Protein AF-0000000072189694 (afdb_homodimer)

Radius of gyration: 35.44 Å; Cα contacts (8 Å, |Δi|>4): 1581; chains: 2; bounding box: 86×110×94 Å

pLDDT: mean 73.85, std 25.8, range [15.77, 98.69]

Organism: Symbiodinium microadriaticum (NCBI:txid2951)

Structure (mmCIF, N/CA/C/O backbone):
data_AF-0000000072189694-model_v1
#
loop_
_entity.id
_entity.type
_entity.pdbx_description
1 polymer 'UDP-glucuronate:xylan alpha-glucuronosyltransferase 2'
#
loop_
_atom_site.group_PDB
_atom_site.id
_atom_site.type_symbol
_atom_site.label_atom_id
_atom_site.label_alt_id
_atom_site.label_comp_id
_atom_site.label_asym_id
_atom_site.label_entity_id
_atom_site.label_seq_id
_atom_site.pdbx_PDB_ins_code
_atom_site.Cartn_x
_atom_site.Cartn_y
_atom_site.Cartn_z
_atom_site.occupancy
_atom_site.B_iso_or_equiv
_atom_site.auth_seq_id
_atom_site.auth_comp_id
_atom_site.auth_asym_id
_atom_site.auth_atom_id
_atom_site.pdbx_PDB_model_num
ATOM 1 N N . MET A 1 1 ? -47.625 -2.211 -7.051 1 17.59 1 MET A N 1
ATOM 2 C CA . MET A 1 1 ? -47.719 -3.209 -8.109 1 17.59 1 MET A CA 1
ATOM 3 C C . MET A 1 1 ? -47.281 -2.631 -9.453 1 17.59 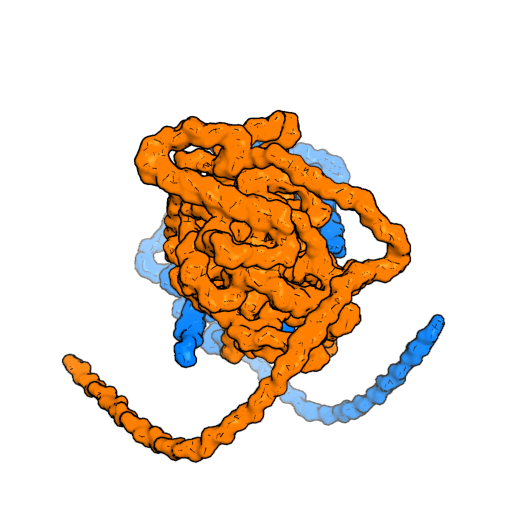1 MET A C 1
ATOM 5 O O . MET A 1 1 ? -47.562 -3.225 -10.5 1 17.59 1 MET A O 1
ATOM 9 N N . ALA A 1 2 ? -46.875 -1.361 -9.477 1 19.31 2 ALA A N 1
ATOM 10 C CA . ALA A 1 2 ? -47.031 -0.606 -10.719 1 19.31 2 ALA A CA 1
ATOM 11 C C . ALA A 1 2 ? -46.188 -1.229 -11.844 1 19.31 2 ALA A C 1
ATOM 13 O O . ALA A 1 2 ? -45 -1.428 -11.695 1 19.31 2 ALA A O 1
ATOM 14 N N . LEU A 1 3 ? -46.812 -1.951 -12.82 1 17.69 3 LEU A N 1
ATOM 15 C CA . LEU A 1 3 ? -46.562 -3.002 -13.797 1 17.69 3 LEU A CA 1
ATOM 16 C C . LEU A 1 3 ? -45.688 -2.482 -14.945 1 17.69 3 LEU A C 1
ATOM 18 O O . LEU A 1 3 ? -46.125 -1.6 -15.695 1 17.69 3 LEU A O 1
ATOM 22 N N . LEU A 1 4 ? -44.5 -2.029 -14.664 1 19.09 4 LEU A N 1
ATOM 23 C CA . LEU A 1 4 ? -43.719 -1.378 -15.711 1 19.09 4 LEU A CA 1
ATOM 24 C C . LEU A 1 4 ? -43.656 -2.25 -16.953 1 19.09 4 LEU A C 1
ATOM 26 O O . LEU A 1 4 ? -43.281 -3.422 -16.875 1 19.09 4 LEU A O 1
ATOM 30 N N . PRO A 1 5 ? -44.406 -1.917 -18 1 18.05 5 PRO A N 1
ATOM 31 C CA . PRO A 1 5 ? -44.812 -2.576 -19.234 1 18.05 5 PRO A CA 1
ATOM 32 C C . PRO A 1 5 ? -43.625 -3.107 -20.031 1 18.05 5 PRO A C 1
ATOM 34 O O . PRO A 1 5 ? -42.469 -2.703 -19.781 1 18.05 5 PRO A O 1
ATOM 37 N N . SER A 1 6 ? -43.812 -4.066 -21.031 1 17.33 6 SER A N 1
ATOM 38 C CA . SER A 1 6 ? -43.469 -5.219 -21.859 1 17.33 6 SER A CA 1
ATOM 39 C C . SER A 1 6 ? -42.719 -4.781 -23.125 1 17.33 6 SER A C 1
ATOM 41 O O . SER A 1 6 ? -42.531 -5.578 -24.047 1 17.33 6 SER A O 1
ATOM 43 N N . ALA A 1 7 ? -42.125 -3.518 -23.141 1 17.38 7 ALA A N 1
ATOM 44 C CA . ALA A 1 7 ? -41.969 -2.99 -24.484 1 17.38 7 ALA A CA 1
ATOM 45 C C . ALA A 1 7 ? -41.312 -4.023 -25.406 1 17.38 7 ALA A C 1
ATOM 47 O O . ALA A 1 7 ? -40.344 -4.676 -25.016 1 17.38 7 ALA A O 1
ATOM 48 N N . HIS A 1 8 ? -41.906 -4.523 -26.531 1 16.91 8 HIS A N 1
ATOM 49 C CA . HIS A 1 8 ? -42.062 -5.5 -27.594 1 16.91 8 HIS A CA 1
ATOM 50 C C . HIS A 1 8 ? -40.906 -5.402 -28.594 1 16.91 8 HIS A C 1
ATOM 52 O O . HIS A 1 8 ? -40.906 -6.078 -29.625 1 16.91 8 HIS A O 1
ATOM 58 N N . TRP A 1 9 ? -39.812 -4.652 -28.406 1 16.95 9 TRP A N 1
ATOM 59 C CA . TRP A 1 9 ? -39.188 -4.234 -29.672 1 16.95 9 TRP A CA 1
ATOM 60 C C . TRP A 1 9 ? -38.781 -5.441 -30.5 1 16.95 9 TRP A C 1
ATOM 62 O O . TRP A 1 9 ? -37.906 -6.227 -30.062 1 16.95 9 TRP A O 1
ATOM 72 N N . ALA A 1 10 ? -39.594 -6.031 -31.359 1 16.73 10 ALA A N 1
ATOM 73 C CA . ALA A 1 10 ? -39.656 -7.266 -32.125 1 16.73 10 ALA A CA 1
ATOM 74 C C . ALA A 1 10 ? -38.562 -7.32 -33.188 1 16.73 10 ALA A C 1
ATOM 76 O O . ALA A 1 10 ? -37.906 -8.359 -33.344 1 16.73 10 ALA A O 1
ATOM 77 N N . PRO A 1 11 ? -38.281 -6.32 -34.125 1 17.06 11 PRO A N 1
ATOM 78 C CA . PRO A 1 11 ? -38.438 -6.805 -35.5 1 17.06 11 PRO A CA 1
ATOM 79 C C . PRO A 1 11 ? -37.312 -7.734 -35.938 1 17.06 11 PRO A C 1
ATOM 81 O O . PRO A 1 11 ? -36.219 -7.684 -35.375 1 17.06 11 PRO A O 1
ATOM 84 N N . CYS A 1 12 ? -37.469 -8.812 -36.844 1 17.89 12 CYS A N 1
ATOM 85 C CA . CYS A 1 12 ? -37.125 -10.055 -37.5 1 17.89 12 CYS A CA 1
ATOM 86 C C . CYS A 1 12 ? -36.125 -9.805 -38.656 1 17.89 12 CYS A C 1
ATOM 88 O O . CYS A 1 12 ? -35.875 -10.688 -39.469 1 17.89 12 CYS A O 1
ATOM 90 N N . VAL A 1 13 ? -35.406 -8.648 -38.75 1 17.38 13 VAL A N 1
ATOM 91 C CA . VAL A 1 13 ? -35.031 -8.461 -40.156 1 17.38 13 VAL A CA 1
ATOM 92 C C . VAL A 1 13 ? -34.281 -9.695 -40.688 1 17.38 13 VAL A C 1
ATOM 94 O O . VAL A 1 13 ? -33.5 -10.289 -39.938 1 17.38 13 VAL A O 1
ATOM 97 N N . ASP A 1 14 ? -34.625 -10.258 -41.875 1 17.88 14 ASP A N 1
ATOM 98 C CA . ASP A 1 14 ? -34.531 -11.367 -42.844 1 17.88 14 ASP A CA 1
ATOM 99 C C . ASP A 1 14 ? -33.156 -11.398 -43.469 1 17.88 14 ASP A C 1
ATOM 101 O O . ASP A 1 14 ? -33 -11.062 -44.656 1 17.88 14 ASP A O 1
ATOM 105 N N . VAL A 1 15 ? -32.062 -10.953 -42.875 1 18.47 15 VAL A N 1
ATOM 106 C CA . VAL A 1 15 ? -31 -10.664 -43.812 1 18.47 15 VAL A CA 1
ATOM 107 C C . VAL A 1 15 ? -30.672 -11.922 -44.625 1 18.47 15 VAL A C 1
ATOM 109 O O . VAL A 1 15 ? -30.656 -13.031 -44.094 1 18.47 15 VAL A O 1
ATOM 112 N N . GLY A 1 16 ? -30.703 -11.844 -45.938 1 17.73 16 GLY A N 1
ATOM 113 C CA . GLY A 1 16 ? -30.719 -12.594 -47.188 1 17.73 16 GLY A CA 1
ATOM 114 C C . GLY A 1 16 ? -29.609 -13.625 -47.281 1 17.73 16 GLY A C 1
ATOM 115 O O . GLY A 1 16 ? -28.641 -13.57 -46.531 1 17.73 16 GLY A O 1
ATOM 116 N N . ASN A 1 17 ? -29.531 -14.539 -48.375 1 17.42 17 ASN A N 1
ATOM 117 C CA . ASN A 1 17 ? -29.375 -15.875 -48.938 1 17.42 17 ASN A CA 1
ATOM 118 C C . ASN A 1 17 ? -27.922 -16.141 -49.344 1 17.42 17 ASN A C 1
ATOM 120 O O . ASN A 1 17 ? -27.562 -17.281 -49.656 1 17.42 17 ASN A O 1
ATOM 124 N N . SER A 1 18 ? -27.047 -15.172 -49.844 1 18.61 18 SER A N 1
ATOM 125 C CA . SER A 1 18 ? -26.422 -15.594 -51.094 1 18.61 18 SER A CA 1
ATOM 126 C C . SER A 1 18 ? -25.453 -16.75 -50.875 1 18.61 18 SER A C 1
ATOM 128 O O . SER A 1 18 ? -24.875 -16.875 -49.781 1 18.61 18 SER A O 1
ATOM 130 N N . ALA A 1 19 ? -25.109 -17.75 -51.938 1 19.2 19 ALA A N 1
ATOM 131 C CA . ALA A 1 19 ? -24.75 -19.094 -52.375 1 19.2 19 ALA A CA 1
ATOM 132 C C . ALA A 1 19 ? -23.25 -19.344 -52.219 1 19.2 19 ALA A C 1
ATOM 134 O O . ALA A 1 19 ? -22.812 -20.484 -52.062 1 19.2 19 ALA A O 1
ATOM 135 N N . ALA A 1 20 ? -22.281 -18.391 -52.594 1 21.39 20 ALA A N 1
ATOM 136 C CA . ALA A 1 20 ? -21.297 -18.875 -53.562 1 21.39 20 ALA A CA 1
ATOM 137 C C . ALA A 1 20 ? -20.438 -19.984 -52.969 1 21.39 20 ALA A C 1
ATOM 139 O O . ALA A 1 20 ? -20.344 -20.109 -51.75 1 21.39 20 ALA A O 1
ATOM 140 N N . GLY A 1 21 ? -19.281 -20.359 -53.688 1 20.48 21 GLY A N 1
ATOM 141 C CA . GLY A 1 21 ? -18.594 -21.547 -54.188 1 20.48 21 GLY A CA 1
ATOM 142 C C . GLY A 1 21 ? -17.656 -22.172 -53.156 1 20.48 21 GLY A C 1
ATOM 143 O O . GLY A 1 21 ? -17.172 -21.484 -52.25 1 20.48 21 GLY A O 1
ATOM 144 N N . GLN A 1 22 ? -17.625 -23.469 -53.062 1 19.02 22 GLN A N 1
ATOM 145 C CA . GLN A 1 22 ? -17.141 -24.594 -52.281 1 19.02 22 GLN A CA 1
ATOM 146 C C . GLN A 1 22 ? -15.625 -24.688 -52.312 1 19.02 22 GLN A C 1
ATOM 148 O O . GLN A 1 22 ? -15.055 -25.531 -53.031 1 19.02 22 GLN A O 1
ATOM 153 N N . LYS A 1 23 ? -14.773 -23.578 -52.594 1 22.75 23 LYS A N 1
ATOM 154 C CA . LYS A 1 23 ? -13.43 -23.969 -53 1 22.75 23 LYS A CA 1
ATOM 155 C C . LYS A 1 23 ? -12.797 -24.891 -51.969 1 22.75 23 LYS A C 1
ATOM 157 O O . LYS A 1 23 ? -12.875 -24.625 -50.781 1 22.75 23 LYS A O 1
ATOM 162 N N . THR A 1 24 ? -12.555 -26.109 -52.312 1 22 24 THR A N 1
ATOM 163 C CA . THR A 1 24 ? -12.016 -27.328 -51.719 1 22 24 THR A CA 1
ATOM 164 C C . THR A 1 24 ? -10.641 -27.078 -51.125 1 22 24 THR A C 1
ATOM 166 O O . THR A 1 24 ? -9.727 -26.625 -51.812 1 22 24 THR A O 1
ATOM 169 N N . PRO A 1 25 ? -10.5 -26.656 -49.906 1 21.97 25 PRO A N 1
ATOM 170 C CA . PRO A 1 25 ? -9.18 -26.234 -49.438 1 21.97 25 PRO A CA 1
ATOM 171 C C . PRO A 1 25 ? -8.094 -27.266 -49.719 1 21.97 25 PRO A C 1
ATOM 173 O O . PRO A 1 25 ? -8.383 -28.469 -49.781 1 21.97 25 PRO A O 1
ATOM 176 N N . PRO A 1 26 ? -6.996 -26.859 -50.438 1 22.95 26 PRO A N 1
ATOM 177 C CA . PRO A 1 26 ? -5.949 -27.734 -50.969 1 22.95 26 PRO A CA 1
ATOM 178 C C . PRO A 1 26 ? -5.449 -28.734 -49.938 1 22.95 26 PRO A C 1
ATOM 180 O O . PRO A 1 26 ? -5.555 -28.5 -48.719 1 22.95 26 PRO A O 1
ATOM 183 N N . LEU A 1 27 ? -5.395 -30.031 -50.25 1 22.75 27 LEU A N 1
ATOM 184 C CA . LEU A 1 27 ? -4.957 -31.297 -49.656 1 22.75 27 LEU A CA 1
ATOM 185 C C . LEU A 1 27 ? -3.586 -31.141 -49.031 1 22.75 27 LEU A C 1
ATOM 187 O O . LEU A 1 27 ? -2.641 -30.672 -49.656 1 22.75 27 LEU A O 1
ATOM 191 N N . LEU A 1 28 ? -3.578 -30.969 -47.719 1 21.62 28 LEU A N 1
ATOM 192 C CA . LEU A 1 28 ? -2.432 -30.922 -46.812 1 21.62 28 LEU A CA 1
ATOM 193 C C . LEU A 1 28 ? -1.449 -32.062 -47.156 1 21.62 28 LEU A C 1
ATOM 195 O O . LEU A 1 28 ? -1.831 -33.219 -47.188 1 21.62 28 LEU A O 1
ATOM 199 N N . ARG A 1 29 ? -0.352 -31.688 -47.938 1 24.06 29 ARG A N 1
ATOM 200 C CA . ARG A 1 29 ? 0.718 -32.5 -48.5 1 24.06 29 ARG A CA 1
ATOM 201 C C . ARG A 1 29 ? 1.265 -33.469 -47.469 1 24.06 29 ARG A C 1
ATOM 203 O O . ARG A 1 29 ? 1.306 -33.156 -46.281 1 24.06 29 ARG A O 1
ATOM 210 N N . PRO A 1 30 ? 1.497 -34.75 -47.719 1 23.52 30 PRO A N 1
ATOM 211 C CA . PRO A 1 30 ? 1.832 -36.031 -47.062 1 23.52 30 PRO A CA 1
ATOM 212 C C . PRO A 1 30 ? 3.111 -35.938 -46.25 1 23.52 30 PRO A C 1
ATOM 214 O O . PRO A 1 30 ? 3.158 -36.469 -45.125 1 23.52 30 PRO A O 1
ATOM 217 N N . ASP A 1 31 ? 4.316 -35.531 -46.812 1 22.36 31 ASP A N 1
ATOM 218 C CA . ASP A 1 31 ? 5.586 -36.219 -46.656 1 22.36 31 ASP A CA 1
ATOM 219 C C . ASP A 1 31 ? 6.305 -35.781 -45.375 1 22.36 31 ASP A C 1
ATOM 221 O O . ASP A 1 31 ? 7.508 -36 -45.219 1 22.36 31 ASP A O 1
ATOM 225 N N . ALA A 1 32 ? 5.797 -34.938 -44.625 1 21.67 32 ALA A N 1
ATOM 226 C CA . ALA A 1 32 ? 6.59 -34.406 -43.5 1 21.67 32 ALA A CA 1
ATOM 227 C C . ALA A 1 32 ? 7.078 -35.531 -42.594 1 21.67 32 ALA A C 1
ATOM 229 O O . ALA A 1 32 ? 7.414 -35.281 -41.438 1 21.67 32 ALA A O 1
ATOM 230 N N . ALA A 1 33 ? 6.953 -36.875 -42.938 1 23.62 33 ALA A N 1
ATOM 231 C CA . ALA A 1 33 ? 7.473 -38 -42.188 1 23.62 33 ALA A CA 1
ATOM 232 C C . ALA A 1 33 ? 8.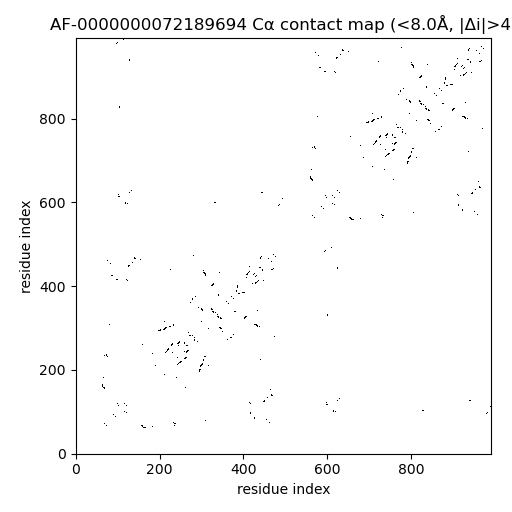969 -37.844 -41.938 1 23.62 33 ALA A C 1
ATOM 234 O O . ALA A 1 33 ? 9.453 -38.188 -40.844 1 23.62 33 ALA A O 1
ATOM 235 N N . GLU A 1 34 ? 9.789 -37.625 -43.062 1 23.55 34 GLU A N 1
ATOM 236 C CA . GLU A 1 34 ? 11.203 -38 -43.031 1 23.55 34 GLU A CA 1
ATOM 237 C C . GLU A 1 34 ? 11.984 -37.125 -42.062 1 23.55 34 GLU A C 1
ATOM 239 O O . GLU A 1 34 ? 13.086 -37.5 -41.656 1 23.55 34 GLU A O 1
ATOM 244 N N . ARG A 1 35 ? 11.602 -35.938 -41.969 1 22.59 35 ARG A N 1
ATOM 245 C CA . ARG A 1 35 ? 12.516 -35.094 -41.219 1 22.59 35 ARG A CA 1
ATOM 246 C C . ARG A 1 35 ? 12.602 -35.5 -39.781 1 22.59 35 ARG A C 1
ATOM 248 O O . ARG A 1 35 ? 11.969 -34.906 -38.906 1 22.59 35 ARG A O 1
ATOM 255 N N . ALA A 1 36 ? 12.219 -36.688 -39.438 1 23.72 36 ALA A N 1
ATOM 256 C CA . ALA A 1 36 ? 12.523 -37.25 -38.094 1 23.72 36 ALA A CA 1
ATOM 257 C C . ALA A 1 36 ? 14.016 -37.156 -37.781 1 23.72 36 ALA A C 1
ATOM 259 O O . ALA A 1 36 ? 14.805 -38 -38.219 1 23.72 36 ALA A O 1
ATOM 260 N N . CYS A 1 37 ? 14.734 -36 -38.125 1 22.31 37 CYS A N 1
ATOM 261 C CA . CYS A 1 37 ? 16.156 -35.75 -37.844 1 22.31 37 CYS A CA 1
ATOM 262 C C . CYS A 1 37 ? 16.531 -36.281 -36.469 1 22.31 37 CYS A C 1
ATOM 264 O O . CYS A 1 37 ? 15.734 -36.219 -35.531 1 22.31 37 CYS A O 1
ATOM 266 N N . ARG A 1 38 ? 17.625 -37.188 -36.375 1 24.89 38 ARG A N 1
ATOM 267 C CA . ARG A 1 38 ? 18.531 -37.75 -35.375 1 24.89 38 ARG A CA 1
ATOM 268 C C . ARG A 1 38 ? 19.031 -36.688 -34.438 1 24.89 38 ARG A C 1
ATOM 270 O O . ARG A 1 38 ? 19.953 -35.906 -34.75 1 24.89 38 ARG A O 1
ATOM 277 N N . LEU A 1 39 ? 18.328 -35.812 -33.938 1 23.62 39 LEU A N 1
ATOM 278 C CA . LEU A 1 39 ? 18.797 -34.812 -32.969 1 23.62 39 LEU A CA 1
ATOM 279 C C . LEU A 1 39 ? 19.734 -35.469 -31.953 1 23.62 39 LEU A C 1
ATOM 281 O O . LEU A 1 39 ? 19.281 -36.156 -31.031 1 23.62 39 LEU A O 1
ATOM 285 N N . ARG A 1 40 ? 20.828 -36.125 -32.406 1 24.64 40 ARG A N 1
ATOM 286 C CA . ARG A 1 40 ? 21.984 -36.344 -31.531 1 24.64 40 ARG A CA 1
ATOM 287 C C . ARG A 1 40 ? 22.438 -35.062 -30.875 1 24.64 40 ARG A C 1
ATOM 289 O O . ARG A 1 40 ? 22.812 -34.094 -31.562 1 24.64 40 ARG A O 1
ATOM 296 N N . PHE A 1 41 ? 21.875 -34.562 -29.984 1 24.86 41 PHE A N 1
ATOM 297 C CA . PHE A 1 41 ? 22.234 -33.344 -29.25 1 24.86 41 PHE A CA 1
ATOM 298 C C . PHE A 1 41 ? 23.734 -33.312 -28.969 1 24.86 41 PHE A C 1
ATOM 300 O O . PHE A 1 41 ? 24.219 -34.031 -28.078 1 24.86 41 PHE A O 1
ATOM 307 N N . LEU A 1 42 ? 24.641 -33.344 -29.969 1 24.67 42 LEU A N 1
ATOM 308 C CA . LEU A 1 42 ? 26.047 -33.031 -29.734 1 24.67 42 LEU A CA 1
ATOM 309 C C . LEU A 1 42 ? 26.188 -31.656 -29.109 1 24.67 42 LEU A C 1
ATOM 311 O O . LEU A 1 42 ? 25.688 -30.672 -29.672 1 24.67 42 LEU A O 1
ATOM 315 N N . VAL A 1 43 ? 26.266 -31.516 -27.859 1 25.36 43 VAL A N 1
ATOM 316 C CA . VAL A 1 43 ? 26.75 -30.266 -27.281 1 25.36 43 VAL A CA 1
ATOM 317 C C . VAL A 1 43 ? 28.078 -29.891 -27.938 1 25.36 43 VAL A C 1
ATOM 319 O O . VAL A 1 43 ? 29 -30.703 -28 1 25.36 43 VAL A O 1
ATOM 322 N N . PRO A 1 44 ? 28.266 -29.016 -28.891 1 25.42 44 PRO A N 1
ATOM 323 C CA . PRO A 1 44 ? 29.453 -28.812 -29.719 1 25.42 44 PRO A CA 1
ATOM 324 C C . PRO A 1 44 ? 30.75 -28.938 -28.953 1 25.42 44 PRO A C 1
ATOM 326 O O . PRO A 1 44 ? 31.734 -29.5 -29.453 1 25.42 44 PRO A O 1
ATOM 329 N N . GLY A 1 45 ? 31.391 -27.891 -28.328 1 25.97 45 GLY A N 1
ATOM 330 C CA . GLY A 1 45 ? 32.812 -27.734 -28.141 1 25.97 45 GLY A CA 1
ATOM 331 C C . GLY A 1 45 ? 33.469 -28.938 -27.5 1 25.97 45 GLY A C 1
ATOM 332 O O . GLY A 1 45 ? 34.531 -29.391 -27.953 1 25.97 45 GLY A O 1
ATOM 333 N N . SER A 1 46 ? 33.625 -29.062 -26.062 1 24.27 46 SER A N 1
ATOM 334 C CA . SER A 1 46 ? 34.625 -30.031 -25.609 1 24.27 46 SER A CA 1
ATOM 335 C C . SER A 1 46 ? 34.281 -31.438 -26.078 1 24.27 46 SER A C 1
ATOM 337 O O . SER A 1 46 ? 33.094 -31.766 -26.281 1 24.27 46 SER A O 1
ATOM 339 N N . SER A 1 47 ? 35.062 -32.125 -26.953 1 25.16 47 SER A N 1
ATOM 340 C CA . SER A 1 47 ? 35.125 -33.531 -27.391 1 25.16 47 SER A CA 1
ATOM 341 C C . SER A 1 47 ? 34.625 -34.469 -26.297 1 25.16 47 SER A C 1
ATOM 343 O O . SER A 1 47 ? 34.469 -35.688 -26.531 1 25.16 47 SER A O 1
ATOM 345 N N . LYS A 1 48 ? 35.188 -34.188 -25.078 1 24.88 48 LYS A N 1
ATOM 346 C CA . LYS A 1 48 ? 35.062 -35.281 -24.109 1 24.88 48 LYS A CA 1
ATOM 347 C C . LYS A 1 48 ? 33.594 -35.625 -23.891 1 24.88 48 LYS A C 1
ATOM 349 O O . LYS A 1 48 ? 32.781 -34.781 -23.516 1 24.88 48 LYS A O 1
ATOM 354 N N . VAL A 1 49 ? 33.031 -36.5 -24.672 1 26 49 VAL A N 1
ATOM 355 C CA . VAL A 1 49 ? 31.812 -37.25 -24.328 1 26 49 VAL A CA 1
ATOM 356 C C . VAL A 1 49 ? 31.734 -37.438 -22.828 1 26 49 VAL A C 1
ATOM 358 O O . VAL A 1 49 ? 32.625 -38.062 -22.234 1 26 49 VAL A O 1
ATOM 361 N N . ALA A 1 50 ? 31.547 -36.406 -22.016 1 23.95 50 ALA A N 1
ATOM 362 C CA . ALA A 1 50 ? 31.594 -36.812 -20.609 1 23.95 50 ALA A CA 1
ATOM 363 C C . ALA A 1 50 ? 30.891 -38.125 -20.391 1 23.95 50 ALA A C 1
ATOM 365 O O . ALA A 1 50 ? 29.672 -38.25 -20.609 1 23.95 50 ALA A O 1
ATOM 366 N N . GLU A 1 51 ? 31.453 -39.281 -20.734 1 24.98 51 GLU A N 1
ATOM 367 C CA . GLU A 1 51 ? 31.062 -40.656 -20.422 1 24.98 51 GLU A CA 1
ATOM 368 C C . GLU A 1 51 ? 30.344 -40.719 -19.078 1 24.98 51 GLU A C 1
ATOM 370 O O . GLU A 1 51 ? 29.391 -41.5 -18.922 1 24.98 51 GLU A O 1
ATOM 375 N N . GLY A 1 52 ? 31.109 -40.25 -18.016 1 23.47 52 GLY A N 1
ATOM 376 C CA . GLY A 1 52 ? 30.859 -40.719 -16.656 1 23.47 52 GLY A CA 1
ATOM 377 C C . GLY A 1 52 ? 29.547 -40.219 -16.094 1 23.47 52 GLY A C 1
ATOM 378 O O . GLY A 1 52 ? 29.328 -40.25 -14.883 1 23.47 52 GLY A O 1
ATOM 379 N N . HIS A 1 53 ? 28.984 -39.219 -16.766 1 24.52 53 HIS A N 1
ATOM 380 C CA . HIS A 1 53 ? 27.938 -38.812 -15.836 1 24.52 53 HIS A CA 1
ATOM 381 C C . HIS A 1 53 ? 27.031 -40 -15.484 1 24.52 53 HIS A C 1
ATOM 383 O O . HIS A 1 53 ? 26.344 -40.531 -16.344 1 24.52 53 HIS A O 1
ATOM 389 N N . SER A 1 54 ? 27.578 -40.906 -14.648 1 22.67 54 SER A N 1
ATOM 390 C CA . SER A 1 54 ? 26.875 -42 -14.016 1 22.67 54 SER A CA 1
ATOM 391 C C . SER A 1 54 ? 25.406 -41.719 -13.82 1 22.67 54 SER A C 1
ATOM 393 O O . SER A 1 54 ? 25 -40.531 -13.773 1 22.67 54 SER A O 1
ATOM 395 N N . ALA A 1 55 ? 24.594 -42.719 -14.094 1 23.92 55 ALA A N 1
ATOM 396 C CA . ALA A 1 55 ? 23.203 -42.906 -13.688 1 23.92 55 ALA A CA 1
ATOM 397 C C . ALA A 1 55 ? 22.922 -42.188 -12.375 1 23.92 55 ALA A C 1
ATOM 399 O O . ALA A 1 55 ? 23.703 -42.25 -11.43 1 23.92 55 ALA A O 1
ATOM 400 N N . PHE A 1 56 ? 22.547 -40.969 -12.469 1 25.19 56 PHE A N 1
ATOM 401 C CA . PHE A 1 56 ? 22.031 -40.469 -11.203 1 25.19 56 PHE A CA 1
ATOM 402 C C . PHE A 1 56 ? 21.516 -41.594 -10.32 1 25.19 56 PHE A C 1
ATOM 404 O O . PHE A 1 56 ? 20.75 -42.438 -10.773 1 25.19 56 PHE A O 1
ATOM 411 N N . PRO A 1 57 ? 22.391 -42.094 -9.453 1 25.81 57 PRO A N 1
ATOM 412 C CA . PRO A 1 57 ? 21.859 -43.125 -8.586 1 25.81 57 PRO A CA 1
ATOM 413 C C . PRO A 1 57 ? 20.438 -42.844 -8.094 1 25.81 57 PRO A C 1
ATOM 415 O O . PRO A 1 57 ? 20.203 -41.75 -7.523 1 25.81 57 PRO A O 1
ATOM 418 N N . TRP A 1 58 ? 19.438 -43.125 -8.969 1 24.34 58 TRP A N 1
ATOM 419 C CA . TRP A 1 58 ? 18.109 -43.281 -8.383 1 24.34 58 TRP A CA 1
ATOM 420 C C . TRP A 1 58 ? 18.188 -43.969 -7.027 1 24.34 58 TRP A C 1
ATOM 422 O O . TRP A 1 58 ? 18.609 -45.125 -6.945 1 24.34 58 TRP A O 1
ATOM 432 N N . HIS A 1 59 ? 18.938 -43.406 -6.156 1 26 59 HIS A N 1
ATOM 433 C CA . HIS A 1 59 ? 18.797 -44.125 -4.895 1 26 59 HIS A CA 1
ATOM 434 C C . HIS A 1 59 ? 17.344 -44.531 -4.664 1 26 59 HIS A C 1
ATOM 436 O O . HIS A 1 59 ? 16.438 -43.719 -4.773 1 26 59 HIS A O 1
ATOM 442 N N . SER A 1 60 ? 17.109 -45.75 -5.016 1 25.27 60 SER A N 1
ATOM 443 C CA . SER A 1 60 ? 15.906 -46.562 -4.914 1 25.27 60 SER A CA 1
ATOM 444 C C . SER A 1 60 ? 15.195 -46.344 -3.586 1 25.27 60 SER A C 1
ATOM 446 O O . SER A 1 60 ? 14.258 -47.062 -3.246 1 25.27 60 SER A O 1
ATOM 448 N N . ALA A 1 61 ? 15.984 -45.844 -2.648 1 26.81 61 ALA A N 1
ATOM 449 C CA . ALA A 1 61 ? 15.133 -46.031 -1.479 1 26.81 61 ALA A CA 1
ATOM 450 C C . ALA A 1 61 ? 13.867 -45.188 -1.578 1 26.81 61 ALA A C 1
ATOM 452 O O . ALA A 1 61 ? 13.945 -43.969 -1.605 1 26.81 61 ALA A O 1
ATOM 453 N N . LEU A 1 62 ? 12.961 -45.75 -2.307 1 27.92 62 LEU A N 1
ATOM 454 C CA . LEU A 1 62 ? 11.617 -45.188 -2.395 1 27.92 62 LEU A CA 1
ATOM 455 C C . LEU A 1 62 ? 11.18 -44.594 -1.055 1 27.92 62 LEU A C 1
ATOM 457 O O . LEU A 1 62 ? 11.172 -45.312 -0.042 1 27.92 62 LEU A O 1
ATOM 461 N N . PRO A 1 63 ? 11.422 -43.438 -0.857 1 29.52 63 PRO A N 1
ATOM 462 C CA . PRO A 1 63 ? 10.867 -43 0.434 1 29.52 63 PRO A CA 1
ATOM 463 C C . PRO A 1 63 ? 9.375 -43.312 0.555 1 29.52 63 PRO A C 1
ATOM 465 O O . PRO A 1 63 ? 8.68 -43.406 -0.458 1 29.52 63 PRO A O 1
ATOM 468 N N . PRO A 1 64 ? 8.914 -43.875 1.671 1 30.73 64 PRO A N 1
ATOM 469 C CA . PRO A 1 64 ? 7.5 -44.188 1.878 1 30.73 64 PRO A CA 1
ATOM 470 C C . PRO A 1 64 ? 6.578 -43.031 1.493 1 30.73 64 PRO A C 1
ATOM 472 O O . PRO A 1 64 ? 6.965 -41.875 1.592 1 30.73 64 PRO A O 1
ATOM 475 N N . PHE A 1 65 ? 5.543 -43.281 0.719 1 30.42 65 PHE A N 1
ATOM 476 C CA . PHE A 1 65 ? 4.684 -42.469 -0.149 1 30.42 65 PHE A CA 1
ATOM 477 C C . PHE A 1 65 ? 3.994 -41.375 0.639 1 30.42 65 PHE A C 1
ATOM 479 O O . PHE A 1 65 ? 4.043 -40.219 0.247 1 30.42 65 PHE A O 1
ATOM 486 N N . PHE A 1 66 ? 2.861 -41.812 1.423 1 34.62 66 PHE A N 1
ATOM 487 C CA . PHE A 1 66 ? 1.735 -40.906 1.624 1 34.62 66 PHE A CA 1
ATOM 488 C C . PHE A 1 66 ? 2.008 -39.938 2.779 1 34.62 66 PHE A C 1
ATOM 490 O O . PHE A 1 66 ? 2.248 -40.375 3.908 1 34.62 66 PHE A O 1
ATOM 497 N N . PRO A 1 67 ? 2.312 -38.688 2.539 1 41.28 67 PRO A N 1
ATOM 498 C CA . PRO A 1 67 ? 2.785 -37.719 3.512 1 41.28 67 PRO A CA 1
ATOM 499 C C . PRO A 1 67 ? 1.807 -37.5 4.664 1 41.28 67 PRO A C 1
ATOM 501 O O . PRO A 1 67 ? 2.211 -37.094 5.754 1 41.28 67 PRO A O 1
ATOM 504 N N . PHE A 1 68 ? 0.423 -37.156 4.469 1 46.22 68 PHE A N 1
ATOM 505 C CA . PHE A 1 68 ? -0.549 -36.719 5.461 1 46.22 68 PHE A CA 1
ATOM 506 C C . PHE A 1 68 ? -1.336 -37.906 6.016 1 46.22 68 PHE A C 1
ATOM 508 O O . PHE A 1 68 ? -1.782 -38.75 5.262 1 46.22 68 PHE A O 1
ATOM 515 N N . PRO A 1 69 ? -1.146 -38.188 7.398 1 48.22 69 PRO A N 1
ATOM 516 C CA . PRO A 1 69 ? -2.246 -39.031 7.863 1 48.22 69 PRO A CA 1
ATOM 517 C C . PRO A 1 69 ? -3.617 -38.5 7.469 1 48.22 69 PRO A C 1
ATOM 519 O O . PRO A 1 69 ? -3.799 -37.281 7.379 1 48.22 69 PRO A O 1
ATOM 522 N N . ILE A 1 70 ? -4.348 -39.281 7.051 1 50.94 70 ILE A N 1
ATOM 523 C CA . ILE A 1 70 ? -5.684 -38.969 6.57 1 50.94 70 ILE A CA 1
ATOM 524 C C . ILE A 1 70 ? -6.371 -38.031 7.559 1 50.94 70 ILE A C 1
ATOM 526 O O . ILE A 1 70 ? -7.043 -37.062 7.156 1 50.94 70 ILE A O 1
ATOM 530 N N . GLY A 1 71 ? -6.078 -38.219 8.859 1 56.91 71 GLY A N 1
ATOM 531 C CA . GLY A 1 71 ? -6.688 -37.375 9.859 1 56.91 71 GLY A CA 1
ATOM 532 C C . GLY A 1 71 ? -6.176 -35.938 9.828 1 56.91 71 GLY A C 1
ATOM 533 O O . GLY A 1 71 ? -6.957 -35 9.945 1 56.91 71 GLY A O 1
ATOM 534 N N . ALA A 1 72 ? -4.918 -35.75 9.633 1 67.88 72 ALA A N 1
ATOM 535 C CA . ALA A 1 72 ? -4.336 -34.406 9.562 1 67.88 72 ALA A CA 1
ATOM 536 C C . ALA A 1 72 ? -4.828 -33.688 8.32 1 67.88 72 ALA A C 1
ATOM 538 O O . ALA A 1 72 ? -5.094 -32.469 8.383 1 67.88 72 ALA A O 1
ATOM 539 N N . ALA A 1 73 ? -5.004 -34.406 7.316 1 76.19 73 ALA A N 1
ATOM 540 C CA . ALA A 1 73 ? -5.523 -33.812 6.09 1 76.19 73 ALA A CA 1
ATOM 541 C C . ALA A 1 73 ? -6.961 -33.312 6.277 1 76.19 73 ALA A C 1
ATOM 543 O O . ALA A 1 73 ? -7.336 -32.25 5.781 1 76.19 73 ALA A O 1
ATOM 544 N N . GLU A 1 74 ? -7.656 -34.125 7.031 1 78.25 74 GLU A N 1
ATOM 545 C CA . GLU A 1 74 ? -9.039 -33.75 7.305 1 78.25 74 GLU A CA 1
ATOM 546 C C . GLU A 1 74 ? -9.109 -32.5 8.172 1 78.25 74 GLU A C 1
ATOM 548 O O . GLU A 1 74 ? -9.945 -31.609 7.945 1 78.25 74 GLU A O 1
ATOM 553 N N . GLU A 1 75 ? -8.219 -32.438 9.102 1 79.12 75 GLU A N 1
ATOM 554 C CA . GLU A 1 75 ? -8.164 -31.266 9.953 1 79.12 75 GLU A CA 1
ATOM 555 C C . GLU A 1 75 ? -7.785 -30.016 9.164 1 79.12 75 GLU A C 1
ATOM 557 O O . GLU A 1 75 ? -8.352 -28.953 9.367 1 79.12 75 GLU A O 1
ATOM 562 N N . LEU A 1 76 ? -6.836 -30.156 8.312 1 85.19 76 LEU A N 1
ATOM 563 C CA . LEU A 1 76 ? -6.41 -29.031 7.473 1 85.19 76 LEU A CA 1
ATOM 564 C C . LEU A 1 76 ? -7.527 -28.609 6.527 1 85.19 76 LEU A C 1
ATOM 566 O O . LEU A 1 76 ? -7.684 -27.422 6.246 1 85.19 76 LEU A O 1
ATOM 570 N N . ARG A 1 77 ? -8.258 -29.594 6.133 1 87.94 77 ARG A N 1
ATOM 571 C CA . ARG A 1 77 ? -9.391 -29.297 5.262 1 87.94 77 ARG A CA 1
ATOM 572 C C . ARG A 1 77 ? -10.445 -28.469 5.996 1 87.94 77 ARG A C 1
ATOM 574 O O . ARG A 1 77 ? -10.969 -27.5 5.449 1 87.94 77 ARG A O 1
ATOM 581 N N . GLU A 1 78 ? -10.672 -28.906 7.172 1 87.38 78 GLU A N 1
ATOM 582 C CA . GLU A 1 78 ? -11.625 -28.156 7.988 1 87.38 78 GLU A CA 1
ATOM 583 C C . GLU A 1 78 ? -11.133 -26.734 8.258 1 87.38 78 GLU A C 1
ATOM 585 O O . GLU A 1 78 ? -11.914 -25.781 8.219 1 87.38 78 GLU A O 1
ATOM 590 N N . THR A 1 79 ? -9.836 -26.656 8.508 1 88.31 79 THR A N 1
ATOM 591 C CA . THR A 1 79 ? -9.227 -25.359 8.711 1 88.31 79 THR A CA 1
ATOM 592 C C . THR A 1 79 ? -9.375 -24.484 7.469 1 88.31 79 THR A C 1
ATOM 594 O O . THR A 1 79 ? -9.75 -23.312 7.562 1 88.31 79 THR A O 1
ATOM 597 N N . MET A 1 80 ? -9.109 -25.031 6.34 1 91.88 80 MET A N 1
ATOM 598 C CA . MET A 1 80 ? -9.234 -24.297 5.082 1 91.88 80 MET A CA 1
ATOM 599 C C . MET A 1 80 ? -10.664 -23.812 4.875 1 91.88 80 MET A C 1
ATOM 601 O O . MET A 1 80 ? -10.891 -22.656 4.496 1 91.88 80 MET A O 1
ATOM 605 N N . GLN A 1 81 ? -11.625 -24.672 5.156 1 90.5 81 GLN A N 1
ATOM 606 C CA . GLN A 1 81 ? -13.031 -24.297 4.992 1 90.5 81 GLN A CA 1
ATOM 607 C C . GLN A 1 81 ? -13.414 -23.156 5.914 1 90.5 81 GLN A C 1
ATOM 609 O O . GLN A 1 81 ? -14.109 -22.219 5.5 1 90.5 81 GLN A O 1
ATOM 614 N N . ALA A 1 82 ? -12.969 -23.266 7.113 1 91.69 82 ALA A N 1
ATOM 615 C CA . ALA A 1 82 ? -13.242 -22.203 8.078 1 91.69 82 ALA A CA 1
ATOM 616 C C . ALA A 1 82 ? -12.617 -20.875 7.629 1 91.69 82 ALA A C 1
ATOM 618 O O . ALA A 1 82 ? -13.242 -19.828 7.738 1 91.69 82 ALA A O 1
ATOM 619 N N . LEU A 1 83 ? -11.406 -20.906 7.148 1 93 83 LEU A N 1
ATOM 620 C CA . LEU A 1 83 ? -10.703 -19.719 6.688 1 93 83 LEU A CA 1
ATOM 621 C C . LEU A 1 83 ? -11.406 -19.109 5.48 1 93 83 LEU A C 1
ATOM 623 O O . LEU A 1 83 ? -11.484 -17.891 5.363 1 93 83 LEU A O 1
ATOM 627 N N . CYS A 1 84 ? -11.875 -19.922 4.578 1 91.81 84 CYS A N 1
ATOM 628 C CA . CYS A 1 84 ? -12.625 -19.453 3.424 1 91.81 84 CYS A CA 1
ATOM 629 C C . CYS A 1 84 ? -13.875 -18.703 3.861 1 91.81 84 CYS A C 1
ATOM 631 O O . CYS A 1 84 ? -14.172 -17.625 3.346 1 91.81 84 CYS A O 1
ATOM 633 N N . GLN A 1 85 ? -14.562 -19.234 4.793 1 89.31 85 GLN A N 1
ATOM 634 C CA . GLN A 1 85 ? -15.773 -18.609 5.301 1 89.31 85 GLN A CA 1
ATOM 635 C C . GLN A 1 85 ? -15.469 -17.266 5.957 1 89.31 85 GLN A C 1
ATOM 637 O O . GLN A 1 85 ? -16.203 -16.297 5.762 1 89.31 85 GLN A O 1
ATOM 642 N N . GLU A 1 86 ? -14.422 -17.266 6.707 1 89.38 86 GLU A N 1
ATOM 643 C CA . GLU A 1 86 ? -14.008 -16.031 7.367 1 89.38 86 GLU A CA 1
ATOM 644 C C . GLU A 1 86 ? -13.664 -14.953 6.348 1 89.38 86 GLU A C 1
ATOM 646 O O . GLU A 1 86 ? -14.094 -13.805 6.484 1 89.38 86 GLU A O 1
ATOM 651 N N . ALA A 1 87 ? -12.867 -15.305 5.398 1 89.62 87 ALA A N 1
ATOM 652 C CA . ALA A 1 87 ? -12.469 -14.352 4.363 1 89.62 87 ALA A CA 1
ATOM 653 C C . ALA A 1 87 ? -13.68 -13.844 3.59 1 89.62 87 ALA A C 1
ATOM 655 O O . ALA A 1 87 ? -13.805 -12.641 3.338 1 89.62 87 ALA A O 1
ATOM 656 N N . ASP A 1 88 ? -14.625 -14.734 3.254 1 87.94 88 ASP A N 1
ATOM 657 C CA . ASP A 1 88 ? -15.82 -14.344 2.525 1 87.94 88 ASP A CA 1
ATOM 658 C C . ASP A 1 88 ? -16.672 -13.367 3.34 1 87.94 88 ASP A C 1
ATOM 660 O O . ASP A 1 88 ? -17.172 -12.383 2.803 1 87.94 88 ASP A O 1
ATOM 664 N N . ALA A 1 89 ? -16.844 -13.664 4.539 1 86 89 ALA A N 1
ATOM 665 C CA . ALA A 1 89 ? -17.641 -12.812 5.418 1 86 89 ALA A CA 1
ATOM 666 C C . ALA A 1 89 ? -17.062 -11.398 5.477 1 86 89 ALA A C 1
ATOM 668 O O . ALA A 1 89 ? -17.812 -10.414 5.438 1 86 89 ALA A O 1
ATOM 669 N N . GLU A 1 90 ? -15.812 -11.281 5.566 1 83.75 90 GLU A N 1
ATOM 670 C CA . GLU A 1 90 ? -15.156 -9.977 5.629 1 83.75 90 GLU A CA 1
ATOM 671 C C . GLU A 1 90 ? -15.297 -9.227 4.309 1 83.75 90 GLU A C 1
ATOM 673 O O . GLU A 1 90 ? -15.586 -8.023 4.301 1 83.75 90 GLU A O 1
ATOM 678 N N . LEU A 1 91 ? -15.031 -9.938 3.232 1 79.88 91 LEU A N 1
ATOM 679 C CA . LEU A 1 91 ? -15.047 -9.297 1.92 1 79.88 91 LEU A CA 1
ATOM 680 C C . LEU A 1 91 ? -16.453 -8.883 1.527 1 79.88 91 LEU A C 1
ATOM 682 O O . LEU A 1 91 ? -16.641 -7.922 0.779 1 79.88 91 LEU A O 1
ATOM 686 N N . LEU A 1 92 ? -17.406 -9.617 2.016 1 72.69 92 LEU A N 1
ATOM 687 C CA . LEU A 1 92 ? -18.797 -9.242 1.809 1 72.69 92 LEU A CA 1
ATOM 688 C C . LEU A 1 92 ? -19.156 -8.008 2.625 1 72.69 92 LEU A C 1
ATOM 690 O O . LEU A 1 92 ? -19.891 -7.137 2.156 1 72.69 92 LEU A O 1
ATOM 694 N N . ARG A 1 93 ? -18.641 -7.914 3.812 1 68.62 93 ARG A N 1
ATOM 695 C CA . ARG A 1 93 ? -18.922 -6.801 4.715 1 68.62 93 ARG A CA 1
ATOM 696 C C . ARG A 1 93 ? -18.234 -5.527 4.242 1 68.62 93 ARG A C 1
ATOM 698 O O . ARG A 1 93 ? -18.797 -4.434 4.344 1 68.62 93 ARG A O 1
ATOM 705 N N . ASP A 1 94 ? -17.062 -5.75 3.881 1 63.44 94 ASP A N 1
ATOM 706 C CA . ASP A 1 94 ? -16.25 -4.629 3.418 1 63.44 94 ASP A CA 1
ATOM 707 C C . ASP A 1 94 ? -15.617 -4.926 2.061 1 63.44 94 ASP A C 1
ATOM 709 O O . ASP A 1 94 ? -14.422 -5.234 1.979 1 63.44 94 ASP A O 1
ATOM 713 N N . PRO A 1 95 ? -16.562 -4.824 1.108 1 58.94 95 PRO A N 1
ATOM 714 C CA . PRO A 1 95 ? -16 -5.152 -0.205 1 58.94 95 PRO A CA 1
ATOM 715 C C . PRO A 1 95 ? -14.891 -4.199 -0.631 1 58.94 95 PRO A C 1
ATOM 717 O O . PRO A 1 95 ? -14.961 -3 -0.343 1 58.94 95 PRO A O 1
ATOM 720 N N . PRO A 1 96 ? -13.789 -4.988 -0.907 1 56.06 96 PRO A N 1
ATOM 721 C CA . PRO A 1 96 ? -12.734 -4.082 -1.369 1 56.06 96 PRO A CA 1
ATOM 722 C C . PRO A 1 96 ? -13.227 -3.096 -2.426 1 56.06 96 PRO A C 1
ATOM 724 O O . PRO A 1 96 ? -14.094 -3.434 -3.236 1 56.06 96 PRO A O 1
ATOM 727 N N . GLY A 1 97 ? -13.336 -1.921 -2.131 1 49.84 97 GLY A N 1
ATOM 728 C CA . GLY A 1 97 ? -13.812 -0.927 -3.08 1 49.84 97 GLY A CA 1
ATOM 729 C C . GLY A 1 97 ? -13.219 -1.097 -4.469 1 49.84 97 GLY A C 1
ATOM 730 O O . GLY A 1 97 ? -12.133 -1.66 -4.621 1 49.84 97 GLY A O 1
ATOM 731 N N . CYS A 1 98 ? -14.125 -1.266 -5.438 1 47.81 98 CYS A N 1
ATOM 732 C CA . CYS A 1 98 ? -13.859 -1.47 -6.855 1 47.81 98 CYS A CA 1
ATOM 733 C C . CYS A 1 98 ? -12.586 -0.741 -7.285 1 47.81 98 CYS A C 1
ATOM 735 O O . CYS A 1 98 ? -11.484 -1.277 -7.156 1 47.81 98 CYS A O 1
ATOM 737 N N . THR A 1 99 ? -12.914 0.213 -8.32 1 50.09 99 THR A N 1
ATOM 738 C CA . THR A 1 99 ? -12.031 0.885 -9.266 1 50.09 99 THR A CA 1
ATOM 739 C C . THR A 1 99 ? -11.266 2.01 -8.586 1 50.09 99 THR A C 1
ATOM 741 O O . THR A 1 99 ? -11.82 2.742 -7.766 1 50.09 99 THR A O 1
ATOM 744 N N . TRP A 1 100 ? -10.039 1.647 -8.328 1 53.41 100 TRP A N 1
ATOM 745 C CA . TRP A 1 100 ? -9.18 2.713 -7.82 1 53.41 100 TRP A CA 1
ATOM 746 C C . TRP A 1 100 ? -8.883 3.736 -8.906 1 53.41 100 TRP A C 1
ATOM 748 O O . TRP A 1 100 ? -8.469 3.371 -10.016 1 53.41 100 TRP A O 1
ATOM 758 N N . LEU A 1 101 ? -9.766 4.742 -8.984 1 57.22 101 LEU A N 1
ATOM 759 C CA . LEU A 1 101 ? -9.219 5.895 -9.688 1 57.22 101 LEU A CA 1
ATOM 760 C C . LEU A 1 101 ? -8.062 6.508 -8.898 1 57.22 101 LEU A C 1
ATOM 762 O O . LEU A 1 101 ? -8.172 6.723 -7.691 1 57.22 101 LEU A O 1
ATOM 766 N N . PRO A 1 102 ? -6.914 6.367 -9.586 1 56.12 102 PRO A N 1
ATOM 767 C CA . PRO A 1 102 ? -5.824 7.039 -8.867 1 56.12 102 PRO A CA 1
ATOM 768 C C . PRO A 1 102 ? -6.25 8.383 -8.273 1 56.12 102 PRO A C 1
ATOM 770 O O . PRO A 1 102 ? -7.035 9.109 -8.875 1 56.12 102 PRO A O 1
ATOM 773 N N . GLU A 1 103 ? -5.941 8.547 -6.965 1 52.38 103 GLU A N 1
ATOM 774 C CA . GLU A 1 103 ? -6.266 9.812 -6.316 1 52.38 103 GLU A CA 1
ATOM 775 C C . GLU A 1 103 ? -5.855 11 -7.184 1 52.38 103 GLU A C 1
ATOM 777 O O . GLU A 1 103 ? -4.738 11.039 -7.703 1 52.38 103 GLU A O 1
ATOM 782 N N . GLY A 1 104 ? -6.738 11.953 -7.414 1 54 104 GLY A N 1
ATOM 783 C CA . GLY A 1 104 ? -6.477 13.141 -8.203 1 54 104 GLY A CA 1
ATOM 784 C C . GLY A 1 104 ? -7.066 13.07 -9.602 1 54 104 GLY A C 1
ATOM 785 O O . GLY A 1 104 ? -7.09 14.07 -10.32 1 54 104 GLY A O 1
ATOM 786 N N . CYS A 1 105 ? -7.395 11.836 -9.922 1 57.25 105 CYS A N 1
ATOM 787 C CA . CYS A 1 105 ? -7.922 11.672 -11.273 1 57.25 105 CYS A CA 1
ATOM 788 C C . CYS A 1 105 ? -9.445 11.797 -11.281 1 57.25 105 CYS A C 1
ATOM 790 O O . CYS A 1 105 ? -10.086 11.469 -12.281 1 57.25 105 CYS A O 1
ATOM 792 N N . GLU A 1 106 ? -9.953 12.188 -10.211 1 57.41 106 GLU A N 1
ATOM 793 C CA . GLU A 1 106 ? -11.406 12.266 -10.094 1 57.41 106 GLU A CA 1
ATOM 794 C C . GLU A 1 106 ? -12 13.188 -11.156 1 57.41 106 GLU A C 1
ATOM 796 O O . GLU A 1 106 ? -13.141 13 -11.586 1 57.41 106 GLU A O 1
ATOM 801 N N . ASP A 1 107 ? -11.195 14.062 -11.562 1 55.5 107 ASP A N 1
ATOM 802 C CA . ASP A 1 107 ? -11.703 15.055 -12.5 1 55.5 107 ASP A CA 1
ATOM 803 C C . ASP A 1 107 ? -11.266 14.742 -13.93 1 55.5 107 ASP A C 1
ATOM 805 O O . ASP A 1 107 ? -11.391 15.586 -14.812 1 55.5 107 ASP A O 1
ATOM 809 N N . ALA A 1 108 ? -10.703 13.695 -14.141 1 59.75 108 ALA A N 1
ATOM 810 C CA . ALA A 1 108 ? -10.266 13.305 -15.477 1 59.75 108 ALA A CA 1
ATOM 811 C C . ALA A 1 108 ? -11.453 13.18 -16.422 1 59.75 108 ALA A C 1
ATOM 813 O O . ALA A 1 108 ? -12.57 12.859 -16 1 59.75 108 ALA A O 1
ATOM 814 N N . PRO A 1 109 ? -11.242 13.625 -17.672 1 61.28 109 PRO A N 1
ATOM 815 C CA . PRO A 1 109 ? -12.297 13.406 -18.656 1 61.28 109 PRO A CA 1
ATOM 816 C C . PRO A 1 109 ? -12.805 11.969 -18.672 1 61.28 109 PRO A C 1
ATOM 818 O O . PRO A 1 109 ? -12.047 11.039 -18.359 1 61.28 109 PRO A O 1
ATOM 821 N N . PRO A 1 110 ? -14.031 11.844 -19.125 1 63.44 110 PRO A N 1
ATOM 822 C CA . PRO A 1 110 ? -14.688 10.531 -19.047 1 63.44 110 PRO A CA 1
ATOM 823 C C . PRO A 1 110 ? -13.922 9.438 -19.781 1 63.44 110 PRO A C 1
ATOM 825 O O . PRO A 1 110 ? -13.805 8.32 -19.281 1 63.44 110 PRO A O 1
ATOM 828 N N . GLU A 1 111 ? -13.461 9.781 -20.953 1 62.41 111 GLU A N 1
ATOM 829 C CA . GLU A 1 111 ? -12.766 8.766 -21.75 1 62.41 111 GLU A CA 1
ATOM 830 C C . GLU A 1 111 ? -11.5 8.289 -21.047 1 62.41 111 GLU A C 1
ATOM 832 O O . GLU A 1 111 ? -11.18 7.098 -21.078 1 62.41 111 GLU A O 1
ATOM 837 N N . ILE A 1 112 ? -10.875 9.203 -20.422 1 63.38 112 ILE A N 1
ATOM 838 C CA . ILE A 1 112 ? -9.648 8.883 -19.703 1 63.38 112 ILE A CA 1
ATOM 839 C C . ILE A 1 112 ? -9.992 8.172 -18.391 1 63.38 112 ILE A C 1
ATOM 841 O O . ILE A 1 112 ? -9.336 7.195 -18.016 1 63.38 112 ILE A O 1
ATOM 845 N N . ARG A 1 113 ? -10.977 8.586 -17.844 1 64.31 113 ARG A N 1
ATOM 846 C CA . ARG A 1 113 ? -11.414 7.992 -16.594 1 64.31 113 ARG A CA 1
ATOM 847 C C . ARG A 1 113 ? -11.766 6.52 -16.766 1 64.31 113 ARG A C 1
ATOM 849 O O . ARG A 1 113 ? -11.422 5.684 -15.93 1 64.31 113 ARG A O 1
ATOM 856 N N . GLU A 1 114 ? -12.344 6.301 -17.828 1 63.38 114 GLU A N 1
ATOM 857 C CA . GLU A 1 114 ? -12.727 4.922 -18.109 1 63.38 114 GLU A CA 1
ATOM 858 C C . GLU A 1 114 ? -11.5 4.035 -18.312 1 63.38 114 GLU A C 1
ATOM 860 O O . GLU A 1 114 ? -11.453 2.912 -17.797 1 63.38 114 GLU A O 1
ATOM 865 N N . LYS A 1 115 ? -10.648 4.57 -18.984 1 63.25 115 LYS A N 1
ATOM 866 C CA . LYS A 1 115 ? -9.422 3.82 -19.234 1 63.25 115 LYS A CA 1
ATOM 867 C C . LYS A 1 115 ? -8.656 3.592 -17.922 1 63.25 115 LYS A C 1
ATOM 869 O O . LYS A 1 115 ? -8.141 2.496 -17.688 1 63.25 115 LYS A O 1
ATOM 874 N N . LEU A 1 116 ? -8.625 4.562 -17.109 1 63.44 116 LEU A N 1
ATOM 875 C CA . LEU A 1 116 ? -7.945 4.473 -15.82 1 63.44 116 LEU A CA 1
ATOM 876 C C . LEU A 1 116 ? -8.633 3.451 -14.914 1 63.44 116 LEU A C 1
ATOM 878 O O . LEU A 1 116 ? -7.961 2.65 -14.258 1 63.44 116 LEU A O 1
ATOM 882 N N . MET A 1 117 ? -9.812 3.512 -14.984 1 62.59 117 MET A N 1
ATOM 883 C CA . MET A 1 117 ? -10.57 2.58 -14.156 1 62.59 117 MET A CA 1
ATOM 884 C C . MET A 1 117 ? -10.289 1.137 -14.562 1 62.59 117 MET A C 1
ATOM 886 O O . MET A 1 117 ? -10.141 0.264 -13.703 1 62.59 117 MET A O 1
ATOM 890 N N . GLN A 1 118 ? -10.258 0.975 -15.797 1 60.56 118 GLN A N 1
ATOM 891 C CA . GLN A 1 118 ? -10.016 -0.373 -16.297 1 60.56 118 GLN A CA 1
ATOM 892 C C . GLN A 1 118 ? -8.602 -0.846 -15.953 1 60.56 118 GLN A C 1
ATOM 894 O O . GLN A 1 118 ? -8.398 -2.018 -15.625 1 60.56 118 GLN A O 1
ATOM 899 N N . MET A 1 119 ? -7.797 0.101 -16.016 1 60.47 119 MET A N 1
ATOM 900 C CA . MET A 1 119 ? -6.391 -0.24 -15.805 1 60.47 119 MET A CA 1
ATOM 901 C C . MET A 1 119 ? -6.082 -0.413 -14.32 1 60.47 119 MET A C 1
ATOM 903 O O . MET A 1 119 ? -5.258 -1.251 -13.953 1 60.47 119 MET A O 1
ATOM 907 N N . THR A 1 120 ? -6.723 0.439 -13.57 1 60.44 120 THR A N 1
ATOM 908 C CA . THR A 1 120 ? -6.359 0.47 -12.156 1 60.44 120 THR A CA 1
ATOM 909 C C . THR A 1 120 ? -7.25 -0.468 -11.352 1 60.44 120 THR A C 1
ATOM 911 O O . THR A 1 120 ? -6.93 -0.799 -10.203 1 60.44 120 THR A O 1
ATOM 914 N N . ALA A 1 121 ? -8.234 -0.845 -12.039 1 58.12 121 ALA A N 1
ATOM 915 C CA . ALA A 1 121 ? -9.156 -1.685 -11.281 1 58.12 121 ALA A CA 1
ATOM 916 C C . ALA A 1 121 ? -8.438 -2.908 -10.711 1 58.12 121 ALA A C 1
ATOM 918 O O . ALA A 1 121 ? -7.992 -3.777 -11.469 1 58.12 121 ALA A O 1
ATOM 919 N N . GLY A 1 122 ? -8.023 -2.785 -9.469 1 60.16 122 GLY A N 1
ATOM 920 C CA . GLY A 1 122 ? -7.508 -3.951 -8.773 1 60.16 122 GLY A CA 1
ATOM 921 C C . GLY A 1 122 ? -5.996 -4.039 -8.797 1 60.16 122 GLY A C 1
ATOM 922 O O . GLY A 1 122 ? -5.426 -5.109 -8.578 1 60.16 122 GLY A O 1
ATOM 923 N N . ALA A 1 123 ? -5.312 -3.049 -9.289 1 63.16 123 ALA A N 1
ATOM 924 C CA . ALA A 1 123 ? -3.861 -3.193 -9.398 1 63.16 123 ALA A CA 1
ATOM 925 C C . ALA A 1 123 ? -3.152 -2.459 -8.258 1 63.16 123 ALA A C 1
ATOM 927 O O . ALA A 1 123 ? -1.942 -2.607 -8.078 1 63.16 123 ALA A O 1
ATOM 928 N N . GLY A 1 124 ? -3.824 -1.843 -7.52 1 67.56 124 GLY A N 1
ATOM 929 C CA . GLY A 1 124 ? -3.148 -1.073 -6.488 1 67.56 124 GLY A CA 1
ATOM 930 C C . GLY A 1 124 ? -2.934 -1.855 -5.207 1 67.56 124 GLY A C 1
ATOM 931 O O . GLY A 1 124 ? -3.316 -3.023 -5.113 1 67.56 124 GLY A O 1
ATOM 932 N N . MET A 1 125 ? -2.18 -1.244 -4.355 1 77.12 125 MET A N 1
ATOM 933 C CA . MET A 1 125 ? -1.94 -1.825 -3.037 1 77.12 125 MET A CA 1
ATOM 934 C C . MET A 1 125 ? -3.162 -1.664 -2.139 1 77.12 125 MET A C 1
ATOM 936 O O . MET A 1 125 ? -4.012 -0.808 -2.389 1 77.12 125 MET A O 1
ATOM 940 N N . PHE A 1 126 ? -3.305 -2.475 -1.197 1 80.38 126 PHE A N 1
ATOM 941 C CA . PHE A 1 126 ? -4.363 -2.457 -0.196 1 80.38 126 PHE A CA 1
ATOM 942 C C . PHE A 1 126 ? -3.848 -1.912 1.13 1 80.38 126 PHE A C 1
ATOM 944 O O . PHE A 1 126 ? -2.641 -1.916 1.381 1 80.38 126 PHE A O 1
ATOM 951 N N . PRO A 1 127 ? -4.762 -1.391 1.933 1 78.19 127 PRO A N 1
ATOM 952 C CA . PRO A 1 127 ? -4.34 -0.859 3.23 1 78.19 127 PRO A CA 1
ATOM 953 C C . PRO A 1 127 ? -3.662 -1.91 4.105 1 78.19 127 PRO A C 1
ATOM 955 O O . PRO A 1 127 ? -3.953 -3.104 3.984 1 78.19 127 PRO A O 1
ATOM 958 N N . ALA A 1 128 ? -2.797 -1.394 4.953 1 85.81 128 ALA A N 1
ATOM 959 C CA . ALA A 1 128 ? -2.143 -2.27 5.922 1 85.81 128 ALA A CA 1
ATOM 960 C C . ALA A 1 128 ? -3.154 -2.855 6.898 1 85.81 128 ALA A C 1
ATOM 962 O O . ALA A 1 128 ? -4.23 -2.291 7.105 1 85.81 128 ALA A O 1
ATOM 963 N N . ASP A 1 129 ? -2.854 -3.967 7.41 1 88.19 129 ASP A N 1
ATOM 964 C CA . ASP A 1 129 ? -3.686 -4.672 8.375 1 88.19 129 ASP A CA 1
ATOM 965 C C . ASP A 1 129 ? -2.861 -5.133 9.578 1 88.19 129 ASP A C 1
ATOM 967 O O . ASP A 1 129 ? -1.881 -5.863 9.422 1 88.19 129 ASP A O 1
ATOM 971 N N . ALA A 1 130 ? -3.297 -4.773 10.734 1 86.94 130 ALA A N 1
ATOM 972 C CA . ALA A 1 130 ? -2.533 -5.039 11.953 1 86.94 130 ALA A CA 1
ATOM 973 C C . ALA A 1 130 ? -2.416 -6.535 12.211 1 86.94 130 ALA A C 1
ATOM 975 O O . ALA A 1 130 ? -1.387 -7.008 12.703 1 86.94 130 ALA A O 1
ATOM 976 N N . GLU A 1 131 ? -3.473 -7.215 11.961 1 90.81 131 GLU A N 1
ATOM 977 C CA . GLU A 1 131 ? -3.445 -8.648 12.219 1 90.81 131 GLU A CA 1
ATOM 978 C C . GLU A 1 131 ? -2.473 -9.359 11.281 1 90.81 131 GLU A C 1
ATOM 980 O O . GLU A 1 131 ? -1.767 -10.281 11.695 1 90.81 131 GLU A O 1
ATOM 985 N N . VAL A 1 132 ? -2.42 -8.961 10.008 1 93.25 132 VAL A N 1
ATOM 986 C CA . VAL A 1 132 ? -1.46 -9.508 9.062 1 93.25 132 VAL A CA 1
ATOM 987 C C . VAL A 1 132 ? -0.038 -9.266 9.562 1 93.25 132 VAL A C 1
ATOM 989 O O . VAL A 1 132 ? 0.789 -10.188 9.57 1 93.25 132 VAL A O 1
ATOM 992 N N . ASP A 1 133 ? 0.236 -8.055 9.984 1 90.88 133 ASP A N 1
ATOM 993 C CA . ASP A 1 133 ? 1.564 -7.703 10.477 1 90.88 133 ASP A CA 1
ATOM 994 C C . ASP A 1 133 ? 1.937 -8.523 11.703 1 90.88 133 ASP A C 1
ATOM 996 O O . ASP A 1 133 ? 3.061 -9.023 11.812 1 90.88 133 ASP A O 1
ATOM 1000 N N . ARG A 1 134 ? 0.996 -8.68 12.617 1 90.56 134 ARG A N 1
ATOM 1001 C CA . ARG A 1 134 ? 1.233 -9.453 13.828 1 90.56 134 ARG A CA 1
ATOM 1002 C C . ARG A 1 134 ? 1.537 -10.914 13.492 1 90.56 134 ARG A C 1
ATOM 1004 O O . ARG A 1 134 ? 2.482 -11.492 14.023 1 90.56 134 ARG A O 1
ATOM 1011 N N . LEU A 1 135 ? 0.702 -11.492 12.625 1 91.88 135 LEU A N 1
ATOM 1012 C CA . LEU A 1 135 ? 0.902 -12.883 12.219 1 91.88 135 LEU A CA 1
ATOM 1013 C C . LEU A 1 135 ? 2.279 -13.07 11.594 1 91.88 135 LEU A C 1
ATOM 1015 O O . LEU A 1 135 ? 2.994 -14.016 11.922 1 91.88 135 LEU A O 1
ATOM 1019 N N . TRP A 1 136 ? 2.656 -12.141 10.758 1 90.56 136 TRP A N 1
ATOM 1020 C CA . TRP A 1 136 ? 3.947 -12.219 10.086 1 90.56 136 TRP A CA 1
ATOM 1021 C C . TRP A 1 136 ? 5.09 -12.18 11.094 1 90.56 136 TRP A C 1
ATOM 1023 O O . TRP A 1 136 ? 6.023 -12.984 11.016 1 90.56 136 TRP A O 1
ATOM 1033 N N . ILE A 1 137 ? 5.012 -11.305 12.031 1 87.62 137 ILE A N 1
ATOM 1034 C CA . ILE A 1 137 ? 6.086 -11.117 13 1 87.62 137 ILE A CA 1
ATOM 1035 C C . ILE A 1 137 ? 6.176 -12.344 13.906 1 87.62 137 ILE A C 1
ATOM 1037 O O . ILE A 1 137 ? 7.273 -12.82 14.203 1 87.62 137 ILE A O 1
ATOM 1041 N N . GLU A 1 138 ? 5.066 -12.844 14.281 1 88.12 138 GLU A N 1
ATOM 1042 C CA . GLU A 1 138 ? 5.035 -14.039 15.117 1 88.12 138 GLU A CA 1
ATOM 1043 C C . GLU A 1 138 ? 5.617 -15.242 14.383 1 88.12 138 GLU A C 1
ATOM 1045 O O . GLU A 1 138 ? 6.41 -16 14.945 1 88.12 138 GLU A O 1
ATOM 1050 N N . MET A 1 139 ? 5.23 -15.422 13.172 1 89.56 139 MET A N 1
ATOM 1051 C CA . MET A 1 139 ? 5.695 -16.562 12.383 1 89.56 139 MET A CA 1
ATOM 1052 C C . MET A 1 139 ? 7.184 -16.422 12.07 1 89.56 139 MET A C 1
ATOM 1054 O O . MET A 1 139 ? 7.918 -17.422 12.094 1 89.56 139 MET A O 1
ATOM 1058 N N . ASP A 1 140 ? 7.609 -15.25 11.797 1 86.88 140 ASP A N 1
ATOM 1059 C CA . ASP A 1 140 ? 9.023 -15 11.555 1 86.88 140 ASP A CA 1
ATOM 1060 C C . ASP A 1 140 ? 9.852 -15.266 12.812 1 86.88 140 ASP A C 1
ATOM 1062 O O . ASP A 1 140 ? 10.945 -15.844 12.727 1 86.88 140 ASP A O 1
ATOM 1066 N N . ALA A 1 141 ? 9.352 -14.805 13.945 1 83.69 141 ALA A N 1
ATOM 1067 C CA . ALA A 1 141 ? 10.031 -15.039 15.219 1 83.69 141 ALA A CA 1
ATOM 1068 C C . ALA A 1 141 ? 10.109 -16.531 15.531 1 83.69 141 ALA A C 1
ATOM 1070 O O . ALA A 1 141 ? 11.141 -17.016 16 1 83.69 141 ALA A O 1
ATOM 1071 N N . ALA A 1 142 ? 9.062 -17.234 15.273 1 82.31 142 ALA A N 1
ATOM 1072 C CA . ALA A 1 142 ? 9.031 -18.672 15.531 1 82.31 142 ALA A CA 1
ATOM 1073 C C . ALA A 1 142 ? 10.031 -19.406 14.648 1 82.31 142 ALA A C 1
ATOM 1075 O O . ALA A 1 142 ? 10.656 -20.375 15.086 1 82.31 142 ALA A O 1
ATOM 1076 N N . ALA A 1 143 ? 10.188 -18.953 13.422 1 81.44 143 ALA A N 1
ATOM 1077 C CA . ALA A 1 143 ? 11.133 -19.562 12.484 1 81.44 143 ALA A CA 1
ATOM 1078 C C . ALA A 1 143 ? 12.57 -19.375 12.961 1 81.44 143 ALA A C 1
ATOM 1080 O O . ALA A 1 143 ? 13.398 -20.281 12.812 1 81.44 143 ALA A O 1
ATOM 1081 N N . HIS A 1 144 ? 12.859 -18.234 13.57 1 76.5 144 HIS A N 1
ATOM 1082 C CA . HIS A 1 144 ? 14.203 -17.953 14.062 1 76.5 144 HIS A CA 1
ATOM 1083 C C . HIS A 1 144 ? 14.484 -18.688 15.367 1 76.5 144 HIS A C 1
ATOM 1085 O O . HIS A 1 144 ? 15.625 -19.047 15.648 1 76.5 144 HIS A O 1
ATOM 1091 N N . ALA A 1 145 ? 13.484 -18.844 16.125 1 70.12 145 ALA A N 1
ATOM 1092 C CA . ALA A 1 145 ? 13.641 -19.594 17.375 1 70.12 145 ALA A CA 1
ATOM 1093 C C . ALA A 1 145 ? 13.875 -21.078 17.109 1 70.12 145 ALA A C 1
ATOM 1095 O O . ALA A 1 145 ? 14.602 -21.734 17.844 1 70.12 145 ALA A O 1
ATOM 1096 N N . ARG A 1 146 ? 13.273 -21.625 16.172 1 61.34 146 ARG A N 1
ATOM 1097 C CA . ARG A 1 146 ? 13.43 -23.031 15.797 1 61.34 146 ARG A CA 1
ATOM 1098 C C . ARG A 1 146 ? 14.797 -23.281 15.172 1 61.34 146 ARG A C 1
ATOM 1100 O O . ARG A 1 146 ? 15.312 -24.406 15.219 1 61.34 146 ARG A O 1
ATOM 1107 N N . GLY A 1 147 ? 15.375 -22.453 14.359 1 55.94 147 GLY A N 1
ATOM 1108 C CA . GLY A 1 147 ? 16.703 -22.656 13.797 1 55.94 147 GLY A CA 1
ATOM 1109 C C . GLY A 1 147 ? 17.719 -23.109 14.828 1 55.94 147 GLY A C 1
ATOM 1110 O O . GLY A 1 147 ? 18.766 -23.656 14.477 1 55.94 147 GLY A O 1
ATOM 1111 N N . GLY A 1 148 ? 17.703 -22.609 16.156 1 41.5 148 GLY A N 1
ATOM 1112 C CA . GLY A 1 148 ? 18.641 -23.203 17.094 1 41.5 148 GLY A CA 1
ATOM 1113 C C . GLY A 1 148 ? 18.297 -24.641 17.438 1 41.5 148 GLY A C 1
ATOM 1114 O O . GLY A 1 148 ? 19.156 -25.391 17.906 1 41.5 148 GLY A O 1
ATOM 1115 N N . ALA A 1 149 ? 17.109 -25 17.969 1 36.81 149 ALA A N 1
ATOM 1116 C CA . ALA A 1 149 ? 16.766 -26.359 18.406 1 36.81 149 ALA A CA 1
ATOM 1117 C C . ALA A 1 149 ? 16.422 -27.25 17.219 1 36.81 149 ALA A C 1
ATOM 1119 O O . ALA A 1 149 ? 16.078 -26.75 16.141 1 36.81 149 ALA A O 1
ATOM 1120 N N . ASP A 1 150 ? 16.516 -28.688 17.375 1 35.97 150 ASP A N 1
ATOM 1121 C CA . ASP A 1 150 ? 16.375 -29.828 16.5 1 35.97 150 ASP A CA 1
ATOM 1122 C C . ASP A 1 150 ? 15.086 -29.734 15.68 1 35.97 150 ASP A C 1
ATOM 1124 O O . ASP A 1 150 ? 14.039 -29.344 16.203 1 35.97 150 ASP A O 1
ATOM 1128 N N . ARG A 1 151 ? 15.242 -29.578 14.367 1 39.69 151 ARG A N 1
ATOM 1129 C CA . ARG A 1 151 ? 14.477 -29.75 13.133 1 39.69 151 ARG A CA 1
ATOM 1130 C C . ARG A 1 151 ? 13.367 -30.781 13.328 1 39.69 151 ARG A C 1
ATOM 1132 O O . ARG A 1 151 ? 12.594 -31.047 12.398 1 39.69 151 ARG A O 1
ATOM 1139 N N . ASP A 1 152 ? 13.484 -31.484 14.344 1 38.56 152 ASP A N 1
ATOM 1140 C CA . ASP A 1 152 ? 12.695 -32.688 14.5 1 38.56 152 ASP A CA 1
ATOM 1141 C C . ASP A 1 152 ? 11.25 -32.375 14.859 1 38.56 152 ASP A C 1
ATOM 1143 O O . ASP A 1 152 ? 10.438 -33.281 15.062 1 38.56 152 ASP A O 1
ATOM 1147 N N . GLY A 1 153 ? 11.07 -31.266 15.273 1 37.75 153 GLY A N 1
ATOM 1148 C CA . GLY A 1 153 ? 9.711 -31.047 15.758 1 37.75 153 GLY A CA 1
ATOM 1149 C C . GLY A 1 153 ? 8.711 -30.828 14.641 1 37.75 153 GLY A C 1
ATOM 1150 O O . GLY A 1 153 ? 7.789 -30.031 14.773 1 37.75 153 GLY A O 1
ATOM 1151 N N . LEU A 1 154 ? 9.117 -31.094 13.531 1 39.25 154 LEU A N 1
ATOM 1152 C CA . LEU A 1 154 ? 8.102 -31.047 12.484 1 39.25 154 LEU A CA 1
ATOM 1153 C C . LEU A 1 154 ? 6.805 -31.703 12.953 1 39.25 154 LEU A C 1
ATOM 1155 O O . LEU A 1 154 ? 6.84 -32.688 13.695 1 39.25 154 LEU A O 1
ATOM 1159 N N . PRO A 1 155 ? 5.863 -30.953 13.031 1 38.59 155 PRO A N 1
ATOM 1160 C CA . PRO A 1 155 ? 4.637 -31.641 13.445 1 38.59 155 PRO A CA 1
ATOM 1161 C C . PRO A 1 155 ? 4.523 -33.031 12.852 1 38.59 155 PRO A C 1
ATOM 1163 O O . PRO A 1 155 ? 5.113 -33.312 11.805 1 38.59 155 PRO A O 1
ATOM 1166 N N . SER A 1 156 ? 4.215 -33.969 13.781 1 36.06 156 SER A N 1
ATOM 1167 C CA . SER A 1 156 ? 4.039 -35.375 13.469 1 36.06 156 SER A CA 1
ATOM 1168 C C . SER A 1 156 ? 3.408 -35.562 12.094 1 36.06 156 SER A C 1
ATOM 1170 O O . SER A 1 156 ? 3.418 -36.656 11.555 1 36.06 156 SER A O 1
ATOM 1172 N N . TRP A 1 157 ? 2.766 -34.531 11.711 1 34.53 157 TRP A N 1
ATOM 1173 C CA . TRP A 1 157 ? 2.033 -34.656 10.453 1 34.53 157 TRP A CA 1
ATOM 1174 C C . TRP A 1 157 ? 2.914 -34.312 9.266 1 34.53 157 TRP A C 1
ATOM 1176 O O . TRP A 1 157 ? 2.436 -34.219 8.133 1 34.53 157 TRP A O 1
ATOM 1186 N N . SER A 1 158 ? 4.145 -34 9.773 1 37.62 158 SER A N 1
ATOM 1187 C CA . SER A 1 158 ? 5.039 -33.625 8.688 1 37.62 158 SER A CA 1
ATOM 1188 C C . SER A 1 158 ? 5.16 -34.75 7.66 1 37.62 158 SER A C 1
ATOM 1190 O O . SER A 1 158 ? 5.051 -35.938 8 1 37.62 158 SER A O 1
ATOM 1192 N N . LEU A 1 159 ? 4.961 -34.406 6.32 1 40.47 159 LEU A N 1
ATOM 1193 C CA . LEU A 1 159 ? 5.016 -35.25 5.141 1 40.47 159 LEU A CA 1
ATOM 1194 C C . LEU A 1 159 ? 6.172 -36.25 5.242 1 40.47 159 LEU A C 1
ATOM 1196 O O . LEU A 1 159 ? 6.227 -37.219 4.488 1 40.47 159 LEU A O 1
ATOM 1200 N N . LYS A 1 160 ? 7.043 -35.938 6.137 1 39.19 160 LYS A N 1
ATOM 1201 C CA . LYS A 1 160 ? 8.227 -36.781 6.25 1 39.19 160 LYS A CA 1
ATOM 1202 C C . LYS A 1 160 ? 7.859 -38.188 6.727 1 39.19 160 LYS A C 1
ATOM 1204 O O . LYS A 1 160 ? 8.445 -39.188 6.277 1 39.19 160 LYS A O 1
ATOM 1209 N N . ARG A 1 161 ? 6.926 -38.25 7.633 1 36.03 161 ARG A N 1
ATOM 1210 C CA . ARG A 1 161 ? 6.727 -39.531 8.273 1 36.03 161 ARG A CA 1
ATOM 1211 C C . ARG A 1 161 ? 6.133 -40.562 7.293 1 36.03 161 ARG A C 1
ATOM 1213 O O . ARG A 1 161 ? 6.289 -41.75 7.469 1 36.03 161 ARG A O 1
ATOM 1220 N N . PHE A 1 162 ? 5.332 -40 6.367 1 36.47 162 PHE A N 1
ATOM 1221 C CA . PHE A 1 162 ? 4.656 -40.969 5.48 1 36.47 162 PHE A CA 1
ATOM 1222 C C . PHE A 1 162 ? 5.648 -41.625 4.531 1 36.47 162 PHE A C 1
ATOM 1224 O O . PHE A 1 162 ? 5.383 -42.688 3.996 1 36.47 162 PHE A O 1
ATOM 1231 N N . ARG A 1 163 ? 6.707 -40.875 4.27 1 37.41 163 ARG A N 1
ATOM 1232 C CA . ARG A 1 163 ? 7.652 -41.469 3.322 1 37.41 163 ARG A CA 1
ATOM 1233 C C . ARG A 1 163 ? 8.281 -42.719 3.887 1 37.41 163 ARG A C 1
ATOM 1235 O O . ARG A 1 163 ? 8.562 -43.688 3.145 1 37.41 163 ARG A O 1
ATOM 1242 N N . ASP A 1 164 ? 8.633 -42.625 5.227 1 38.25 164 ASP A N 1
ATOM 1243 C CA . ASP A 1 164 ? 9.383 -43.719 5.793 1 38.25 164 ASP A CA 1
ATOM 1244 C C . ASP A 1 164 ? 8.438 -44.812 6.316 1 38.25 164 ASP A C 1
ATOM 1246 O O . ASP A 1 164 ? 8.875 -45.938 6.617 1 38.25 164 ASP A O 1
ATOM 1250 N N . GLU A 1 165 ? 7.191 -44.469 6.844 1 36.97 165 GLU A N 1
ATOM 1251 C CA . GLU A 1 165 ? 6.566 -45.531 7.637 1 36.97 165 GLU A CA 1
ATOM 1252 C C . GLU A 1 165 ? 5.754 -46.469 6.758 1 36.97 165 GLU A C 1
ATOM 1254 O O . GLU A 1 165 ? 5.199 -46.062 5.738 1 36.97 165 GLU A O 1
ATOM 1259 N N . ASP A 1 166 ? 5.922 -47.844 6.875 1 36.66 166 ASP A N 1
ATOM 1260 C CA . ASP A 1 166 ? 5.203 -49.031 6.406 1 36.66 166 ASP A CA 1
ATOM 1261 C C . ASP A 1 166 ? 3.695 -48.781 6.422 1 36.66 166 ASP A C 1
ATOM 1263 O O . ASP A 1 166 ? 3.111 -48.562 7.48 1 36.66 166 ASP A O 1
ATOM 1267 N N . PHE A 1 167 ? 3.084 -48.25 5.348 1 36.94 167 PHE A N 1
ATOM 1268 C CA . PHE A 1 167 ? 1.651 -48.062 5.145 1 36.94 167 PHE A CA 1
ATOM 1269 C C . PHE A 1 167 ? 0.866 -49.219 5.719 1 36.94 167 PHE A C 1
ATOM 1271 O O . PHE A 1 167 ? -0.366 -49.219 5.699 1 36.94 167 PHE A O 1
ATOM 1278 N N . SER A 1 168 ? 1.43 -50.344 5.879 1 38.09 168 SER A N 1
ATOM 1279 C CA . SER A 1 168 ? 0.698 -51.5 6.375 1 38.09 168 SER A CA 1
ATOM 1280 C C . SER A 1 168 ? -0.141 -51.156 7.598 1 38.09 168 SER A C 1
ATOM 1282 O O . SER A 1 168 ? -1.091 -51.844 7.934 1 38.09 168 SER A O 1
ATOM 1284 N N . SER A 1 169 ? 0.346 -50.125 8.25 1 37.12 169 SER A N 1
ATOM 1285 C CA . SER A 1 169 ? -0.395 -49.938 9.492 1 37.12 169 SER A CA 1
ATOM 1286 C C . SER A 1 169 ? -1.576 -49 9.281 1 37.12 169 SER A C 1
ATOM 1288 O O . SER A 1 169 ? -2.34 -48.719 10.211 1 37.12 169 SER A O 1
ATOM 1290 N N . LEU A 1 170 ? -1.574 -48.188 8.219 1 40.97 170 LEU A N 1
ATOM 1291 C CA . LEU A 1 170 ? -2.719 -47.281 8.047 1 40.97 170 LEU A CA 1
ATOM 1292 C C . LEU A 1 170 ? -3.959 -48.062 7.633 1 40.97 170 LEU A C 1
ATOM 1294 O O . LEU A 1 170 ? -4.922 -47.5 7.121 1 40.97 170 LEU A O 1
ATOM 1298 N N . SER A 1 171 ? -3.941 -49.312 7.531 1 39.62 171 SER A N 1
ATOM 1299 C CA . SER A 1 171 ? -5.137 -50.094 7.234 1 39.62 171 SER A CA 1
ATOM 1300 C C . SER A 1 171 ? -6.309 -49.656 8.117 1 39.62 171 SER A C 1
ATOM 1302 O O . SER A 1 171 ? -6.488 -50.188 9.211 1 39.62 171 SER A O 1
ATOM 1304 N N . SER A 1 172 ? -6.477 -48.25 8.234 1 41.38 172 SER A N 1
ATOM 1305 C CA . SER A 1 172 ? -7.766 -48.156 8.906 1 41.38 172 SER A CA 1
ATOM 1306 C C . SER A 1 172 ? -8.891 -48.688 8.039 1 41.38 172 SER A C 1
ATOM 1308 O O . SER A 1 172 ? -8.781 -48.719 6.809 1 41.38 172 SER A O 1
ATOM 1310 N N . ALA A 1 173 ? -9.836 -49.375 8.5 1 46.59 173 ALA A N 1
ATOM 1311 C CA . ALA A 1 173 ? -11.055 -50.031 8 1 46.59 173 ALA A CA 1
ATOM 1312 C C . ALA A 1 173 ? -11.961 -49.031 7.305 1 46.59 173 ALA A C 1
ATOM 1314 O O . ALA A 1 173 ? -12.031 -47.875 7.699 1 46.59 173 ALA A O 1
ATOM 1315 N N . GLY A 1 174 ? -12.547 -49.219 6.059 1 52.88 174 GLY A N 1
ATOM 1316 C CA . GLY A 1 174 ? -13.641 -48.625 5.312 1 52.88 174 GLY A CA 1
ATOM 1317 C C . GLY A 1 174 ? -13.172 -47.688 4.195 1 52.88 174 GLY A C 1
ATOM 1318 O O . GLY A 1 174 ? -12.258 -48.031 3.451 1 52.88 174 GLY A O 1
ATOM 1319 N N . GLU A 1 175 ? -13.906 -46.5 3.898 1 55.38 175 GLU A N 1
ATOM 1320 C CA . GLU A 1 175 ? -13.711 -45.5 2.846 1 55.38 175 GLU A CA 1
ATOM 1321 C C . GLU A 1 175 ? -12.289 -44.938 2.854 1 55.38 175 GLU A C 1
ATOM 1323 O O . GLU A 1 175 ? -11.711 -44.688 1.796 1 55.38 175 GLU A O 1
ATOM 1328 N N . ASP A 1 176 ? -11.672 -45.062 3.891 1 68.12 176 ASP A N 1
ATOM 1329 C CA . ASP A 1 176 ? -10.297 -44.594 4.043 1 68.12 176 ASP A CA 1
ATOM 1330 C C . ASP A 1 176 ? -9.297 -45.594 3.451 1 68.12 176 ASP A C 1
ATOM 1332 O O . ASP A 1 176 ? -8.32 -45.188 2.816 1 68.12 176 ASP A O 1
ATOM 1336 N N . ALA A 1 177 ? -9.758 -46.75 3.318 1 69.81 177 ALA A N 1
ATOM 1337 C CA . ALA A 1 177 ? -8.859 -47.781 2.789 1 69.81 177 ALA A CA 1
ATOM 1338 C C . ALA A 1 177 ? -8.805 -47.75 1.266 1 69.81 177 ALA A C 1
ATOM 1340 O O . ALA A 1 177 ? -7.734 -47.875 0.671 1 69.81 177 ALA A O 1
ATOM 1341 N N . ALA A 1 178 ? -9.961 -47.531 0.667 1 78.5 178 ALA A N 1
ATOM 1342 C CA . ALA A 1 178 ? -10.023 -47.438 -0.791 1 78.5 178 ALA A CA 1
ATOM 1343 C C . ALA A 1 178 ? -9.227 -46.25 -1.313 1 78.5 178 ALA A C 1
ATOM 1345 O O . ALA A 1 178 ? -8.555 -46.344 -2.342 1 78.5 178 ALA A O 1
ATOM 1346 N N . PHE A 1 179 ? -9.336 -45.25 -0.594 1 82.12 179 PHE A N 1
ATOM 1347 C CA . PHE A 1 179 ? -8.609 -44.031 -0.978 1 82.12 179 PHE A CA 1
ATOM 1348 C C . PHE A 1 179 ? -7.105 -44.25 -0.873 1 82.12 179 PHE A C 1
ATOM 1350 O O . PHE A 1 179 ? -6.355 -43.906 -1.784 1 82.12 179 PHE A O 1
ATOM 1357 N N . VAL A 1 180 ? -6.707 -44.875 0.117 1 77.31 180 VAL A N 1
ATOM 1358 C CA . VAL A 1 180 ? -5.289 -45.125 0.346 1 77.31 180 VAL A CA 1
ATOM 1359 C C . VAL A 1 180 ? -4.742 -46.031 -0.753 1 77.31 180 VAL A C 1
ATOM 1361 O O . VAL A 1 180 ? -3.65 -45.812 -1.275 1 77.31 180 VAL A O 1
ATOM 1364 N N . ASP A 1 181 ? -5.508 -46.969 -1.08 1 81 181 ASP A N 1
ATOM 1365 C CA . ASP A 1 181 ? -5.113 -47.875 -2.146 1 81 181 ASP A CA 1
ATOM 1366 C C . ASP A 1 181 ? -4.965 -47.156 -3.475 1 81 181 ASP A C 1
ATOM 1368 O O . ASP A 1 181 ? -4.02 -47.406 -4.227 1 81 181 ASP A O 1
ATOM 1372 N N . GLU A 1 182 ? -5.855 -46.344 -3.662 1 84.25 182 GLU A N 1
ATOM 1373 C CA . GLU A 1 182 ? -5.801 -45.562 -4.898 1 84.25 182 GLU A CA 1
ATOM 1374 C C . GLU A 1 182 ? -4.555 -44.688 -4.945 1 84.25 182 GLU A C 1
ATOM 1376 O O . GLU A 1 182 ? -3.865 -44.625 -5.969 1 84.25 182 GLU A O 1
ATOM 1381 N N . VAL A 1 183 ? -4.262 -44.031 -3.906 1 84.12 183 VAL A N 1
ATOM 1382 C CA . VAL A 1 183 ? -3.102 -43.156 -3.814 1 84.12 183 VAL A CA 1
ATOM 1383 C C . VAL A 1 183 ? -1.824 -43.969 -4.07 1 84.12 183 VAL A C 1
ATOM 1385 O O . VAL A 1 183 ? -0.973 -43.531 -4.859 1 84.12 183 VAL A O 1
ATOM 1388 N N . GLN A 1 184 ? -1.801 -45.094 -3.549 1 82.25 184 GLN A N 1
ATOM 1389 C CA . GLN A 1 184 ? -0.613 -45.906 -3.695 1 82.25 184 GLN A CA 1
ATOM 1390 C C . GLN A 1 184 ? -0.435 -46.375 -5.141 1 82.25 184 GLN A C 1
ATOM 1392 O O . GLN A 1 184 ? 0.682 -46.375 -5.664 1 82.25 184 GLN A O 1
ATOM 1397 N N . ARG A 1 185 ? -1.463 -46.75 -5.676 1 87.69 185 ARG A N 1
ATOM 1398 C CA . ARG A 1 185 ? -1.408 -47.219 -7.062 1 87.69 185 ARG A CA 1
ATOM 1399 C C . ARG A 1 185 ? -0.948 -46.094 -7.988 1 87.69 185 ARG A C 1
ATOM 1401 O O . ARG A 1 185 ? -0.093 -46.312 -8.852 1 87.69 185 ARG A O 1
ATOM 1408 N N . ARG A 1 186 ? -1.458 -45 -7.773 1 90.31 186 ARG A N 1
ATOM 1409 C CA . ARG A 1 186 ? -1.142 -43.875 -8.648 1 90.31 186 ARG A CA 1
ATOM 1410 C C . ARG A 1 186 ? 0.298 -43.406 -8.445 1 90.31 186 ARG A C 1
ATOM 1412 O O . ARG A 1 186 ? 1.015 -43.156 -9.414 1 90.31 186 ARG A O 1
ATOM 1419 N N . TRP A 1 187 ? 0.71 -43.344 -7.277 1 87.19 187 TRP A N 1
ATOM 1420 C CA . TRP A 1 187 ? 2.088 -42.938 -6.988 1 87.19 187 TRP A CA 1
ATOM 1421 C C . TRP A 1 187 ? 3.066 -43.969 -7.543 1 87.19 187 TRP A C 1
ATOM 1423 O O . TRP A 1 187 ? 4.102 -43.625 -8.109 1 87.19 187 TRP A O 1
ATOM 1433 N N . GLY A 1 188 ? 2.703 -45.219 -7.371 1 85.25 188 GLY A N 1
ATOM 1434 C CA . GLY A 1 188 ? 3.525 -46.281 -7.941 1 85.25 188 GLY A CA 1
ATOM 1435 C C . GLY A 1 188 ? 3.682 -46.156 -9.445 1 85.25 188 GLY A C 1
ATOM 1436 O O . GLY A 1 188 ? 4.789 -46.281 -9.969 1 85.25 188 GLY A O 1
ATOM 1437 N N . ALA A 1 189 ? 2.598 -45.906 -10.086 1 90.06 189 ALA A N 1
ATOM 1438 C CA . ALA A 1 189 ? 2.607 -45.781 -11.539 1 90.06 189 ALA A CA 1
ATOM 1439 C C . ALA A 1 189 ? 3.475 -44.625 -11.984 1 90.06 189 ALA A C 1
ATOM 1441 O O . ALA A 1 189 ? 4.242 -44.719 -12.945 1 90.06 189 ALA A O 1
ATOM 1442 N N . VAL A 1 190 ? 3.389 -43.531 -11.305 1 89.81 190 VAL A N 1
ATOM 1443 C CA . VAL A 1 190 ? 4.125 -42.312 -11.656 1 89.81 190 VAL A CA 1
ATOM 1444 C C . VAL A 1 190 ? 5.617 -42.531 -11.43 1 89.81 190 VAL A C 1
ATOM 1446 O O . VAL A 1 190 ? 6.441 -42.156 -12.266 1 89.81 190 VAL A O 1
ATOM 1449 N N . ARG A 1 191 ? 5.957 -43.156 -10.414 1 86.81 191 ARG A N 1
ATOM 1450 C CA . ARG A 1 191 ? 7.363 -43.438 -10.109 1 86.81 191 ARG A CA 1
ATOM 1451 C C . ARG A 1 191 ? 7.977 -44.375 -11.125 1 86.81 191 ARG A C 1
ATOM 1453 O O . ARG A 1 191 ? 9.133 -44.219 -11.523 1 86.81 191 ARG A O 1
ATOM 1460 N N . GLU A 1 192 ? 7.184 -45.312 -11.453 1 87.75 192 GLU A N 1
ATOM 1461 C CA . GLU A 1 192 ? 7.648 -46.219 -12.492 1 87.75 192 GLU A CA 1
ATOM 1462 C C . GLU A 1 192 ? 7.871 -45.5 -13.812 1 87.75 192 GLU A C 1
ATOM 1464 O O . GLU A 1 192 ? 8.859 -45.75 -14.508 1 87.75 192 GLU A O 1
ATOM 1469 N N . ALA A 1 193 ? 6.961 -44.656 -14.148 1 90.44 193 ALA A N 1
ATOM 1470 C CA . ALA A 1 193 ? 7.09 -43.875 -15.383 1 90.44 193 ALA A CA 1
ATOM 1471 C C . ALA A 1 193 ? 8.328 -43 -15.344 1 90.44 193 ALA A C 1
ATOM 1473 O O . ALA A 1 193 ? 9.07 -42.906 -16.328 1 90.44 193 ALA A O 1
ATOM 1474 N N . LEU A 1 194 ? 8.594 -42.344 -14.211 1 88.75 194 LEU A N 1
ATOM 1475 C CA . LEU A 1 194 ? 9.75 -41.469 -14.055 1 88.75 194 LEU A CA 1
ATOM 1476 C C . LEU A 1 194 ? 11.055 -42.25 -14.133 1 88.75 194 LEU A C 1
ATOM 1478 O O . LEU A 1 194 ? 12.047 -41.781 -14.672 1 88.75 194 LEU A O 1
ATOM 1482 N N . ALA A 1 195 ? 11.023 -43.438 -13.656 1 84.81 195 ALA A N 1
ATOM 1483 C CA . ALA A 1 195 ? 12.211 -44.281 -13.664 1 84.81 195 ALA A CA 1
ATOM 1484 C C . ALA A 1 195 ? 12.617 -44.656 -15.086 1 84.81 195 ALA A C 1
ATOM 1486 O O . ALA A 1 195 ? 13.797 -44.875 -15.359 1 84.81 195 ALA A O 1
ATOM 1487 N N . ARG A 1 196 ? 11.641 -44.625 -15.938 1 83.69 196 ARG A N 1
ATOM 1488 C CA . ARG A 1 196 ? 11.938 -44.906 -17.344 1 83.69 196 ARG A CA 1
ATOM 1489 C C . ARG A 1 196 ? 12.656 -43.75 -18 1 83.69 196 ARG A C 1
ATOM 1491 O O . ARG A 1 196 ? 13.312 -43.906 -19.031 1 83.69 196 ARG A O 1
ATOM 1498 N N . GLY A 1 197 ? 12.523 -42.594 -17.422 1 78.81 197 GLY A N 1
ATOM 1499 C CA . GLY A 1 197 ? 13.219 -41.438 -17.953 1 78.81 197 GLY A CA 1
ATOM 1500 C C . GLY A 1 197 ? 12.312 -40.5 -18.734 1 78.81 197 GLY A C 1
ATOM 1501 O O . GLY A 1 197 ? 11.219 -40.906 -19.141 1 78.81 197 GLY A O 1
ATOM 1502 N N . LEU A 1 198 ? 12.938 -39.375 -18.953 1 79.06 198 LEU A N 1
ATOM 1503 C CA . LEU A 1 198 ? 12.227 -38.375 -19.766 1 79.06 198 LEU A CA 1
ATOM 1504 C C . LEU A 1 198 ? 12.281 -38.75 -21.234 1 79.06 198 LEU A C 1
ATOM 1506 O O . LEU A 1 198 ? 13.125 -39.531 -21.656 1 79.06 198 LEU A O 1
ATOM 1510 N N . TRP A 1 199 ? 11.359 -38.375 -22.031 1 71.19 199 TRP A N 1
ATOM 1511 C CA . TRP A 1 199 ? 11.336 -38.531 -23.484 1 71.19 199 TRP A CA 1
ATOM 1512 C C . TRP A 1 199 ? 10.961 -39.938 -23.891 1 71.19 199 TRP A C 1
ATOM 1514 O O . TRP A 1 199 ? 11.273 -40.375 -25 1 71.19 199 TRP A O 1
ATOM 1524 N N . THR A 1 200 ? 10.523 -40.562 -22.906 1 72.69 200 THR A N 1
ATOM 1525 C CA . THR A 1 200 ? 10.094 -41.938 -23.219 1 72.69 200 THR A CA 1
ATOM 1526 C C . THR A 1 200 ? 8.594 -41.969 -23.5 1 72.69 200 THR A C 1
ATOM 1528 O O . THR A 1 200 ? 7.816 -41.25 -22.859 1 72.69 200 THR A O 1
ATOM 1531 N N . GLU A 1 201 ? 8.258 -42.688 -24.469 1 78.5 201 GLU A N 1
ATOM 1532 C CA . GLU A 1 201 ? 6.844 -42.844 -24.797 1 78.5 201 GLU A CA 1
ATOM 1533 C C . GLU A 1 201 ? 6.141 -43.688 -23.734 1 78.5 201 GLU A C 1
ATOM 1535 O O . GLU A 1 201 ? 6.746 -44.594 -23.156 1 78.5 201 GLU A O 1
ATOM 1540 N N . ILE A 1 202 ? 4.988 -43.344 -23.516 1 85.38 202 ILE A N 1
ATOM 1541 C CA . ILE A 1 202 ? 4.148 -44.156 -22.641 1 85.38 202 ILE A CA 1
ATOM 1542 C C . ILE A 1 202 ? 3.812 -45.5 -23.328 1 85.38 202 ILE A C 1
ATOM 1544 O O . ILE A 1 202 ? 3.305 -45.5 -24.453 1 85.38 202 ILE A O 1
ATOM 1548 N N . PRO A 1 203 ? 4.086 -46.5 -22.641 1 83.56 203 PRO A N 1
ATOM 1549 C CA . PRO A 1 203 ? 3.717 -47.781 -23.25 1 83.56 203 PRO A CA 1
ATOM 1550 C C . PRO A 1 203 ? 2.229 -47.875 -23.578 1 83.56 203 PRO A C 1
ATOM 1552 O O . PRO A 1 203 ? 1.396 -47.344 -22.828 1 83.56 203 PRO A O 1
ATOM 1555 N N . ASP A 1 204 ? 1.918 -48.531 -24.609 1 83.81 204 ASP A N 1
ATOM 1556 C CA . ASP A 1 204 ? 0.541 -48.656 -25.078 1 83.81 204 ASP A CA 1
ATOM 1557 C C . ASP A 1 204 ? -0.347 -49.312 -24.016 1 83.81 204 ASP A C 1
ATOM 1559 O O . ASP A 1 204 ? -1.541 -49 -23.938 1 83.81 204 ASP A O 1
ATOM 1563 N N . ASP A 1 205 ? 0.228 -50.094 -23.234 1 85.12 205 ASP A N 1
ATOM 1564 C CA . ASP A 1 205 ? -0.558 -50.875 -22.281 1 85.12 205 ASP A CA 1
ATOM 1565 C C . ASP A 1 205 ? -0.566 -50.188 -20.906 1 85.12 205 ASP A C 1
ATOM 1567 O O . ASP A 1 205 ? -1.17 -50.719 -19.969 1 85.12 205 ASP A O 1
ATOM 1571 N N . ALA A 1 206 ? 0.071 -49.094 -20.875 1 86.44 206 ALA A N 1
ATOM 1572 C CA . ALA A 1 206 ? 0.104 -48.406 -19.578 1 86.44 206 ALA A CA 1
ATOM 1573 C C . ALA A 1 206 ? -1.27 -47.844 -19.219 1 86.44 206 ALA A C 1
ATOM 1575 O O . ALA A 1 206 ? -1.951 -47.25 -20.078 1 86.44 206 ALA A O 1
ATOM 1576 N N . PRO A 1 207 ? -1.795 -48.031 -18 1 89.06 207 PRO A N 1
ATOM 1577 C CA . PRO A 1 207 ? -3.059 -47.406 -17.578 1 89.06 207 PRO A CA 1
ATOM 1578 C C . PRO A 1 207 ? -2.986 -45.875 -17.562 1 89.06 207 PRO A C 1
ATOM 1580 O O . PRO A 1 207 ? -2.584 -45.312 -16.562 1 89.06 207 PRO A O 1
ATOM 1583 N N . ARG A 1 208 ? -3.502 -45.312 -18.547 1 88 208 ARG A N 1
ATOM 1584 C CA . ARG A 1 208 ? -3.359 -43.875 -18.75 1 88 208 ARG A CA 1
ATOM 1585 C C . ARG A 1 208 ? -3.979 -43.062 -17.609 1 88 208 ARG A C 1
ATOM 1587 O O . ARG A 1 208 ? -3.494 -42 -17.25 1 88 208 ARG A O 1
ATOM 1594 N N . ASP A 1 209 ? -4.996 -43.656 -17.047 1 88.62 209 ASP A N 1
ATOM 1595 C CA . ASP A 1 209 ? -5.707 -42.969 -15.969 1 88.62 209 ASP A CA 1
ATOM 1596 C C . ASP A 1 209 ? -4.844 -42.875 -14.711 1 88.62 209 ASP A C 1
ATOM 1598 O O . ASP A 1 209 ? -5.07 -42 -13.859 1 88.62 209 ASP A O 1
ATOM 1602 N N . LEU A 1 210 ? -3.852 -43.688 -14.609 1 91.38 210 LEU A N 1
ATOM 1603 C CA . LEU A 1 210 ? -2.98 -43.688 -13.438 1 91.38 210 LEU A CA 1
ATOM 1604 C C . LEU A 1 210 ? -1.826 -42.719 -13.625 1 91.38 210 LEU A C 1
ATOM 1606 O O . LEU A 1 210 ? -1.125 -42.406 -12.656 1 91.38 210 LEU A O 1
ATOM 1610 N N . LEU A 1 211 ? -1.66 -42.156 -14.812 1 93.94 211 LEU A N 1
ATOM 1611 C CA . LEU A 1 211 ? -0.52 -41.312 -15.109 1 93.94 211 LEU A CA 1
ATOM 1612 C C . LEU A 1 211 ? -0.945 -39.844 -15.188 1 93.94 211 LEU A C 1
ATOM 1614 O O . LEU A 1 211 ? -0.625 -39.125 -16.156 1 93.94 211 LEU A O 1
ATOM 1618 N N . GLU A 1 212 ? -1.721 -39.438 -14.188 1 95.19 212 GLU A N 1
ATOM 1619 C CA . GLU A 1 212 ? -2.123 -38.062 -13.93 1 95.19 212 GLU A CA 1
ATOM 1620 C C . GLU A 1 212 ? -1.362 -37.469 -12.742 1 95.19 212 GLU A C 1
ATOM 1622 O O . GLU A 1 212 ? -1.268 -38.125 -11.688 1 95.19 212 GLU A O 1
ATOM 1627 N N . VAL A 1 213 ? -0.733 -36.281 -12.961 1 96.56 213 VAL A N 1
ATOM 1628 C CA . VAL A 1 213 ? 0.174 -35.781 -11.938 1 96.56 213 VAL A CA 1
ATOM 1629 C C . VAL A 1 213 ? 0.018 -34.281 -11.805 1 96.56 213 VAL A C 1
ATOM 1631 O O . VAL A 1 213 ? -0.195 -33.594 -12.797 1 96.56 213 VAL A O 1
ATOM 1634 N N . TYR A 1 214 ? -0.025 -33.781 -10.516 1 97.94 214 TYR A N 1
ATOM 1635 C CA . TYR A 1 214 ? 0.201 -32.344 -10.281 1 97.94 214 TYR A CA 1
ATOM 1636 C C . TYR A 1 214 ? 1.686 -32 -10.359 1 97.94 214 TYR A C 1
ATOM 1638 O O . TYR A 1 214 ? 2.52 -32.75 -9.812 1 97.94 214 TYR A O 1
ATOM 1646 N N . VAL A 1 215 ? 2.035 -30.922 -11.055 1 98.44 215 VAL A N 1
ATOM 1647 C CA . VAL A 1 215 ? 3.438 -30.562 -11.227 1 98.44 215 VAL A CA 1
ATOM 1648 C C . VAL A 1 215 ? 3.637 -29.094 -10.844 1 98.44 215 VAL A C 1
ATOM 1650 O O . VAL A 1 215 ? 2.768 -28.25 -11.094 1 98.44 215 VAL A O 1
ATOM 1653 N N . THR A 1 216 ? 4.676 -28.75 -10.141 1 98.56 216 THR A N 1
ATOM 1654 C CA . THR A 1 216 ? 5.137 -27.391 -9.961 1 98.56 216 THR A CA 1
ATOM 1655 C C . THR A 1 216 ? 6.598 -27.25 -10.391 1 98.56 216 THR A C 1
ATOM 1657 O O . THR A 1 216 ? 7.215 -28.219 -10.836 1 98.56 216 THR A O 1
ATOM 1660 N N . HIS A 1 217 ? 7.078 -26 -10.406 1 97.94 217 HIS A N 1
ATOM 1661 C CA . HIS A 1 217 ? 8.414 -25.734 -10.922 1 97.94 217 HIS A CA 1
ATOM 1662 C C . HIS A 1 217 ? 9.133 -24.688 -10.055 1 97.94 217 HIS A C 1
ATOM 1664 O O . HIS A 1 217 ? 8.539 -23.688 -9.664 1 97.94 217 HIS A O 1
ATOM 1670 N N . LEU A 1 218 ? 10.383 -25.031 -9.648 1 96.62 218 LEU A N 1
ATOM 1671 C CA . LEU A 1 218 ? 11.188 -24.125 -8.852 1 96.62 218 LEU A CA 1
ATOM 1672 C C . LEU A 1 218 ? 12.578 -23.953 -9.469 1 96.62 218 LEU A C 1
ATOM 1674 O O . LEU A 1 218 ? 13.211 -24.922 -9.867 1 96.62 218 LEU A O 1
ATOM 1678 N N . THR A 1 219 ? 13.07 -22.719 -9.469 1 95.44 219 THR A N 1
ATOM 1679 C CA . THR A 1 219 ? 14.398 -22.453 -10.008 1 95.44 219 THR A CA 1
ATOM 1680 C C . THR A 1 219 ? 15.336 -21.953 -8.914 1 95.44 219 THR A C 1
ATOM 1682 O O . THR A 1 219 ? 16.531 -21.797 -9.148 1 95.44 219 THR A O 1
ATOM 1685 N N . ASN A 1 220 ? 14.852 -21.703 -7.75 1 94.19 220 ASN A N 1
ATOM 1686 C CA . ASN A 1 220 ? 15.648 -21.266 -6.605 1 94.19 220 ASN A CA 1
ATOM 1687 C C . ASN A 1 220 ? 14.883 -21.422 -5.297 1 94.19 220 ASN A C 1
ATOM 1689 O O . ASN A 1 220 ? 13.742 -21.891 -5.293 1 94.19 220 ASN A O 1
ATOM 1693 N N . ASP A 1 221 ? 15.484 -21 -4.219 1 94.62 221 ASP A N 1
ATOM 1694 C CA . ASP A 1 221 ? 14.945 -21.266 -2.891 1 94.62 221 ASP A CA 1
ATOM 1695 C C . ASP A 1 221 ? 13.82 -20.297 -2.549 1 94.62 221 ASP A C 1
ATOM 1697 O O . ASP A 1 221 ? 13.07 -20.5 -1.593 1 94.62 221 ASP A O 1
ATOM 1701 N N . ASP A 1 222 ? 13.625 -19.234 -3.334 1 93.81 222 ASP A N 1
ATOM 1702 C CA . ASP A 1 222 ? 12.664 -18.188 -3.016 1 93.81 222 ASP A CA 1
ATOM 1703 C C . ASP A 1 222 ? 11.242 -18.734 -2.969 1 93.81 222 ASP A C 1
ATOM 1705 O O . ASP A 1 222 ? 10.352 -18.109 -2.385 1 93.81 222 ASP A O 1
ATOM 1709 N N . TYR A 1 223 ? 11.039 -19.922 -3.508 1 94.94 223 TYR A N 1
ATOM 1710 C CA . TYR A 1 223 ? 9.68 -20.391 -3.734 1 94.94 223 TYR A CA 1
ATOM 1711 C C . TYR A 1 223 ? 9.414 -21.672 -2.969 1 94.94 223 TYR A C 1
ATOM 1713 O O . TYR A 1 223 ? 8.336 -22.266 -3.08 1 94.94 223 TYR A O 1
ATOM 1721 N N . VAL A 1 224 ? 10.383 -22.109 -2.162 1 95.38 224 VAL A N 1
ATOM 1722 C CA . VAL A 1 224 ? 10.281 -23.375 -1.458 1 95.38 224 VAL A CA 1
ATOM 1723 C C . VAL A 1 224 ? 9.125 -23.328 -0.462 1 95.38 224 VAL A C 1
ATOM 1725 O O . VAL A 1 224 ? 8.297 -24.25 -0.41 1 95.38 224 VAL A O 1
ATOM 1728 N N . VAL A 1 225 ? 9.008 -22.234 0.265 1 94.69 225 VAL A N 1
ATOM 1729 C CA . VAL A 1 225 ? 7.938 -22.109 1.252 1 94.69 225 VAL A CA 1
ATOM 1730 C C . VAL A 1 225 ? 6.578 -22.172 0.556 1 94.69 225 VAL A C 1
ATOM 1732 O O . VAL A 1 225 ? 5.652 -22.828 1.046 1 94.69 225 VAL A O 1
ATOM 1735 N N . GLY A 1 226 ? 6.449 -21.516 -0.59 1 96.81 226 GLY A N 1
ATOM 1736 C CA . GLY A 1 226 ? 5.227 -21.594 -1.37 1 96.81 226 GLY A CA 1
ATOM 1737 C C . GLY A 1 226 ? 4.898 -23 -1.833 1 96.81 226 GLY A C 1
ATOM 1738 O O . GLY A 1 226 ? 3.74 -23.422 -1.789 1 96.81 226 GLY A O 1
ATOM 1739 N N . ALA A 1 227 ? 5.918 -23.703 -2.232 1 96.94 227 ALA A N 1
ATOM 1740 C CA . ALA A 1 227 ? 5.734 -25.078 -2.693 1 96.94 227 ALA A CA 1
ATOM 1741 C C . ALA A 1 227 ? 5.285 -25.984 -1.553 1 96.94 227 ALA A C 1
ATOM 1743 O O . ALA A 1 227 ? 4.508 -26.906 -1.763 1 96.94 227 ALA A O 1
ATOM 1744 N N . GLU A 1 228 ? 5.832 -25.734 -0.362 1 93.88 228 GLU A N 1
ATOM 1745 C CA . GLU A 1 228 ? 5.402 -26.5 0.803 1 93.88 228 GLU A CA 1
ATOM 1746 C C . GLU A 1 228 ? 3.928 -26.266 1.111 1 93.88 228 GLU A C 1
ATOM 1748 O O . GLU A 1 228 ? 3.18 -27.219 1.365 1 93.88 228 GLU A O 1
ATOM 1753 N N . ILE A 1 229 ? 3.531 -25.094 1.06 1 94.94 229 ILE A N 1
ATOM 1754 C CA . ILE A 1 229 ? 2.15 -24.734 1.365 1 94.94 229 ILE A CA 1
ATOM 1755 C C . ILE A 1 229 ? 1.225 -25.25 0.269 1 94.94 229 ILE A C 1
ATOM 1757 O O . ILE A 1 229 ? 0.115 -25.719 0.551 1 94.94 229 ILE A O 1
ATOM 1761 N N . LEU A 1 230 ? 1.676 -25.156 -0.969 1 97.12 230 LEU A N 1
ATOM 1762 C CA . LEU A 1 230 ? 0.918 -25.719 -2.086 1 97.12 230 LEU A CA 1
ATOM 1763 C C . LEU A 1 230 ? 0.667 -27.203 -1.885 1 97.12 230 LEU A C 1
ATOM 1765 O O . LEU A 1 230 ? -0.464 -27.672 -2.039 1 97.12 230 LEU A O 1
ATOM 1769 N N . ALA A 1 231 ? 1.673 -27.906 -1.513 1 93.88 231 ALA A N 1
ATOM 1770 C CA . ALA A 1 231 ? 1.523 -29.344 -1.259 1 93.88 231 ALA A CA 1
ATOM 1771 C C . ALA A 1 231 ? 0.531 -29.594 -0.129 1 93.88 231 ALA A C 1
ATOM 1773 O O . ALA A 1 231 ? -0.338 -30.469 -0.242 1 93.88 231 ALA A O 1
ATOM 1774 N N . ALA A 1 232 ? 0.651 -28.812 0.917 1 90.38 232 ALA A N 1
ATOM 1775 C CA . ALA A 1 232 ? -0.26 -28.953 2.051 1 90.38 232 ALA A CA 1
ATOM 1776 C C . ALA A 1 232 ? -1.701 -28.672 1.632 1 90.38 232 ALA A C 1
ATOM 1778 O O . ALA A 1 232 ? -2.623 -29.375 2.061 1 90.38 232 ALA A O 1
ATOM 1779 N N . SER A 1 233 ? -1.884 -27.703 0.813 1 94.06 233 SER A N 1
ATOM 1780 C CA . SER A 1 233 ? -3.236 -27.328 0.409 1 94.06 233 SER A CA 1
ATOM 1781 C C . SER A 1 233 ? -3.828 -28.375 -0.544 1 94.06 233 SER A C 1
ATOM 1783 O O . SER A 1 233 ? -5.027 -28.656 -0.492 1 94.06 233 SER A O 1
ATOM 1785 N N . LEU A 1 234 ? -3.035 -28.938 -1.469 1 93.94 234 LEU A N 1
ATOM 1786 C CA . LEU A 1 234 ? -3.486 -30.016 -2.338 1 93.94 234 LEU A CA 1
ATOM 1787 C C . LEU A 1 234 ? -3.881 -31.25 -1.522 1 93.94 234 LEU A C 1
ATOM 1789 O O . LEU A 1 234 ? -4.922 -31.859 -1.774 1 93.94 234 LEU A O 1
ATOM 1793 N N . THR A 1 235 ? -3.105 -31.516 -0.535 1 87 235 THR A N 1
ATOM 1794 C CA . THR A 1 235 ? -3.377 -32.656 0.337 1 87 235 THR A CA 1
ATOM 1795 C C . THR A 1 235 ? -4.648 -32.438 1.146 1 87 235 THR A C 1
ATOM 1797 O O . THR A 1 235 ? -5.5 -33.312 1.241 1 87 235 THR A O 1
ATOM 1800 N N . ALA A 1 236 ? -4.742 -31.281 1.699 1 86.56 236 ALA A N 1
ATOM 1801 C CA . ALA A 1 236 ? -5.93 -30.922 2.477 1 86.56 236 ALA A CA 1
ATOM 1802 C C . ALA A 1 236 ? -7.188 -31 1.616 1 86.56 236 ALA A C 1
ATOM 1804 O O . ALA A 1 236 ? -8.266 -31.359 2.105 1 86.56 236 ALA A O 1
ATOM 1805 N N . ALA A 1 237 ? -7.035 -30.703 0.338 1 91.19 237 ALA A N 1
ATOM 1806 C CA . ALA A 1 237 ? -8.172 -30.703 -0.582 1 91.19 237 ALA A CA 1
ATOM 1807 C C . ALA A 1 237 ? -8.57 -32.125 -0.952 1 91.19 237 ALA A C 1
ATOM 1809 O O . ALA A 1 237 ? -9.648 -32.344 -1.516 1 91.19 237 ALA A O 1
ATOM 1810 N N . GLY A 1 238 ? -7.691 -33.125 -0.7 1 86.31 238 GLY A N 1
ATOM 1811 C CA . GLY A 1 238 ? -8.062 -34.531 -0.848 1 86.31 238 GLY A CA 1
ATOM 1812 C C . GLY A 1 238 ? -7.66 -35.125 -2.189 1 86.31 238 GLY A C 1
ATOM 1813 O O . GLY A 1 238 ? -8.367 -35.969 -2.74 1 86.31 238 GLY A O 1
ATOM 1814 N N . THR A 1 239 ? -6.559 -34.656 -2.701 1 91.5 239 THR A N 1
ATOM 1815 C CA . THR A 1 239 ? -6.129 -35.188 -3.982 1 91.5 239 THR A CA 1
ATOM 1816 C C . THR A 1 239 ? -5.574 -36.594 -3.807 1 91.5 239 THR A C 1
ATOM 1818 O O . THR A 1 239 ? -4.91 -36.906 -2.809 1 91.5 239 THR A O 1
ATOM 1821 N N . ALA A 1 240 ? -5.848 -37.438 -4.773 1 88.94 240 ALA A N 1
ATOM 1822 C CA . ALA A 1 240 ? -5.234 -38.781 -4.836 1 88.94 240 ALA A CA 1
ATOM 1823 C C . ALA A 1 240 ? -4.078 -38.781 -5.832 1 88.94 240 ALA A C 1
ATOM 1825 O O . ALA A 1 240 ? -3.375 -39.812 -5.953 1 88.94 240 ALA A O 1
ATOM 1826 N N . ARG A 1 241 ? -3.871 -37.719 -6.512 1 94.06 241 ARG A N 1
ATOM 1827 C CA . ARG A 1 241 ? -2.85 -37.688 -7.551 1 94.06 241 ARG A CA 1
ATOM 1828 C C . ARG A 1 241 ? -1.485 -37.344 -6.961 1 94.06 241 ARG A C 1
ATOM 1830 O O . ARG A 1 241 ? -1.39 -36.562 -6.004 1 94.06 241 ARG A O 1
ATOM 1837 N N . PRO A 1 242 ? -0.43 -37.906 -7.59 1 92.56 242 PRO A N 1
ATOM 1838 C CA . PRO A 1 242 ? 0.927 -37.625 -7.125 1 92.56 242 PRO A CA 1
ATOM 1839 C C . PRO A 1 242 ? 1.344 -36.188 -7.391 1 92.56 242 PRO A C 1
ATOM 1841 O O . PRO A 1 242 ? 0.782 -35.531 -8.273 1 92.56 242 PRO A O 1
ATOM 1844 N N . LEU A 1 243 ? 2.305 -35.688 -6.539 1 94.75 243 LEU A N 1
ATOM 1845 C CA . LEU A 1 243 ? 2.871 -34.375 -6.652 1 94.75 243 LEU A CA 1
ATOM 1846 C C . LEU A 1 243 ? 4.316 -34.406 -7.137 1 94.75 243 LEU A C 1
ATOM 1848 O O . LEU A 1 243 ? 5.141 -35.125 -6.566 1 94.75 243 LEU A O 1
ATOM 1852 N N . LEU A 1 244 ? 4.582 -33.719 -8.211 1 95.94 244 LEU A N 1
ATOM 1853 C CA . LEU A 1 244 ? 5.914 -33.688 -8.797 1 95.94 244 LEU A CA 1
ATOM 1854 C C . LEU A 1 244 ? 6.434 -32.25 -8.875 1 95.94 244 LEU A C 1
ATOM 1856 O O . LEU A 1 244 ? 5.703 -31.344 -9.281 1 95.94 244 LEU A O 1
ATOM 1860 N N . ALA A 1 245 ? 7.66 -32 -8.383 1 97.5 245 ALA A N 1
ATOM 1861 C CA . ALA A 1 245 ? 8.305 -30.703 -8.516 1 97.5 245 ALA A CA 1
ATOM 1862 C C . ALA A 1 245 ? 9.492 -30.766 -9.477 1 97.5 245 ALA A C 1
ATOM 1864 O O . ALA A 1 245 ? 10.422 -31.547 -9.266 1 97.5 245 ALA A O 1
ATOM 1865 N N . LEU A 1 246 ? 9.398 -30.016 -10.578 1 97.5 246 LEU A N 1
ATOM 1866 C CA . LEU A 1 246 ? 10.586 -29.781 -11.398 1 97.5 246 LEU A CA 1
ATOM 1867 C C . LEU A 1 246 ? 11.523 -28.781 -10.727 1 97.5 246 LEU A C 1
ATOM 1869 O O . LEU A 1 246 ? 11.109 -27.672 -10.383 1 97.5 246 LEU A O 1
ATOM 1873 N N . VAL A 1 247 ? 12.773 -29.188 -10.5 1 96.81 247 VAL A N 1
ATOM 1874 C CA . VAL A 1 247 ? 13.711 -28.328 -9.797 1 96.81 247 VAL A CA 1
ATOM 1875 C C . VAL A 1 247 ? 14.977 -28.141 -10.633 1 96.81 247 VAL A C 1
ATOM 1877 O O . VAL A 1 247 ? 15.383 -29.062 -11.359 1 96.81 247 VAL A O 1
ATOM 1880 N N . THR A 1 248 ? 15.5 -26.969 -10.617 1 94.94 248 THR A N 1
ATOM 1881 C CA . THR A 1 248 ? 16.781 -26.703 -11.273 1 94.94 248 THR A CA 1
ATOM 1882 C C . THR A 1 248 ? 17.906 -26.656 -10.25 1 94.94 248 THR A C 1
ATOM 1884 O O . THR A 1 248 ? 17.688 -26.859 -9.055 1 94.94 248 THR A O 1
ATOM 1887 N N . ASP A 1 249 ? 19.094 -26.344 -10.742 1 92.06 249 ASP A N 1
ATOM 1888 C CA . ASP A 1 249 ? 20.281 -26.328 -9.898 1 92.06 249 ASP A CA 1
ATOM 1889 C C . ASP A 1 249 ? 20.266 -25.125 -8.961 1 92.06 249 ASP A C 1
ATOM 1891 O O . ASP A 1 249 ? 21.047 -25.062 -8.008 1 92.06 249 ASP A O 1
ATOM 1895 N N . GLY A 1 250 ? 19.312 -24.281 -9.133 1 93.81 250 GLY A N 1
ATOM 1896 C CA . GLY A 1 250 ? 19.234 -23.094 -8.281 1 93.81 250 GLY A CA 1
ATOM 1897 C C . GLY A 1 250 ? 18.594 -23.375 -6.938 1 93.81 250 GLY A C 1
ATOM 1898 O O . GLY A 1 250 ? 18.656 -22.547 -6.023 1 93.81 250 GLY A O 1
ATOM 1899 N N . VAL A 1 251 ? 18.031 -24.531 -6.762 1 95.62 251 VAL A N 1
ATOM 1900 C CA . VAL A 1 251 ? 17.438 -24.906 -5.488 1 95.62 251 VAL A CA 1
ATOM 1901 C C . VAL A 1 251 ? 18.484 -25.594 -4.609 1 95.62 251 VAL A C 1
ATOM 1903 O O . VAL A 1 251 ? 19.172 -26.516 -5.051 1 95.62 251 VAL A O 1
ATOM 1906 N N . SER A 1 252 ? 18.641 -25.156 -3.412 1 94.38 252 SER A N 1
ATOM 1907 C CA . SER A 1 252 ? 19.656 -25.656 -2.496 1 94.38 252 SER A CA 1
ATOM 1908 C C . SER A 1 252 ? 19.328 -27.062 -2.008 1 94.38 252 SER A C 1
ATOM 1910 O O . SER A 1 252 ? 18.203 -27.531 -2.178 1 94.38 252 SER A O 1
ATOM 1912 N N . ALA A 1 253 ? 20.344 -27.703 -1.451 1 92.94 253 ALA A N 1
ATOM 1913 C CA . ALA A 1 253 ? 20.141 -29.016 -0.844 1 92.94 253 ALA A CA 1
ATOM 1914 C C . ALA A 1 253 ? 19.078 -28.953 0.246 1 92.94 253 ALA A C 1
ATOM 1916 O O . ALA A 1 253 ? 18.234 -29.844 0.358 1 92.94 253 ALA A O 1
ATOM 1917 N N . GLU A 1 254 ? 19.125 -27.875 1.022 1 88.81 254 GLU A N 1
ATOM 1918 C CA . GLU A 1 254 ? 18.125 -27.688 2.068 1 88.81 254 GLU A CA 1
ATOM 1919 C C . GLU A 1 254 ? 16.734 -27.516 1.472 1 88.81 254 GLU A C 1
ATOM 1921 O O . GLU A 1 254 ? 15.758 -28.031 2.018 1 88.81 254 GLU A O 1
ATOM 1926 N N . GLY A 1 255 ? 16.672 -26.781 0.386 1 92.94 255 GLY A N 1
ATOM 1927 C CA . GLY A 1 255 ? 15.406 -26.609 -0.311 1 92.94 255 GLY A CA 1
ATOM 1928 C C . GLY A 1 255 ? 14.844 -27.906 -0.849 1 92.94 255 GLY A C 1
ATOM 1929 O O . GLY A 1 255 ? 13.641 -28.172 -0.723 1 92.94 255 GLY A O 1
ATOM 1930 N N . LEU A 1 256 ? 15.75 -28.734 -1.393 1 93.25 256 LEU A N 1
ATOM 1931 C CA . LEU A 1 256 ? 15.328 -30.031 -1.908 1 93.25 256 LEU A CA 1
ATOM 1932 C C . LEU A 1 256 ? 14.789 -30.906 -0.787 1 93.25 256 LEU A C 1
ATOM 1934 O O . LEU A 1 256 ? 13.773 -31.594 -0.961 1 93.25 256 LEU A O 1
ATOM 1938 N N . ASP A 1 257 ? 15.422 -30.828 0.312 1 87.56 257 ASP A N 1
ATOM 1939 C CA . ASP A 1 257 ? 14.984 -31.609 1.461 1 87.56 257 ASP A CA 1
ATOM 1940 C C . ASP A 1 257 ? 13.609 -31.141 1.946 1 87.56 257 ASP A C 1
ATOM 1942 O O . ASP A 1 257 ? 12.758 -31.969 2.287 1 87.56 257 ASP A O 1
ATOM 1946 N N . ALA A 1 258 ? 13.438 -29.875 1.986 1 87.81 258 ALA A N 1
ATOM 1947 C CA . ALA A 1 258 ? 12.148 -29.312 2.402 1 87.81 258 ALA A CA 1
ATOM 1948 C C . ALA A 1 258 ? 11.031 -29.75 1.457 1 87.81 258 ALA A C 1
ATOM 1950 O O . ALA A 1 258 ? 9.93 -30.078 1.899 1 87.81 258 ALA A O 1
ATOM 1951 N N . LEU A 1 259 ? 11.305 -29.75 0.161 1 92.19 259 LEU A N 1
ATOM 1952 C CA . LEU A 1 259 ? 10.32 -30.156 -0.837 1 92.19 259 LEU A CA 1
ATOM 1953 C C . LEU A 1 259 ? 9.969 -31.641 -0.679 1 92.19 259 LEU A C 1
ATOM 1955 O O . LEU A 1 259 ? 8.789 -32 -0.742 1 92.19 259 LEU A O 1
ATOM 1959 N N . ARG A 1 260 ? 10.977 -32.406 -0.438 1 88 260 ARG A N 1
ATOM 1960 C CA . ARG A 1 260 ? 10.727 -33.844 -0.215 1 88 260 ARG A CA 1
ATOM 1961 C C . ARG A 1 260 ? 9.859 -34.062 1.021 1 88 260 ARG A C 1
ATOM 1963 O O . ARG A 1 260 ? 8.906 -34.844 0.988 1 88 260 ARG A O 1
ATOM 1970 N N . ARG A 1 261 ? 10.148 -33.281 1.98 1 83.44 261 ARG A N 1
ATOM 1971 C CA . ARG A 1 261 ? 9.398 -33.406 3.223 1 83.44 261 ARG A CA 1
ATOM 1972 C C . ARG A 1 261 ? 7.949 -32.938 3.029 1 83.44 261 ARG A C 1
ATOM 1974 O O . ARG A 1 261 ? 7.039 -33.5 3.66 1 83.44 261 ARG A O 1
ATOM 1981 N N . ALA A 1 262 ? 7.758 -32.094 2.143 1 87.5 262 ALA A N 1
ATOM 1982 C CA . ALA A 1 262 ? 6.422 -31.562 1.885 1 87.5 262 ALA A CA 1
ATOM 1983 C C . ALA A 1 262 ? 5.602 -32.531 1.034 1 87.5 262 ALA A C 1
ATOM 1985 O O . ALA A 1 262 ? 4.383 -32.375 0.912 1 87.5 262 ALA A O 1
ATOM 1986 N N . GLY A 1 263 ? 6.25 -33.5 0.379 1 84.94 263 GLY A N 1
ATOM 1987 C CA . GLY A 1 263 ? 5.512 -34.531 -0.354 1 84.94 263 GLY A CA 1
ATOM 1988 C C . GLY A 1 263 ? 5.719 -34.438 -1.855 1 84.94 263 GLY A C 1
ATOM 1989 O O . GLY A 1 263 ? 5.051 -35.156 -2.617 1 84.94 263 GLY A O 1
ATOM 1990 N N . TRP A 1 264 ? 6.684 -33.688 -2.223 1 91.56 264 TRP A N 1
ATOM 1991 C CA . TRP A 1 264 ? 6.957 -33.594 -3.65 1 91.56 264 TRP A CA 1
ATOM 1992 C C . TRP A 1 264 ? 7.945 -34.656 -4.094 1 91.56 264 TRP A C 1
ATOM 1994 O O . TRP A 1 264 ? 8.953 -34.906 -3.43 1 91.56 264 TRP A O 1
ATOM 2004 N N . GLU A 1 265 ? 7.547 -35.406 -5.168 1 90.5 265 GLU A N 1
ATOM 2005 C CA . GLU A 1 265 ? 8.578 -36.094 -5.957 1 90.5 265 GLU A CA 1
ATOM 2006 C C . GLU A 1 265 ? 9.391 -35.094 -6.77 1 90.5 265 GLU A C 1
ATOM 2008 O O . GLU A 1 265 ? 8.844 -34.125 -7.316 1 90.5 265 GLU A O 1
ATOM 2013 N N . LEU A 1 266 ? 10.75 -35.312 -6.762 1 92.94 266 LEU A N 1
ATOM 2014 C CA . LEU A 1 266 ? 11.586 -34.312 -7.398 1 92.94 266 LEU A CA 1
ATOM 2015 C C . LEU A 1 266 ? 12.133 -34.812 -8.734 1 92.94 266 LEU A C 1
ATOM 2017 O O . LEU A 1 266 ? 12.5 -35.969 -8.852 1 92.94 266 LEU A O 1
ATOM 2021 N N . LEU A 1 267 ? 12.07 -33.969 -9.727 1 94.25 267 LEU A N 1
ATOM 2022 C CA . LEU A 1 267 ? 12.703 -34.188 -11.016 1 94.25 267 LEU A CA 1
ATOM 2023 C C . LEU A 1 267 ? 13.617 -33.031 -11.391 1 94.25 267 LEU A C 1
ATOM 2025 O O . LEU A 1 267 ? 13.148 -31.906 -11.523 1 94.25 267 LEU A O 1
ATOM 2029 N N . GLN A 1 268 ? 14.883 -33.281 -11.547 1 93.62 268 GLN A N 1
ATOM 2030 C CA . GLN A 1 268 ? 15.844 -32.25 -11.914 1 93.62 268 GLN A CA 1
ATOM 2031 C C . GLN A 1 268 ? 15.797 -31.938 -13.414 1 93.62 268 GLN A C 1
ATOM 2033 O O . GLN A 1 268 ? 15.828 -32.875 -14.234 1 93.62 268 GLN A O 1
ATOM 2038 N N . VAL A 1 269 ? 15.672 -30.672 -13.75 1 93.5 269 VAL A N 1
ATOM 2039 C CA . VAL A 1 269 ? 15.672 -30.25 -15.148 1 93.5 269 VAL A CA 1
ATOM 2040 C C . VAL A 1 269 ? 16.609 -29.062 -15.328 1 93.5 269 VAL A C 1
ATOM 2042 O O . VAL A 1 269 ? 17 -28.406 -14.359 1 93.5 269 VAL A O 1
ATOM 2045 N N . GLY A 1 270 ? 17.031 -28.812 -16.562 1 90.81 270 GLY A N 1
ATOM 2046 C CA . GLY A 1 270 ? 17.844 -27.641 -16.875 1 90.81 270 GLY A CA 1
ATOM 2047 C C . GLY A 1 270 ? 17.016 -26.406 -17.156 1 90.81 270 GLY A C 1
ATOM 2048 O O . GLY A 1 270 ? 15.812 -26.484 -17.375 1 90.81 270 GLY A O 1
ATOM 2049 N N . LEU A 1 271 ? 17.734 -25.234 -17.188 1 93.75 271 LEU A N 1
ATOM 2050 C CA . LEU A 1 271 ? 17.078 -23.984 -17.547 1 93.75 271 LEU A CA 1
ATOM 2051 C C . LEU A 1 271 ? 16.938 -23.875 -19.062 1 93.75 271 LEU A C 1
ATOM 2053 O O . LEU A 1 271 ? 17.828 -24.281 -19.812 1 93.75 271 LEU A O 1
ATOM 2057 N N . ALA A 1 272 ? 15.852 -23.359 -19.531 1 95.38 272 ALA A N 1
ATOM 2058 C CA . ALA A 1 272 ? 15.688 -23.031 -20.953 1 95.38 272 ALA A CA 1
ATOM 2059 C C . ALA A 1 272 ? 16.5 -21.781 -21.312 1 95.38 272 ALA A C 1
ATOM 2061 O O . ALA A 1 272 ? 16.938 -21.031 -20.438 1 95.38 272 ALA A O 1
ATOM 2062 N N . GLY A 1 273 ? 16.672 -21.672 -22.594 1 95.94 273 GLY A N 1
ATOM 2063 C CA . GLY A 1 273 ? 17.344 -20.469 -23.109 1 95.94 273 GLY A CA 1
ATOM 2064 C C . GLY A 1 273 ? 18.844 -20.516 -22.938 1 95.94 273 GLY A C 1
ATOM 2065 O O . GLY A 1 273 ? 19.438 -21.578 -22.781 1 95.94 273 GLY A O 1
ATOM 2066 N N . HIS A 1 274 ? 19.438 -19.281 -23.047 1 94.38 274 HIS A N 1
ATOM 2067 C CA . HIS A 1 274 ? 20.891 -19.172 -23.062 1 94.38 274 HIS A CA 1
ATOM 2068 C C . HIS A 1 274 ? 21.391 -18.188 -21.984 1 94.38 274 HIS A C 1
ATOM 2070 O O . HIS A 1 274 ? 20.953 -17.031 -21.969 1 94.38 274 HIS A O 1
ATOM 2076 N N . GLU A 1 275 ? 22.312 -18.719 -21.219 1 91.12 275 GLU A N 1
ATOM 2077 C CA . GLU A 1 275 ? 22.938 -17.844 -20.25 1 91.12 275 GLU A CA 1
ATOM 2078 C C . GLU A 1 275 ? 23.641 -16.672 -20.938 1 91.12 275 GLU A C 1
ATOM 2080 O O . GLU A 1 275 ? 24.281 -16.844 -21.969 1 91.12 275 GLU A O 1
ATOM 2085 N N . GLY A 1 276 ? 23.594 -15.484 -20.391 1 90.38 276 GLY A N 1
ATOM 2086 C CA . GLY A 1 276 ? 24.219 -14.305 -20.969 1 90.38 276 GLY A CA 1
ATOM 2087 C C . GLY A 1 276 ? 23.328 -13.586 -21.953 1 90.38 276 GLY A C 1
ATOM 2088 O O . GLY A 1 276 ? 23.438 -12.367 -22.141 1 90.38 276 GLY A O 1
ATOM 2089 N N . LEU A 1 277 ? 22.484 -14.359 -22.672 1 93.38 277 LEU A N 1
ATOM 2090 C CA . LEU A 1 277 ? 21.594 -13.75 -23.656 1 93.38 277 LEU A CA 1
ATOM 2091 C C . LEU A 1 277 ? 20.203 -13.523 -23.078 1 93.38 277 LEU A C 1
ATOM 2093 O O . LEU A 1 277 ? 19.5 -12.594 -23.469 1 93.38 277 LEU A O 1
ATOM 2097 N N . ASP A 1 278 ? 19.812 -14.453 -22.266 1 94.88 278 ASP A N 1
ATOM 2098 C CA . ASP A 1 278 ? 18.516 -14.391 -21.594 1 94.88 278 ASP A CA 1
ATOM 2099 C C . ASP A 1 278 ? 18.688 -14.164 -20.094 1 94.88 278 ASP A C 1
ATOM 2101 O O . ASP A 1 278 ? 19.594 -14.742 -19.469 1 94.88 278 ASP A O 1
ATOM 2105 N N . THR A 1 279 ? 17.828 -13.344 -19.469 1 90.38 279 THR A N 1
ATOM 2106 C CA . THR A 1 279 ? 17.906 -13.117 -18.031 1 90.38 279 THR A CA 1
ATOM 2107 C C . THR A 1 279 ? 17.547 -14.383 -17.266 1 90.38 279 THR A C 1
ATOM 2109 O O . THR A 1 279 ? 16.812 -15.234 -17.766 1 90.38 279 THR A O 1
ATOM 2112 N N . PRO A 1 280 ? 18.078 -14.5 -16.062 1 88.19 280 PRO A N 1
ATOM 2113 C CA . PRO A 1 280 ? 17.703 -15.648 -15.227 1 88.19 280 PRO A CA 1
ATOM 2114 C C . PRO A 1 280 ? 16.203 -15.781 -15.023 1 88.19 280 PRO A C 1
ATOM 2116 O O . PRO A 1 280 ? 15.664 -16.891 -15.008 1 88.19 280 PRO A O 1
ATOM 2119 N N . GLN A 1 281 ? 15.578 -14.703 -14.969 1 89 281 GLN A N 1
ATOM 2120 C CA . GLN A 1 281 ? 14.133 -14.711 -14.773 1 89 281 GLN A CA 1
ATOM 2121 C C . GLN A 1 281 ? 13.414 -15.289 -15.984 1 89 281 GLN A C 1
ATOM 2123 O O . GLN A 1 281 ? 12.555 -16.156 -15.852 1 89 281 GLN A O 1
ATOM 2128 N N . ALA A 1 282 ? 13.758 -14.781 -17.094 1 92.94 282 ALA A N 1
ATOM 2129 C CA . ALA A 1 282 ? 13.148 -15.289 -18.328 1 92.94 282 ALA A CA 1
ATOM 2130 C C . ALA A 1 282 ? 13.422 -16.781 -18.5 1 92.94 282 ALA A C 1
ATOM 2132 O O . ALA A 1 282 ? 12.523 -17.547 -18.844 1 92.94 282 ALA A O 1
ATOM 2133 N N . ARG A 1 283 ? 14.672 -17.172 -18.266 1 95.12 283 ARG A N 1
ATOM 2134 C CA . ARG A 1 283 ? 15.031 -18.578 -18.391 1 95.12 283 ARG A CA 1
ATOM 2135 C C . ARG A 1 283 ? 14.203 -19.453 -17.453 1 95.12 283 ARG A C 1
ATOM 2137 O O . ARG A 1 283 ? 13.766 -20.531 -17.828 1 95.12 283 ARG A O 1
ATOM 2144 N N . GLY A 1 284 ? 14.023 -18.906 -16.297 1 94.38 284 GLY A N 1
ATOM 2145 C CA . GLY A 1 284 ? 13.172 -19.609 -15.344 1 94.38 284 GLY A CA 1
ATOM 2146 C C . GLY A 1 284 ? 11.742 -19.75 -15.812 1 94.38 284 GLY A C 1
ATOM 2147 O O . GLY A 1 284 ? 11.164 -20.844 -15.75 1 94.38 284 GLY A O 1
ATOM 2148 N N . PHE A 1 285 ? 11.164 -18.703 -16.312 1 94.81 285 PHE A N 1
ATOM 2149 C CA . PHE A 1 285 ? 9.789 -18.719 -16.797 1 94.81 285 PHE A CA 1
ATOM 2150 C C . PHE A 1 285 ? 9.625 -19.719 -17.938 1 94.81 285 PHE A C 1
ATOM 2152 O O . PHE A 1 285 ? 8.695 -20.531 -17.922 1 94.81 285 PHE A O 1
ATOM 2159 N N . PHE A 1 286 ? 10.539 -19.75 -18.844 1 97.5 286 PHE A N 1
ATOM 2160 C CA . PHE A 1 286 ? 10.414 -20.531 -20.062 1 97.5 286 PHE A CA 1
ATOM 2161 C C . PHE A 1 286 ? 10.766 -22 -19.797 1 97.5 286 PHE A C 1
ATOM 2163 O O . PHE A 1 286 ? 10.461 -22.859 -20.609 1 97.5 286 PHE A O 1
ATOM 2170 N N . SER A 1 287 ? 11.352 -22.312 -18.703 1 96.62 287 SER A N 1
ATOM 2171 C CA . SER A 1 287 ? 11.695 -23.688 -18.375 1 96.62 287 SER A CA 1
ATOM 2172 C C . SER A 1 287 ? 10.438 -24.516 -18.109 1 96.62 287 SER A C 1
ATOM 2174 O O . SER A 1 287 ? 10.5 -25.75 -18.062 1 96.62 287 SER A O 1
ATOM 2176 N N . LYS A 1 288 ? 9.328 -23.906 -18.078 1 97.19 288 LYS A N 1
ATOM 2177 C CA . LYS A 1 288 ? 8.047 -24.609 -18.016 1 97.19 288 LYS A CA 1
ATOM 2178 C C . LYS A 1 288 ? 7.848 -25.5 -19.234 1 97.19 288 LYS A C 1
ATOM 2180 O O . LYS A 1 288 ? 6.977 -26.375 -19.25 1 97.19 288 LYS A O 1
ATOM 2185 N N . ILE A 1 289 ? 8.625 -25.344 -20.297 1 96.69 289 ILE A N 1
ATOM 2186 C CA . ILE A 1 289 ? 8.484 -26.141 -21.5 1 96.69 289 ILE A CA 1
ATOM 2187 C C . ILE A 1 289 ? 8.75 -27.609 -21.172 1 96.69 289 ILE A C 1
ATOM 2189 O O . ILE A 1 289 ? 8.305 -28.5 -21.891 1 96.69 289 ILE A O 1
ATOM 2193 N N . TRP A 1 290 ? 9.453 -27.891 -20.078 1 95.94 290 TRP A N 1
ATOM 2194 C CA . TRP A 1 290 ? 9.766 -29.266 -19.688 1 95.94 290 TRP A CA 1
ATOM 2195 C C . TRP A 1 290 ? 8.5 -30.047 -19.375 1 95.94 290 TRP A C 1
ATOM 2197 O O . TRP A 1 290 ? 8.508 -31.281 -19.359 1 95.94 290 TRP A O 1
ATOM 2207 N N . LEU A 1 291 ? 7.441 -29.391 -19.109 1 96.75 291 LEU A N 1
ATOM 2208 C CA . LEU A 1 291 ? 6.164 -30.047 -18.844 1 96.75 291 LEU A CA 1
ATOM 2209 C C . LEU A 1 291 ? 5.754 -30.953 -19.984 1 96.75 291 LEU A C 1
ATOM 2211 O O . LEU A 1 291 ? 5.156 -32 -19.766 1 96.75 291 LEU A O 1
ATOM 2215 N N . TRP A 1 292 ? 6.055 -30.594 -21.203 1 95.19 292 TRP A N 1
ATOM 2216 C CA . TRP A 1 292 ? 5.641 -31.359 -22.375 1 95.19 292 TRP A CA 1
ATOM 2217 C C . TRP A 1 292 ? 6.543 -32.562 -22.594 1 95.19 292 TRP A C 1
ATOM 2219 O O . TRP A 1 292 ? 6.219 -33.469 -23.391 1 95.19 292 TRP A O 1
ATOM 2229 N N . ALA A 1 293 ? 7.652 -32.688 -21.875 1 93.81 293 ALA A N 1
ATOM 2230 C CA . ALA A 1 293 ? 8.586 -33.781 -22.016 1 93.81 293 ALA A CA 1
ATOM 2231 C C . ALA A 1 293 ? 8.266 -34.906 -21.016 1 93.81 293 ALA A C 1
ATOM 2233 O O . ALA A 1 293 ? 8.875 -35.969 -21.047 1 93.81 293 ALA A O 1
ATOM 2234 N N . LEU A 1 294 ? 7.332 -34.656 -20.109 1 94.44 294 LEU A N 1
ATOM 2235 C CA . LEU A 1 294 ? 7.066 -35.594 -19.031 1 94.44 294 LEU A CA 1
ATOM 2236 C C . LEU A 1 294 ? 6.395 -36.875 -19.547 1 94.44 294 LEU A C 1
ATOM 2238 O O . LEU A 1 294 ? 5.562 -36.812 -20.453 1 94.44 294 LEU A O 1
ATOM 2242 N N . PRO A 1 295 ? 6.707 -38.062 -18.984 1 92.69 295 PRO A N 1
ATOM 2243 C CA . PRO A 1 295 ? 6.152 -39.344 -19.438 1 92.69 295 PRO A CA 1
ATOM 2244 C 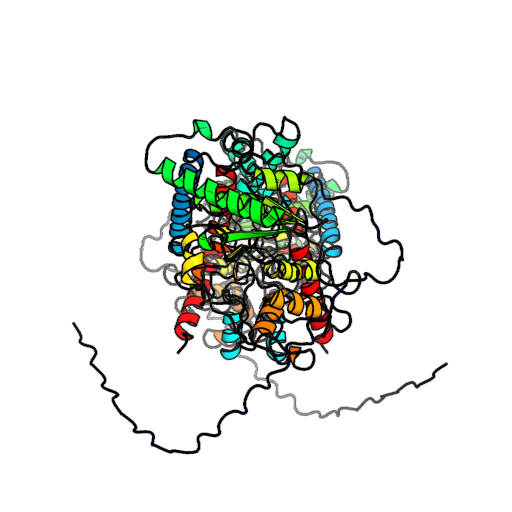C . PRO A 1 295 ? 4.801 -39.656 -18.812 1 92.69 295 PRO A C 1
ATOM 2246 O O . PRO A 1 295 ? 4.594 -40.781 -18.312 1 92.69 295 PRO A O 1
ATOM 2249 N N . PHE A 1 296 ? 3.877 -38.719 -18.828 1 94.19 296 PHE A N 1
ATOM 2250 C CA . PHE A 1 296 ? 2.57 -38.875 -18.203 1 94.19 296 PHE A CA 1
ATOM 2251 C C . PHE A 1 296 ? 1.453 -38.625 -19.219 1 94.19 296 PHE A C 1
ATOM 2253 O O . PHE A 1 296 ? 1.698 -38.125 -20.312 1 94.19 296 PHE A O 1
ATOM 2260 N N . HIS A 1 297 ? 0.323 -39.094 -18.875 1 92.88 297 HIS A N 1
ATOM 2261 C CA . HIS A 1 297 ? -0.847 -38.906 -19.734 1 92.88 297 HIS A CA 1
ATOM 2262 C C . HIS A 1 297 ? -1.394 -37.5 -19.656 1 92.88 297 HIS A C 1
ATOM 2264 O O . HIS A 1 297 ? -1.712 -36.875 -20.688 1 92.88 297 HIS A O 1
ATOM 2270 N N . LYS A 1 298 ? -1.555 -37 -18.422 1 94.88 298 LYS A N 1
ATOM 2271 C CA . LYS A 1 298 ? -2.078 -35.656 -18.188 1 94.88 298 LYS A CA 1
ATOM 2272 C C . LYS A 1 298 ? -1.361 -34.969 -17.031 1 94.88 298 LYS A C 1
ATOM 2274 O O . LYS A 1 298 ? -1.012 -35.625 -16.047 1 94.88 298 LYS A O 1
ATOM 2279 N N . VAL A 1 299 ? -1.188 -33.656 -17.219 1 96.44 299 VAL A N 1
ATOM 2280 C CA . VAL A 1 299 ? -0.476 -32.875 -16.219 1 96.44 299 VAL A CA 1
ATOM 2281 C C . VAL A 1 299 ? -1.283 -31.625 -15.867 1 96.44 299 VAL A C 1
ATOM 2283 O O . VAL A 1 299 ? -1.822 -30.969 -16.75 1 96.44 299 VAL A O 1
ATOM 2286 N N . ILE A 1 300 ? -1.503 -31.406 -14.586 1 97.56 300 ILE A N 1
ATOM 2287 C CA . ILE A 1 300 ? -1.923 -30.094 -14.102 1 97.56 300 ILE A CA 1
ATOM 2288 C C . ILE A 1 300 ? -0.739 -29.375 -13.453 1 97.56 300 ILE A C 1
ATOM 2290 O O . ILE A 1 300 ? -0.204 -29.844 -12.445 1 97.56 300 ILE A O 1
ATOM 2294 N N . TYR A 1 301 ? -0.306 -28.297 -14.117 1 98.19 301 TYR A N 1
ATOM 2295 C CA . TYR A 1 301 ? 0.747 -27.469 -13.547 1 98.19 301 TYR A CA 1
ATOM 2296 C C . TYR A 1 301 ? 0.16 -26.375 -12.656 1 98.19 301 TYR A C 1
ATOM 2298 O O . TYR A 1 301 ? -0.845 -25.75 -13.008 1 98.19 301 TYR A O 1
ATOM 2306 N N . ILE A 1 302 ? 0.8 -26.141 -11.453 1 98.69 302 ILE A N 1
ATOM 2307 C CA . ILE A 1 302 ? 0.341 -25.109 -10.516 1 98.69 302 ILE A CA 1
ATOM 2308 C C . ILE A 1 302 ? 1.536 -24.328 -9.984 1 98.69 302 ILE A C 1
ATOM 2310 O O . ILE A 1 302 ? 2.494 -24.922 -9.477 1 98.69 302 ILE A O 1
ATOM 2314 N N . ASP A 1 303 ? 1.494 -22.969 -10.07 1 97.75 303 ASP A N 1
ATOM 2315 C CA . ASP A 1 303 ? 2.533 -22.125 -9.477 1 97.75 303 ASP A CA 1
ATOM 2316 C C . ASP A 1 303 ? 2.582 -22.297 -7.961 1 97.75 303 ASP A C 1
ATOM 2318 O O . ASP A 1 303 ? 1.573 -22.625 -7.336 1 97.75 303 ASP A O 1
ATOM 2322 N N . THR A 1 304 ? 3.744 -21.984 -7.441 1 97.44 304 THR A N 1
ATOM 2323 C CA . THR A 1 304 ? 3.971 -22.219 -6.016 1 97.44 304 THR A CA 1
ATOM 2324 C C . THR A 1 304 ? 3.227 -21.188 -5.176 1 97.44 304 THR A C 1
ATOM 2326 O O . THR A 1 304 ? 3.023 -21.375 -3.977 1 97.44 304 THR A O 1
ATOM 2329 N N . ASP A 1 305 ? 2.812 -20.078 -5.793 1 97.12 305 ASP A N 1
ATOM 2330 C CA . ASP A 1 305 ? 2.117 -19.031 -5.051 1 97.12 305 ASP A CA 1
ATOM 2331 C C . ASP A 1 305 ? 0.604 -19.188 -5.184 1 97.12 305 ASP A C 1
ATOM 2333 O O . ASP A 1 305 ? -0.121 -18.188 -5.191 1 97.12 305 ASP A O 1
ATOM 2337 N N . ILE A 1 306 ? 0.157 -20.359 -5.371 1 98.25 306 ILE A N 1
ATOM 2338 C CA . ILE A 1 306 ? -1.269 -20.656 -5.43 1 98.25 306 ILE A CA 1
ATOM 2339 C C . ILE A 1 306 ? -1.675 -21.453 -4.195 1 98.25 306 ILE A C 1
ATOM 2341 O O . ILE A 1 306 ? -0.963 -22.375 -3.781 1 98.25 306 ILE A O 1
ATOM 2345 N N . LEU A 1 307 ? -2.738 -21.062 -3.518 1 98 307 LEU A N 1
ATOM 2346 C CA . LEU A 1 307 ? -3.402 -21.812 -2.457 1 98 307 LEU A CA 1
ATOM 2347 C C . LEU A 1 307 ? -4.621 -22.562 -2.996 1 98 307 LEU A C 1
ATOM 2349 O O . LEU A 1 307 ? -5.555 -21.938 -3.506 1 98 307 LEU A O 1
ATOM 2353 N N . VAL A 1 308 ? -4.633 -23.875 -2.896 1 97.75 308 VAL A N 1
ATOM 2354 C CA . VAL A 1 308 ? -5.723 -24.688 -3.404 1 97.75 308 VAL A CA 1
ATOM 2355 C C . VAL A 1 308 ? -6.828 -24.797 -2.357 1 97.75 308 VAL A C 1
ATOM 2357 O O . VAL A 1 308 ? -6.57 -25.156 -1.204 1 97.75 308 VAL A O 1
ATOM 2360 N N . LEU A 1 309 ? -8.062 -24.5 -2.795 1 96.5 309 LEU A N 1
ATOM 2361 C CA . LEU A 1 309 ? -9.156 -24.406 -1.834 1 96.5 309 LEU A CA 1
ATOM 2362 C C . LEU A 1 309 ? -10.055 -25.641 -1.918 1 96.5 309 LEU A C 1
ATOM 2364 O O . LEU A 1 309 ? -10.781 -25.938 -0.969 1 96.5 309 LEU A O 1
ATOM 2368 N N . ARG A 1 310 ? -10.016 -26.297 -3.107 1 94.25 310 ARG A N 1
ATOM 2369 C CA . ARG A 1 310 ? -10.891 -27.438 -3.361 1 94.25 310 ARG A CA 1
ATOM 2370 C C . ARG A 1 310 ? -10.156 -28.531 -4.117 1 94.25 310 ARG A C 1
ATOM 2372 O O . ARG A 1 310 ? -9.102 -28.281 -4.715 1 94.25 310 ARG A O 1
ATOM 2379 N N . ASN A 1 311 ? -10.836 -29.75 -3.967 1 94.5 311 ASN A N 1
ATOM 2380 C CA . ASN A 1 311 ? -10.258 -30.844 -4.73 1 94.5 311 ASN A CA 1
ATOM 2381 C C . ASN A 1 311 ? -10.305 -30.578 -6.23 1 94.5 311 ASN A C 1
ATOM 2383 O O . ASN A 1 311 ? -11.352 -30.188 -6.762 1 94.5 311 ASN A O 1
ATOM 2387 N N . LEU A 1 312 ? -9.148 -30.734 -6.902 1 96.56 312 LEU A N 1
ATOM 2388 C CA . LEU A 1 312 ? -9.031 -30.375 -8.312 1 96.56 312 LEU A CA 1
ATOM 2389 C C . LEU A 1 312 ? -8.922 -31.625 -9.18 1 96.56 312 LEU A C 1
ATOM 2391 O O . LEU A 1 312 ? -8.742 -31.531 -10.398 1 96.56 312 LEU A O 1
ATOM 2395 N N . ASP A 1 313 ? -9.07 -32.812 -8.625 1 94.38 313 ASP A N 1
ATOM 2396 C CA . ASP A 1 313 ? -8.844 -34.031 -9.367 1 94.38 313 ASP A CA 1
ATOM 2397 C C . ASP A 1 313 ? -9.789 -34.156 -10.562 1 94.38 313 ASP A C 1
ATOM 2399 O O . ASP A 1 313 ? -9.414 -34.688 -11.602 1 94.38 313 ASP A O 1
ATOM 2403 N N . HIS A 1 314 ? -10.953 -33.594 -10.445 1 93.94 314 HIS A N 1
ATOM 2404 C CA . HIS A 1 314 ? -11.938 -33.688 -11.516 1 93.94 314 HIS A CA 1
ATOM 2405 C C . HIS A 1 314 ? -11.477 -32.938 -12.758 1 93.94 314 HIS A C 1
ATOM 2407 O O . HIS A 1 314 ? -11.961 -33.188 -13.859 1 93.94 314 HIS A O 1
ATOM 2413 N N . VAL A 1 315 ? -10.531 -32.031 -12.594 1 94.88 315 VAL A N 1
ATOM 2414 C CA . VAL A 1 315 ? -10.07 -31.188 -13.695 1 94.88 315 VAL A CA 1
ATOM 2415 C C . VAL A 1 315 ? -9.305 -32.031 -14.711 1 94.88 315 VAL A C 1
ATOM 2417 O O . VAL A 1 315 ? -9.297 -31.719 -15.906 1 94.88 315 VAL A O 1
ATOM 2420 N N . PHE A 1 316 ? -8.68 -33.156 -14.312 1 94.12 316 PHE A N 1
ATOM 2421 C CA . PHE A 1 316 ? -7.984 -34.062 -15.219 1 94.12 316 PHE A CA 1
ATOM 2422 C C . PHE A 1 316 ? -8.953 -34.625 -16.25 1 94.12 316 PHE A C 1
ATOM 2424 O O . PHE A 1 316 ? -8.57 -34.875 -17.391 1 94.12 316 PHE A O 1
ATOM 2431 N N . ASP A 1 317 ? -10.18 -34.719 -15.859 1 88.06 317 ASP A N 1
ATOM 2432 C CA . ASP A 1 317 ? -11.195 -35.344 -16.719 1 88.06 317 ASP A CA 1
ATOM 2433 C C . ASP A 1 317 ? -11.938 -34.281 -17.531 1 88.06 317 ASP A C 1
ATOM 2435 O O . ASP A 1 317 ? -12.25 -34.5 -18.703 1 88.06 317 ASP A O 1
ATOM 2439 N N . SER A 1 318 ? -12.219 -33.188 -17 1 82.25 318 SER A N 1
ATOM 2440 C CA . SER A 1 318 ? -13.086 -32.156 -17.578 1 82.25 318 SER A CA 1
ATOM 2441 C C . SER A 1 318 ? -12.406 -31.438 -18.734 1 82.25 318 SER A C 1
ATOM 2443 O O . SER A 1 318 ? -13.07 -31.016 -19.688 1 82.25 318 SER A O 1
ATOM 2445 N N . TYR A 1 319 ? -11.172 -31.281 -18.688 1 73.75 319 TYR A N 1
ATOM 2446 C CA . TYR A 1 319 ? -10.461 -30.531 -19.719 1 73.75 319 TYR A CA 1
ATOM 2447 C C . TYR A 1 319 ? -9.43 -31.406 -20.422 1 73.75 319 TYR A C 1
ATOM 2449 O O . TYR A 1 319 ? -8.438 -30.891 -20.953 1 73.75 319 TYR A O 1
ATOM 2457 N N . GLY A 1 320 ? -9.734 -32.594 -20.453 1 63.19 320 GLY A N 1
ATOM 2458 C CA . GLY A 1 320 ? -8.797 -33.625 -20.891 1 63.19 320 GLY A CA 1
ATOM 2459 C C . GLY A 1 320 ? -8.664 -33.719 -22.406 1 63.19 320 GLY A C 1
ATOM 2460 O O . GLY A 1 320 ? -7.711 -34.281 -22.922 1 63.19 320 GLY A O 1
ATOM 2461 N N . THR A 1 321 ? -9.477 -33 -23.047 1 74 321 THR A N 1
ATOM 2462 C CA . THR A 1 321 ? -9.414 -33.188 -24.484 1 74 321 THR A CA 1
ATOM 2463 C C . THR A 1 321 ? -8.516 -32.156 -25.141 1 74 321 THR A C 1
ATOM 2465 O O . THR A 1 321 ? -8 -32.375 -26.234 1 74 321 THR A O 1
ATOM 2468 N N . ALA A 1 322 ? -8.32 -31.125 -24.422 1 85.12 322 ALA A N 1
ATOM 2469 C CA . ALA A 1 322 ? -7.477 -30.094 -25 1 85.12 322 ALA A CA 1
ATOM 2470 C C . ALA A 1 322 ? -5.996 -30.375 -24.75 1 85.12 322 ALA A C 1
ATOM 2472 O O . ALA A 1 322 ? -5.645 -30.953 -23.719 1 85.12 322 ALA A O 1
ATOM 2473 N N . ALA A 1 323 ? -5.168 -30.016 -25.75 1 90.31 323 ALA A N 1
ATOM 2474 C CA . ALA A 1 323 ? -3.721 -30.172 -25.609 1 90.31 323 ALA A CA 1
ATOM 2475 C C . ALA A 1 323 ? -3.158 -29.203 -24.578 1 90.31 323 ALA A C 1
ATOM 2477 O O . ALA A 1 323 ? -2.092 -29.438 -24.016 1 90.31 323 ALA A O 1
ATOM 2478 N N . PHE A 1 324 ? -3.863 -28.141 -24.406 1 93.44 324 PHE A N 1
ATOM 2479 C CA . PHE A 1 324 ? -3.424 -27.062 -23.547 1 93.44 324 PHE A CA 1
ATOM 2480 C C . PHE A 1 324 ? -4.613 -26.25 -23.047 1 93.44 324 PHE A C 1
ATOM 2482 O O . PHE A 1 324 ? -5.414 -25.766 -23.859 1 93.44 324 PHE A O 1
ATOM 2489 N N . SER A 1 325 ? -4.824 -26.141 -21.766 1 95.56 325 SER A N 1
ATOM 2490 C CA . SER A 1 325 ? -5.859 -25.328 -21.156 1 95.56 325 SER A CA 1
ATOM 2491 C C . SER A 1 325 ? -5.27 -24.375 -20.109 1 95.56 325 SER A C 1
ATOM 2493 O O . SER A 1 325 ? -4.367 -24.766 -19.375 1 95.56 325 SER A O 1
ATOM 2495 N N . ALA A 1 326 ? -5.75 -23.172 -20.094 1 95.31 326 ALA A N 1
ATOM 2496 C CA . ALA A 1 326 ? -5.293 -22.156 -19.156 1 95.31 326 ALA A CA 1
ATOM 2497 C C . ALA A 1 326 ? -6.375 -21.109 -18.922 1 95.31 326 ALA A C 1
ATOM 2499 O O . ALA A 1 326 ? -7.297 -20.969 -19.734 1 95.31 326 ALA A O 1
ATOM 2500 N N . ALA A 1 327 ? -6.289 -20.453 -17.766 1 92.06 327 ALA A N 1
ATOM 2501 C CA . ALA A 1 327 ? -7.145 -19.281 -17.578 1 92.06 327 ALA A CA 1
ATOM 2502 C C . ALA A 1 327 ? -6.586 -18.062 -18.312 1 92.06 327 ALA A C 1
ATOM 2504 O O . ALA A 1 327 ? -5.414 -18.047 -18.688 1 92.06 327 ALA A O 1
ATOM 2505 N N . VAL A 1 328 ? -7.434 -17.141 -18.5 1 88.56 328 VAL A N 1
ATOM 2506 C CA . VAL A 1 328 ? -7.008 -15.898 -19.141 1 88.56 328 VAL A CA 1
ATOM 2507 C C . VAL A 1 328 ? -6.227 -15.055 -18.141 1 88.56 328 VAL A C 1
ATOM 2509 O O . VAL A 1 328 ? -6.543 -15.039 -16.938 1 88.56 328 VAL A O 1
ATOM 2512 N N . ASP A 1 329 ? -5.289 -14.352 -18.656 1 86 329 ASP A N 1
ATOM 2513 C CA . ASP A 1 329 ? -4.52 -13.43 -17.828 1 86 329 ASP A CA 1
ATOM 2514 C C . ASP A 1 329 ? -5.41 -12.312 -17.281 1 86 329 ASP A C 1
ATOM 2516 O O . ASP A 1 329 ? -6.273 -11.797 -18 1 86 329 ASP A O 1
ATOM 2520 N N . SER A 1 330 ? -5.168 -12 -16.047 1 75.69 330 SER A N 1
ATOM 2521 C CA . SER A 1 330 ? -5.996 -11.039 -15.32 1 75.69 330 SER A CA 1
ATOM 2522 C C . SER A 1 330 ? -5.645 -9.602 -15.703 1 75.69 330 SER A C 1
ATOM 2524 O O . SER A 1 330 ? -6.391 -8.672 -15.398 1 75.69 330 SER A O 1
ATOM 2526 N N . GLN A 1 331 ? -4.488 -9.438 -16.266 1 69.19 331 GLN A N 1
ATOM 2527 C CA . GLN A 1 331 ? -4.082 -8.086 -16.641 1 69.19 331 GLN A CA 1
ATOM 2528 C C . GLN A 1 331 ? -4.68 -7.688 -17.984 1 69.19 331 GLN A C 1
ATOM 2530 O O . GLN A 1 331 ? -4.629 -8.453 -18.938 1 69.19 331 GLN A O 1
ATOM 2535 N N . PRO A 1 332 ? -5.48 -6.602 -17.859 1 61.38 332 PRO A N 1
ATOM 2536 C CA . PRO A 1 332 ? -6.004 -6.125 -19.141 1 61.38 332 PRO A CA 1
ATOM 2537 C C . PRO A 1 332 ? -4.898 -5.711 -20.109 1 61.38 332 PRO A C 1
ATOM 2539 O O . PRO A 1 332 ? -3.898 -5.121 -19.688 1 61.38 332 PRO A O 1
ATOM 2542 N N . HIS A 1 333 ? -4.984 -6.344 -21.234 1 60.5 333 HIS A N 1
ATOM 2543 C CA . HIS A 1 333 ? -4.035 -5.973 -22.281 1 60.5 333 HIS A CA 1
ATOM 2544 C C . HIS A 1 333 ? -4.66 -5.004 -23.266 1 60.5 333 HIS A C 1
ATOM 2546 O O . HIS A 1 333 ? -5.809 -5.191 -23.688 1 60.5 333 HIS A O 1
ATOM 2552 N N . MET A 1 334 ? -4.152 -3.764 -23.297 1 56.66 334 MET A N 1
ATOM 2553 C CA . MET A 1 334 ? -4.703 -2.65 -24.062 1 56.66 334 MET A CA 1
ATOM 2554 C C . MET A 1 334 ? -5.066 -3.094 -25.484 1 56.66 334 MET A C 1
ATOM 2556 O O . MET A 1 334 ? -5.949 -2.506 -26.109 1 56.66 334 MET A O 1
ATOM 2560 N N . ASP A 1 335 ? -4.395 -4.062 -25.922 1 55.41 335 ASP A N 1
ATOM 2561 C CA . ASP A 1 335 ? -4.656 -4.465 -27.297 1 55.41 335 ASP A CA 1
ATOM 2562 C C . ASP A 1 335 ? -5.777 -5.5 -27.359 1 55.41 335 ASP A C 1
ATOM 2564 O O . ASP A 1 335 ? -6.051 -6.055 -28.422 1 55.41 335 ASP A O 1
ATOM 2568 N N . GLY A 1 336 ? -6.383 -5.605 -26.141 1 61.78 336 GLY A N 1
ATOM 2569 C CA . GLY A 1 336 ? -7.484 -6.551 -26.141 1 61.78 336 GLY A CA 1
ATOM 2570 C C . GLY A 1 336 ? -7.039 -7.992 -26.297 1 61.78 336 GLY A C 1
ATOM 2571 O O . GLY A 1 336 ? -7.863 -8.883 -26.516 1 61.78 336 GLY A O 1
ATOM 2572 N N . GLU A 1 337 ? -5.816 -8.164 -26.266 1 70.06 337 GLU A N 1
ATOM 2573 C CA . GLU A 1 337 ? -5.281 -9.508 -26.453 1 70.06 337 GLU A CA 1
ATOM 2574 C C . GLU A 1 337 ? -5.566 -10.391 -25.234 1 70.06 337 GLU A C 1
ATOM 2576 O O . GLU A 1 337 ? -5.445 -9.945 -24.094 1 70.06 337 GLU A O 1
ATOM 2581 N N . MET A 1 338 ? -6.117 -11.531 -25.641 1 80.06 338 MET A N 1
ATOM 2582 C CA . MET A 1 338 ? -6.293 -12.539 -24.609 1 80.06 338 MET A CA 1
ATOM 2583 C C . MET A 1 338 ? -5.051 -13.422 -24.5 1 80.06 338 MET A C 1
ATOM 2585 O O . MET A 1 338 ? -4.617 -14.016 -25.484 1 80.06 338 MET A O 1
ATOM 2589 N N . ILE A 1 339 ? -4.441 -13.406 -23.359 1 88.56 339 ILE A N 1
ATOM 2590 C CA . ILE A 1 339 ? -3.219 -14.156 -23.109 1 88.56 339 ILE A CA 1
ATOM 2591 C C . ILE A 1 339 ? -3.473 -15.203 -22.031 1 88.56 339 ILE A C 1
ATOM 2593 O O . ILE A 1 339 ? -4.172 -14.938 -21.047 1 88.56 339 ILE A O 1
ATOM 2597 N N . SER A 1 340 ? -2.939 -16.391 -22.266 1 91.94 340 SER A N 1
ATOM 2598 C CA . SER A 1 340 ? -3.051 -17.438 -21.25 1 91.94 340 SER A CA 1
ATOM 2599 C C . SER A 1 340 ? -2.211 -17.094 -20.031 1 91.94 340 SER A C 1
ATOM 2601 O O . SER A 1 340 ? -1.114 -16.547 -20.141 1 91.94 340 SER A O 1
ATOM 2603 N N . GLN A 1 341 ? -2.783 -17.344 -18.922 1 93.44 341 GLN A N 1
ATOM 2604 C CA . GLN A 1 341 ? -2.008 -17.266 -17.688 1 93.44 341 GLN A CA 1
ATOM 2605 C C . GLN A 1 341 ? -1.367 -18.594 -17.344 1 93.44 341 GLN A C 1
ATOM 2607 O O . GLN A 1 341 ? -2.029 -19.641 -17.391 1 93.44 341 GLN A O 1
ATOM 2612 N N . THR A 1 342 ? -0.13 -18.609 -16.984 1 95.38 342 THR A N 1
ATOM 2613 C CA . THR A 1 342 ? 0.592 -19.875 -16.906 1 95.38 342 THR A CA 1
ATOM 2614 C C . THR A 1 342 ? 0.754 -20.328 -15.469 1 95.38 342 THR A C 1
ATOM 2616 O O . THR A 1 342 ? 1.605 -21.172 -15.164 1 95.38 342 THR A O 1
ATOM 2619 N N . GLY A 1 343 ? 0.033 -19.766 -14.547 1 96.5 343 GLY A N 1
ATOM 2620 C CA . GLY A 1 343 ? 0.113 -20.188 -13.156 1 96.5 343 GLY A CA 1
ATOM 2621 C C . GLY A 1 343 ? -0.666 -21.453 -12.875 1 96.5 343 GLY A C 1
ATOM 2622 O O . GLY A 1 343 ? -0.403 -22.141 -11.883 1 96.5 343 GLY A O 1
ATOM 2623 N N . PHE A 1 344 ? -1.659 -21.703 -13.656 1 97.06 344 PHE A N 1
ATOM 2624 C CA . PHE A 1 344 ? -2.473 -22.922 -13.609 1 97.06 344 PHE A CA 1
ATOM 2625 C C . PHE A 1 344 ? -2.736 -23.453 -15.016 1 97.06 344 PHE A C 1
ATOM 2627 O O . PHE A 1 344 ? -3.453 -22.828 -15.797 1 97.06 344 PHE A O 1
ATOM 2634 N N . LEU A 1 345 ? -2.162 -24.641 -15.32 1 96.88 345 LEU A N 1
ATOM 2635 C CA . LEU A 1 345 ? -2.258 -25.203 -16.656 1 96.88 345 LEU A CA 1
ATOM 2636 C C . LEU A 1 345 ? -2.752 -26.641 -16.609 1 96.88 345 LEU A C 1
ATOM 2638 O O . LEU A 1 345 ? -2.438 -27.375 -15.664 1 96.88 345 LEU A O 1
ATOM 2642 N N . VAL A 1 346 ? -3.549 -27.031 -17.578 1 96.81 346 VAL A N 1
ATOM 2643 C CA . VAL A 1 346 ? -3.871 -28.422 -17.859 1 96.81 346 VAL A CA 1
ATOM 2644 C C . VAL A 1 346 ? -3.348 -28.812 -19.25 1 96.81 346 VAL A C 1
ATOM 2646 O O . VAL A 1 346 ? -3.691 -28.172 -20.234 1 96.81 346 VAL A O 1
ATOM 2649 N N . LEU A 1 347 ? -2.48 -29.781 -19.25 1 95.5 347 LEU A N 1
ATOM 2650 C CA . LEU A 1 347 ? -1.907 -30.062 -20.562 1 95.5 347 LEU A CA 1
ATOM 2651 C C . LEU A 1 347 ? -1.636 -31.562 -20.734 1 95.5 347 LEU A C 1
ATOM 2653 O O . LEU A 1 347 ? -1.64 -32.312 -19.75 1 95.5 347 LEU A O 1
ATOM 2657 N N . GLN A 1 348 ? -1.512 -31.953 -21.938 1 93.94 348 GLN A N 1
ATOM 2658 C CA . GLN A 1 348 ? -1.062 -33.281 -22.328 1 93.94 348 GLN A CA 1
ATOM 2659 C C . GLN A 1 348 ? 0.377 -33.25 -22.828 1 93.94 348 GLN A C 1
ATOM 2661 O O . GLN A 1 348 ? 0.662 -32.656 -23.875 1 93.94 348 GLN A O 1
ATOM 2666 N N . PRO A 1 349 ? 1.232 -33.938 -22.062 1 93.81 349 PRO A N 1
ATOM 2667 C CA . PRO A 1 349 ? 2.615 -34 -22.547 1 93.81 349 PRO A CA 1
ATOM 2668 C C . PRO A 1 349 ? 2.727 -34.562 -23.953 1 93.81 349 PRO A C 1
ATOM 2670 O O . PRO A 1 349 ? 1.905 -35.406 -24.344 1 93.81 349 PRO A O 1
ATOM 2673 N N . SER A 1 350 ? 3.645 -34.062 -24.688 1 92.25 350 SER A N 1
ATOM 2674 C CA . SER A 1 350 ? 3.91 -34.406 -26.078 1 92.25 350 SER A CA 1
ATOM 2675 C C . SER A 1 350 ? 5.367 -34.156 -26.453 1 92.25 350 SER A C 1
ATOM 2677 O O . SER A 1 350 ? 5.809 -33 -26.484 1 92.25 350 SER A O 1
ATOM 2679 N N . LEU A 1 351 ? 6.059 -35.219 -26.781 1 90.88 351 LEU A N 1
ATOM 2680 C CA . LEU A 1 351 ? 7.465 -35.094 -27.141 1 90.88 351 LEU A CA 1
ATOM 2681 C C . LEU A 1 351 ? 7.621 -34.25 -28.406 1 90.88 351 LEU A C 1
ATOM 2683 O O . LEU A 1 351 ? 8.602 -33.5 -28.547 1 90.88 351 LEU A O 1
ATOM 2687 N N . GLU A 1 352 ? 6.695 -34.375 -29.281 1 90.69 352 GLU A N 1
ATOM 2688 C CA . GLU A 1 352 ? 6.699 -33.562 -30.484 1 90.69 352 GLU A CA 1
ATOM 2689 C C . GLU A 1 352 ? 6.613 -32.062 -30.141 1 90.69 352 GLU A C 1
ATOM 2691 O O . GLU A 1 352 ? 7.387 -31.266 -30.656 1 90.69 352 GLU A O 1
ATOM 2696 N N . ARG A 1 353 ? 5.699 -31.766 -29.312 1 93.75 353 ARG A N 1
ATOM 2697 C CA . ARG A 1 353 ? 5.539 -30.359 -28.906 1 93.75 353 ARG A CA 1
ATOM 2698 C C . ARG A 1 353 ? 6.75 -29.875 -28.125 1 93.75 353 ARG A C 1
ATOM 2700 O O . ARG A 1 353 ? 7.18 -28.734 -28.281 1 93.75 353 ARG A O 1
ATOM 2707 N N . PHE A 1 354 ? 7.246 -30.719 -27.25 1 94.25 354 PHE A N 1
ATOM 2708 C CA . PHE A 1 354 ? 8.445 -30.328 -26.516 1 94.25 354 PHE A CA 1
ATOM 2709 C C . PHE A 1 354 ? 9.578 -29.969 -27.469 1 94.25 354 PHE A C 1
ATOM 2711 O O . PHE A 1 354 ? 10.273 -28.969 -27.281 1 94.25 354 PHE A O 1
ATOM 2718 N N . SER A 1 355 ? 9.766 -30.844 -28.406 1 92 355 SER A N 1
ATOM 2719 C CA . SER A 1 355 ? 10.828 -30.609 -29.375 1 92 355 SER A CA 1
ATOM 2720 C C . SER A 1 355 ? 10.648 -29.25 -30.062 1 92 355 SER A C 1
ATOM 2722 O O . SER A 1 355 ? 11.609 -28.484 -30.188 1 92 355 SER A O 1
ATOM 2724 N N . ASP A 1 356 ? 9.43 -28.984 -30.5 1 93.94 356 ASP A N 1
ATOM 2725 C CA . ASP A 1 356 ? 9.133 -27.703 -31.125 1 93.94 356 ASP A CA 1
ATOM 2726 C C . ASP A 1 356 ? 9.484 -26.547 -30.188 1 93.94 356 ASP A C 1
ATOM 2728 O O . ASP A 1 356 ? 10.188 -25.609 -30.578 1 93.94 356 ASP A O 1
ATOM 2732 N N . LEU A 1 357 ? 9.008 -26.641 -29 1 95.88 357 LEU A N 1
ATOM 2733 C CA . LEU A 1 357 ? 9.188 -25.578 -28.016 1 95.88 357 LEU A CA 1
ATOM 2734 C C . LEU A 1 357 ? 10.664 -25.375 -27.703 1 95.88 357 LEU A C 1
ATOM 2736 O O . LEU A 1 357 ? 11.117 -24.234 -27.562 1 95.88 357 LEU A O 1
ATOM 2740 N N . TRP A 1 358 ? 11.367 -26.453 -27.594 1 94 358 TRP A N 1
ATOM 2741 C CA . TRP A 1 358 ? 12.789 -26.375 -27.281 1 94 358 TRP A CA 1
ATOM 2742 C C . TRP A 1 358 ? 13.547 -25.656 -28.391 1 94 358 TRP A C 1
ATOM 2744 O O . TRP A 1 358 ? 14.398 -24.797 -28.109 1 94 358 TRP A O 1
ATOM 2754 N N . VAL A 1 359 ? 13.25 -25.969 -29.594 1 94 359 VAL A N 1
ATOM 2755 C CA . VAL A 1 359 ? 13.93 -25.344 -30.719 1 94 359 VAL A CA 1
ATOM 2756 C C . VAL A 1 359 ? 13.656 -23.844 -30.719 1 94 359 VAL A C 1
ATOM 2758 O O . VAL A 1 359 ? 14.562 -23.031 -30.953 1 94 359 VAL A O 1
ATOM 2761 N N . ILE A 1 360 ? 12.484 -23.469 -30.484 1 96.19 360 ILE A N 1
ATOM 2762 C CA . ILE A 1 360 ? 12.086 -22.062 -30.516 1 96.19 360 ILE A CA 1
ATOM 2763 C C . ILE A 1 360 ? 12.742 -21.312 -29.359 1 96.19 360 ILE A C 1
ATOM 2765 O O . ILE A 1 360 ? 13.164 -20.156 -29.516 1 96.19 360 ILE A O 1
ATOM 2769 N N . CYS A 1 361 ? 12.859 -21.906 -28.156 1 96.38 361 CYS A N 1
ATOM 2770 C CA . CYS A 1 361 ? 13.328 -21.219 -26.953 1 96.38 361 CYS A CA 1
ATOM 2771 C C . CYS A 1 361 ? 14.852 -21.297 -26.859 1 96.38 361 CYS A C 1
ATOM 2773 O O . CYS A 1 361 ? 15.484 -20.391 -26.328 1 96.38 361 CYS A O 1
ATOM 2775 N N . CYS A 1 362 ? 15.422 -22.391 -27.359 1 93.56 362 CYS A N 1
ATOM 2776 C CA . CYS A 1 362 ? 16.797 -22.688 -27 1 93.56 362 CYS A CA 1
ATOM 2777 C C . CYS A 1 362 ? 17.641 -22.938 -28.25 1 93.56 362 CYS A C 1
ATOM 2779 O O . CYS A 1 362 ? 18.875 -22.984 -28.172 1 93.56 362 CYS A O 1
ATOM 2781 N N . GLY A 1 363 ? 17.031 -23.031 -29.359 1 92.62 363 GLY A N 1
ATOM 2782 C CA . GLY A 1 363 ? 17.766 -23.344 -30.578 1 92.62 363 GLY A CA 1
ATOM 2783 C C . GLY A 1 363 ? 18.672 -22.234 -31.031 1 92.62 363 GLY A C 1
ATOM 2784 O O . GLY A 1 363 ? 18.547 -21.094 -30.578 1 92.62 363 GLY A O 1
ATOM 2785 N N . SER A 1 364 ? 19.547 -22.531 -31.891 1 88.81 364 SER A N 1
ATOM 2786 C CA . SER A 1 364 ? 20.484 -21.562 -32.438 1 88.81 364 SER A CA 1
ATOM 2787 C C . SER A 1 364 ? 19.797 -20.531 -33.312 1 88.81 364 SER A C 1
ATOM 2789 O O . SER A 1 364 ? 20.234 -19.391 -33.406 1 88.81 364 SER A O 1
ATOM 2791 N N . ASP A 1 365 ? 18.797 -20.922 -33.969 1 89.56 365 ASP A N 1
ATOM 2792 C CA . ASP A 1 365 ? 18.078 -20.047 -34.875 1 89.56 365 ASP A CA 1
ATOM 2793 C C . ASP A 1 365 ? 16.766 -19.547 -34.281 1 89.56 365 ASP A C 1
ATOM 2795 O O . ASP A 1 365 ? 15.781 -19.359 -34.969 1 89.56 365 ASP A O 1
ATOM 2799 N N . ARG A 1 366 ? 16.688 -19.531 -33.031 1 93.69 366 ARG A N 1
ATOM 2800 C CA . ARG A 1 366 ? 15.469 -19.094 -32.344 1 93.69 366 ARG A CA 1
ATOM 2801 C C . ARG A 1 366 ? 15.047 -17.719 -32.844 1 93.69 366 ARG A C 1
ATOM 2803 O O . ARG A 1 366 ? 15.883 -16.906 -33.219 1 93.69 366 ARG A O 1
ATOM 2810 N N . PRO A 1 367 ? 13.812 -17.406 -32.812 1 94.56 367 PRO A N 1
ATOM 2811 C CA . PRO A 1 367 ? 13.305 -16.172 -33.406 1 94.56 367 PRO A CA 1
ATOM 2812 C C . PRO A 1 367 ? 13.742 -14.93 -32.656 1 94.56 367 PRO A C 1
ATOM 2814 O O . PRO A 1 367 ? 13.984 -13.883 -33.25 1 94.56 367 PRO A O 1
ATOM 2817 N N . MET A 1 368 ? 13.82 -15.016 -31.312 1 94.69 368 MET A N 1
ATOM 2818 C CA . MET A 1 368 ? 14.227 -13.883 -30.484 1 94.69 368 MET A CA 1
ATOM 2819 C C . MET A 1 368 ? 14.648 -14.352 -29.094 1 94.69 368 MET A C 1
ATOM 2821 O O . MET A 1 368 ? 14.453 -15.516 -28.75 1 94.69 368 MET A O 1
ATOM 2825 N N . CYS A 1 369 ? 15.242 -13.391 -28.375 1 95.81 369 CYS A N 1
ATOM 2826 C CA . CYS A 1 369 ? 15.594 -13.688 -27 1 95.81 369 CYS A CA 1
ATOM 2827 C C . CYS A 1 369 ? 14.352 -13.898 -26.141 1 95.81 369 CYS A C 1
ATOM 2829 O O . CYS A 1 369 ? 13.297 -13.336 -26.438 1 95.81 369 CYS A O 1
ATOM 2831 N N . LEU A 1 370 ? 14.484 -14.68 -25.125 1 96.69 370 LEU A N 1
ATOM 2832 C CA . LEU A 1 370 ? 13.344 -14.992 -24.266 1 96.69 370 LEU A CA 1
ATOM 2833 C C . LEU A 1 370 ? 12.734 -13.727 -23.688 1 96.69 370 LEU A C 1
ATOM 2835 O O . LEU A 1 370 ? 11.508 -13.602 -23.594 1 96.69 370 LEU A O 1
ATOM 2839 N N . ASP A 1 371 ? 13.578 -12.75 -23.297 1 91.06 371 ASP A N 1
ATOM 2840 C CA . ASP A 1 371 ? 13.148 -11.508 -22.656 1 91.06 371 ASP A CA 1
ATOM 2841 C C . ASP A 1 371 ? 12.312 -10.664 -23.625 1 91.06 371 ASP A C 1
ATOM 2843 O O . ASP A 1 371 ? 11.586 -9.766 -23.188 1 91.06 371 ASP A O 1
ATOM 2847 N N . ASP A 1 372 ? 12.367 -10.961 -24.844 1 90.62 372 ASP A N 1
ATOM 2848 C CA . ASP A 1 372 ? 11.758 -10.094 -25.844 1 90.62 372 ASP A CA 1
ATOM 2849 C C . ASP A 1 372 ? 10.344 -10.562 -26.188 1 90.62 372 ASP A C 1
ATOM 2851 O O . ASP A 1 372 ? 9.602 -9.859 -26.891 1 90.62 372 ASP A O 1
ATOM 2855 N N . TRP A 1 373 ? 9.961 -11.703 -25.766 1 91.75 373 TRP A N 1
ATOM 2856 C CA . TRP A 1 373 ? 8.586 -12.164 -25.969 1 91.75 373 TRP A CA 1
ATOM 2857 C C . TRP A 1 373 ? 7.609 -11.336 -25.141 1 91.75 373 TRP A C 1
ATOM 2859 O O . TRP A 1 373 ? 7.797 -11.164 -23.922 1 91.75 373 TRP A O 1
ATOM 2869 N N . LYS A 1 374 ? 6.574 -10.914 -25.828 1 84.19 374 LYS A N 1
ATOM 2870 C CA . LYS A 1 374 ? 5.547 -10.172 -25.094 1 84.19 374 LYS A CA 1
ATOM 2871 C C . LYS A 1 374 ? 4.941 -11.023 -23.984 1 84.19 374 LYS A C 1
ATOM 2873 O O . LYS A 1 374 ? 4.543 -12.172 -24.219 1 84.19 374 LYS A O 1
ATOM 2878 N N . HIS A 1 375 ? 4.984 -10.555 -22.781 1 84.69 375 HIS A N 1
ATOM 2879 C CA . HIS A 1 375 ? 4.438 -11.219 -21.609 1 84.69 375 HIS A CA 1
ATOM 2880 C C . HIS A 1 375 ? 5.18 -12.516 -21.297 1 84.69 375 HIS A C 1
ATOM 2882 O O . HIS A 1 375 ? 4.598 -13.461 -20.766 1 84.69 375 HIS A O 1
ATOM 2888 N N . PHE A 1 376 ? 6.41 -12.633 -21.828 1 91.06 376 PHE A N 1
ATOM 2889 C CA . PHE A 1 376 ? 7.316 -13.734 -21.531 1 91.06 376 PHE A CA 1
ATOM 2890 C C . PHE A 1 376 ? 6.715 -15.062 -21.984 1 91.06 376 PHE A C 1
ATOM 2892 O O . PHE A 1 376 ? 6.207 -15.18 -23.094 1 91.06 376 PHE A O 1
ATOM 2899 N N . GLU A 1 377 ? 6.82 -16.062 -21.141 1 94.94 377 GLU A N 1
ATOM 2900 C CA . GLU A 1 377 ? 6.414 -17.406 -21.547 1 94.94 377 GLU A CA 1
ATOM 2901 C C . GLU A 1 377 ? 4.898 -17.5 -21.703 1 94.94 377 GLU A C 1
ATOM 2903 O O . GLU A 1 377 ? 4.402 -18.312 -22.484 1 94.94 377 GLU A O 1
ATOM 2908 N N . GLN A 1 378 ? 4.129 -16.641 -21 1 93.06 378 GLN A N 1
ATOM 2909 C CA . GLN A 1 378 ? 2.678 -16.672 -21.141 1 93.06 378 GLN A CA 1
ATOM 2910 C C . GLN A 1 378 ? 2.246 -16.25 -22.531 1 93.06 378 GLN A C 1
ATOM 2912 O O . GLN A 1 378 ? 1.39 -16.891 -23.156 1 93.06 378 GLN A O 1
ATOM 2917 N N . GLY A 1 379 ? 2.816 -15.172 -22.969 1 91.19 379 GLY A N 1
ATOM 2918 C CA . GLY A 1 379 ? 2.564 -14.758 -24.344 1 91.19 379 GLY A CA 1
ATOM 2919 C C . GLY A 1 379 ? 3.08 -15.75 -25.359 1 91.19 379 GLY A C 1
ATOM 2920 O O . GLY A 1 379 ? 2.398 -16.047 -26.344 1 91.19 379 GLY A O 1
ATOM 2921 N N . PHE A 1 380 ? 4.227 -16.297 -25.062 1 95.25 380 PHE A N 1
ATOM 2922 C CA . PHE A 1 380 ? 4.859 -17.25 -25.969 1 95.25 380 PHE A CA 1
ATOM 2923 C C . PHE A 1 380 ? 3.973 -18.484 -26.156 1 95.25 380 PHE A C 1
ATOM 2925 O O . PHE A 1 380 ? 3.736 -18.906 -27.281 1 95.25 380 PHE A O 1
ATOM 2932 N N . PHE A 1 381 ? 3.467 -19.078 -25.062 1 96.5 381 PHE A N 1
ATOM 2933 C CA . PHE A 1 381 ? 2.605 -20.25 -25.156 1 96.5 381 PHE A CA 1
ATOM 2934 C C . PHE A 1 381 ? 1.342 -19.922 -25.938 1 96.5 381 PHE A C 1
ATOM 2936 O O . PHE A 1 381 ? 0.902 -20.719 -26.766 1 96.5 381 PHE A O 1
ATOM 2943 N N . THR A 1 382 ? 0.795 -18.75 -25.703 1 94.12 382 THR A N 1
ATOM 2944 C CA . THR A 1 382 ? -0.39 -18.344 -26.453 1 94.12 382 THR A CA 1
ATOM 2945 C C . THR A 1 382 ? -0.095 -18.281 -27.953 1 94.12 382 THR A C 1
ATOM 2947 O O . THR A 1 382 ? -0.842 -18.828 -28.766 1 94.12 382 THR A O 1
ATOM 2950 N N . ILE A 1 383 ? 0.963 -17.656 -28.281 1 94.19 383 ILE A N 1
ATOM 2951 C CA . ILE A 1 383 ? 1.372 -17.484 -29.672 1 94.19 383 ILE A CA 1
ATOM 2952 C C . ILE A 1 383 ? 1.63 -18.844 -30.312 1 94.19 383 ILE A C 1
ATOM 2954 O O . ILE A 1 383 ? 1.203 -19.094 -31.438 1 94.19 383 ILE A O 1
ATOM 2958 N N . TYR A 1 384 ? 2.318 -19.703 -29.641 1 96.56 384 TYR A N 1
ATOM 2959 C CA . TYR A 1 384 ? 2.658 -21.016 -30.172 1 96.56 384 TYR A CA 1
ATOM 2960 C C . TYR A 1 384 ? 1.4 -21.828 -30.453 1 96.56 384 TYR A C 1
ATOM 2962 O O . TYR A 1 384 ? 1.265 -22.422 -31.531 1 96.56 384 TYR A O 1
ATOM 2970 N N . PHE A 1 385 ? 0.499 -21.859 -29.547 1 96.06 385 PHE A N 1
ATOM 2971 C CA . PHE A 1 385 ? -0.676 -22.719 -29.688 1 96.06 385 PHE A CA 1
ATOM 2972 C C . PHE A 1 385 ? -1.674 -22.109 -30.672 1 96.06 385 PHE A C 1
ATOM 2974 O O . PHE A 1 385 ? -2.4 -22.844 -31.344 1 96.06 385 PHE A O 1
ATOM 2981 N N . ASP A 1 386 ? -1.672 -20.828 -30.781 1 93.44 386 ASP A N 1
ATOM 2982 C CA . ASP A 1 386 ? -2.566 -20.156 -31.719 1 93.44 386 ASP A CA 1
ATOM 2983 C C . ASP A 1 386 ? -1.928 -20.031 -33.094 1 93.44 386 ASP A C 1
ATOM 2985 O O . ASP A 1 386 ? -2.562 -19.562 -34.062 1 93.44 386 ASP A O 1
ATOM 2989 N N . ASP A 1 387 ? -0.727 -20.422 -33.156 1 94 387 ASP A N 1
ATOM 2990 C CA . ASP A 1 387 ? 0.027 -20.25 -34.406 1 94 387 ASP A CA 1
ATOM 2991 C C . ASP A 1 387 ? 0.106 -18.781 -34.812 1 94 387 ASP A C 1
ATOM 2993 O O . ASP A 1 387 ? -0.271 -18.422 -35.938 1 94 387 ASP A O 1
ATOM 2997 N N . GLY A 1 388 ? 0.644 -18.016 -33.969 1 91.69 388 GLY A N 1
ATOM 2998 C CA . GLY A 1 388 ? 0.731 -16.578 -34.125 1 91.69 388 GLY A CA 1
ATOM 2999 C C . GLY A 1 388 ? 1.739 -16.156 -35.188 1 91.69 388 GLY A C 1
ATOM 3000 O O . GLY A 1 388 ? 2.645 -16.922 -35.531 1 91.69 388 GLY A O 1
ATOM 3001 N N . GLU A 1 389 ? 1.709 -14.922 -35.562 1 91.75 389 GLU A N 1
ATOM 3002 C CA . GLU A 1 389 ? 2.504 -14.383 -36.688 1 91.75 389 GLU A CA 1
ATOM 3003 C C . GLU A 1 389 ? 3.982 -14.32 -36.312 1 91.75 389 GLU A C 1
ATOM 3005 O O . GLU A 1 389 ? 4.852 -14.414 -37.188 1 91.75 389 GLU A O 1
ATOM 3010 N N . GLU A 1 390 ? 4.238 -14.195 -35.031 1 91.62 390 GLU A N 1
ATOM 3011 C CA . GLU A 1 390 ? 5.613 -14.078 -34.562 1 91.62 390 GLU A CA 1
ATOM 3012 C C . GLU A 1 390 ? 6.438 -15.312 -34.906 1 91.62 390 GLU A C 1
ATOM 3014 O O . GLU A 1 390 ? 7.664 -15.25 -34.969 1 91.62 390 GLU A O 1
ATOM 3019 N N . LEU A 1 391 ? 5.699 -16.438 -35.188 1 94.88 391 LEU A N 1
ATOM 3020 C CA . LEU A 1 391 ? 6.395 -17.688 -35.469 1 94.88 391 LEU A CA 1
ATOM 3021 C C . LEU A 1 391 ? 6.285 -18.078 -36.938 1 94.88 391 LEU A C 1
ATOM 3023 O O . LEU A 1 391 ? 6.781 -19.125 -37.344 1 94.88 391 LEU A O 1
ATOM 3027 N N . ALA A 1 392 ? 5.727 -17.234 -37.75 1 92.12 392 ALA A N 1
ATOM 3028 C CA . ALA A 1 392 ? 5.434 -17.531 -39.156 1 92.12 392 ALA A CA 1
ATOM 3029 C C . ALA A 1 392 ? 6.707 -17.891 -39.938 1 92.12 392 ALA A C 1
ATOM 3031 O O . ALA A 1 392 ? 6.707 -18.812 -40.75 1 92.12 392 ALA A O 1
ATOM 3032 N N . ASN A 1 393 ? 7.809 -17.219 -39.625 1 91.12 393 ASN A N 1
ATOM 3033 C CA . ASN A 1 393 ? 9.062 -17.438 -40.375 1 91.12 393 ASN A CA 1
ATOM 3034 C C . ASN A 1 393 ? 9.969 -18.406 -39.625 1 91.12 393 ASN A C 1
ATOM 3036 O O . ASN A 1 393 ? 11.141 -18.562 -39.969 1 91.12 393 ASN A O 1
ATOM 3040 N N . HIS A 1 394 ? 9.484 -19.016 -38.594 1 92.12 394 HIS A N 1
ATOM 3041 C CA . HIS A 1 394 ? 10.297 -19.906 -37.781 1 92.12 394 HIS A CA 1
ATOM 3042 C C . HIS A 1 394 ? 9.602 -21.25 -37.562 1 92.12 394 HIS A C 1
ATOM 3044 O O . HIS A 1 394 ? 9.609 -21.797 -36.469 1 92.12 394 HIS A O 1
ATOM 3050 N N . GLY A 1 395 ? 8.93 -21.734 -38.594 1 88.62 395 GLY A N 1
ATOM 3051 C CA . GLY A 1 395 ? 8.312 -23.062 -38.562 1 88.62 395 GLY A CA 1
ATOM 3052 C C . GLY A 1 395 ? 6.883 -23.031 -38.062 1 88.62 395 GLY A C 1
ATOM 3053 O O . GLY A 1 395 ? 6.184 -24.047 -38.125 1 88.62 395 GLY A O 1
ATOM 3054 N N . GLY A 1 396 ? 6.441 -21.922 -37.531 1 91.25 396 GLY A N 1
ATOM 3055 C CA . GLY A 1 396 ? 5.062 -21.766 -37.094 1 91.25 396 GLY A CA 1
ATOM 3056 C C . GLY A 1 396 ? 4.797 -22.391 -35.75 1 91.25 396 GLY A C 1
ATOM 3057 O O . GLY A 1 396 ? 5.645 -23.125 -35.219 1 91.25 396 GLY A O 1
ATOM 3058 N N . GLY A 1 397 ? 3.654 -22.125 -35.156 1 94.12 397 GLY A N 1
ATOM 3059 C CA . GLY A 1 397 ? 3.18 -22.781 -33.938 1 94.12 397 GLY A CA 1
ATOM 3060 C C . GLY A 1 397 ? 2.391 -24.047 -34.25 1 94.12 397 GLY A C 1
ATOM 3061 O O . GLY A 1 397 ? 2.363 -24.516 -35.375 1 94.12 397 GLY A O 1
ATOM 3062 N N . CYS A 1 398 ? 1.877 -24.672 -33.219 1 93.62 398 CYS A N 1
ATOM 3063 C CA . CYS A 1 398 ? 1.187 -25.938 -33.438 1 93.62 398 CYS A CA 1
ATOM 3064 C C . CYS A 1 398 ? -0.239 -25.703 -33.938 1 93.62 398 CYS A C 1
ATOM 3066 O O . CYS A 1 398 ? -0.845 -26.578 -34.531 1 93.62 398 CYS A O 1
ATOM 3068 N N . GLY A 1 399 ? -0.833 -24.547 -33.625 1 93.25 399 GLY A N 1
ATOM 3069 C CA . GLY A 1 399 ? -2.121 -24.156 -34.188 1 93.25 399 GLY A CA 1
ATOM 3070 C C . GLY A 1 399 ? -3.283 -24.922 -33.562 1 93.25 399 GLY A C 1
ATOM 3071 O O . GLY A 1 399 ? -4.383 -24.938 -34.125 1 93.25 399 GLY A O 1
ATOM 3072 N N . LEU A 1 400 ? -3.133 -25.625 -32.5 1 93.44 400 LEU A N 1
ATOM 3073 C CA . LEU A 1 400 ? -4.188 -26.406 -31.859 1 93.44 400 LEU A CA 1
ATOM 3074 C C . LEU A 1 400 ? -5.09 -25.516 -31.016 1 93.44 400 LEU A C 1
ATOM 3076 O O . LEU A 1 400 ? -6.164 -25.938 -30.594 1 93.44 400 LEU A O 1
ATOM 3080 N N . GLY A 1 401 ? -4.629 -24.312 -30.844 1 91.88 401 GLY A N 1
ATOM 3081 C CA . GLY A 1 401 ? -5.355 -23.438 -29.922 1 91.88 401 GLY A CA 1
ATOM 3082 C C . GLY A 1 401 ? -5.234 -23.875 -28.469 1 91.88 401 GLY A C 1
ATOM 3083 O O . GLY A 1 401 ? -4.457 -24.781 -28.156 1 91.88 401 GLY A O 1
ATOM 3084 N N . TRP A 1 402 ? -5.816 -23.109 -27.562 1 91.69 402 TRP A N 1
ATOM 3085 C CA . TRP A 1 402 ? -5.879 -23.469 -26.156 1 91.69 402 TRP A CA 1
ATOM 3086 C C . TRP A 1 402 ? -7.285 -23.281 -25.609 1 91.69 402 TRP A C 1
ATOM 3088 O O . TRP A 1 402 ? -8.078 -22.5 -26.156 1 91.69 402 TRP A O 1
ATOM 3098 N N . GLN A 1 403 ? -7.617 -24.047 -24.688 1 92.94 403 GLN A N 1
ATOM 3099 C CA . GLN A 1 403 ? -8.922 -23.984 -24.047 1 92.94 403 GLN A CA 1
ATOM 3100 C C . GLN A 1 403 ? -8.891 -23.078 -22.812 1 92.94 403 GLN A C 1
ATOM 3102 O O . GLN A 1 403 ? -8.023 -23.234 -21.953 1 92.94 403 GLN A O 1
ATOM 3107 N N . GLU A 1 404 ? -9.859 -22.203 -22.797 1 91.81 404 GLU A N 1
ATOM 3108 C CA . GLU A 1 404 ? -9.945 -21.297 -21.672 1 91.81 404 GLU A CA 1
ATOM 3109 C C . GLU A 1 404 ? -10.57 -21.984 -20.453 1 91.81 404 GLU A C 1
ATOM 3111 O O . GLU A 1 404 ? -11.625 -22.609 -20.562 1 91.81 404 GLU A O 1
ATOM 3116 N N . LEU A 1 405 ? -9.883 -21.875 -19.359 1 94.56 405 LEU A N 1
ATOM 3117 C CA . LEU A 1 405 ? -10.43 -22.328 -18.094 1 94.56 405 LEU A CA 1
ATOM 3118 C C . LEU A 1 405 ? -11.219 -21.203 -17.422 1 94.56 405 LEU A C 1
ATOM 3120 O O . LEU A 1 405 ? -10.898 -20.031 -17.594 1 94.56 405 LEU A O 1
ATOM 3124 N N . PRO A 1 406 ? -12.25 -21.578 -16.656 1 93.19 406 PRO A N 1
ATOM 3125 C CA . PRO A 1 406 ? -12.945 -20.562 -15.859 1 93.19 406 PRO A CA 1
ATOM 3126 C C . PRO A 1 406 ? -12.016 -19.812 -14.906 1 93.19 406 PRO A C 1
ATOM 3128 O O . PRO A 1 406 ? -11.008 -20.375 -14.461 1 93.19 406 PRO A O 1
ATOM 3131 N N . ALA A 1 407 ? -12.383 -18.594 -14.523 1 93 407 ALA A N 1
ATOM 3132 C CA . ALA A 1 407 ? -11.562 -17.703 -13.703 1 93 407 ALA A CA 1
ATOM 3133 C C . ALA A 1 407 ? -11.352 -18.297 -12.312 1 93 407 ALA A C 1
ATOM 3135 O O . ALA A 1 407 ? -10.391 -17.938 -11.617 1 93 407 ALA A O 1
ATOM 3136 N N . GLU A 1 408 ? -12.203 -19.188 -11.906 1 94.88 408 GLU A N 1
ATOM 3137 C CA . GLU A 1 408 ? -12.109 -19.781 -10.578 1 94.88 408 GLU A CA 1
ATOM 3138 C C . GLU A 1 408 ? -10.82 -20.594 -10.43 1 94.88 408 GLU A C 1
ATOM 3140 O O . GLU A 1 408 ? -10.375 -20.859 -9.312 1 94.88 408 GLU A O 1
ATOM 3145 N N . TYR A 1 409 ? -10.164 -21 -11.578 1 95.69 409 TYR A N 1
ATOM 3146 C CA . TYR A 1 409 ? -8.961 -21.828 -11.539 1 95.69 409 TYR A CA 1
ATOM 3147 C C . TYR A 1 409 ? -7.711 -20.953 -11.531 1 95.69 409 TYR A C 1
ATOM 3149 O O . TYR A 1 409 ? -6.59 -21.469 -11.5 1 95.69 409 TYR A O 1
ATOM 3157 N N . ASN A 1 410 ? -7.891 -19.688 -11.57 1 95.12 410 ASN A N 1
ATOM 3158 C CA . ASN A 1 410 ? -6.785 -18.734 -11.461 1 95.12 410 ASN A CA 1
ATOM 3159 C C . ASN A 1 410 ? -7.234 -17.406 -10.844 1 95.12 410 ASN A C 1
ATOM 3161 O O . ASN A 1 410 ? -6.988 -16.344 -11.398 1 95.12 410 ASN A O 1
ATOM 3165 N N . PHE A 1 411 ? -7.938 -17.531 -9.75 1 94.44 411 PHE A N 1
ATOM 3166 C CA . PHE A 1 411 ? -8.406 -16.344 -9.039 1 94.44 411 PHE A CA 1
ATOM 3167 C C . PHE A 1 411 ? -7.234 -15.57 -8.438 1 94.44 411 PHE A C 1
ATOM 3169 O O . PHE A 1 411 ? -6.836 -15.836 -7.297 1 94.44 411 PHE A O 1
ATOM 3176 N N . THR A 1 412 ? -6.746 -14.547 -9.203 1 92.38 412 THR A N 1
ATOM 3177 C CA . THR A 1 412 ? -5.594 -13.742 -8.805 1 92.38 412 THR A CA 1
ATOM 3178 C C . THR A 1 412 ? -6.027 -12.609 -7.875 1 92.38 412 THR A C 1
ATOM 3180 O O . THR A 1 412 ? -6.617 -11.625 -8.32 1 92.38 412 THR A O 1
ATOM 3183 N N . VAL A 1 413 ? -5.555 -12.656 -6.664 1 90.56 413 VAL A N 1
ATOM 3184 C CA . VAL A 1 413 ? -6.145 -11.82 -5.621 1 90.56 413 VAL A CA 1
ATOM 3185 C C . VAL A 1 413 ? -5.645 -10.383 -5.766 1 90.56 413 VAL A C 1
ATOM 3187 O O . VAL A 1 413 ? -6.32 -9.438 -5.348 1 90.56 413 VAL A O 1
ATOM 3190 N N . ARG A 1 414 ? -4.426 -10.195 -6.324 1 85.81 414 ARG A N 1
ATOM 3191 C CA . ARG A 1 414 ? -3.957 -8.844 -6.598 1 85.81 414 ARG A CA 1
ATOM 3192 C C . ARG A 1 414 ? -4.953 -8.086 -7.469 1 85.81 414 ARG A C 1
ATOM 3194 O O . ARG A 1 414 ? -5.098 -6.867 -7.336 1 85.81 414 ARG A O 1
ATOM 3201 N N . TYR A 1 415 ? -5.719 -8.812 -8.312 1 82.12 415 TYR A N 1
ATOM 3202 C CA . TYR A 1 415 ? -6.625 -8.227 -9.297 1 82.12 415 TYR A CA 1
ATOM 3203 C C . TYR A 1 415 ? -8.07 -8.633 -9.016 1 82.12 415 TYR A C 1
ATOM 3205 O O . TYR A 1 415 ? -8.906 -8.641 -9.922 1 82.12 415 TYR A O 1
ATOM 3213 N N . CYS A 1 416 ? -8.352 -8.961 -7.82 1 83.5 416 CYS A N 1
ATOM 3214 C CA . CYS A 1 416 ? -9.625 -9.562 -7.445 1 83.5 416 CYS A CA 1
ATOM 3215 C C . CYS A 1 416 ? -10.781 -8.609 -7.711 1 83.5 416 CYS A C 1
ATOM 3217 O O . CYS A 1 416 ? -11.938 -9.023 -7.773 1 83.5 416 CYS A O 1
ATOM 3219 N N . LYS A 1 417 ? -10.461 -7.363 -7.984 1 76.56 417 LYS A N 1
ATOM 3220 C CA . LYS A 1 417 ? -11.516 -6.379 -8.188 1 76.56 417 LYS A CA 1
ATOM 3221 C C . LYS A 1 417 ? -11.828 -6.199 -9.672 1 76.56 417 LYS A C 1
ATOM 3223 O O . LYS A 1 417 ? -12.742 -5.457 -10.031 1 76.56 417 LYS A O 1
ATOM 3228 N N . ARG A 1 418 ? -11.117 -6.805 -10.453 1 77.19 418 ARG A N 1
ATOM 3229 C CA . ARG A 1 418 ? -11.375 -6.715 -11.891 1 77.19 418 ARG A CA 1
ATOM 3230 C C . ARG A 1 418 ? -12.625 -7.5 -12.273 1 77.19 418 ARG A C 1
ATOM 3232 O O . ARG A 1 418 ? -12.93 -8.531 -11.672 1 77.19 418 ARG A O 1
ATOM 3239 N N . PRO A 1 419 ? -13.273 -7.121 -13.398 1 74.5 419 PRO A N 1
ATOM 3240 C CA . PRO A 1 419 ? -14.523 -7.758 -13.812 1 74.5 419 PRO A CA 1
ATOM 3241 C C . PRO A 1 419 ? -14.367 -9.258 -14.078 1 74.5 419 PRO A C 1
ATOM 3243 O O . PRO A 1 419 ? -15.305 -10.023 -13.875 1 74.5 419 PRO A O 1
ATOM 3246 N N . LEU A 1 420 ? -13.227 -9.656 -14.477 1 79.62 420 LEU A N 1
ATOM 3247 C CA . LEU A 1 420 ? -12.953 -11.07 -14.742 1 79.62 420 LEU A CA 1
ATOM 3248 C C . LEU A 1 420 ? -13.289 -11.922 -13.523 1 79.62 420 LEU A C 1
ATOM 3250 O O . LEU A 1 420 ? -13.688 -13.078 -13.664 1 79.62 420 LEU A O 1
ATOM 3254 N N . PHE A 1 421 ? -13.227 -11.266 -12.359 1 84.88 421 PHE A N 1
ATOM 3255 C CA . PHE A 1 421 ? -13.367 -12.039 -11.133 1 84.88 421 PHE A CA 1
ATOM 3256 C C . PHE A 1 421 ? -14.656 -11.672 -10.406 1 84.88 421 PHE A C 1
ATOM 3258 O O . PHE A 1 421 ? -14.836 -12.016 -9.242 1 84.88 421 PHE A O 1
ATOM 3265 N N . ASP A 1 422 ? -15.531 -11.023 -11.062 1 78.56 422 ASP A N 1
ATOM 3266 C CA . ASP A 1 422 ? -16.812 -10.648 -10.461 1 78.56 422 ASP A CA 1
ATOM 3267 C C . ASP A 1 422 ? -17.531 -11.867 -9.883 1 78.56 422 ASP A C 1
ATOM 3269 O O . ASP A 1 422 ? -17.656 -12.891 -10.562 1 78.56 422 ASP A O 1
ATOM 3273 N N . GLY A 1 423 ? -17.906 -11.703 -8.68 1 79.81 423 GLY A N 1
ATOM 3274 C CA . GLY A 1 423 ? -18.703 -12.734 -8.023 1 79.81 423 GLY A CA 1
ATOM 3275 C C . GLY A 1 423 ? -17.875 -13.859 -7.449 1 79.81 423 GLY A C 1
ATOM 3276 O O . GLY A 1 423 ? -18.406 -14.781 -6.832 1 79.81 423 GLY A O 1
ATOM 3277 N N . LEU A 1 424 ? -16.578 -13.766 -7.617 1 86.94 424 LEU A N 1
ATOM 3278 C CA . LEU A 1 424 ? -15.719 -14.82 -7.094 1 86.94 424 LEU A CA 1
ATOM 3279 C C . LEU A 1 424 ? -15.211 -14.469 -5.695 1 86.94 424 LEU A C 1
ATOM 3281 O O . LEU A 1 424 ? -15.133 -13.289 -5.34 1 86.94 424 LEU A O 1
ATOM 3285 N N . GLY A 1 425 ? -15.031 -15.344 -4.848 1 87.19 425 GLY A N 1
ATOM 3286 C CA . GLY A 1 425 ? -14.453 -15.367 -3.514 1 87.19 425 GLY A CA 1
ATOM 3287 C C . GLY A 1 425 ? -13.984 -16.75 -3.098 1 87.19 425 GLY A C 1
ATOM 3288 O O . GLY A 1 425 ? -14.055 -17.703 -3.879 1 87.19 425 GLY A O 1
ATOM 3289 N N . PRO A 1 426 ? -13.469 -16.766 -1.902 1 87.12 426 PRO A N 1
ATOM 3290 C CA . PRO A 1 426 ? -12.914 -18.047 -1.47 1 87.12 426 PRO A CA 1
ATOM 3291 C C . PRO A 1 426 ? -13.945 -19.172 -1.485 1 87.12 426 PRO A C 1
ATOM 3293 O O . PRO A 1 426 ? -13.602 -20.328 -1.686 1 87.12 426 PRO A O 1
ATOM 3296 N N . ALA A 1 427 ? -15.203 -18.844 -1.387 1 83.75 427 ALA A N 1
ATOM 3297 C CA . ALA A 1 427 ? -16.25 -19.859 -1.347 1 83.75 427 ALA A CA 1
ATOM 3298 C C . ALA A 1 427 ? -16.5 -20.438 -2.738 1 83.75 427 ALA A C 1
ATOM 3300 O O . ALA A 1 427 ? -16.969 -21.562 -2.871 1 83.75 427 ALA A O 1
ATOM 3301 N N . LYS A 1 428 ? -16.172 -19.672 -3.719 1 89.38 428 LYS A N 1
ATOM 3302 C CA . LYS A 1 428 ? -16.516 -20.094 -5.078 1 89.38 428 LYS A CA 1
ATOM 3303 C C . LYS A 1 428 ? -15.25 -20.391 -5.883 1 89.38 428 LYS A C 1
ATOM 3305 O O . LYS A 1 428 ? -15.305 -21.109 -6.883 1 89.38 428 LYS A O 1
ATOM 3310 N N . ALA A 1 429 ? -14.172 -19.906 -5.496 1 94.69 429 ALA A N 1
ATOM 3311 C CA . ALA A 1 429 ? -12.922 -20.094 -6.227 1 94.69 429 ALA A CA 1
ATOM 3312 C C . ALA A 1 429 ? -12.344 -21.484 -5.965 1 94.69 429 ALA A C 1
ATOM 3314 O O . ALA A 1 429 ? -12.516 -22.031 -4.875 1 94.69 429 ALA A O 1
ATOM 3315 N N . ALA A 1 430 ? -11.742 -22.078 -6.973 1 96.38 430 ALA A N 1
ATOM 3316 C CA . ALA A 1 430 ? -11.039 -23.344 -6.805 1 96.38 430 ALA A CA 1
ATOM 3317 C C . ALA A 1 430 ? -9.664 -23.125 -6.184 1 96.38 430 ALA A C 1
ATOM 3319 O O . ALA A 1 430 ? -9.172 -23.969 -5.426 1 96.38 430 ALA A O 1
ATOM 3320 N N . VAL A 1 431 ? -9.047 -22.031 -6.57 1 97.56 431 VAL A N 1
ATOM 3321 C CA . VAL A 1 431 ? -7.727 -21.672 -6.059 1 97.56 431 VAL A CA 1
ATOM 3322 C C . VAL A 1 431 ? -7.648 -20.156 -5.84 1 97.56 431 VAL A C 1
ATOM 3324 O O . VAL A 1 431 ? -8.445 -19.406 -6.395 1 97.56 431 VAL A O 1
ATOM 3327 N N . VAL A 1 432 ? -6.75 -19.734 -4.957 1 96.94 432 VAL A N 1
ATOM 3328 C CA . VAL A 1 432 ? -6.344 -18.344 -4.816 1 96.94 432 VAL A CA 1
ATOM 3329 C C . VAL A 1 432 ? -4.895 -18.172 -5.277 1 96.94 432 VAL A C 1
ATOM 3331 O O . VAL A 1 432 ? -3.998 -18.859 -4.777 1 96.94 432 VAL A O 1
ATOM 3334 N N . HIS A 1 433 ? -4.715 -17.312 -6.277 1 97 433 HIS A N 1
ATOM 3335 C CA . HIS A 1 433 ? -3.402 -17.094 -6.871 1 97 433 HIS A CA 1
ATOM 3336 C C . HIS A 1 433 ? -2.783 -15.789 -6.398 1 97 433 HIS A C 1
ATOM 3338 O O . HIS A 1 433 ? -3.346 -14.711 -6.625 1 97 433 HIS A O 1
ATOM 3344 N N . PHE A 1 434 ? -1.631 -15.859 -5.762 1 95.56 434 PHE A N 1
ATOM 3345 C CA . PHE A 1 434 ? -0.959 -14.695 -5.188 1 95.56 434 PHE A CA 1
ATOM 3346 C C . PHE A 1 434 ? 0.157 -14.211 -6.102 1 95.56 434 PHE A C 1
ATOM 3348 O O . PHE A 1 434 ? 1.249 -13.875 -5.633 1 95.56 434 PHE A O 1
ATOM 3355 N N . ALA A 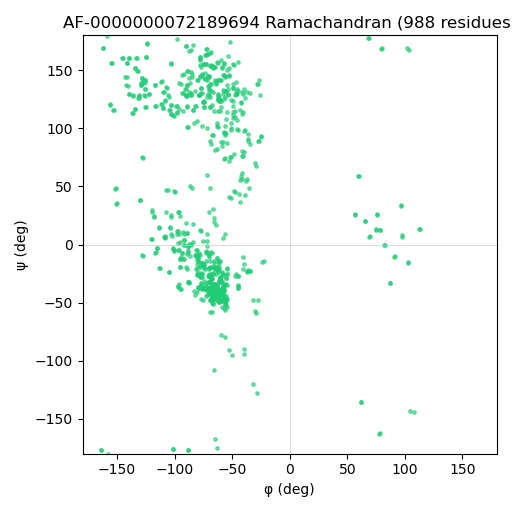1 435 ? -0.125 -14.109 -7.391 1 91.25 435 ALA A N 1
ATOM 3356 C CA . ALA A 1 435 ? 0.832 -13.578 -8.359 1 91.25 435 ALA A CA 1
ATOM 3357 C C . ALA A 1 435 ? 1.183 -12.125 -8.039 1 91.25 435 ALA A C 1
ATOM 3359 O O . ALA A 1 435 ? 0.293 -11.281 -7.891 1 91.25 435 ALA A O 1
ATOM 3360 N N . CYS A 1 436 ? 2.457 -11.812 -7.922 1 84.38 436 CYS A N 1
ATOM 3361 C CA . CYS A 1 436 ? 2.963 -10.484 -7.582 1 84.38 436 CYS A CA 1
ATOM 3362 C C . CYS A 1 436 ? 2.375 -10 -6.266 1 84.38 436 CYS A C 1
ATOM 3364 O O . CYS A 1 436 ? 2.104 -8.805 -6.105 1 84.38 436 CYS A O 1
ATOM 3366 N N . ALA A 1 437 ? 1.998 -10.82 -5.43 1 90.25 437 ALA A N 1
ATOM 3367 C CA . ALA A 1 437 ? 1.441 -10.547 -4.109 1 90.25 437 ALA A CA 1
ATOM 3368 C C . ALA A 1 437 ? 1.76 -11.68 -3.137 1 90.25 437 ALA A C 1
ATOM 3370 O O . ALA A 1 437 ? 0.917 -12.062 -2.32 1 90.25 437 ALA A O 1
ATOM 3371 N N . LYS A 1 438 ? 2.877 -12.242 -3.281 1 94.44 438 LYS A N 1
ATOM 3372 C CA . LYS A 1 438 ? 3.27 -13.422 -2.516 1 94.44 438 LYS A CA 1
ATOM 3373 C C . LYS A 1 438 ? 3.316 -13.117 -1.021 1 94.44 438 LYS A C 1
ATOM 3375 O O . LYS A 1 438 ? 4.086 -12.258 -0.582 1 94.44 438 LYS A O 1
ATOM 3380 N N . PRO A 1 439 ? 2.598 -13.891 -0.187 1 94.44 439 PRO A N 1
ATOM 3381 C CA . PRO A 1 439 ? 2.463 -13.555 1.233 1 94.44 439 PRO A CA 1
ATOM 3382 C C . PRO A 1 439 ? 3.764 -13.75 2.01 1 94.44 439 PRO A C 1
ATOM 3384 O O . PRO A 1 439 ? 3.928 -13.18 3.094 1 94.44 439 PRO A O 1
ATOM 3387 N N . TRP A 1 440 ? 4.742 -14.562 1.508 1 94.31 440 TRP A N 1
ATOM 3388 C CA . TRP A 1 440 ? 5.984 -14.781 2.242 1 94.31 440 TRP A CA 1
ATOM 3389 C C . TRP A 1 440 ? 7.02 -13.719 1.886 1 94.31 440 TRP A C 1
ATOM 3391 O O . TRP A 1 440 ? 8.141 -13.734 2.406 1 94.31 440 TRP A O 1
ATOM 3401 N N . ASP A 1 441 ? 6.676 -12.852 1.009 1 92 441 ASP A N 1
ATOM 3402 C CA . ASP A 1 441 ? 7.457 -11.648 0.716 1 92 441 ASP A CA 1
ATOM 3403 C C . ASP A 1 441 ? 6.859 -10.422 1.402 1 92 441 ASP A C 1
ATOM 3405 O O . ASP A 1 441 ? 5.848 -9.883 0.951 1 92 441 ASP A O 1
ATOM 3409 N N . TRP A 1 442 ? 7.59 -9.961 2.371 1 88.5 442 TRP A N 1
ATOM 3410 C CA . TRP A 1 442 ? 7.082 -8.867 3.195 1 88.5 442 TRP A CA 1
ATOM 3411 C C . TRP A 1 442 ? 6.742 -7.656 2.338 1 88.5 442 TRP A C 1
ATOM 3413 O O . TRP A 1 442 ? 5.758 -6.961 2.602 1 88.5 442 TRP A O 1
ATOM 3423 N N . GLY A 1 443 ? 7.488 -7.383 1.374 1 83.69 443 GLY A N 1
ATOM 3424 C CA . GLY A 1 443 ? 7.289 -6.227 0.52 1 83.69 443 GLY A CA 1
ATOM 3425 C C . GLY A 1 443 ? 6.062 -6.344 -0.367 1 83.69 443 GLY A C 1
ATOM 3426 O O . GLY A 1 443 ? 5.594 -5.348 -0.922 1 83.69 443 GLY A O 1
ATOM 3427 N N . GLN A 1 444 ? 5.406 -7.488 -0.421 1 87.81 444 GLN A N 1
ATOM 3428 C CA . GLN A 1 444 ? 4.285 -7.711 -1.327 1 87.81 444 GLN A CA 1
ATOM 3429 C C . GLN A 1 444 ? 2.99 -7.945 -0.554 1 87.81 444 GLN A C 1
ATOM 3431 O O . GLN A 1 444 ? 1.923 -8.102 -1.151 1 87.81 444 GLN A O 1
ATOM 3436 N N . LYS A 1 445 ? 3.039 -7.98 0.706 1 87.06 445 LYS A N 1
ATOM 3437 C CA . LYS A 1 445 ? 1.917 -8.445 1.517 1 87.06 445 LYS A CA 1
ATOM 3438 C C . LYS A 1 445 ? 0.695 -7.551 1.328 1 87.06 445 LYS A C 1
ATOM 3440 O O . LYS A 1 445 ? -0.439 -7.988 1.527 1 87.06 445 LYS A O 1
ATOM 3445 N N . ASN A 1 446 ? 0.908 -6.266 0.893 1 85.69 446 ASN A N 1
ATOM 3446 C CA . ASN A 1 446 ? -0.226 -5.359 0.753 1 85.69 446 ASN A CA 1
ATOM 3447 C C . ASN A 1 446 ? -0.728 -5.309 -0.687 1 85.69 446 ASN A C 1
ATOM 3449 O O . ASN A 1 446 ? -1.545 -4.453 -1.032 1 85.69 446 ASN A O 1
ATOM 3453 N N . TYR A 1 447 ? -0.337 -6.137 -1.512 1 85.38 447 TYR A N 1
ATOM 3454 C CA . TYR A 1 447 ? -0.812 -6.188 -2.891 1 85.38 447 TYR A CA 1
ATOM 3455 C C . TYR A 1 447 ? -2.012 -7.121 -3.02 1 85.38 447 TYR A C 1
ATOM 3457 O O . TYR A 1 447 ? -2.477 -7.391 -4.129 1 85.38 447 TYR A O 1
ATOM 3465 N N . SER A 1 448 ? -2.447 -7.633 -1.975 1 89 448 SER A N 1
ATOM 3466 C CA . SER A 1 448 ? -3.697 -8.375 -1.876 1 89 448 SER A CA 1
ATOM 3467 C C . SER A 1 448 ? -4.504 -7.945 -0.655 1 89 448 SER A C 1
ATOM 3469 O O . SER A 1 448 ? -3.943 -7.426 0.312 1 89 448 SER A O 1
ATOM 3471 N N . PRO A 1 449 ? -5.875 -8.086 -0.746 1 88.31 449 PRO A N 1
ATOM 3472 C CA . PRO A 1 449 ? -6.66 -7.785 0.454 1 88.31 449 PRO A CA 1
ATOM 3473 C C . PRO A 1 449 ? -6.176 -8.547 1.684 1 88.31 449 PRO A C 1
ATOM 3475 O O . PRO A 1 449 ? -5.789 -9.719 1.576 1 88.31 449 PRO A O 1
ATOM 3478 N N . ALA A 1 450 ? -6.281 -7.91 2.809 1 90.62 450 ALA A N 1
ATOM 3479 C CA . ALA A 1 450 ? -5.77 -8.469 4.059 1 90.62 450 ALA A CA 1
ATOM 3480 C C . ALA A 1 450 ? -6.41 -9.82 4.355 1 90.62 450 ALA A C 1
ATOM 3482 O O . ALA A 1 450 ? -5.762 -10.719 4.902 1 90.62 450 ALA A O 1
ATOM 3483 N N . ALA A 1 451 ? -7.672 -9.977 4.039 1 92.94 451 ALA A N 1
ATOM 3484 C CA . ALA A 1 451 ? -8.398 -11.203 4.324 1 92.94 451 ALA A CA 1
ATOM 3485 C C . ALA A 1 451 ? -7.723 -12.406 3.67 1 92.94 451 ALA A C 1
ATOM 3487 O O . ALA A 1 451 ? -7.641 -13.484 4.27 1 92.94 451 ALA A O 1
ATOM 3488 N N . TYR A 1 452 ? -7.215 -12.266 2.479 1 94.56 452 TYR A N 1
ATOM 3489 C CA . TYR A 1 452 ? -6.574 -13.367 1.764 1 94.56 452 TYR A CA 1
ATOM 3490 C C . TYR A 1 452 ? -5.188 -13.656 2.328 1 94.56 452 TYR A C 1
ATOM 3492 O O . TYR A 1 452 ? -4.77 -14.812 2.406 1 94.56 452 TYR A O 1
ATOM 3500 N N . VAL A 1 453 ? -4.48 -12.633 2.688 1 95 453 VAL A N 1
ATOM 3501 C CA . VAL A 1 453 ? -3.156 -12.812 3.277 1 95 453 VAL A CA 1
ATOM 3502 C C . VAL A 1 453 ? -3.281 -13.547 4.609 1 95 453 VAL A C 1
ATOM 3504 O O . VAL A 1 453 ? -2.521 -14.484 4.883 1 95 453 VAL A O 1
ATOM 3507 N N . ARG A 1 454 ? -4.262 -13.148 5.438 1 95.06 454 ARG A N 1
ATOM 3508 C CA . ARG A 1 454 ? -4.512 -13.836 6.699 1 95.06 454 ARG A CA 1
ATOM 3509 C C . ARG A 1 454 ? -4.836 -15.305 6.469 1 95.06 454 ARG A C 1
ATOM 3511 O O . ARG A 1 454 ? -4.34 -16.172 7.184 1 95.06 454 ARG A O 1
ATOM 3518 N N . MET A 1 455 ? -5.695 -15.523 5.488 1 95.62 455 MET A N 1
ATOM 3519 C CA . MET A 1 455 ? -6.059 -16.891 5.145 1 95.62 455 MET A CA 1
ATOM 3520 C C . MET A 1 455 ? -4.816 -17.719 4.824 1 95.62 455 MET A C 1
ATOM 3522 O O . MET A 1 455 ? -4.66 -18.844 5.328 1 95.62 455 MET A O 1
ATOM 3526 N N . TYR A 1 456 ? -3.9 -17.219 4.039 1 96.88 456 TYR A N 1
ATOM 3527 C CA . TYR A 1 456 ? -2.676 -17.891 3.631 1 96.88 456 TYR A CA 1
ATOM 3528 C C . TYR A 1 456 ? -1.778 -18.172 4.832 1 96.88 456 TYR A C 1
ATOM 3530 O O . TYR A 1 456 ? -1.294 -19.281 5.012 1 96.88 456 TYR A O 1
ATOM 3538 N N . LEU A 1 457 ? -1.578 -17.172 5.66 1 94.88 457 LEU A N 1
ATOM 3539 C CA . LEU A 1 457 ? -0.69 -17.281 6.812 1 94.88 457 LEU A CA 1
ATOM 3540 C C . LEU A 1 457 ? -1.255 -18.25 7.848 1 94.88 457 LEU A C 1
ATOM 3542 O O . LEU A 1 457 ? -0.525 -19.078 8.391 1 94.88 457 LEU A O 1
ATOM 3546 N N . LYS A 1 458 ? -2.52 -18.141 8.117 1 93.94 458 LYS A N 1
ATOM 3547 C CA . LYS A 1 458 ? -3.154 -19.016 9.102 1 93.94 458 LYS A CA 1
ATOM 3548 C C . LYS A 1 458 ? -3.137 -20.469 8.625 1 93.94 458 LYS A C 1
ATOM 3550 O O . LYS A 1 458 ? -2.928 -21.391 9.43 1 93.94 458 LYS A O 1
ATOM 3555 N N . PHE A 1 459 ? -3.361 -20.703 7.348 1 94.25 459 PHE A N 1
ATOM 3556 C CA . PHE A 1 459 ? -3.271 -22.062 6.812 1 94.25 459 PHE A CA 1
ATOM 3557 C C . PHE A 1 459 ? -1.853 -22.594 6.945 1 94.25 459 PHE A C 1
ATOM 3559 O O . PHE A 1 459 ? -1.653 -23.75 7.352 1 94.25 459 PHE A O 1
ATOM 3566 N N . ALA A 1 460 ? -0.87 -21.766 6.57 1 92.94 460 ALA A N 1
ATOM 3567 C CA . ALA A 1 460 ? 0.528 -22.156 6.688 1 92.94 460 ALA A CA 1
ATOM 3568 C C . ALA A 1 460 ? 0.867 -22.562 8.117 1 92.94 460 ALA A C 1
ATOM 3570 O O . ALA A 1 460 ? 1.521 -23.578 8.352 1 92.94 460 ALA A O 1
ATOM 3571 N N . ARG A 1 461 ? 0.403 -21.781 9.023 1 88.44 461 ARG A N 1
ATOM 3572 C CA . ARG A 1 461 ? 0.626 -22.062 10.438 1 88.44 461 ARG A CA 1
ATOM 3573 C C . ARG A 1 461 ? -0.038 -23.375 10.836 1 88.44 461 ARG A C 1
ATOM 3575 O O . ARG A 1 461 ? 0.571 -24.203 11.516 1 88.44 461 ARG A O 1
ATOM 3582 N N . ALA A 1 462 ? -1.289 -23.547 10.438 1 86 462 ALA A N 1
ATOM 3583 C CA . ALA A 1 462 ? -2.029 -24.766 10.758 1 86 462 ALA A CA 1
ATOM 3584 C C . ALA A 1 462 ? -1.356 -26 10.156 1 86 462 ALA A C 1
ATOM 3586 O O . ALA A 1 462 ? -1.391 -27.078 10.742 1 86 462 ALA A O 1
ATOM 3587 N N . ALA A 1 463 ? -0.728 -25.797 8.992 1 87.12 463 ALA A N 1
ATOM 3588 C CA . ALA A 1 463 ? -0.068 -26.891 8.297 1 87.12 463 ALA A CA 1
ATOM 3589 C C . ALA A 1 463 ? 1.312 -27.172 8.883 1 87.12 463 ALA A C 1
ATOM 3591 O O . ALA A 1 463 ? 2.01 -28.078 8.445 1 87.12 463 ALA A O 1
ATOM 3592 N N . GLY A 1 464 ? 1.726 -26.375 9.805 1 81.81 464 GLY A N 1
ATOM 3593 C CA . GLY A 1 464 ? 2.998 -26.578 10.477 1 81.81 464 GLY A CA 1
ATOM 3594 C C . GLY A 1 464 ? 4.191 -26.172 9.633 1 81.81 464 GLY A C 1
ATOM 3595 O O . GLY A 1 464 ? 5.289 -26.719 9.797 1 81.81 464 GLY A O 1
ATOM 3596 N N . ILE A 1 465 ? 4.004 -25.266 8.719 1 87.88 465 ILE A N 1
ATOM 3597 C CA . ILE A 1 465 ? 5.074 -24.812 7.84 1 87.88 465 ILE A CA 1
ATOM 3598 C C . ILE A 1 465 ? 5.996 -23.859 8.602 1 87.88 465 ILE A C 1
ATOM 3600 O O . ILE A 1 465 ? 5.531 -22.938 9.281 1 87.88 465 ILE A O 1
ATOM 3604 N N . VAL A 1 466 ? 7.293 -24.125 8.523 1 83.44 466 VAL A N 1
ATOM 3605 C CA . VAL A 1 466 ? 8.258 -23.172 9.062 1 83.44 466 VAL A CA 1
ATOM 3606 C C . VAL A 1 466 ? 8.359 -21.969 8.141 1 83.44 466 VAL A C 1
ATOM 3608 O O . VAL A 1 466 ? 8.82 -22.078 7.004 1 83.44 466 VAL A O 1
ATOM 3611 N N . TRP A 1 467 ? 8.008 -20.891 8.758 1 88.31 467 TRP A N 1
ATOM 3612 C CA . TRP A 1 467 ? 7.891 -19.688 7.949 1 88.31 467 TRP A CA 1
ATOM 3613 C C . TRP A 1 467 ? 9.266 -19.172 7.551 1 88.31 467 TRP A C 1
ATOM 3615 O O . TRP A 1 467 ? 10.234 -19.297 8.305 1 88.31 467 TRP A O 1
ATOM 3625 N N . LYS A 1 468 ? 9.367 -18.688 6.371 1 84.94 468 LYS A N 1
ATOM 3626 C CA . LYS A 1 468 ? 10.555 -18 5.867 1 84.94 468 LYS A CA 1
ATOM 3627 C C . LYS A 1 468 ? 10.18 -16.719 5.133 1 84.94 468 LYS A C 1
ATOM 3629 O O . LYS A 1 468 ? 9.43 -16.75 4.156 1 84.94 468 LYS A O 1
ATOM 3634 N N . THR A 1 469 ? 10.648 -15.672 5.715 1 84.19 469 THR A N 1
ATOM 3635 C CA . THR A 1 469 ? 10.508 -14.406 5.004 1 84.19 469 THR A CA 1
ATOM 3636 C C . THR A 1 469 ? 11.516 -14.312 3.857 1 84.19 469 THR A C 1
ATOM 3638 O O . THR A 1 469 ? 12.719 -14.477 4.066 1 84.19 469 THR A O 1
ATOM 3641 N N . VAL A 1 470 ? 10.93 -14.117 2.656 1 87.5 470 VAL A N 1
ATOM 3642 C CA . VAL A 1 470 ? 11.781 -14.133 1.474 1 87.5 470 VAL A CA 1
ATOM 3643 C C . VAL A 1 470 ? 11.586 -12.852 0.671 1 87.5 470 VAL A C 1
ATOM 3645 O O . VAL A 1 470 ? 10.461 -12.352 0.552 1 87.5 470 VAL A O 1
ATOM 3648 N N . GLU A 1 471 ? 12.648 -12.234 0.259 1 81.19 471 GLU A N 1
ATOM 3649 C CA . GLU A 1 471 ? 12.594 -11.227 -0.795 1 81.19 471 GLU A CA 1
ATOM 3650 C C . GLU A 1 471 ? 12.75 -11.859 -2.174 1 81.19 471 GLU A C 1
ATOM 3652 O O . GLU A 1 471 ? 13.867 -12.195 -2.586 1 81.19 471 GLU A O 1
ATOM 3657 N N . CYS A 1 472 ? 11.641 -12 -2.805 1 81.31 472 CYS A N 1
ATOM 3658 C CA . CYS A 1 472 ? 11.641 -12.742 -4.062 1 81.31 472 CYS A CA 1
ATOM 3659 C C . CYS A 1 472 ? 12.367 -11.961 -5.152 1 81.31 472 CYS A C 1
ATOM 3661 O O . CYS A 1 472 ? 11.906 -10.891 -5.562 1 81.31 472 CYS A O 1
ATOM 3663 N N . SER A 1 473 ? 13.352 -12.422 -5.66 1 70.44 473 SER A N 1
ATOM 3664 C CA . SER A 1 473 ? 14.258 -11.758 -6.594 1 70.44 473 SER A CA 1
ATOM 3665 C C . SER A 1 473 ? 13.555 -11.43 -7.906 1 70.44 473 SER A C 1
ATOM 3667 O O . SER A 1 473 ? 13.742 -10.344 -8.461 1 70.44 473 SER A O 1
ATOM 3669 N N . ALA A 1 474 ? 12.797 -12.406 -8.414 1 71.31 474 ALA A N 1
ATOM 3670 C CA . ALA A 1 474 ? 12.141 -12.203 -9.703 1 71.31 474 ALA A CA 1
ATOM 3671 C C . ALA A 1 474 ? 11.203 -11 -9.648 1 71.31 474 ALA A C 1
ATOM 3673 O O . ALA A 1 474 ? 11.133 -10.219 -10.602 1 71.31 474 ALA A O 1
ATOM 3674 N N . ASP A 1 475 ? 10.547 -10.883 -8.547 1 70.94 475 ASP A N 1
ATOM 3675 C CA . ASP A 1 475 ? 9.594 -9.781 -8.414 1 70.94 475 ASP A CA 1
ATOM 3676 C C . ASP A 1 475 ? 10.32 -8.445 -8.242 1 70.94 475 ASP A C 1
ATOM 3678 O O . ASP A 1 475 ? 9.883 -7.43 -8.781 1 70.94 475 ASP A O 1
ATOM 3682 N N . ARG A 1 476 ? 11.422 -8.445 -7.555 1 72.75 476 ARG A N 1
ATOM 3683 C CA . ARG A 1 476 ? 12.227 -7.234 -7.41 1 72.75 476 ARG A CA 1
ATOM 3684 C C . ARG A 1 476 ? 12.805 -6.797 -8.75 1 72.75 476 ARG A C 1
ATOM 3686 O O . ARG A 1 476 ? 12.883 -5.602 -9.039 1 72.75 476 ARG A O 1
ATOM 3693 N N . ALA A 1 477 ? 13.18 -7.828 -9.453 1 67.88 477 ALA A N 1
ATOM 3694 C CA . ALA A 1 477 ? 13.719 -7.535 -10.781 1 67.88 477 ALA A CA 1
ATOM 3695 C C . ALA A 1 477 ? 12.664 -6.875 -11.664 1 67.88 477 ALA A C 1
ATOM 3697 O O . ALA A 1 477 ? 12.953 -5.891 -12.359 1 67.88 477 ALA A O 1
ATOM 3698 N N . ARG A 1 478 ? 11.547 -7.395 -11.609 1 65.75 478 ARG A N 1
ATOM 3699 C CA . ARG A 1 478 ? 10.445 -6.828 -12.383 1 65.75 478 ARG A CA 1
ATOM 3700 C C . ARG A 1 478 ? 10.188 -5.379 -11.977 1 65.75 478 ARG A C 1
ATOM 3702 O O . ARG A 1 478 ? 9.969 -4.52 -12.828 1 65.75 478 ARG A O 1
ATOM 3709 N N . ASP A 1 479 ? 10.25 -5.152 -10.688 1 63.47 479 ASP A N 1
ATOM 3710 C CA . ASP A 1 479 ? 10.039 -3.803 -10.172 1 63.47 479 ASP A CA 1
ATOM 3711 C C . ASP A 1 479 ? 11.109 -2.846 -10.688 1 63.47 479 ASP A C 1
ATOM 3713 O O . ASP A 1 479 ? 10.805 -1.712 -11.062 1 63.47 479 ASP A O 1
ATOM 3717 N N . ARG A 1 480 ? 12.281 -3.32 -10.719 1 64.75 480 ARG A N 1
ATOM 3718 C CA . ARG A 1 480 ? 13.391 -2.504 -11.195 1 64.75 480 ARG A CA 1
ATOM 3719 C C . ARG A 1 480 ? 13.227 -2.164 -12.672 1 64.75 480 ARG A C 1
ATOM 3721 O O . ARG A 1 480 ? 13.445 -1.023 -13.078 1 64.75 480 ARG A O 1
ATOM 3728 N N . VAL A 1 481 ? 12.844 -3.158 -13.391 1 63.56 481 VAL A N 1
ATOM 3729 C CA . VAL A 1 481 ? 12.641 -2.953 -14.82 1 63.56 481 VAL A CA 1
ATOM 3730 C C . VAL A 1 481 ? 11.531 -1.934 -15.047 1 63.56 481 VAL A C 1
ATOM 3732 O O . VAL A 1 481 ? 11.656 -1.039 -15.883 1 63.56 481 VAL A O 1
ATOM 3735 N N . ASN A 1 482 ? 10.516 -2.064 -14.305 1 61.56 482 ASN A N 1
ATOM 3736 C CA . ASN A 1 482 ? 9.398 -1.13 -14.414 1 61.56 482 ASN A CA 1
ATOM 3737 C C . ASN A 1 482 ? 9.82 0.289 -14.039 1 61.56 482 ASN A C 1
ATOM 3739 O O . ASN A 1 482 ? 9.422 1.251 -14.703 1 61.56 482 ASN A O 1
ATOM 3743 N N . GLN A 1 483 ? 10.633 0.348 -13 1 61 483 GLN A N 1
ATOM 3744 C CA . GLN A 1 483 ? 11.133 1.649 -12.57 1 61 483 GLN A CA 1
ATOM 3745 C C . GLN A 1 483 ? 12.016 2.275 -13.641 1 61 483 GLN A C 1
ATOM 3747 O O . GLN A 1 483 ? 11.938 3.48 -13.898 1 61 483 GLN A O 1
ATOM 3752 N N . GLU A 1 484 ? 12.805 1.439 -14.227 1 63.97 484 GLU A N 1
ATOM 3753 C CA . GLU A 1 484 ? 13.68 1.925 -15.289 1 63.97 484 GLU A CA 1
ATOM 3754 C C . GLU A 1 484 ? 12.875 2.41 -16.484 1 63.97 484 GLU A C 1
ATOM 3756 O O . GLU A 1 484 ? 13.188 3.453 -17.062 1 63.97 484 GLU A O 1
ATOM 3761 N N . LYS A 1 485 ? 11.969 1.688 -16.797 1 60.97 485 LYS A N 1
ATOM 3762 C CA . LYS A 1 485 ? 11.094 2.084 -17.891 1 60.97 485 LYS A CA 1
ATOM 3763 C C . LYS A 1 485 ? 10.406 3.412 -17.594 1 60.97 485 LYS A C 1
ATOM 3765 O O . LYS A 1 485 ? 10.289 4.27 -18.469 1 60.97 485 LYS A O 1
ATOM 3770 N N . MET A 1 486 ? 9.992 3.58 -16.438 1 60.09 486 MET A N 1
ATOM 3771 C CA . MET A 1 486 ? 9.328 4.812 -16.016 1 60.09 486 MET A CA 1
ATOM 3772 C C . MET A 1 486 ? 10.297 5.996 -16.078 1 60.09 486 MET A C 1
ATOM 3774 O O . MET A 1 486 ? 9.914 7.09 -16.5 1 60.09 486 MET A O 1
ATOM 3778 N N . ARG A 1 487 ? 11.453 5.711 -15.641 1 62.44 487 ARG A N 1
ATOM 3779 C CA . ARG A 1 487 ? 12.477 6.746 -15.719 1 62.44 487 ARG A CA 1
ATOM 3780 C C . ARG A 1 487 ? 12.711 7.172 -17.172 1 62.44 487 ARG A C 1
ATOM 3782 O O . ARG A 1 487 ? 12.891 8.359 -17.453 1 62.44 487 ARG A O 1
ATOM 3789 N N . GLU A 1 488 ? 12.695 6.242 -17.984 1 63.66 488 GLU A N 1
ATOM 3790 C CA . GLU A 1 488 ? 12.891 6.531 -19.406 1 63.66 488 GLU A CA 1
ATOM 3791 C C . GLU A 1 488 ? 11.734 7.352 -19.969 1 63.66 488 GLU A C 1
ATOM 3793 O O . GLU A 1 488 ? 11.945 8.289 -20.734 1 63.66 488 GLU A O 1
ATOM 3798 N N . ILE A 1 489 ? 10.641 6.973 -19.625 1 60.66 489 ILE A N 1
ATOM 3799 C CA . ILE A 1 489 ? 9.445 7.688 -20.062 1 60.66 489 ILE A CA 1
ATOM 3800 C C . ILE A 1 489 ? 9.484 9.117 -19.547 1 60.66 489 ILE A C 1
ATOM 3802 O O . ILE A 1 489 ? 9.18 10.062 -20.266 1 60.66 489 ILE A O 1
ATOM 3806 N N . GLN A 1 490 ? 9.781 9.203 -18.312 1 58.09 490 GLN A N 1
ATOM 3807 C CA . GLN A 1 490 ? 9.906 10.531 -17.719 1 58.09 490 GLN A CA 1
ATOM 3808 C C . GLN A 1 490 ? 10.977 11.359 -18.422 1 58.09 490 GLN A C 1
ATOM 3810 O O . GLN A 1 490 ? 10.789 12.555 -18.656 1 58.09 490 GLN A O 1
ATOM 3815 N N . ALA A 1 491 ? 11.992 10.672 -18.609 1 58.78 491 ALA A N 1
ATOM 3816 C CA . ALA A 1 491 ? 13.086 11.336 -19.297 1 58.78 491 ALA A CA 1
ATOM 3817 C C . ALA A 1 491 ? 12.672 11.758 -20.719 1 58.78 491 ALA A C 1
ATOM 3819 O O . ALA A 1 491 ? 13.078 12.812 -21.203 1 58.78 491 ALA A O 1
ATOM 3820 N N . ARG A 1 492 ? 12.016 10.82 -21.328 1 55.56 492 ARG A N 1
ATOM 3821 C CA . ARG A 1 492 ? 11.547 11.133 -22.672 1 55.56 492 ARG A CA 1
ATOM 3822 C C . ARG A 1 492 ? 10.438 12.172 -22.641 1 55.56 492 ARG A C 1
ATOM 3824 O O . ARG A 1 492 ? 10.25 12.922 -23.594 1 55.56 492 ARG A O 1
ATOM 3831 N N . GLY A 1 493 ? 9.508 11.938 -21.797 1 49.81 493 GLY A N 1
ATOM 3832 C CA . GLY A 1 493 ? 8.438 12.906 -21.609 1 49.81 493 GLY A CA 1
ATOM 3833 C C . GLY A 1 493 ? 8.875 14.156 -20.875 1 49.81 493 GLY A C 1
ATOM 3834 O O . GLY A 1 493 ? 8.047 15 -20.531 1 49.81 493 GLY A O 1
ATOM 3835 N N . GLY A 1 494 ? 9.93 14.32 -20.234 1 39.78 494 GLY A N 1
ATOM 3836 C CA . GLY A 1 494 ? 10.398 15.578 -19.672 1 39.78 494 GLY A CA 1
ATOM 3837 C C . GLY A 1 494 ? 9.891 16.797 -20.422 1 39.78 494 GLY A C 1
ATOM 3838 O O . GLY A 1 494 ? 9.5 16.688 -21.594 1 39.78 494 GLY A O 1
ATOM 3839 N N . LEU A 1 495 ? 9.539 17.922 -19.484 1 35.34 495 LEU A N 1
ATOM 3840 C CA . LEU A 1 495 ? 9.117 19.297 -19.656 1 35.34 495 LEU A CA 1
ATOM 3841 C C . LEU A 1 495 ? 9.859 19.953 -20.812 1 35.34 495 LEU A C 1
ATOM 3843 O O . LEU A 1 495 ? 11.047 20.266 -20.703 1 35.34 495 LEU A O 1
ATOM 3847 N N . GLY A 1 496 ? 10.094 19.438 -21.922 1 27.7 496 GLY A N 1
ATOM 3848 C CA . GLY A 1 496 ? 10.234 20.5 -22.906 1 27.7 496 GLY A CA 1
ATOM 3849 C C . GLY A 1 496 ? 8.992 21.375 -23.016 1 27.7 496 GLY A C 1
ATOM 3850 O O . GLY A 1 496 ? 7.871 20.891 -22.828 1 27.7 496 GLY A O 1
ATOM 3851 N N . MET B 1 1 ? 38.531 15.719 -35.188 1 18.34 1 MET B N 1
ATOM 3852 C CA . MET B 1 1 ? 38.656 17.062 -34.656 1 18.34 1 MET B CA 1
ATOM 3853 C C . MET B 1 1 ? 37.344 17.828 -34.812 1 18.34 1 MET B C 1
ATOM 3855 O O . MET B 1 1 ? 37.312 19.047 -34.781 1 18.34 1 MET B O 1
ATOM 3859 N N . ALA B 1 2 ? 36.25 17.141 -35.062 1 18.31 2 ALA B N 1
ATOM 3860 C CA . ALA B 1 2 ? 35.188 17.594 -35.938 1 18.31 2 ALA B CA 1
ATOM 3861 C C . ALA B 1 2 ? 34.469 18.812 -35.344 1 18.31 2 ALA B C 1
ATOM 3863 O O . ALA B 1 2 ? 34.031 18.797 -34.219 1 18.31 2 ALA B O 1
ATOM 3864 N N . LEU B 1 3 ? 34.406 20.016 -35.969 1 15.77 3 LEU B N 1
ATOM 3865 C CA . LEU B 1 3 ? 34.312 21.469 -35.812 1 15.77 3 LEU B CA 1
ATOM 3866 C C . LEU B 1 3 ? 32.906 21.906 -35.531 1 15.77 3 LEU B C 1
ATOM 3868 O O . LEU B 1 3 ? 32.656 23.062 -35.156 1 15.77 3 LEU B O 1
ATOM 3872 N N . LEU B 1 4 ? 31.859 21.172 -35.875 1 18 4 LEU B N 1
ATOM 3873 C CA . LEU B 1 4 ? 30.891 22.109 -36.438 1 18 4 LEU B CA 1
ATOM 3874 C C . LEU B 1 4 ? 30.484 23.172 -35.438 1 18 4 LEU B C 1
ATOM 3876 O O . LEU B 1 4 ? 30.484 22.906 -34.219 1 18 4 LEU B O 1
ATOM 3880 N N . PRO B 1 5 ? 29.953 24.359 -35.844 1 17.95 5 PRO B N 1
ATOM 3881 C CA . PRO B 1 5 ? 29.875 25.797 -35.562 1 17.95 5 PRO B CA 1
ATOM 3882 C C . PRO B 1 5 ? 28.828 26.141 -34.531 1 17.95 5 PRO B C 1
ATOM 3884 O O . PRO B 1 5 ? 27.969 25.312 -34.188 1 17.95 5 PRO B O 1
ATOM 3887 N N . SER B 1 6 ? 28.734 27.516 -34 1 17.52 6 SER B N 1
ATOM 3888 C CA . SER B 1 6 ? 28.5 28.594 -33.031 1 17.52 6 SER B CA 1
ATOM 3889 C C . SER B 1 6 ? 27.094 29.156 -33.156 1 17.52 6 SER B C 1
ATOM 3891 O O . SER B 1 6 ? 26.812 30.266 -32.719 1 17.52 6 SER B O 1
ATOM 3893 N N . ALA B 1 7 ? 26.062 28.391 -33.688 1 17.45 7 ALA B N 1
ATOM 3894 C CA . ALA B 1 7 ? 24.906 29.109 -34.219 1 17.45 7 ALA B CA 1
ATOM 3895 C C . ALA B 1 7 ? 24.422 30.172 -33.25 1 17.45 7 ALA B C 1
ATOM 3897 O O . ALA B 1 7 ? 24.172 29.875 -32.062 1 17.45 7 ALA B O 1
ATOM 3898 N N . HIS B 1 8 ? 24.453 31.578 -33.5 1 16.83 8 HIS B N 1
ATOM 3899 C CA . HIS B 1 8 ? 24.406 32.969 -33.094 1 16.83 8 HIS B CA 1
ATOM 3900 C C . HIS B 1 8 ? 22.984 33.406 -32.75 1 16.83 8 HIS B C 1
ATOM 3902 O O . HIS B 1 8 ? 22.719 34.594 -32.531 1 16.83 8 HIS B O 1
ATOM 3908 N N . TRP B 1 9 ? 21.891 32.625 -32.75 1 17.25 9 TRP B N 1
ATOM 3909 C CA . TRP B 1 9 ? 20.641 33.281 -33.094 1 17.25 9 TRP B CA 1
ATOM 3910 C C . TRP B 1 9 ? 20.344 34.469 -32.188 1 17.25 9 TRP B C 1
ATOM 3912 O O . TRP B 1 9 ? 20.203 34.312 -30.969 1 17.25 9 TRP B O 1
ATOM 3922 N N . ALA B 1 10 ? 20.547 35.75 -32.562 1 16.56 10 ALA B N 1
ATOM 3923 C CA . ALA B 1 10 ? 20.641 37.125 -32.062 1 16.56 10 ALA B CA 1
ATOM 3924 C C . ALA B 1 10 ? 19.297 37.594 -31.5 1 16.56 10 ALA B C 1
ATOM 3926 O O . ALA B 1 10 ? 19.219 38 -30.344 1 16.56 10 ALA B O 1
ATOM 3927 N N . PRO B 1 11 ? 18.406 38.625 -32.219 1 16.97 11 PRO B N 1
ATOM 3928 C CA . PRO B 1 11 ? 18.312 40.062 -31.891 1 16.97 11 PRO B CA 1
ATOM 3929 C C . PRO B 1 11 ? 17.109 40.375 -31 1 16.97 11 PRO B C 1
ATOM 3931 O O . PRO B 1 11 ? 16.188 39.562 -30.875 1 16.97 11 PRO B O 1
ATOM 3934 N N . CYS B 1 12 ? 16.812 41.812 -30.438 1 18.09 12 CYS B N 1
ATOM 3935 C CA . CYS B 1 12 ? 16.422 42.812 -29.453 1 18.09 12 CYS B CA 1
ATOM 3936 C C . CYS B 1 12 ? 15.039 43.375 -29.797 1 18.09 12 CYS B C 1
ATOM 3938 O O . CYS B 1 12 ? 14.875 44.594 -29.922 1 18.09 12 CYS B O 1
ATOM 3940 N N . VAL B 1 13 ? 14.086 42.719 -30.453 1 17.38 13 VAL B N 1
ATOM 3941 C CA . VAL B 1 13 ? 13.109 43.594 -31.109 1 17.38 13 VAL B CA 1
ATOM 3942 C C . VAL B 1 13 ? 12.453 44.5 -30.078 1 17.38 13 VAL B C 1
ATOM 3944 O O . VAL B 1 13 ? 12.188 44.094 -28.953 1 17.38 13 VAL B O 1
ATOM 3947 N N . ASP B 1 14 ? 12.328 45.844 -30.328 1 17.91 14 ASP B N 1
ATOM 3948 C CA . ASP B 1 14 ? 11.984 47.188 -29.875 1 17.91 14 ASP B CA 1
ATOM 3949 C C . ASP B 1 14 ? 10.484 47.312 -29.641 1 17.91 14 ASP B C 1
ATOM 3951 O O . ASP B 1 14 ? 9.711 47.375 -30.594 1 17.91 14 ASP B O 1
ATOM 3955 N N . VAL B 1 15 ? 9.82 46.406 -28.922 1 18.66 15 VAL B N 1
ATOM 3956 C CA . VAL B 1 15 ? 8.367 46.5 -28.875 1 18.66 15 VAL B CA 1
ATOM 3957 C C . VAL B 1 15 ? 7.945 47.875 -28.406 1 18.66 15 VAL B C 1
ATOM 3959 O O . VAL B 1 15 ? 8.445 48.375 -27.391 1 18.66 15 VAL B O 1
ATOM 3962 N N . GLY B 1 16 ? 7.406 48.75 -29.266 1 17.92 16 GLY B N 1
ATOM 3963 C CA . GLY B 1 16 ? 6.93 50.094 -29.375 1 17.92 16 GLY B CA 1
ATOM 3964 C C . GLY B 1 16 ? 6.047 50.531 -28.219 1 17.92 16 GLY B C 1
ATOM 3965 O O . GLY B 1 16 ? 5.484 49.688 -27.516 1 17.92 16 GLY B O 1
ATOM 3966 N N . ASN B 1 17 ? 5.84 51.938 -27.828 1 17.84 17 ASN B N 1
ATOM 3967 C CA . ASN B 1 17 ? 5.703 53.031 -26.859 1 17.84 17 ASN B CA 1
ATOM 3968 C C . ASN B 1 17 ? 4.238 53.312 -26.531 1 17.84 17 ASN B C 1
ATOM 3970 O O . ASN B 1 17 ? 3.924 54.25 -25.828 1 17.84 17 ASN B O 1
ATOM 3974 N N . SER B 1 18 ? 3.182 52.812 -27.25 1 18.77 18 SER B N 1
ATOM 3975 C CA . SER B 1 18 ? 2.135 53.844 -27.375 1 18.77 18 SER B CA 1
ATOM 3976 C C . SER B 1 18 ? 1.534 54.188 -26.016 1 18.77 18 SER B C 1
ATOM 3978 O O . SER B 1 18 ? 1.389 53.312 -25.156 1 18.77 18 SER B O 1
ATOM 3980 N N . ALA B 1 19 ? 1.148 55.562 -25.594 1 19.2 19 ALA B N 1
ATOM 3981 C CA . ALA B 1 19 ? 0.879 56.562 -24.547 1 19.2 19 ALA B CA 1
ATOM 3982 C C . ALA B 1 19 ? -0.486 56.312 -23.906 1 19.2 19 ALA B C 1
ATOM 3984 O O . ALA B 1 19 ? -0.76 56.844 -22.812 1 19.2 19 ALA B O 1
ATOM 3985 N N . ALA B 1 20 ? -1.575 55.844 -24.578 1 21.67 20 ALA B N 1
ATOM 3986 C CA . ALA B 1 20 ? -2.777 56.656 -24.391 1 21.67 20 ALA B CA 1
ATOM 3987 C C . ALA B 1 20 ? -3.213 56.656 -22.922 1 21.67 20 ALA B C 1
ATOM 3989 O O . ALA B 1 20 ? -2.824 55.781 -22.156 1 21.67 20 ALA B O 1
ATOM 3990 N N . GLY B 1 21 ? -4.418 57.312 -22.562 1 20.59 21 GLY B N 1
ATOM 3991 C CA . GLY B 1 21 ? -5.02 58.219 -21.594 1 20.59 21 GLY B CA 1
ATOM 3992 C C . GLY B 1 21 ? -5.453 57.531 -20.312 1 20.59 21 GLY B C 1
ATOM 3993 O O . GLY B 1 21 ? -5.773 56.344 -20.328 1 20.59 21 GLY B O 1
ATOM 3994 N N . GLN B 1 22 ? -5.129 58.062 -19.156 1 18.73 22 GLN B N 1
ATOM 3995 C CA . GLN B 1 22 ? -5.062 57.844 -17.703 1 18.73 22 GLN B CA 1
ATOM 3996 C C . GLN B 1 22 ? -6.457 57.719 -17.109 1 18.73 22 GLN B C 1
ATOM 3998 O O . GLN B 1 22 ? -7.047 58.688 -16.656 1 18.73 22 GLN B O 1
ATOM 4003 N N . LYS B 1 23 ? -7.539 57.188 -17.828 1 22.91 23 LYS B N 1
ATOM 4004 C CA . LYS B 1 23 ? -8.844 57.438 -17.234 1 22.91 23 LYS B CA 1
ATOM 4005 C C . LYS B 1 23 ? -8.852 57.062 -15.75 1 22.91 23 LYS B C 1
ATOM 4007 O O . LYS B 1 23 ? -8.367 55.969 -15.383 1 22.91 23 LYS B O 1
ATOM 4012 N N . THR B 1 24 ? -8.898 58 -14.852 1 22 24 THR B N 1
ATOM 4013 C CA . THR B 1 24 ? -8.898 58.125 -13.398 1 22 24 THR B CA 1
ATOM 4014 C C . THR B 1 24 ? -9.969 57.25 -12.766 1 22 24 THR B C 1
ATOM 4016 O O . THR B 1 24 ? -11.156 57.375 -13.078 1 22 24 THR B O 1
ATOM 4019 N N . PRO B 1 25 ? -9.836 55.969 -12.672 1 22 25 PRO B N 1
ATOM 4020 C CA . PRO B 1 25 ? -11.039 55.219 -12.289 1 22 25 PRO B CA 1
ATOM 4021 C C . PRO B 1 25 ? -11.781 55.875 -11.117 1 22 25 PRO B C 1
ATOM 4023 O O . PRO B 1 25 ? -11.172 56.562 -10.305 1 22 25 PRO B O 1
ATOM 4026 N N . PRO B 1 26 ? -13.117 56.062 -11.203 1 22.94 26 PRO B N 1
ATOM 4027 C CA . PRO B 1 26 ? -13.969 56.844 -10.289 1 22.94 26 PRO B CA 1
ATOM 4028 C C . PRO B 1 26 ? -13.727 56.5 -8.828 1 22.94 26 PRO B C 1
ATOM 4030 O O . PRO B 1 26 ? -13.25 55.406 -8.516 1 22.94 26 PRO B O 1
ATOM 4033 N N . LEU B 1 27 ? -13.609 57.5 -7.918 1 22.62 27 LEU B N 1
ATOM 4034 C CA . LEU B 1 27 ? -13.438 57.688 -6.484 1 22.62 27 LEU B CA 1
ATOM 4035 C C . LEU B 1 27 ? -14.422 56.844 -5.691 1 22.62 27 LEU B C 1
ATOM 4037 O O . LEU B 1 27 ? -15.641 56.969 -5.852 1 22.62 27 LEU B O 1
ATOM 4041 N N . LEU B 1 28 ? -14.156 55.594 -5.562 1 21.42 28 LEU B N 1
ATOM 4042 C CA . LEU B 1 28 ? -15.008 54.688 -4.773 1 21.42 28 LEU B CA 1
ATOM 4043 C C . LEU B 1 28 ? -15.453 55.375 -3.486 1 21.42 28 LEU B C 1
ATOM 4045 O O . LEU B 1 28 ? -14.648 56 -2.793 1 21.42 28 LEU B O 1
ATOM 4049 N N . ARG B 1 29 ? -16.812 55.688 -3.354 1 23.67 29 ARG B N 1
ATOM 4050 C CA . ARG B 1 29 ? -17.641 56.438 -2.432 1 23.67 29 ARG B CA 1
ATOM 4051 C C . ARG B 1 29 ? -17.328 56.094 -0.982 1 23.67 29 ARG B C 1
ATOM 4053 O O . ARG B 1 29 ? -16.906 54.969 -0.688 1 23.67 29 ARG B O 1
ATOM 4060 N N . PRO B 1 30 ? -17.281 57 0.002 1 23.31 30 PRO B N 1
ATOM 4061 C CA . PRO B 1 30 ? -16.906 57.219 1.399 1 23.31 30 PRO B CA 1
ATOM 4062 C C . PRO B 1 30 ? -17.594 56.25 2.359 1 23.31 30 PRO B C 1
ATOM 4064 O O . PRO B 1 30 ? -16.953 55.781 3.301 1 23.31 30 PRO B O 1
ATOM 4067 N N . ASP B 1 31 ? -18.953 56.062 2.289 1 22 31 ASP B N 1
ATOM 4068 C CA . ASP B 1 31 ? -19.781 56.031 3.49 1 22 31 ASP B CA 1
ATOM 4069 C C . ASP B 1 31 ? -19.797 54.656 4.129 1 22 31 ASP B C 1
ATOM 4071 O O . ASP B 1 31 ? -20.656 54.344 4.957 1 22 31 ASP B O 1
ATOM 4075 N N . ALA B 1 32 ? -19.156 53.719 3.697 1 22.14 32 ALA B N 1
ATOM 4076 C CA . ALA B 1 32 ? -19.297 52.375 4.227 1 22.14 32 ALA B CA 1
ATOM 4077 C C . ALA B 1 32 ? -19 52.344 5.723 1 22.14 32 ALA B C 1
ATOM 4079 O O . ALA B 1 32 ? -18.812 51.25 6.297 1 22.14 32 ALA B O 1
ATOM 4080 N N . ALA B 1 33 ? -18.766 53.531 6.438 1 23.39 33 ALA B N 1
ATOM 4081 C CA . ALA B 1 33 ? -18.594 53.594 7.887 1 23.39 33 ALA B CA 1
ATOM 4082 C C . ALA B 1 33 ? -19.766 52.969 8.617 1 23.39 33 ALA B C 1
ATOM 4084 O O . ALA B 1 33 ? -19.578 52.281 9.633 1 23.39 33 ALA B O 1
ATOM 4085 N N . GLU B 1 34 ? -21.031 53.438 8.242 1 23.02 34 GLU B N 1
ATOM 4086 C CA . GLU B 1 34 ? -22.156 53.312 9.172 1 23.02 34 GLU B CA 1
ATOM 4087 C C . GLU B 1 34 ? -22.531 51.844 9.398 1 23.02 34 GLU B C 1
ATOM 4089 O O . GLU B 1 34 ? -23.141 51.5 10.406 1 23.02 34 GLU B O 1
ATOM 4094 N N . ARG B 1 35 ? -22.422 51.125 8.375 1 22.2 35 ARG B N 1
ATOM 4095 C CA . ARG B 1 35 ? -23.016 49.812 8.562 1 22.2 35 ARG B CA 1
ATOM 4096 C C . ARG B 1 35 ? -22.281 49.031 9.633 1 22.2 35 ARG B C 1
ATOM 4098 O O . ARG B 1 35 ? -21.484 48.125 9.32 1 22.2 35 ARG B O 1
ATOM 4105 N N . ALA B 1 36 ? -21.484 49.656 10.469 1 23.77 36 ALA B N 1
ATOM 4106 C CA . ALA B 1 36 ? -20.953 49.031 11.68 1 23.77 36 ALA B CA 1
ATOM 4107 C C . ALA B 1 36 ? -22.062 48.406 12.508 1 23.77 36 ALA B C 1
ATOM 4109 O O . ALA B 1 36 ? -22.734 49.094 13.289 1 23.77 36 ALA B O 1
ATOM 4110 N N . CYS B 1 37 ? -23.125 47.719 11.891 1 21.92 37 CYS B N 1
ATOM 4111 C CA . CYS B 1 37 ? -24.281 47.094 12.539 1 21.92 37 CYS B CA 1
ATOM 4112 C C . CYS B 1 37 ? -23.859 46.406 13.828 1 21.92 37 CYS B C 1
ATOM 4114 O O . CYS B 1 37 ? -22.719 45.938 13.945 1 21.92 37 CYS B O 1
ATOM 4116 N N . ARG B 1 38 ? -24.672 46.625 14.992 1 24.5 38 ARG B N 1
ATOM 4117 C CA . ARG B 1 38 ? -24.969 46.094 16.328 1 24.5 38 ARG B CA 1
ATOM 4118 C C . ARG B 1 38 ? -25.078 44.562 16.312 1 24.5 38 ARG B C 1
ATOM 4120 O O . ARG B 1 38 ? -26.141 44.031 15.977 1 24.5 38 ARG B O 1
ATOM 4127 N N . LEU B 1 39 ? -24.391 43.875 15.641 1 23.08 39 LEU B N 1
ATOM 4128 C CA . LEU B 1 39 ? -24.484 42.406 15.688 1 23.08 39 LEU B CA 1
ATOM 4129 C C . LEU B 1 39 ? -24.594 41.938 17.125 1 23.08 39 LEU B C 1
ATOM 4131 O O . LEU B 1 39 ? -23.594 41.875 17.844 1 23.08 39 LEU B O 1
ATOM 4135 N N . ARG B 1 40 ? -25.594 42.438 17.906 1 24.2 40 ARG B N 1
ATOM 4136 C CA . ARG B 1 40 ? -26.062 41.719 19.078 1 24.2 40 ARG B CA 1
ATOM 4137 C C . ARG B 1 40 ? -26.438 40.281 18.734 1 24.2 40 ARG B C 1
ATOM 4139 O O . ARG B 1 40 ? -27.344 40.031 17.938 1 24.2 40 ARG B O 1
ATOM 4146 N N . PHE B 1 41 ? -25.672 39.469 18.484 1 24.47 41 PHE B N 1
ATOM 4147 C CA . PHE B 1 41 ? -25.906 38.062 18.188 1 24.47 41 PHE B CA 1
ATOM 4148 C C . PHE B 1 41 ? -26.969 37.469 19.109 1 24.47 41 PHE B C 1
ATOM 4150 O O . PHE B 1 41 ? -26.719 37.219 20.281 1 24.47 41 PHE B O 1
ATOM 4157 N N . LEU B 1 42 ? -28.25 37.969 19.109 1 24.05 42 LEU B N 1
ATOM 4158 C CA . LEU B 1 42 ? -29.328 37.219 19.75 1 24.05 42 LEU B CA 1
ATOM 4159 C C . LEU B 1 42 ? -29.422 35.812 19.188 1 24.05 42 LEU B C 1
ATOM 4161 O O . LEU B 1 42 ? -29.531 35.625 17.984 1 24.05 42 LEU B O 1
ATOM 4165 N N . VAL B 1 43 ? -28.844 34.875 19.797 1 24.94 43 VAL B N 1
ATOM 4166 C CA . VAL B 1 43 ? -29.188 33.469 19.484 1 24.94 43 VAL B CA 1
ATOM 4167 C C . VAL B 1 43 ? -30.703 33.281 19.547 1 24.94 43 VAL B C 1
ATOM 4169 O O . VAL B 1 43 ? -31.344 33.656 20.531 1 24.94 43 VAL B O 1
ATOM 4172 N N . PRO B 1 44 ? -31.516 33.281 18.531 1 25.16 44 PRO B N 1
ATOM 4173 C CA . PRO B 1 44 ? -32.969 33.406 18.562 1 25.16 44 PRO B CA 1
ATOM 4174 C C . PRO B 1 44 ? -33.594 32.625 19.719 1 25.16 44 PRO B C 1
ATOM 4176 O O . PRO B 1 44 ? -34.531 33.125 20.375 1 25.16 44 PRO B O 1
ATOM 4179 N N . GLY B 1 45 ? -34.062 31.359 19.578 1 25.66 45 GLY B N 1
ATOM 4180 C CA . GLY B 1 45 ? -35.188 30.781 20.297 1 25.66 45 GLY B CA 1
ATOM 4181 C C . GLY B 1 45 ? -35.125 30.969 21.797 1 25.66 45 GLY B C 1
ATOM 4182 O O . GLY B 1 45 ? -36.094 31.375 22.438 1 25.66 45 GLY B O 1
ATOM 4183 N N . SER B 1 46 ? -34.562 29.906 22.656 1 23.8 46 SER B N 1
ATOM 4184 C CA . SER B 1 46 ? -34.938 29.969 24.062 1 23.8 46 SER B CA 1
ATOM 4185 C C . SER B 1 46 ? -34.5 31.281 24.688 1 23.8 46 SER B C 1
ATOM 4187 O O . SER B 1 46 ? -33.531 31.906 24.234 1 23.8 46 SER B O 1
ATOM 4189 N N . SER B 1 47 ? -35.406 32.188 25.219 1 24.27 47 SER B N 1
ATOM 4190 C CA . SER B 1 47 ? -35.312 33.375 26.031 1 24.27 47 SER B CA 1
ATOM 4191 C C . SER B 1 47 ? -34.125 33.312 27 1 24.27 47 SER B C 1
ATOM 4193 O O . SER B 1 47 ? -33.844 34.281 27.703 1 24.27 47 SER B O 1
ATOM 4195 N N . LYS B 1 48 ? -34.062 32.125 27.672 1 24.34 48 LYS B N 1
ATOM 4196 C CA . LYS B 1 48 ? -33.219 32.188 28.859 1 24.34 48 LYS B CA 1
ATOM 4197 C C . LYS B 1 48 ? -31.812 32.594 28.5 1 24.34 48 LYS B C 1
ATOM 4199 O O . LYS B 1 48 ? -31.156 31.938 27.688 1 24.34 48 LYS B O 1
ATOM 4204 N N . VAL B 1 49 ? -31.547 33.844 28.391 1 25.16 49 VAL B N 1
ATOM 4205 C CA . VAL B 1 49 ? -30.203 34.406 28.469 1 25.16 49 VAL B CA 1
ATOM 4206 C C . VAL B 1 49 ? -29.344 33.531 29.391 1 25.16 49 VAL B C 1
ATOM 4208 O O . VAL B 1 49 ? -29.641 33.375 30.578 1 25.16 49 VAL B O 1
ATOM 4211 N N . ALA B 1 50 ? -28.969 32.312 29.016 1 23.61 50 ALA B N 1
ATOM 4212 C CA . ALA B 1 50 ? -28.234 31.609 30.078 1 23.61 50 ALA B CA 1
ATOM 4213 C C . ALA B 1 50 ? -27.266 32.531 30.781 1 23.61 50 ALA B C 1
ATOM 4215 O O . ALA B 1 50 ? -26.312 33.031 30.156 1 23.61 50 ALA B O 1
ATOM 4216 N N . GLU B 1 51 ? -27.656 33.438 31.672 1 24.59 51 GLU B N 1
ATOM 4217 C CA . GLU B 1 51 ? -26.875 34.25 32.594 1 24.59 51 GLU B CA 1
ATOM 4218 C C . GLU B 1 51 ? -25.594 33.562 33.031 1 24.59 51 GLU B C 1
ATOM 4220 O O . GLU B 1 51 ? -24.562 34.219 33.219 1 24.59 51 GLU B O 1
ATOM 4225 N N . GLY B 1 52 ? -25.812 32.344 33.625 1 23.16 52 GLY B N 1
ATOM 4226 C CA . GLY B 1 52 ? -24.844 31.812 34.562 1 23.16 52 GLY B CA 1
ATOM 4227 C C . GLY B 1 52 ? -23.547 31.375 33.906 1 23.16 52 GLY B C 1
ATOM 4228 O O . GLY B 1 52 ? -22.75 30.641 34.469 1 23.16 52 GLY B O 1
ATOM 4229 N N . HIS B 1 53 ? -23.578 31.328 32.594 1 23.98 53 HIS B N 1
ATOM 4230 C CA . HIS B 1 53 ? -22.328 30.656 32.312 1 23.98 53 HIS B CA 1
ATOM 4231 C C . HIS B 1 53 ? -21.141 31.406 32.906 1 23.98 53 HIS B C 1
ATOM 4233 O O . HIS B 1 53 ? -20.859 32.531 32.5 1 23.98 53 HIS B O 1
ATOM 4239 N N . SER B 1 54 ? -21.016 31.312 34.219 1 22.05 54 SER B N 1
ATOM 4240 C CA . SER B 1 54 ? -19.875 31.781 35 1 22.05 54 SER B CA 1
ATOM 4241 C C . SER B 1 54 ? -18.594 31.75 34.188 1 22.05 54 SER B C 1
ATOM 4243 O O . SER B 1 54 ? -18.484 31.016 33.219 1 22.05 54 SER B O 1
ATOM 4245 N N . ALA B 1 55 ? -17.812 32.812 34.344 1 23.52 55 ALA B N 1
ATOM 4246 C CA . ALA B 1 55 ? -16.391 32.969 34.031 1 23.52 55 ALA B CA 1
ATOM 4247 C C . ALA B 1 55 ? -15.664 31.625 34.094 1 23.52 55 ALA B C 1
ATOM 4249 O O . ALA B 1 55 ? -15.859 30.844 35.031 1 23.52 55 ALA B O 1
ATOM 4250 N N . PHE B 1 56 ? -15.641 30.953 33.031 1 24.94 56 PHE B N 1
ATOM 4251 C CA . PHE B 1 56 ? -14.695 29.844 33.094 1 24.94 56 PHE B CA 1
ATOM 4252 C C . PHE B 1 56 ? -13.602 30.125 34.094 1 24.94 56 PHE B C 1
ATOM 4254 O O . PHE B 1 56 ? -12.984 31.188 34.094 1 24.94 56 PHE B O 1
ATOM 4261 N N . PRO B 1 57 ? -13.812 29.672 35.312 1 25.55 57 PRO B N 1
ATOM 4262 C CA . PRO B 1 57 ? -12.703 29.906 36.25 1 25.55 57 PRO B CA 1
ATOM 4263 C C . PRO B 1 57 ? -11.344 29.656 35.594 1 25.55 57 PRO B C 1
ATOM 4265 O O . PRO B 1 57 ? -11.086 28.562 35.062 1 25.55 57 PRO B O 1
ATOM 4268 N N . TRP B 1 58 ? -10.867 30.672 34.812 1 24.02 58 TRP B N 1
ATOM 4269 C CA . TRP B 1 58 ? -9.43 30.656 34.594 1 24.02 58 TRP B CA 1
ATOM 4270 C C . TRP B 1 58 ? -8.68 30.219 35.844 1 24.02 58 TRP B C 1
ATOM 4272 O O . TRP B 1 58 ? -8.648 30.953 36.844 1 24.02 58 TRP B O 1
ATOM 4282 N N . HIS B 1 59 ? -9.039 29.094 36.344 1 25.8 59 HIS B N 1
ATOM 4283 C CA . HIS B 1 59 ? -8.141 28.781 37.438 1 25.8 59 HIS B CA 1
ATOM 4284 C C . HIS B 1 59 ? -6.703 29.172 37.125 1 25.8 59 HIS B C 1
ATOM 4286 O O . HIS B 1 59 ? -6.195 28.859 36.031 1 25.8 59 HIS B O 1
ATOM 4292 N N . SER B 1 60 ? -6.363 30.281 37.625 1 24.95 60 SER B N 1
ATOM 4293 C CA . SER B 1 60 ? -5.105 31.016 37.656 1 24.95 60 SER B CA 1
ATOM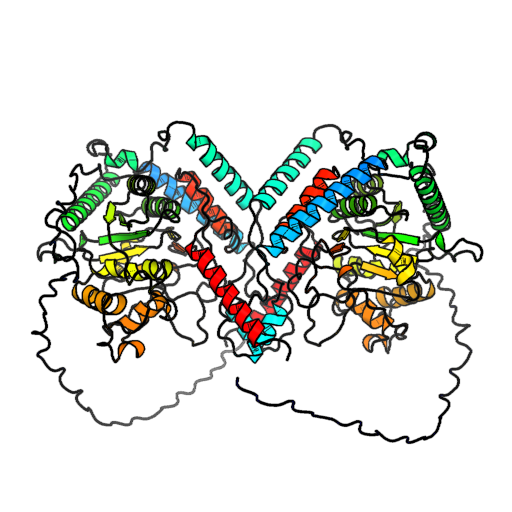 4294 C C . SER B 1 60 ? -3.918 30.078 37.812 1 24.95 60 SER B C 1
ATOM 4296 O O . SER B 1 60 ? -2.791 30.531 38.031 1 24.95 60 SER B O 1
ATOM 4298 N N . ALA B 1 61 ? -4.242 28.922 38.375 1 26.53 61 ALA B N 1
ATOM 4299 C CA . ALA B 1 61 ? -2.904 28.391 38.625 1 26.53 61 ALA B CA 1
ATOM 4300 C C . ALA B 1 61 ? -2.143 28.156 37.312 1 26.53 61 ALA B C 1
ATOM 4302 O O . ALA B 1 61 ? -2.555 27.328 36.5 1 26.53 61 ALA B O 1
ATOM 4303 N N . LEU B 1 62 ? -1.608 29.234 36.875 1 27.83 62 LEU B N 1
ATOM 4304 C CA . LEU B 1 62 ? -0.705 29.203 35.719 1 27.83 62 LEU B CA 1
ATOM 4305 C C . LEU B 1 62 ? 0.139 27.938 35.75 1 27.83 62 LEU B C 1
ATOM 4307 O O . LEU B 1 62 ? 0.83 27.641 36.719 1 27.83 62 LEU B O 1
ATOM 4311 N N . PRO B 1 63 ? -0.279 27 35.094 1 29.33 63 PRO B N 1
ATOM 4312 C CA . PRO B 1 63 ? 0.65 25.875 35.125 1 29.33 63 PRO B CA 1
ATOM 4313 C C . PRO B 1 63 ? 2.061 26.25 34.688 1 29.33 63 PRO B C 1
ATOM 4315 O O . PRO B 1 63 ? 2.238 27.234 33.938 1 29.33 63 PRO B O 1
ATOM 4318 N N . PRO B 1 64 ? 3.117 25.781 35.375 1 31.12 64 PRO B N 1
ATOM 4319 C CA . PRO B 1 64 ? 4.512 26.078 35.031 1 31.12 64 PRO B CA 1
ATOM 4320 C C . PRO B 1 64 ? 4.82 25.859 33.562 1 31.12 64 PRO B C 1
ATOM 4322 O O . PRO B 1 64 ? 4.262 24.969 32.906 1 31.12 64 PRO B O 1
ATOM 4325 N N . PHE B 1 65 ? 5.328 26.891 32.812 1 30.69 65 PHE B N 1
ATOM 4326 C CA . PHE B 1 65 ? 5.438 27.172 31.391 1 30.69 65 PHE B CA 1
ATOM 4327 C C . PHE B 1 65 ? 6.18 26.047 30.688 1 30.69 65 PHE B C 1
ATOM 4329 O O . PHE B 1 65 ? 5.695 25.516 29.672 1 30.69 65 PHE B O 1
ATOM 4336 N N . PHE B 1 66 ? 7.617 26.094 30.828 1 35.34 66 PHE B N 1
ATOM 4337 C CA . PHE B 1 66 ? 8.469 25.609 29.75 1 35.34 66 PHE B CA 1
ATOM 4338 C C . PHE B 1 66 ? 8.586 24.094 29.797 1 35.34 66 PHE B C 1
ATOM 4340 O O . PHE B 1 66 ? 9.031 23.531 30.812 1 35.34 66 PHE B O 1
ATOM 4347 N N . PRO B 1 67 ? 7.953 23.344 28.906 1 41.22 67 PRO B N 1
ATOM 4348 C CA . PRO B 1 67 ? 7.82 21.891 28.922 1 41.22 67 PRO B CA 1
ATOM 4349 C C . PRO B 1 67 ? 9.172 21.172 28.953 1 41.22 67 PRO B C 1
ATOM 4351 O O . PRO B 1 67 ? 9.273 20.062 29.484 1 41.22 67 PRO B O 1
ATOM 4354 N N . PHE B 1 68 ? 10.234 21.391 27.984 1 46.94 68 PHE B N 1
ATOM 4355 C CA . PHE B 1 68 ? 11.469 20.641 27.797 1 46.94 68 PHE B CA 1
ATOM 4356 C C . PHE B 1 68 ? 12.625 21.312 28.531 1 46.94 68 PHE B C 1
ATOM 4358 O O . PHE B 1 68 ? 12.781 22.547 28.469 1 46.94 68 PHE B O 1
ATOM 4365 N N . PRO B 1 69 ? 13.227 20.547 29.609 1 49.16 69 PRO B N 1
ATOM 4366 C CA . PRO B 1 69 ? 14.547 21.109 29.938 1 49.16 69 PRO B CA 1
ATOM 4367 C C . PRO B 1 69 ? 15.414 21.312 28.703 1 49.16 69 PRO B C 1
ATOM 4369 O O . PRO B 1 69 ? 15.297 20.578 27.719 1 49.16 69 PRO B O 1
ATOM 4372 N N . ILE B 1 70 ? 15.992 22.312 28.719 1 51.66 70 ILE B N 1
ATOM 4373 C CA . ILE B 1 70 ? 16.844 22.719 27.594 1 51.66 70 ILE B CA 1
ATOM 4374 C C . ILE B 1 70 ? 17.688 21.547 27.141 1 51.66 70 ILE B C 1
ATOM 4376 O O . ILE B 1 70 ? 17.875 21.312 25.938 1 51.66 70 ILE B O 1
ATOM 4380 N N . GLY B 1 71 ? 18.109 20.719 28.109 1 58.44 71 GLY B N 1
ATOM 4381 C CA . GLY B 1 71 ? 18.938 19.578 27.766 1 58.44 71 GLY B CA 1
ATOM 4382 C C . GLY B 1 71 ? 18.172 18.5 27 1 58.44 71 GLY B C 1
ATOM 4383 O O . GLY B 1 71 ? 18.672 17.953 26.016 1 58.44 71 GLY B O 1
ATOM 4384 N N . ALA B 1 72 ? 16.984 18.234 27.375 1 68.31 72 ALA B N 1
ATOM 4385 C CA . ALA B 1 72 ? 16.156 17.25 26.688 1 68.31 72 ALA B CA 1
ATOM 4386 C C . ALA B 1 72 ? 15.805 17.703 25.281 1 68.31 72 ALA B C 1
ATOM 4388 O O . ALA B 1 72 ? 15.789 16.891 24.344 1 68.31 72 ALA B O 1
ATOM 4389 N N . ALA B 1 73 ? 15.633 18.938 25.188 1 77.12 73 ALA B N 1
ATOM 4390 C CA . ALA B 1 73 ? 15.344 19.5 23.875 1 77.12 73 ALA B CA 1
ATOM 4391 C C . ALA B 1 73 ? 16.547 19.359 22.938 1 77.12 73 ALA B C 1
ATOM 4393 O O . ALA B 1 73 ? 16.391 19.078 21.75 1 77.12 73 ALA B O 1
ATOM 4394 N N . GLU B 1 74 ? 17.688 19.531 23.547 1 78.69 74 GLU B N 1
ATOM 4395 C CA . GLU B 1 74 ? 18.906 19.375 22.75 1 78.69 74 GLU B CA 1
ATOM 4396 C C . GLU B 1 74 ? 19.094 17.938 22.312 1 78.69 74 GLU B C 1
ATOM 4398 O O . GLU B 1 74 ? 19.5 17.688 21.172 1 78.69 74 GLU B O 1
ATOM 4403 N N . GLU B 1 75 ? 18.781 17.078 23.188 1 80 75 GLU B N 1
ATOM 4404 C CA . GLU B 1 75 ? 18.891 15.656 22.844 1 80 75 GLU B CA 1
ATOM 4405 C C . GLU B 1 75 ? 17.906 15.281 21.75 1 80 75 GLU B C 1
ATOM 4407 O O . GLU B 1 75 ? 18.25 14.531 20.828 1 80 75 GLU B O 1
ATOM 4412 N N . LEU B 1 76 ? 16.719 15.758 21.844 1 85.81 76 LEU B N 1
ATOM 4413 C CA . LEU B 1 76 ? 15.695 15.484 20.844 1 85.81 76 LEU B CA 1
ATOM 4414 C C . LEU B 1 76 ? 16.094 16.094 19.5 1 85.81 76 LEU B C 1
ATOM 4416 O O . LEU B 1 76 ? 15.805 15.531 18.438 1 85.81 76 LEU B O 1
ATOM 4420 N N . ARG B 1 77 ? 16.75 17.203 19.625 1 88.56 77 ARG B N 1
ATOM 4421 C CA . ARG B 1 77 ? 17.219 17.859 18.406 1 88.56 77 ARG B CA 1
ATOM 4422 C C . ARG B 1 77 ? 18.281 17.016 17.703 1 88.56 77 ARG B C 1
ATOM 4424 O O . ARG B 1 77 ? 18.25 16.859 16.484 1 88.56 77 ARG B O 1
ATOM 4431 N N . GLU B 1 78 ? 19.141 16.531 18.5 1 88.25 78 GLU B N 1
ATOM 4432 C CA . GLU B 1 78 ? 20.172 15.664 17.953 1 88.25 78 GLU B CA 1
ATOM 4433 C C . GLU B 1 78 ? 19.578 14.398 17.344 1 88.25 78 GLU B C 1
ATOM 4435 O O . GLU B 1 78 ? 20 13.945 16.281 1 88.25 78 GLU B O 1
ATOM 4440 N N . THR B 1 79 ? 18.578 13.891 18.062 1 89 79 THR B N 1
ATOM 4441 C CA . THR B 1 79 ? 17.859 12.719 17.562 1 89 79 THR B CA 1
ATOM 4442 C C . THR B 1 79 ? 17.203 13.031 16.219 1 89 79 THR B C 1
ATOM 4444 O O . THR B 1 79 ? 17.297 12.25 15.281 1 89 79 THR B O 1
ATOM 4447 N N . MET B 1 80 ? 16.547 14.141 16.125 1 92.56 80 MET B N 1
ATOM 4448 C CA . MET B 1 80 ? 15.883 14.547 14.891 1 92.56 80 MET B CA 1
ATOM 4449 C C . MET B 1 80 ? 16.891 14.672 13.75 1 92.56 80 MET B C 1
ATOM 4451 O O . MET B 1 80 ? 16.641 14.211 12.633 1 92.56 80 MET B O 1
ATOM 4455 N N . GLN B 1 81 ? 18.031 15.258 14.023 1 91.25 81 GLN B N 1
ATOM 4456 C CA . GLN B 1 81 ? 19.062 15.43 13.008 1 91.25 81 GLN B CA 1
ATOM 4457 C C . GLN B 1 81 ? 19.562 14.086 12.508 1 91.25 81 GLN B C 1
ATOM 4459 O O . GLN B 1 81 ? 19.75 13.891 11.305 1 91.25 81 GLN B O 1
ATOM 4464 N N . ALA B 1 82 ? 19.797 13.227 13.438 1 92.38 82 ALA B N 1
ATOM 4465 C CA . ALA B 1 82 ? 20.25 11.891 13.07 1 92.38 82 ALA B CA 1
ATOM 4466 C C . ALA B 1 82 ? 19.219 11.172 12.211 1 92.38 82 ALA B C 1
ATOM 4468 O O . ALA B 1 82 ? 19.562 10.508 11.234 1 92.38 82 ALA B O 1
ATOM 4469 N N . LEU B 1 83 ? 17.969 11.258 12.578 1 93.56 83 LEU B N 1
ATOM 4470 C CA . LEU B 1 83 ? 16.875 10.617 11.844 1 93.56 83 LEU B CA 1
ATOM 4471 C C . LEU B 1 83 ? 16.75 11.195 10.438 1 93.56 83 LEU B C 1
ATOM 4473 O O . LEU B 1 83 ? 16.484 10.461 9.484 1 93.56 83 LEU B O 1
ATOM 4477 N N . CYS B 1 84 ? 16.906 12.5 10.312 1 92.5 84 CYS B N 1
ATOM 4478 C CA . CYS B 1 84 ? 16.875 13.141 9 1 92.5 84 CYS B CA 1
ATOM 4479 C C . CYS B 1 84 ? 17.984 12.602 8.102 1 92.5 84 CYS B C 1
ATOM 4481 O O . CYS B 1 84 ? 17.734 12.297 6.93 1 92.5 84 CYS B O 1
ATOM 4483 N N . GLN B 1 85 ? 19.141 12.469 8.633 1 90.06 85 GLN B N 1
ATOM 4484 C CA . GLN B 1 85 ? 20.266 11.945 7.875 1 90.06 85 GLN B CA 1
ATOM 4485 C C . GLN B 1 85 ? 20.016 10.508 7.43 1 90.06 85 GLN B C 1
ATOM 4487 O O . GLN B 1 85 ? 20.328 10.141 6.297 1 90.06 85 GLN B O 1
ATOM 4492 N N . GLU B 1 86 ? 19.484 9.758 8.336 1 90 86 GLU B N 1
ATOM 4493 C CA . GLU B 1 86 ? 19.172 8.359 8.023 1 90 86 GLU B CA 1
ATOM 4494 C C . GLU B 1 86 ? 18.156 8.266 6.895 1 90 86 GLU B C 1
ATOM 4496 O O . GLU B 1 86 ? 18.328 7.484 5.957 1 90 86 GLU B O 1
ATOM 4501 N N . ALA B 1 87 ? 17.094 9.008 7.02 1 89.94 87 ALA B N 1
ATOM 4502 C CA . ALA B 1 87 ? 16.047 9 6.004 1 89.94 87 ALA B CA 1
ATOM 4503 C C . ALA B 1 87 ? 16.594 9.461 4.652 1 89.94 87 ALA B C 1
ATOM 4505 O O . ALA B 1 87 ? 16.297 8.852 3.619 1 89.94 87 ALA B O 1
ATOM 4506 N N . ASP B 1 88 ? 17.422 10.5 4.652 1 88.44 88 ASP B N 1
ATOM 4507 C CA . ASP B 1 88 ? 18.016 11.008 3.412 1 88.44 88 ASP B CA 1
ATOM 4508 C C . ASP B 1 88 ? 18.891 9.953 2.752 1 88.44 88 ASP B C 1
ATOM 4510 O O . ASP B 1 88 ? 18.859 9.773 1.532 1 88.44 88 ASP B O 1
ATOM 4514 N N . ALA B 1 89 ? 19.688 9.344 3.49 1 85.88 89 ALA B N 1
ATOM 4515 C CA . ALA B 1 89 ? 20.594 8.32 2.971 1 85.88 89 ALA B CA 1
ATOM 4516 C C . ALA B 1 89 ? 19.812 7.195 2.299 1 85.88 89 ALA B C 1
ATOM 4518 O O . ALA B 1 89 ? 20.203 6.703 1.24 1 85.88 89 ALA B O 1
ATOM 4519 N N . GLU B 1 90 ? 18.766 6.785 2.879 1 84.06 90 GLU B N 1
ATOM 4520 C CA . GLU B 1 90 ? 17.953 5.715 2.322 1 84.06 90 GLU B CA 1
ATOM 4521 C C . GLU B 1 90 ? 17.266 6.152 1.028 1 84.06 90 GLU B C 1
ATOM 4523 O O . GLU B 1 90 ? 17.234 5.398 0.054 1 84.06 90 GLU B O 1
ATOM 4528 N N . LEU B 1 91 ? 16.688 7.332 1.079 1 79.62 91 LEU B N 1
ATOM 4529 C CA . LEU B 1 91 ? 15.938 7.82 -0.068 1 79.62 91 LEU B CA 1
ATOM 4530 C C . LEU B 1 91 ? 16.859 8.109 -1.247 1 79.62 91 LEU B C 1
ATOM 4532 O O . LEU B 1 91 ? 16.438 8.016 -2.404 1 79.62 91 LEU B O 1
ATOM 4536 N N . LEU B 1 92 ? 18.078 8.453 -0.932 1 72.31 92 LEU B N 1
ATOM 4537 C CA . LEU B 1 92 ? 19.078 8.625 -1.978 1 72.31 92 LEU B CA 1
ATOM 4538 C C . LEU B 1 92 ? 19.469 7.285 -2.578 1 72.31 92 LEU B C 1
ATOM 4540 O O . LEU B 1 92 ? 19.672 7.176 -3.789 1 72.31 92 LEU B O 1
ATOM 4544 N N . ARG B 1 93 ? 19.562 6.277 -1.779 1 68.19 93 ARG B N 1
ATOM 4545 C CA . ARG B 1 93 ? 19.969 4.945 -2.215 1 68.19 93 ARG B CA 1
ATOM 4546 C C . ARG B 1 93 ? 18.859 4.273 -3.023 1 68.19 93 ARG B C 1
ATOM 4548 O O . ARG B 1 93 ? 19.141 3.574 -4 1 68.19 93 ARG B O 1
ATOM 4555 N N . ASP B 1 94 ? 17.75 4.434 -2.49 1 63.16 94 ASP B N 1
ATOM 4556 C CA . ASP B 1 94 ? 16.578 3.838 -3.129 1 63.16 94 ASP B CA 1
ATOM 4557 C C . ASP B 1 94 ? 15.477 4.875 -3.334 1 63.16 94 ASP B C 1
ATOM 4559 O O . ASP B 1 94 ? 14.492 4.898 -2.588 1 63.16 94 ASP B O 1
ATOM 4563 N N . PRO B 1 95 ? 15.836 5.672 -4.355 1 57.81 95 PRO B N 1
ATOM 4564 C CA . PRO B 1 95 ? 14.82 6.715 -4.551 1 57.81 95 PRO B CA 1
ATOM 4565 C C . PRO B 1 95 ? 13.453 6.145 -4.91 1 57.81 95 PRO B C 1
ATOM 4567 O O . PRO B 1 95 ? 13.359 5.145 -5.629 1 57.81 95 PRO B O 1
ATOM 4570 N N . PRO B 1 96 ? 12.578 6.613 -3.967 1 55.19 96 PRO B N 1
ATOM 4571 C CA . PRO B 1 96 ? 11.258 6.109 -4.344 1 55.19 96 PRO B CA 1
ATOM 4572 C C . PRO B 1 96 ? 10.961 6.285 -5.828 1 55.19 96 PRO B C 1
ATOM 4574 O O . PRO B 1 96 ? 11.398 7.262 -6.441 1 55.19 96 PRO B O 1
ATOM 4577 N N . GLY B 1 97 ? 10.961 5.309 -6.559 1 49.03 97 GLY B N 1
ATOM 4578 C CA . GLY B 1 97 ? 10.711 5.41 -7.984 1 49.03 97 GLY B CA 1
ATOM 4579 C C . GLY B 1 97 ? 9.57 6.352 -8.32 1 49.03 97 GLY B C 1
ATOM 4580 O O . GLY B 1 97 ? 8.672 6.574 -7.504 1 49.03 97 GLY B O 1
ATOM 4581 N N . CYS B 1 98 ? 9.891 7.348 -9.133 1 47.09 98 CYS B N 1
ATOM 4582 C CA . CYS B 1 98 ? 9.016 8.398 -9.641 1 47.09 98 CYS B CA 1
ATOM 4583 C C . CYS B 1 98 ? 7.574 7.906 -9.742 1 47.09 98 CYS B C 1
ATOM 4585 O O . CYS B 1 98 ? 7.246 6.82 -9.258 1 47.09 98 CYS B O 1
ATOM 4587 N N . THR B 1 99 ? 7.105 8.18 -11.109 1 49.47 99 THR B N 1
ATOM 4588 C CA . THR B 1 99 ? 5.75 8.211 -11.648 1 49.47 99 THR B CA 1
ATOM 4589 C C . THR B 1 99 ? 5.176 6.797 -11.75 1 49.47 99 THR B C 1
ATOM 4591 O O . THR B 1 99 ? 5.863 5.871 -12.18 1 49.47 99 THR B O 1
ATOM 4594 N N . TRP B 1 100 ? 4.383 6.535 -10.75 1 53.12 100 TRP B N 1
ATOM 4595 C CA . TRP B 1 100 ? 3.68 5.258 -10.836 1 53.12 100 TRP B CA 1
ATOM 4596 C C . TRP B 1 100 ? 2.656 5.277 -11.969 1 53.12 100 TRP B C 1
ATOM 4598 O O . TRP B 1 100 ? 1.82 6.184 -12.047 1 53.12 100 TRP B O 1
ATOM 4608 N N . LEU B 1 101 ? 3.158 4.934 -13.164 1 57.25 101 LEU B N 1
ATOM 4609 C CA . LEU B 1 101 ? 2.094 4.516 -14.07 1 57.25 101 LEU B CA 1
ATOM 4610 C C . LEU B 1 101 ? 1.383 3.275 -13.531 1 57.25 101 LEU B C 1
ATOM 4612 O O . LEU B 1 101 ? 2.031 2.316 -13.109 1 57.25 101 LEU B O 1
ATOM 4616 N N . PRO B 1 102 ? 0.103 3.58 -13.234 1 56.41 102 PRO B N 1
ATOM 4617 C CA . PRO B 1 102 ? -0.605 2.369 -12.812 1 56.41 102 PRO B CA 1
ATOM 4618 C C . PRO B 1 102 ? -0.245 1.15 -13.664 1 56.41 102 PRO B C 1
ATOM 4620 O O . PRO B 1 102 ? -0.033 1.274 -14.867 1 56.41 102 PRO B O 1
ATOM 4623 N N . GLU B 1 103 ? 0.074 0.056 -12.945 1 52.69 103 GLU B N 1
ATOM 4624 C CA . GLU B 1 103 ? 0.388 -1.176 -13.664 1 52.69 103 GLU B CA 1
ATOM 4625 C C . GLU B 1 103 ? -0.638 -1.454 -14.758 1 52.69 103 GLU B C 1
ATOM 4627 O O . GLU B 1 103 ? -1.845 -1.368 -14.523 1 52.69 103 GLU B O 1
ATOM 4632 N N . GLY B 1 104 ? -0.206 -1.727 -15.992 1 54.03 104 GLY B N 1
ATOM 4633 C CA . GLY B 1 104 ? -1.071 -2.027 -17.125 1 54.03 104 GLY B CA 1
ATOM 4634 C C . GLY B 1 104 ? -1.233 -0.861 -18.078 1 54.03 104 GLY B C 1
ATOM 4635 O O . GLY B 1 104 ? -1.778 -1.019 -19.172 1 54.03 104 GLY B O 1
ATOM 4636 N N . CYS B 1 105 ? -0.831 0.273 -17.531 1 57.28 105 CYS B N 1
ATOM 4637 C CA . CYS B 1 105 ? -1.009 1.452 -18.375 1 57.28 105 CYS B CA 1
ATOM 4638 C C . CYS B 1 105 ? 0.247 1.736 -19.188 1 57.28 105 CYS B C 1
ATOM 4640 O O . CYS B 1 105 ? 0.38 2.811 -19.781 1 57.28 105 CYS B O 1
ATOM 4642 N N . GLU B 1 106 ? 1.115 0.841 -19.172 1 57.66 106 GLU B N 1
ATOM 4643 C CA . GLU B 1 106 ? 2.383 1.049 -19.859 1 57.66 106 GLU B CA 1
ATOM 4644 C C . GLU B 1 106 ? 2.164 1.332 -21.344 1 57.66 106 GLU B C 1
ATOM 4646 O O . GLU B 1 106 ? 2.963 2.027 -21.969 1 57.66 106 GLU B O 1
ATOM 4651 N N . ASP B 1 107 ? 1.116 0.858 -21.797 1 55.5 107 ASP B N 1
ATOM 4652 C CA . ASP B 1 107 ? 0.878 0.981 -23.234 1 55.5 107 ASP B CA 1
ATOM 4653 C C . ASP B 1 107 ? -0.135 2.084 -23.531 1 55.5 107 ASP B C 1
ATOM 4655 O O . ASP B 1 107 ? -0.655 2.174 -24.641 1 55.5 107 ASP B O 1
ATOM 4659 N N . ALA B 1 108 ? -0.48 2.807 -22.625 1 60.09 108 ALA B N 1
ATOM 4660 C CA . ALA B 1 108 ? -1.425 3.904 -22.828 1 60.09 108 ALA B CA 1
ATOM 4661 C C . ALA B 1 108 ? -0.867 4.938 -23.812 1 60.09 108 ALA B C 1
ATOM 4663 O O . ALA B 1 108 ? 0.35 5.113 -23.906 1 60.09 108 ALA B O 1
ATOM 4664 N N . PRO B 1 109 ? -1.763 5.453 -24.656 1 61.81 109 PRO B N 1
ATOM 4665 C CA . PRO B 1 109 ? -1.313 6.547 -25.516 1 61.81 109 PRO B CA 1
ATOM 4666 C C . PRO B 1 109 ? -0.579 7.641 -24.75 1 61.81 109 PRO B C 1
ATOM 4668 O O . PRO B 1 109 ? -0.858 7.867 -23.562 1 61.81 109 PRO B O 1
ATOM 4671 N N . PRO B 1 110 ? 0.274 8.344 -25.453 1 63.5 110 PRO B N 1
ATOM 4672 C CA . PRO B 1 110 ? 1.159 9.312 -24.812 1 63.5 110 PRO B CA 1
ATOM 4673 C C . PRO B 1 110 ? 0.394 10.383 -24.031 1 63.5 110 PRO B C 1
ATOM 4675 O O . PRO B 1 110 ? 0.788 10.758 -22.922 1 63.5 110 PRO B O 1
ATOM 4678 N N . GLU B 1 111 ? -0.649 10.875 -24.656 1 62.81 111 GLU B N 1
ATOM 4679 C CA . GLU B 1 111 ? -1.399 11.953 -24.016 1 62.81 111 GLU B CA 1
ATOM 4680 C C . GLU B 1 111 ? -2.021 11.477 -22.703 1 62.81 111 GLU B C 1
ATOM 4682 O O . GLU B 1 111 ? -2.043 12.219 -21.719 1 62.81 111 GLU B O 1
ATOM 4687 N N . ILE B 1 112 ? -2.441 10.289 -22.734 1 63.59 112 ILE B N 1
ATOM 4688 C CA . ILE B 1 112 ? -3.061 9.703 -21.547 1 63.59 112 ILE B CA 1
ATOM 4689 C C . ILE B 1 112 ? -1.98 9.328 -20.531 1 63.59 112 ILE B C 1
ATOM 4691 O O . ILE B 1 112 ? -2.139 9.562 -19.344 1 63.59 112 ILE B O 1
ATOM 4695 N N . ARG B 1 113 ? -0.987 8.906 -21.016 1 64.38 113 ARG B N 1
ATOM 4696 C CA . ARG B 1 113 ? 0.13 8.516 -20.172 1 64.38 113 ARG B CA 1
ATOM 4697 C C . ARG B 1 113 ? 0.665 9.703 -19.391 1 64.38 113 ARG B C 1
ATOM 4699 O O . ARG B 1 113 ? 0.967 9.586 -18.188 1 64.38 113 ARG B O 1
ATOM 4706 N N . GLU B 1 114 ? 0.702 10.734 -20.047 1 63.62 114 GLU B N 1
ATOM 4707 C CA . GLU B 1 114 ? 1.198 11.945 -19.406 1 63.62 114 GLU B CA 1
ATOM 4708 C C . GLU B 1 114 ? 0.262 12.391 -18.281 1 63.62 114 GLU B C 1
ATOM 4710 O O . GLU B 1 114 ? 0.715 12.773 -17.203 1 63.62 114 GLU B O 1
ATOM 4715 N N . LYS B 1 115 ? -0.911 12.32 -18.594 1 63.66 115 LYS B N 1
ATOM 4716 C CA . LYS B 1 115 ? -1.9 12.711 -17.609 1 63.66 115 LYS B CA 1
ATOM 4717 C C . LYS B 1 115 ? -1.876 11.773 -16.406 1 63.66 115 LYS B C 1
ATOM 4719 O O . LYS B 1 115 ? -1.949 12.219 -15.258 1 63.66 115 LYS B O 1
ATOM 4724 N N . LEU B 1 116 ? -1.704 10.531 -16.656 1 63.78 116 LEU B N 1
ATOM 4725 C CA . LEU B 1 116 ? -1.642 9.531 -15.594 1 63.78 116 LEU B CA 1
ATOM 4726 C C . LEU B 1 116 ? -0.399 9.727 -14.734 1 63.78 116 LEU B C 1
ATOM 4728 O O . LEU B 1 116 ? -0.471 9.641 -13.508 1 63.78 116 LEU B O 1
ATOM 4732 N N . MET B 1 117 ? 0.549 10 -15.375 1 62.97 117 MET B N 1
ATOM 4733 C CA . MET B 1 117 ? 1.798 10.203 -14.648 1 62.97 117 MET B CA 1
ATOM 4734 C C . MET B 1 117 ? 1.691 11.391 -13.703 1 62.97 117 MET B C 1
ATOM 4736 O O . MET B 1 117 ? 2.164 11.336 -12.562 1 62.97 117 MET B O 1
ATOM 4740 N N . GLN B 1 118 ? 1.107 12.383 -14.211 1 60.97 118 GLN B N 1
ATOM 4741 C CA . GLN B 1 118 ? 0.964 13.586 -13.398 1 60.97 118 GLN B CA 1
ATOM 4742 C C . GLN B 1 118 ? 0.042 13.336 -12.211 1 60.97 118 GLN B C 1
ATOM 4744 O O . GLN B 1 118 ? 0.289 13.844 -11.109 1 60.97 118 GLN B O 1
ATOM 4749 N N . MET B 1 119 ? -0.896 12.562 -12.516 1 60.88 119 MET B N 1
ATOM 4750 C CA . MET B 1 119 ? -1.915 12.336 -11.492 1 60.88 119 MET B CA 1
ATOM 4751 C C . MET B 1 119 ? -1.434 11.328 -10.453 1 60.88 119 MET B C 1
ATOM 4753 O O . MET B 1 119 ? -1.761 11.445 -9.273 1 60.88 119 MET B O 1
ATOM 4757 N N . THR B 1 120 ? -0.725 10.375 -11 1 60.41 120 THR B N 1
ATOM 4758 C CA . THR B 1 120 ? -0.38 9.266 -10.117 1 60.41 120 THR B CA 1
ATOM 4759 C C . THR B 1 120 ? 0.979 9.492 -9.469 1 60.41 120 THR B C 1
ATOM 4761 O O . THR B 1 120 ? 1.322 8.828 -8.484 1 60.41 120 THR B O 1
ATOM 4764 N N . ALA B 1 121 ? 1.594 10.445 -10.031 1 58.09 121 ALA B N 1
ATOM 4765 C CA . ALA B 1 121 ? 2.938 10.648 -9.492 1 58.09 121 ALA B CA 1
ATOM 4766 C C . ALA B 1 121 ? 2.891 10.906 -7.988 1 58.09 121 ALA B C 1
ATOM 4768 O O . ALA B 1 121 ? 2.355 11.922 -7.543 1 58.09 121 ALA B O 1
ATOM 4769 N N . GLY B 1 122 ? 3.102 9.844 -7.238 1 60.22 122 GLY B N 1
ATOM 4770 C CA . GLY B 1 122 ? 3.271 10.008 -5.805 1 60.22 122 GLY B CA 1
ATOM 4771 C C . GLY B 1 122 ? 1.999 9.758 -5.02 1 60.22 122 GLY B C 1
ATOM 4772 O O . GLY B 1 122 ? 1.871 10.195 -3.875 1 60.22 122 GLY B O 1
ATOM 4773 N N . ALA B 1 123 ? 0.958 9.273 -5.645 1 63.19 123 ALA B N 1
ATOM 4774 C CA . ALA B 1 123 ? -0.29 9.141 -4.895 1 63.19 123 ALA B CA 1
ATOM 4775 C C . ALA B 1 123 ? -0.514 7.691 -4.465 1 63.19 123 ALA B C 1
ATOM 4777 O O . ALA B 1 123 ? -1.423 7.402 -3.682 1 63.19 123 ALA B O 1
ATOM 4778 N N . GLY B 1 124 ? 0.272 6.902 -4.828 1 67.56 124 GLY B N 1
ATOM 4779 C CA . GLY B 1 124 ? 0.019 5.512 -4.492 1 67.56 124 GLY B CA 1
ATOM 4780 C C . GLY B 1 124 ? 0.62 5.102 -3.16 1 67.56 124 GLY B C 1
ATOM 4781 O O . GLY B 1 124 ? 1.253 5.914 -2.482 1 67.56 124 GLY B O 1
ATOM 4782 N N . MET B 1 125 ? 0.242 3.92 -2.764 1 77.06 125 MET B N 1
ATOM 4783 C CA . MET B 1 125 ? 0.796 3.346 -1.541 1 77.06 125 MET B CA 1
ATOM 4784 C C . MET B 1 125 ? 2.23 2.877 -1.762 1 77.06 125 MET B C 1
ATOM 4786 O O . MET B 1 125 ? 2.645 2.648 -2.9 1 77.06 125 MET B O 1
ATOM 4790 N N . PHE B 1 126 ? 2.977 2.805 -0.771 1 80.38 126 PHE B N 1
ATOM 4791 C CA . PHE B 1 126 ? 4.352 2.32 -0.762 1 80.38 126 PHE B CA 1
ATOM 4792 C C . PHE B 1 126 ? 4.426 0.909 -0.193 1 80.38 126 PHE B C 1
ATOM 4794 O O . PHE B 1 126 ? 3.525 0.476 0.527 1 80.38 126 PHE B O 1
ATOM 4801 N N . PRO B 1 127 ? 5.461 0.178 -0.568 1 78.44 127 PRO B N 1
ATOM 4802 C CA . PRO B 1 127 ? 5.609 -1.183 -0.047 1 78.44 127 PRO B CA 1
ATOM 4803 C C . PRO B 1 127 ? 5.691 -1.225 1.478 1 78.44 127 PRO B C 1
ATOM 4805 O O . PRO B 1 127 ? 6.148 -0.262 2.102 1 78.44 127 PRO B O 1
ATOM 4808 N N . ALA B 1 128 ? 5.266 -2.361 1.983 1 85.88 128 ALA B N 1
ATOM 4809 C CA . ALA B 1 128 ? 5.371 -2.58 3.424 1 85.88 128 ALA B CA 1
ATOM 4810 C C . ALA B 1 128 ? 6.832 -2.643 3.861 1 85.88 128 ALA B C 1
ATOM 4812 O O . ALA B 1 128 ? 7.719 -2.945 3.057 1 85.88 128 ALA B O 1
ATOM 4813 N N . ASP B 1 129 ? 7.074 -2.301 5.047 1 88.31 129 ASP B N 1
ATOM 4814 C CA . ASP B 1 129 ? 8.406 -2.314 5.648 1 88.31 129 ASP B CA 1
ATOM 4815 C C . ASP B 1 129 ? 8.383 -3.018 7.004 1 88.31 129 ASP B C 1
ATOM 4817 O O . ASP B 1 129 ? 7.637 -2.625 7.902 1 88.31 129 ASP B O 1
ATOM 4821 N N . ALA B 1 130 ? 9.227 -3.973 7.16 1 87.06 130 ALA B N 1
ATOM 4822 C CA . ALA B 1 130 ? 9.219 -4.812 8.359 1 87.06 130 ALA B CA 1
ATOM 4823 C C . ALA B 1 130 ? 9.578 -3.998 9.594 1 87.06 130 ALA B C 1
ATOM 4825 O O . ALA B 1 130 ? 9.047 -4.238 10.68 1 87.06 130 ALA B O 1
ATOM 4826 N N . GLU B 1 131 ? 10.508 -3.129 9.43 1 90.81 131 GLU B N 1
ATOM 4827 C CA . GLU B 1 131 ? 10.922 -2.336 10.586 1 90.81 131 GLU B CA 1
ATOM 4828 C C . GLU B 1 131 ? 9.805 -1.409 11.047 1 90.81 131 GLU B C 1
ATOM 4830 O O . GLU B 1 131 ? 9.609 -1.223 12.25 1 90.81 131 GLU B O 1
ATOM 4835 N N . VAL B 1 132 ? 9.062 -0.812 10.117 1 93.25 132 VAL B N 1
ATOM 4836 C CA . VAL B 1 132 ? 7.91 0.02 10.461 1 93.25 132 VAL B CA 1
ATOM 4837 C C . VAL B 1 132 ? 6.891 -0.806 11.242 1 93.25 132 VAL B C 1
ATOM 4839 O O . VAL B 1 132 ? 6.391 -0.366 12.281 1 93.25 132 VAL B O 1
ATOM 4842 N N . ASP B 1 133 ? 6.598 -1.978 10.75 1 90.88 133 ASP B N 1
ATOM 4843 C CA . ASP B 1 133 ? 5.625 -2.85 11.398 1 90.88 133 ASP B CA 1
ATOM 4844 C C . ASP B 1 133 ? 6.082 -3.229 12.812 1 90.88 133 ASP B C 1
ATOM 4846 O O . ASP B 1 133 ? 5.289 -3.207 13.75 1 90.88 133 ASP B O 1
ATOM 4850 N N . ARG B 1 134 ? 7.348 -3.564 12.938 1 90.56 134 ARG B N 1
ATOM 4851 C CA . ARG B 1 134 ? 7.895 -3.932 14.234 1 90.56 134 ARG B CA 1
ATOM 4852 C C . ARG B 1 134 ? 7.801 -2.77 15.219 1 90.56 134 ARG B C 1
ATOM 4854 O O . ARG B 1 134 ? 7.383 -2.951 16.359 1 90.56 134 ARG B O 1
ATOM 4861 N N . LEU B 1 135 ? 8.219 -1.582 14.773 1 91.75 135 LEU B N 1
ATOM 4862 C CA . LEU B 1 135 ? 8.164 -0.398 15.625 1 91.75 135 LEU B CA 1
ATOM 4863 C C . LEU B 1 135 ? 6.734 -0.128 16.078 1 91.75 135 LEU B C 1
ATOM 4865 O O . LEU B 1 135 ? 6.5 0.135 17.266 1 91.75 135 LEU B O 1
ATOM 4869 N N . TRP B 1 136 ? 5.824 -0.27 15.18 1 90.38 136 TRP B N 1
ATOM 4870 C CA . TRP B 1 136 ? 4.422 -0.025 15.492 1 90.38 136 TRP B CA 1
ATOM 4871 C C . TRP B 1 136 ? 3.918 -1.003 16.547 1 90.38 136 TRP B C 1
ATOM 4873 O O . TRP B 1 136 ? 3.266 -0.601 17.516 1 90.38 136 TRP B O 1
ATOM 4883 N N . ILE B 1 137 ? 4.242 -2.227 16.391 1 87.44 137 ILE B N 1
ATOM 4884 C CA . ILE B 1 137 ? 3.748 -3.266 17.297 1 87.44 137 ILE B CA 1
ATOM 4885 C C . ILE B 1 137 ? 4.375 -3.094 18.672 1 87.44 137 ILE B C 1
ATOM 4887 O O . ILE B 1 137 ? 3.693 -3.221 19.688 1 87.44 137 ILE B O 1
ATOM 4891 N N . GLU B 1 138 ? 5.602 -2.779 18.688 1 87.75 138 GLU B N 1
ATOM 4892 C CA . GLU B 1 138 ? 6.293 -2.549 19.953 1 87.75 138 GLU B CA 1
ATOM 4893 C C . GLU B 1 138 ? 5.715 -1.341 20.688 1 87.75 138 GLU B C 1
ATOM 4895 O O . GLU B 1 138 ? 5.48 -1.395 21.906 1 87.75 138 GLU B O 1
ATOM 4900 N N . MET B 1 139 ? 5.5 -0.284 19.984 1 89.31 139 MET B N 1
ATOM 4901 C CA . MET B 1 139 ? 4.977 0.939 20.578 1 89.31 139 MET B CA 1
ATOM 4902 C C . MET B 1 139 ? 3.535 0.75 21.047 1 89.31 139 MET B C 1
ATOM 4904 O O . MET B 1 139 ? 3.145 1.247 22.094 1 89.31 139 MET B O 1
ATOM 4908 N N . ASP B 1 140 ? 2.787 0.037 20.281 1 86.88 140 ASP B N 1
ATOM 4909 C CA . ASP B 1 140 ? 1.41 -0.267 20.656 1 86.88 140 ASP B CA 1
ATOM 4910 C C . ASP B 1 140 ? 1.361 -1.141 21.906 1 86.88 140 ASP B C 1
ATOM 4912 O O . ASP B 1 140 ? 0.528 -0.924 22.781 1 86.88 140 ASP B O 1
ATOM 4916 N N . ALA B 1 141 ? 2.24 -2.145 21.938 1 83.38 141 ALA B N 1
ATOM 4917 C CA . ALA B 1 141 ? 2.32 -3.021 23.094 1 83.38 141 ALA B CA 1
ATOM 4918 C C . ALA B 1 141 ? 2.732 -2.242 24.344 1 83.38 141 ALA B C 1
ATOM 4920 O O . ALA B 1 141 ? 2.193 -2.465 25.438 1 83.38 141 ALA B O 1
ATOM 4921 N N . ALA B 1 142 ? 3.654 -1.369 24.203 1 81.88 142 ALA B N 1
ATOM 4922 C CA . ALA B 1 142 ? 4.125 -0.56 25.328 1 81.88 142 ALA B CA 1
ATOM 4923 C C . ALA B 1 142 ? 3.014 0.341 25.859 1 81.88 142 ALA B C 1
ATOM 4925 O O . ALA B 1 142 ? 2.91 0.562 27.062 1 81.88 142 ALA B O 1
ATOM 4926 N N . ALA B 1 143 ? 2.195 0.862 24.969 1 81.19 143 ALA B N 1
ATOM 4927 C CA . ALA B 1 143 ? 1.08 1.723 25.359 1 81.19 143 ALA B CA 1
ATOM 4928 C C . ALA B 1 143 ? 0.045 0.949 26.172 1 81.19 143 ALA B C 1
ATOM 4930 O O . ALA B 1 143 ? -0.533 1.482 27.109 1 81.19 143 ALA B O 1
ATOM 4931 N N . HIS B 1 144 ? -0.16 -0.311 25.828 1 76.38 144 HIS B N 1
ATOM 4932 C CA . HIS B 1 144 ? -1.128 -1.146 26.531 1 76.38 144 HIS B CA 1
ATOM 4933 C C . HIS B 1 144 ? -0.579 -1.622 27.875 1 76.38 144 HIS B C 1
ATOM 4935 O O . HIS B 1 144 ? -1.337 -1.821 28.828 1 76.38 144 HIS B O 1
ATOM 4941 N N . ALA B 1 145 ? 0.662 -1.838 27.891 1 69.88 145 ALA B N 1
ATOM 4942 C CA . ALA B 1 145 ? 1.29 -2.24 29.156 1 69.88 145 ALA B CA 1
ATOM 4943 C C . ALA B 1 145 ? 1.284 -1.094 30.156 1 69.88 145 ALA B C 1
ATOM 4945 O O . ALA B 1 145 ? 1.175 -1.321 31.359 1 69.88 145 ALA B O 1
ATOM 4946 N N . ARG B 1 146 ? 1.459 0.077 29.75 1 61.38 146 ARG B N 1
ATOM 4947 C CA . ARG B 1 146 ? 1.458 1.257 30.609 1 61.38 146 ARG B CA 1
ATOM 4948 C C . ARG B 1 146 ? 0.052 1.57 31.109 1 61.38 146 ARG B C 1
ATOM 4950 O O . ARG B 1 146 ? -0.116 2.18 32.156 1 61.38 146 ARG B O 1
ATOM 4957 N N . GLY B 1 147 ? -1.004 1.466 30.359 1 56 147 GLY B N 1
ATOM 4958 C CA . GLY B 1 147 ? -2.357 1.703 30.844 1 56 147 GLY B CA 1
ATOM 4959 C C . GLY B 1 147 ? -2.641 1.056 32.188 1 56 147 GLY B C 1
ATOM 4960 O O . GLY B 1 147 ? -3.57 1.454 32.875 1 56 147 GLY B O 1
ATOM 4961 N N . GLY B 1 148 ? -2.111 -0.222 32.5 1 41.5 148 GLY B N 1
ATOM 4962 C CA . GLY B 1 148 ? -2.33 -0.689 33.844 1 41.5 148 GLY B CA 1
ATOM 4963 C C . GLY B 1 148 ? -1.577 0.121 34.906 1 41.5 148 GLY B C 1
ATOM 4964 O O . GLY B 1 148 ? -1.921 0.097 36.062 1 41.5 148 GLY B O 1
ATOM 4965 N N . ALA B 1 149 ? -0.23 0.246 34.875 1 36.53 149 ALA B N 1
ATOM 4966 C CA . ALA B 1 149 ? 0.563 0.94 35.906 1 36.53 149 ALA B CA 1
ATOM 4967 C C . ALA B 1 149 ? 0.482 2.453 35.719 1 36.53 149 ALA B C 1
ATOM 4969 O O . ALA B 1 149 ? 0.151 2.936 34.625 1 36.53 149 ALA B O 1
ATOM 4970 N N . ASP B 1 150 ? 0.797 3.307 36.844 1 35.5 150 ASP B N 1
ATOM 4971 C CA . ASP B 1 150 ? 0.751 4.742 37.094 1 35.5 150 ASP B CA 1
ATOM 4972 C C . ASP B 1 150 ? 1.425 5.52 35.969 1 35.5 150 ASP B C 1
ATOM 4974 O O . ASP B 1 150 ? 2.488 5.129 35.469 1 35.5 150 ASP B O 1
ATOM 4978 N N . ARG B 1 151 ? 0.614 6.262 35.188 1 39.44 151 ARG B N 1
ATOM 4979 C CA . ARG B 1 151 ? 0.716 7.395 34.281 1 39.44 151 ARG B CA 1
ATOM 4980 C C . ARG B 1 151 ? 1.956 8.227 34.562 1 39.44 151 ARG B C 1
ATOM 4982 O O . ARG B 1 151 ? 2.217 9.227 33.906 1 39.44 151 ARG B O 1
ATOM 4989 N N . ASP B 1 152 ? 2.488 7.977 35.656 1 38.38 152 ASP B N 1
ATOM 4990 C CA . ASP B 1 152 ? 3.484 8.883 36.219 1 38.38 152 ASP B CA 1
ATOM 4991 C C . ASP B 1 152 ? 4.82 8.742 35.5 1 38.38 152 ASP B C 1
ATOM 4993 O O . ASP B 1 152 ? 5.793 9.422 35.844 1 38.38 152 ASP B O 1
ATOM 4997 N N . GLY B 1 153 ? 4.949 7.727 34.875 1 37.38 153 GLY B N 1
ATOM 4998 C CA . GLY B 1 153 ? 6.297 7.555 34.375 1 37.38 153 GLY B CA 1
ATOM 4999 C C . GLY B 1 153 ? 6.578 8.414 33.156 1 37.38 153 GLY B C 1
ATOM 5000 O O . GLY B 1 153 ? 7.262 7.973 32.219 1 37.38 153 GLY B O 1
ATOM 5001 N N . LEU B 1 154 ? 5.754 9.25 32.906 1 38.62 154 LEU B N 1
ATOM 5002 C CA . LEU B 1 154 ? 6.121 10.172 31.844 1 38.62 154 LEU B CA 1
ATOM 5003 C C . LEU B 1 154 ? 7.594 10.562 31.953 1 38.62 154 LEU B C 1
ATOM 5005 O O . LEU B 1 154 ? 8.125 10.703 33.062 1 38.62 154 LEU B O 1
ATOM 5009 N N . PRO B 1 155 ? 8.281 10.164 31.016 1 37.56 155 PRO B N 1
ATOM 5010 C CA . PRO B 1 155 ? 9.672 10.602 31.141 1 37.56 155 PRO B CA 1
ATOM 5011 C C . PRO B 1 155 ? 9.805 11.992 31.766 1 37.56 155 PRO B C 1
ATOM 5013 O O . PRO B 1 155 ? 8.867 12.797 31.688 1 37.56 155 PRO B O 1
ATOM 5016 N N . SER B 1 156 ? 10.688 12.008 32.75 1 35.44 156 SER B N 1
ATOM 5017 C CA . SER B 1 156 ? 11.016 13.211 33.5 1 35.44 156 SER B CA 1
ATOM 5018 C C . SER B 1 156 ? 10.969 14.445 32.594 1 35.44 156 SER B C 1
ATOM 5020 O O . SER B 1 156 ? 10.992 15.578 33.094 1 35.44 156 SER B O 1
ATOM 5022 N N . TRP B 1 157 ? 11.125 14.164 31.391 1 34 157 TRP B N 1
ATOM 5023 C CA . TRP B 1 157 ? 11.234 15.305 30.484 1 34 157 TRP B CA 1
ATOM 5024 C C . TRP B 1 157 ? 9.852 15.781 30.047 1 34 157 TRP B C 1
ATOM 5026 O O . TRP B 1 157 ? 9.734 16.672 29.188 1 34 157 TRP B O 1
ATOM 5036 N N . SER B 1 158 ? 8.945 15 30.641 1 36.53 158 SER B N 1
ATOM 5037 C CA . SER B 1 158 ? 7.594 15.383 30.25 1 36.53 158 SER B CA 1
ATOM 5038 C C . SER B 1 158 ? 7.324 16.859 30.547 1 36.53 158 SER B C 1
ATOM 5040 O O . SER B 1 158 ? 7.883 17.406 31.5 1 36.53 158 SER B O 1
ATOM 5042 N N . LEU B 1 159 ? 6.855 17.641 29.484 1 40.22 159 LEU B N 1
ATOM 5043 C CA . LEU B 1 159 ? 6.52 19.062 29.5 1 40.22 159 LEU B CA 1
ATOM 5044 C C . LEU B 1 159 ? 5.781 19.438 30.781 1 40.22 159 LEU B C 1
ATOM 5046 O O . LEU B 1 159 ? 5.508 20.609 31.016 1 40.22 159 LEU B O 1
ATOM 5050 N N . LYS B 1 160 ? 5.406 18.406 31.5 1 39 160 LYS B N 1
ATOM 5051 C CA . LYS B 1 160 ? 4.656 18.688 32.719 1 39 160 LYS B CA 1
ATOM 5052 C C . LYS B 1 160 ? 5.5 19.5 33.719 1 39 160 LYS B C 1
ATOM 5054 O O . LYS B 1 160 ? 4.984 20.359 34.406 1 39 160 LYS B O 1
ATOM 5059 N N . ARG B 1 161 ? 6.754 19.172 33.719 1 36.19 161 ARG B N 1
ATOM 5060 C CA . ARG B 1 161 ? 7.527 19.734 34.844 1 36.19 161 ARG B CA 1
ATOM 5061 C C . ARG B 1 161 ? 7.695 21.25 34.688 1 36.19 161 ARG B C 1
ATOM 5063 O O . ARG B 1 161 ? 7.918 21.953 35.656 1 36.19 161 ARG B O 1
ATOM 5070 N N . PHE B 1 162 ? 7.766 21.641 33.406 1 36.91 162 PHE B N 1
ATOM 5071 C CA . PHE B 1 162 ? 8.062 23.062 33.25 1 36.91 162 PHE B CA 1
ATOM 5072 C C . PHE B 1 162 ? 6.895 23.922 33.719 1 36.91 162 PHE B C 1
ATOM 5074 O O . PHE B 1 162 ? 7.078 25.094 34.094 1 36.91 162 PHE B O 1
ATOM 5081 N N . ARG B 1 163 ? 5.715 23.344 33.594 1 37.31 163 ARG B N 1
ATOM 5082 C CA . ARG B 1 163 ? 4.578 24.172 33.938 1 37.31 163 ARG B CA 1
ATOM 5083 C C . ARG B 1 163 ? 4.59 24.516 35.438 1 37.31 163 ARG B C 1
ATOM 5085 O O . ARG B 1 163 ? 4.199 25.609 35.844 1 37.31 163 ARG B O 1
ATOM 5092 N N . ASP B 1 164 ? 4.914 23.438 36.25 1 38.09 164 ASP B N 1
ATOM 5093 C CA . ASP B 1 164 ? 4.789 23.656 37.688 1 38.09 164 ASP B CA 1
ATOM 5094 C C . ASP B 1 164 ? 6.082 24.219 38.281 1 38.09 164 ASP B C 1
ATOM 5096 O O . ASP B 1 164 ? 6.109 24.641 39.438 1 38.09 164 ASP B O 1
ATOM 5100 N N . GLU B 1 165 ? 7.297 23.844 37.719 1 37.38 165 GLU B N 1
ATOM 5101 C CA . GLU B 1 165 ? 8.43 24.125 38.594 1 37.38 165 GLU B CA 1
ATOM 5102 C C . GLU B 1 165 ? 8.93 25.547 38.438 1 37.38 165 GLU B C 1
ATOM 5104 O O . GLU B 1 165 ? 8.82 26.125 37.344 1 37.38 165 GLU B O 1
ATOM 5109 N N . ASP B 1 166 ? 9.117 26.312 39.562 1 36.81 166 ASP B N 1
ATOM 5110 C CA . ASP B 1 166 ? 9.82 27.578 39.812 1 36.81 166 ASP B CA 1
ATOM 5111 C C . ASP B 1 166 ? 11.07 27.688 38.938 1 36.81 166 ASP B C 1
ATOM 5113 O O . ASP B 1 166 ? 11.984 26.859 39.062 1 36.81 166 ASP B O 1
ATOM 5117 N N . PHE B 1 167 ? 10.969 28.188 37.688 1 36.44 167 PHE B N 1
ATOM 5118 C CA . PHE B 1 167 ? 12.062 28.469 36.781 1 36.44 167 PHE B CA 1
ATOM 5119 C C . PHE B 1 167 ? 13.281 28.984 37.531 1 36.44 167 PHE B C 1
ATOM 5121 O O . PHE B 1 167 ? 14.328 29.234 36.938 1 36.44 167 PHE B O 1
ATOM 5128 N N . SER B 1 168 ? 13.133 29.484 38.656 1 38.31 168 SER B N 1
ATOM 5129 C CA . SER B 1 168 ? 14.273 30.047 39.375 1 38.31 168 SER B CA 1
ATOM 5130 C C . SER B 1 168 ? 15.461 29.078 39.344 1 38.31 168 SER B C 1
ATOM 5132 O O . SER B 1 168 ? 16.594 29.484 39.594 1 38.31 168 SER B O 1
ATOM 5134 N N . SER B 1 169 ? 15.094 27.844 39.219 1 37.16 169 SER B N 1
ATOM 5135 C CA . SER B 1 169 ? 16.25 26.969 39.375 1 37.16 169 SER B CA 1
ATOM 5136 C C . SER B 1 169 ? 16.922 26.734 38 1 37.16 169 SER B C 1
ATOM 5138 O O . SER B 1 169 ? 17.953 26.062 37.938 1 37.16 169 SER B O 1
ATOM 5140 N N . LEU B 1 170 ? 16.219 26.938 36.906 1 40.91 170 LEU B N 1
ATOM 5141 C CA . LEU B 1 170 ? 16.875 26.688 35.656 1 40.91 170 LEU B CA 1
ATOM 5142 C C . LEU B 1 170 ? 17.922 27.766 35.344 1 40.91 170 LEU B C 1
ATOM 5144 O O . LEU B 1 170 ? 18.391 27.891 34.219 1 40.91 170 LEU B O 1
ATOM 5148 N N . SER B 1 171 ? 18.078 28.703 36.125 1 39.56 171 SER B N 1
ATOM 5149 C CA . SER B 1 171 ? 19.109 29.719 35.906 1 39.56 171 SER B CA 1
ATOM 5150 C C . SER B 1 171 ? 20.453 29.094 35.594 1 39.56 171 SER B C 1
ATOM 5152 O O . SER B 1 171 ? 21.219 28.766 36.531 1 39.56 171 SER B O 1
ATOM 5154 N N . SER B 1 172 ? 20.391 28.062 34.656 1 41.28 172 SER B N 1
ATOM 5155 C CA . SER B 1 172 ? 21.797 27.828 34.375 1 41.28 172 SER B CA 1
ATOM 5156 C C . SER B 1 172 ? 22.438 29.047 33.719 1 41.28 172 SER B C 1
ATOM 5158 O O . SER B 1 172 ? 21.75 29.844 33.094 1 41.28 172 SER B O 1
ATOM 5160 N N . ALA B 1 173 ? 23.594 29.438 34 1 46.59 173 ALA B N 1
ATOM 5161 C CA . ALA B 1 173 ? 24.5 30.516 33.562 1 46.59 173 ALA B CA 1
ATOM 5162 C C . ALA B 1 173 ? 24.719 30.484 32.062 1 46.59 173 ALA B C 1
ATOM 5164 O O . ALA B 1 173 ? 24.75 29.422 31.453 1 46.59 173 ALA B O 1
ATOM 5165 N N . GLY B 1 174 ? 24.625 31.594 31.219 1 53.28 174 GLY B N 1
ATOM 5166 C CA . GLY B 1 174 ? 25.078 31.922 29.875 1 53.28 174 GLY B CA 1
ATOM 5167 C C . GLY B 1 174 ? 23.938 31.969 28.875 1 53.28 174 GLY B C 1
ATOM 5168 O O . GLY B 1 174 ? 22.875 32.531 29.156 1 53.28 174 GLY B O 1
ATOM 5169 N N . GLU B 1 175 ? 24.156 31.516 27.531 1 56.31 175 GLU B N 1
ATOM 5170 C CA . GLU B 1 175 ? 23.266 31.531 26.375 1 56.31 175 GLU B CA 1
ATOM 5171 C C . GLU B 1 175 ? 21.938 30.844 26.688 1 56.31 175 GLU B C 1
ATOM 5173 O O . GLU B 1 175 ? 20.875 31.281 26.234 1 56.31 175 GLU B O 1
ATOM 5178 N N . ASP B 1 176 ? 21.969 30.078 27.641 1 68.75 176 ASP B N 1
ATOM 5179 C CA . ASP B 1 176 ? 20.766 29.344 28.047 1 68.75 176 ASP B CA 1
ATOM 5180 C C . ASP B 1 176 ? 19.859 30.219 28.906 1 68.75 176 ASP B C 1
ATOM 5182 O O . ASP B 1 176 ? 18.641 30.172 28.766 1 68.75 176 ASP B O 1
ATOM 5186 N N . ALA B 1 177 ? 20.453 31.188 29.453 1 70.06 177 ALA B N 1
ATOM 5187 C CA . ALA B 1 177 ? 19.672 32.062 30.312 1 70.06 177 ALA B CA 1
ATOM 5188 C C . ALA B 1 177 ? 18.875 33.094 29.5 1 70.06 177 ALA B C 1
ATOM 5190 O O . ALA B 1 177 ? 17.719 33.375 29.797 1 70.06 177 ALA B O 1
ATOM 5191 N N . ALA B 1 178 ? 19.531 33.625 28.484 1 78.75 178 ALA B N 1
ATOM 5192 C CA . ALA B 1 178 ? 18.875 34.594 27.625 1 78.75 178 ALA B CA 1
ATOM 5193 C C . ALA B 1 178 ? 17.672 33.969 26.891 1 78.75 178 ALA B C 1
ATOM 5195 O O . ALA B 1 178 ? 16.641 34.625 26.75 1 78.75 178 ALA B O 1
ATOM 5196 N N . PHE B 1 179 ? 17.906 32.812 26.516 1 82.12 179 PHE B N 1
ATOM 5197 C CA . PHE B 1 179 ? 16.844 32.094 25.828 1 82.12 179 PHE B CA 1
ATOM 5198 C C . PHE B 1 179 ? 15.656 31.859 26.766 1 82.12 179 PHE B C 1
ATOM 5200 O O . PHE B 1 179 ? 14.508 32.094 26.391 1 82.12 179 PHE B O 1
ATOM 5207 N N . VAL B 1 180 ? 15.922 31.484 27.906 1 77.38 180 VAL B N 1
ATOM 5208 C CA . VAL B 1 180 ? 14.883 31.188 28.891 1 77.38 180 VAL B CA 1
ATOM 5209 C C . VAL B 1 180 ? 14.094 32.469 29.203 1 77.38 180 VAL B C 1
ATOM 5211 O O . VAL B 1 180 ? 12.867 32.406 29.297 1 77.38 180 VAL B O 1
ATOM 5214 N N . ASP B 1 181 ? 14.805 33.5 29.312 1 80.88 181 ASP B N 1
ATOM 5215 C CA . ASP B 1 181 ? 14.164 34.781 29.578 1 80.88 181 ASP B CA 1
ATOM 5216 C C . ASP B 1 181 ? 13.234 35.188 28.438 1 80.88 181 ASP B C 1
ATOM 5218 O O . ASP B 1 181 ? 12.133 35.688 28.672 1 80.88 181 ASP B O 1
ATOM 5222 N N . GLU B 1 182 ? 13.711 34.938 27.344 1 84 182 GLU B N 1
ATOM 5223 C CA . GLU B 1 182 ? 12.898 35.281 26.172 1 84 182 GLU B CA 1
ATOM 5224 C C . GLU B 1 182 ? 11.625 34.438 26.141 1 84 182 GLU B C 1
ATOM 5226 O O . GLU B 1 182 ? 10.539 34.969 25.875 1 84 182 GLU B O 1
ATOM 5231 N N . VAL B 1 183 ? 11.742 33.219 26.359 1 84.06 183 VAL B N 1
ATOM 5232 C CA . VAL B 1 183 ? 10.609 32.312 26.359 1 84.06 183 VAL B CA 1
ATOM 5233 C C . VAL B 1 183 ? 9.578 32.75 27.391 1 84.06 183 VAL B C 1
ATOM 5235 O O . VAL B 1 183 ? 8.383 32.812 27.094 1 84.06 183 VAL B O 1
ATOM 5238 N N . GLN B 1 184 ? 10.047 33.125 28.469 1 82.06 184 GLN B N 1
ATOM 5239 C CA . GLN B 1 184 ? 9.156 33.531 29.547 1 82.06 184 GLN B CA 1
ATOM 5240 C C . GLN B 1 184 ? 8.406 34.812 29.188 1 82.06 184 GLN B C 1
ATOM 5242 O O . GLN B 1 184 ? 7.211 34.938 29.453 1 82.06 184 GLN B O 1
ATOM 5247 N N . ARG B 1 185 ? 9.109 35.656 28.656 1 87.56 185 ARG B N 1
ATOM 5248 C CA . ARG B 1 185 ? 8.5 36.938 28.281 1 87.56 185 ARG B CA 1
ATOM 5249 C C . ARG B 1 185 ? 7.418 36.719 27.219 1 87.56 185 ARG B C 1
ATOM 5251 O O . ARG B 1 185 ? 6.328 37.281 27.328 1 87.56 185 ARG B O 1
ATOM 5258 N N . ARG B 1 186 ? 7.711 35.938 26.328 1 90.25 186 ARG B N 1
ATOM 5259 C CA . ARG B 1 186 ? 6.773 35.719 25.234 1 90.25 186 ARG B CA 1
ATOM 5260 C C . ARG B 1 186 ? 5.543 34.938 25.719 1 90.25 186 ARG B C 1
ATOM 5262 O O . ARG B 1 186 ? 4.414 35.281 25.359 1 90.25 186 ARG B O 1
ATOM 5269 N N . TRP B 1 187 ? 5.746 34 26.484 1 87.12 187 TRP B N 1
ATOM 5270 C CA . TRP B 1 187 ? 4.629 33.25 27.031 1 87.12 187 TRP B CA 1
ATOM 5271 C C . TRP B 1 187 ? 3.76 34.125 27.922 1 87.12 187 TRP B C 1
ATOM 5273 O O . TRP B 1 187 ? 2.531 34.031 27.875 1 87.12 187 TRP B O 1
ATOM 5283 N N . GLY B 1 188 ? 4.422 34.906 28.703 1 85 188 GLY B N 1
ATOM 5284 C CA . GLY B 1 188 ? 3.682 35.844 29.531 1 85 188 GLY B CA 1
ATOM 5285 C C . GLY B 1 188 ? 2.803 36.781 28.734 1 85 188 GLY B C 1
ATOM 5286 O O . GLY B 1 188 ? 1.643 37.031 29.078 1 85 188 GLY B O 1
ATOM 5287 N N . ALA B 1 189 ? 3.355 37.312 27.703 1 90.06 189 ALA B N 1
ATOM 5288 C CA . ALA B 1 189 ? 2.623 38.25 26.844 1 90.06 189 ALA B CA 1
ATOM 5289 C C . ALA B 1 189 ? 1.414 37.562 26.203 1 90.06 189 ALA B C 1
ATOM 5291 O O . ALA B 1 189 ? 0.332 38.156 26.125 1 90.06 189 ALA B O 1
ATOM 5292 N N . VAL B 1 190 ? 1.573 36.375 25.75 1 89.81 190 VAL B N 1
ATOM 5293 C CA . VAL B 1 190 ? 0.515 35.625 25.078 1 89.81 190 VAL B CA 1
ATOM 5294 C C . VAL B 1 190 ? -0.597 35.281 26.078 1 89.81 190 VAL B C 1
ATOM 5296 O O . VAL B 1 190 ? -1.781 35.438 25.766 1 89.81 190 VAL B O 1
ATOM 5299 N N . ARG B 1 191 ? -0.257 34.969 27.219 1 86.75 191 ARG B N 1
ATOM 5300 C CA . ARG B 1 191 ? -1.247 34.625 28.234 1 86.75 191 ARG B CA 1
ATOM 5301 C C . ARG B 1 191 ? -2.045 35.844 28.656 1 86.75 191 ARG B C 1
ATOM 5303 O O . ARG B 1 191 ? -3.254 35.75 28.875 1 86.75 191 ARG B O 1
ATOM 5310 N N . GLU B 1 192 ? -1.327 36.875 28.734 1 87.62 192 GLU B N 1
ATOM 5311 C CA . GLU B 1 192 ? -2.018 38.125 29.062 1 87.62 192 GLU B CA 1
ATOM 5312 C C . GLU B 1 192 ? -3.004 38.5 27.953 1 87.62 192 GLU B C 1
ATOM 5314 O O . GLU B 1 192 ? -4.117 38.938 28.234 1 87.62 192 GLU B O 1
ATOM 5319 N N . ALA B 1 193 ? -2.586 38.344 26.75 1 90.56 193 ALA B N 1
ATOM 5320 C CA . ALA B 1 193 ? -3.457 38.656 25.625 1 90.56 193 ALA B CA 1
ATOM 5321 C C . ALA B 1 193 ? -4.688 37.75 25.609 1 90.56 193 ALA B C 1
ATOM 5323 O O . ALA B 1 193 ? -5.801 38.219 25.375 1 90.56 193 ALA B O 1
ATOM 5324 N N . LEU B 1 194 ? -4.504 36.469 25.906 1 88.81 194 LEU B N 1
ATOM 5325 C CA . LEU B 1 194 ? -5.602 35.5 25.938 1 88.81 194 LEU B CA 1
ATOM 5326 C C . LEU B 1 194 ? -6.574 35.844 27.062 1 88.81 194 LEU B C 1
ATOM 5328 O O . LEU B 1 194 ? -7.785 35.656 26.922 1 88.81 194 LEU B O 1
ATOM 5332 N N . ALA B 1 195 ? -6.059 36.281 28.125 1 84.62 195 ALA B N 1
ATOM 5333 C CA . ALA B 1 195 ? -6.883 36.625 29.281 1 84.62 195 ALA B CA 1
ATOM 5334 C C . ALA B 1 195 ? -7.832 37.781 28.984 1 84.62 195 ALA B C 1
ATOM 5336 O O . ALA B 1 195 ? -8.914 37.875 29.562 1 84.62 195 ALA B O 1
ATOM 5337 N N . ARG B 1 196 ? -7.422 38.562 28.047 1 83.88 196 ARG B N 1
ATOM 5338 C CA . ARG B 1 196 ? -8.281 39.688 27.641 1 83.88 196 ARG B CA 1
ATOM 5339 C C . ARG B 1 196 ? -9.461 39.188 26.812 1 83.88 196 ARG B C 1
ATOM 5341 O O . ARG B 1 196 ? -10.484 39.875 26.719 1 83.88 196 ARG B O 1
ATOM 5348 N N . GLY B 1 197 ? -9.32 38.031 26.266 1 79 197 GLY B N 1
ATOM 5349 C CA . GLY B 1 197 ? -10.422 37.438 25.516 1 79 197 GLY B CA 1
ATOM 5350 C C . GLY B 1 197 ? -10.234 37.562 24.016 1 79 197 GLY B C 1
ATOM 5351 O O . GLY B 1 197 ? -9.43 38.375 23.547 1 79 197 GLY B O 1
ATOM 5352 N N . LEU B 1 198 ? -11.133 36.812 23.406 1 80.06 198 LEU B N 1
ATOM 5353 C CA . LEU B 1 198 ? -11.141 36.875 21.953 1 80.06 198 LEU B CA 1
ATOM 5354 C C . LEU B 1 198 ? -11.836 38.156 21.469 1 80.06 198 LEU B C 1
ATOM 5356 O O . LEU B 1 198 ? -12.555 38.812 22.219 1 80.06 198 LEU B O 1
ATOM 5360 N N . TRP B 1 199 ? -11.547 38.656 20.344 1 71.62 199 TRP B N 1
ATOM 5361 C CA . TRP B 1 199 ? -12.203 39.781 19.688 1 71.62 199 TRP B CA 1
ATOM 5362 C C . TRP B 1 199 ? -11.742 41.125 20.281 1 71.62 199 TRP B C 1
ATOM 5364 O O . TRP B 1 199 ? -12.445 42.125 20.172 1 71.62 199 TRP B O 1
ATOM 5374 N N . THR B 1 200 ? -10.734 40.938 21 1 72.5 200 THR B N 1
ATOM 5375 C CA . THR B 1 200 ? -10.203 42.188 21.578 1 72.5 200 THR B CA 1
ATOM 5376 C C . THR B 1 200 ? -9.062 42.719 20.719 1 72.5 200 THR B C 1
ATOM 5378 O O . THR B 1 200 ? -8.273 41.938 20.172 1 72.5 200 THR B O 1
ATOM 5381 N N . GLU B 1 201 ? -9.078 43.938 20.562 1 78.5 201 GLU B N 1
ATOM 5382 C CA . GLU B 1 201 ? -7.992 44.594 19.828 1 78.5 201 GLU B CA 1
ATOM 5383 C C . GLU B 1 201 ? -6.695 44.594 20.641 1 78.5 201 GLU B C 1
ATOM 5385 O O . GLU B 1 201 ? -6.727 44.688 21.859 1 78.5 201 GLU B O 1
ATOM 5390 N N . ILE B 1 202 ? -5.688 44.469 19.953 1 85.31 202 ILE B N 1
ATOM 5391 C CA . ILE B 1 202 ? -4.375 44.562 20.578 1 85.31 202 ILE B CA 1
ATOM 5392 C C . ILE B 1 202 ? -4.117 46.031 20.953 1 85.31 202 ILE B C 1
ATOM 5394 O O . ILE B 1 202 ? -4.219 46.938 20.109 1 85.31 202 ILE B O 1
ATOM 5398 N N . PRO B 1 203 ? -3.795 46.188 22.141 1 83.31 203 PRO B N 1
ATOM 5399 C CA . PRO B 1 203 ? -3.488 47.562 22.531 1 83.31 203 PRO B CA 1
ATOM 5400 C C . PRO B 1 203 ? -2.361 48.188 21.688 1 83.31 203 PRO B C 1
ATOM 5402 O O . PRO B 1 203 ? -1.41 47.469 21.328 1 83.31 203 PRO B O 1
ATOM 5405 N N . ASP B 1 204 ? -2.457 49.406 21.453 1 83.69 204 ASP B N 1
ATOM 5406 C CA . ASP B 1 204 ? -1.49 50.125 20.609 1 83.69 204 ASP B CA 1
ATOM 5407 C C . ASP B 1 204 ? -0.083 50 21.188 1 83.69 204 ASP B C 1
ATOM 5409 O O . ASP B 1 204 ? 0.904 50 20.453 1 83.69 204 ASP B O 1
ATOM 5413 N N . ASP B 1 205 ? -0.012 49.906 22.438 1 84.94 205 ASP B N 1
ATOM 5414 C CA . ASP B 1 205 ? 1.286 49.938 23.109 1 84.94 205 ASP B CA 1
ATOM 5415 C C . ASP B 1 205 ? 1.806 48.531 23.375 1 84.94 205 ASP B C 1
ATOM 5417 O O . ASP B 1 205 ? 2.875 48.344 23.969 1 84.94 205 ASP B O 1
ATOM 5421 N N . ALA B 1 206 ? 1.051 47.594 22.938 1 86.5 206 ALA B N 1
ATOM 5422 C CA . ALA B 1 206 ? 1.492 46.219 23.172 1 86.5 206 ALA B CA 1
ATOM 5423 C C . ALA B 1 206 ? 2.705 45.875 22.312 1 86.5 206 ALA B C 1
ATOM 5425 O O . ALA B 1 206 ? 2.758 46.25 21.125 1 86.5 206 ALA B O 1
ATOM 5426 N N . PRO B 1 207 ? 3.779 45.25 22.859 1 89.19 207 PRO B N 1
ATOM 5427 C CA . PRO B 1 207 ? 4.906 44.812 22.031 1 89.19 207 PRO B CA 1
ATOM 5428 C C . PRO B 1 207 ? 4.512 43.75 21.016 1 89.19 207 PRO B C 1
ATOM 5430 O O . PRO B 1 207 ? 4.531 42.562 21.328 1 89.19 207 PRO B O 1
ATOM 5433 N N . ARG B 1 208 ? 4.348 44.125 19.828 1 88.12 208 ARG B N 1
ATOM 5434 C CA . ARG B 1 208 ? 3.799 43.281 18.781 1 88.12 208 ARG B CA 1
ATOM 5435 C C . ARG B 1 208 ? 4.691 42.062 18.547 1 88.12 208 ARG B C 1
ATOM 5437 O O . ARG B 1 208 ? 4.203 40.969 18.219 1 88.12 208 ARG B O 1
ATOM 5444 N N . ASP B 1 209 ? 5.961 42.281 18.766 1 88.69 209 ASP B N 1
ATOM 5445 C CA . ASP B 1 209 ? 6.918 41.219 18.5 1 88.69 209 ASP B CA 1
ATOM 5446 C C . ASP B 1 209 ? 6.758 40.094 19.516 1 88.69 209 ASP B C 1
ATOM 5448 O O . ASP B 1 209 ? 7.16 38.938 19.25 1 88.69 209 ASP B O 1
ATOM 5452 N N . LEU B 1 210 ? 6.164 40.375 20.641 1 91.44 210 LEU B N 1
ATOM 5453 C CA . LEU B 1 210 ? 5.984 39.375 21.672 1 91.44 210 LEU B CA 1
ATOM 5454 C C . LEU B 1 210 ? 4.695 38.562 21.453 1 91.44 210 LEU B C 1
ATOM 5456 O O . LEU B 1 210 ? 4.492 37.531 22.062 1 91.44 210 LEU B O 1
ATOM 5460 N N . LEU B 1 211 ? 3.865 39 20.516 1 94 211 LEU B N 1
ATOM 5461 C CA . LEU B 1 211 ? 2.562 38.375 20.297 1 94 211 LEU B CA 1
ATOM 5462 C C . LEU B 1 211 ? 2.57 37.531 19.031 1 94 211 LEU B C 1
ATOM 5464 O O . LEU B 1 211 ? 1.687 37.656 18.188 1 94 211 LEU B O 1
ATOM 5468 N N . GLU B 1 212 ? 3.619 36.719 18.906 1 95.25 212 GLU B N 1
ATOM 5469 C CA . GLU B 1 212 ? 3.785 35.688 17.891 1 95.25 212 GLU B CA 1
ATOM 5470 C C . GLU B 1 212 ? 3.58 34.312 18.484 1 95.25 212 GLU B C 1
ATOM 5472 O O . GLU B 1 212 ? 4.141 33.969 19.531 1 95.25 212 GLU B O 1
ATOM 5477 N N . VAL B 1 213 ? 2.684 33.5 17.828 1 96.5 213 VAL B N 1
ATOM 5478 C CA . VAL B 1 213 ? 2.297 32.25 18.469 1 96.5 213 VAL B CA 1
ATOM 5479 C C . VAL B 1 213 ? 2.156 31.172 17.406 1 96.5 213 VAL B C 1
ATOM 5481 O O . VAL B 1 213 ? 1.704 31.438 16.281 1 96.5 213 VAL B O 1
ATOM 5484 N N . TYR B 1 214 ? 2.691 29.922 17.703 1 97.94 214 TYR B N 1
ATOM 5485 C CA . TYR B 1 214 ? 2.295 28.75 16.953 1 97.94 214 TYR B CA 1
ATOM 5486 C C . TYR B 1 214 ? 0.926 28.25 17.391 1 97.94 214 TYR B C 1
ATOM 5488 O O . TYR B 1 214 ? 0.637 28.188 18.594 1 97.94 214 TYR B O 1
ATOM 5496 N N . VAL B 1 215 ? 0.055 27.922 16.422 1 98.38 215 VAL B N 1
ATOM 5497 C CA . VAL B 1 215 ? -1.297 27.484 16.75 1 98.38 215 VAL B CA 1
ATOM 5498 C C . VAL B 1 215 ? -1.608 26.172 16.031 1 98.38 215 VAL B C 1
ATOM 5500 O O . VAL B 1 215 ? -1.174 25.969 14.898 1 98.38 215 VAL B O 1
ATOM 5503 N N . THR B 1 216 ? -2.225 25.234 16.672 1 98.5 216 THR B N 1
ATOM 5504 C CA . THR B 1 216 ? -2.836 24.062 16.031 1 98.5 216 THR B CA 1
ATOM 5505 C C . THR B 1 216 ? -4.312 23.953 16.406 1 98.5 216 THR B C 1
ATOM 5507 O O . THR B 1 216 ? -4.836 24.812 17.125 1 98.5 216 THR B O 1
ATOM 5510 N N . HIS B 1 217 ? -5 23.016 15.773 1 97.94 217 HIS B N 1
ATOM 5511 C CA . HIS B 1 217 ? -6.441 22.891 15.953 1 97.94 217 HIS B CA 1
ATOM 5512 C C . HIS B 1 217 ? -6.867 21.438 16.047 1 97.94 217 HIS B C 1
ATOM 5514 O O . HIS B 1 217 ? -6.406 20.594 15.25 1 97.94 217 HIS B O 1
ATOM 5520 N N . LEU B 1 218 ? -7.652 21.109 17.094 1 96.56 218 LEU B N 1
ATOM 5521 C CA . LEU B 1 218 ? -8.164 19.75 17.266 1 96.56 218 LEU B CA 1
ATOM 5522 C C . LEU B 1 218 ? -9.672 19.766 17.484 1 96.56 218 LEU B C 1
ATOM 5524 O O . LEU B 1 218 ? -10.18 20.578 18.266 1 96.56 218 LEU B O 1
ATOM 5528 N N . THR B 1 219 ? -10.359 18.812 16.875 1 95.44 219 THR B N 1
ATOM 5529 C CA . THR B 1 219 ? -11.805 18.719 17.047 1 95.44 219 THR B CA 1
ATOM 5530 C C . THR B 1 219 ? -12.188 17.406 17.734 1 95.44 219 THR B C 1
ATOM 5532 O O . THR B 1 219 ? -13.352 17.203 18.078 1 95.44 219 THR B O 1
ATOM 5535 N N . ASN B 1 220 ? -11.281 16.531 17.938 1 94.06 220 ASN B N 1
ATOM 5536 C CA . ASN B 1 220 ? -11.5 15.266 18.625 1 94.06 220 ASN B CA 1
ATOM 5537 C C . ASN B 1 220 ? -10.18 14.625 19.047 1 94.06 220 ASN B C 1
ATOM 5539 O O . ASN B 1 220 ? -9.109 15.195 18.828 1 94.06 220 ASN B O 1
ATOM 5543 N N . ASP B 1 221 ? -10.273 13.461 19.609 1 94.44 221 ASP B N 1
ATOM 5544 C CA . ASP B 1 221 ? -9.117 12.836 20.234 1 94.44 221 ASP B CA 1
ATOM 5545 C C . ASP B 1 221 ? -8.219 12.172 19.203 1 94.44 221 ASP B C 1
ATOM 5547 O O . ASP B 1 221 ? -7.074 11.812 19.484 1 94.44 221 ASP B O 1
ATOM 5551 N N . ASP B 1 222 ? -8.664 12.031 17.953 1 93.75 222 ASP B N 1
ATOM 5552 C CA . ASP B 1 222 ? -7.934 11.305 16.922 1 93.75 222 ASP B CA 1
ATOM 5553 C C . ASP B 1 222 ? -6.578 11.953 16.641 1 93.75 222 ASP B C 1
ATOM 5555 O O . ASP B 1 222 ? -5.68 11.32 16.094 1 93.75 222 ASP B O 1
ATOM 5559 N N . TYR B 1 223 ? -6.402 13.188 17.094 1 94.88 223 TYR B N 1
ATOM 5560 C CA . TYR B 1 223 ? -5.25 13.969 16.641 1 94.88 223 TYR B CA 1
ATOM 5561 C C . TYR B 1 223 ? -4.375 14.367 17.828 1 94.88 223 TYR B C 1
ATOM 5563 O O . TYR B 1 223 ? -3.379 15.078 17.656 1 94.88 223 TYR B O 1
ATOM 5571 N N . VAL B 1 224 ? -4.711 13.883 19.016 1 95.25 224 VAL B N 1
ATOM 5572 C CA . VAL B 1 224 ? -4.004 14.281 20.234 1 95.25 224 VAL B CA 1
ATOM 5573 C C . VAL B 1 224 ? -2.559 13.797 20.172 1 95.25 224 VAL B C 1
ATOM 5575 O O . VAL B 1 224 ? -1.629 14.562 20.438 1 95.25 224 VAL B O 1
ATOM 5578 N N . VAL B 1 225 ? -2.348 12.562 19.719 1 94.56 225 VAL B N 1
ATOM 5579 C CA . VAL B 1 225 ? -0.993 12.023 19.641 1 94.56 225 VAL B CA 1
ATOM 5580 C C . VAL B 1 225 ? -0.161 12.852 18.672 1 94.56 225 VAL B C 1
ATOM 5582 O O . VAL B 1 225 ? 1.006 13.148 18.938 1 94.56 225 VAL B O 1
ATOM 5585 N N . GLY B 1 226 ? -0.759 13.227 17.531 1 96.75 226 GLY B N 1
ATOM 5586 C CA . GLY B 1 226 ? -0.078 14.094 16.578 1 96.75 226 GLY B CA 1
ATOM 5587 C C . GLY B 1 226 ? 0.293 15.445 17.156 1 96.75 226 GLY B C 1
ATOM 5588 O O . GLY B 1 226 ? 1.393 15.945 16.922 1 96.75 226 GLY B O 1
ATOM 5589 N N . ALA B 1 227 ? -0.602 15.992 17.938 1 96.81 227 ALA B N 1
ATOM 5590 C CA . ALA B 1 227 ? -0.362 17.281 18.562 1 96.81 227 ALA B CA 1
ATOM 5591 C C . ALA B 1 227 ? 0.769 17.203 19.578 1 96.81 227 ALA B C 1
ATOM 5593 O O . ALA B 1 227 ? 1.534 18.156 19.75 1 96.81 227 ALA B O 1
ATOM 5594 N N . GLU B 1 228 ? 0.826 16.078 20.312 1 93.75 228 GLU B N 1
ATOM 5595 C CA . GLU B 1 228 ? 1.919 15.883 21.25 1 93.75 228 GLU B CA 1
ATOM 5596 C C . GLU B 1 228 ? 3.266 15.82 20.547 1 93.75 228 GLU B C 1
ATOM 5598 O O . GLU B 1 228 ? 4.234 16.453 20.969 1 93.75 228 GLU B O 1
ATOM 5603 N N . ILE B 1 229 ? 3.312 15.148 19.5 1 94.88 229 ILE B N 1
ATOM 5604 C CA . ILE B 1 229 ? 4.547 14.992 18.75 1 94.88 229 ILE B CA 1
ATOM 5605 C C . ILE B 1 229 ? 4.922 16.312 18.078 1 94.88 229 ILE B C 1
ATOM 5607 O O . ILE B 1 229 ? 6.102 16.672 18.016 1 94.88 229 ILE B O 1
ATOM 5611 N N . LEU B 1 230 ? 3.924 17.016 17.578 1 97.06 230 LEU B N 1
ATOM 5612 C CA . LEU B 1 230 ? 4.152 18.344 17 1 97.06 230 LEU B CA 1
ATOM 5613 C C . LEU B 1 230 ? 4.797 19.266 18.031 1 97.06 230 LEU B C 1
ATOM 5615 O O . LEU B 1 230 ? 5.781 19.953 17.734 1 97.06 230 LEU B O 1
ATOM 5619 N N . ALA B 1 231 ? 4.281 19.266 19.203 1 93.81 231 ALA B N 1
ATOM 5620 C CA . ALA B 1 231 ? 4.844 20.094 20.266 1 93.81 231 ALA B CA 1
ATOM 5621 C C . ALA B 1 231 ? 6.289 19.703 20.562 1 93.81 231 ALA B C 1
ATOM 5623 O O . ALA B 1 231 ? 7.16 20.562 20.703 1 93.81 231 ALA B O 1
ATOM 5624 N N . ALA B 1 232 ? 6.512 18.391 20.625 1 90.31 232 ALA B N 1
ATOM 5625 C CA . ALA B 1 232 ? 7.859 17.891 20.891 1 90.31 232 ALA B CA 1
ATOM 5626 C C . ALA B 1 232 ? 8.82 18.312 19.781 1 90.31 232 ALA B C 1
ATOM 5628 O O . ALA B 1 232 ? 9.969 18.688 20.047 1 90.31 232 ALA B O 1
ATOM 5629 N N . SER B 1 233 ? 8.359 18.281 18.594 1 94.12 233 SER B N 1
ATOM 5630 C CA . SER B 1 233 ? 9.234 18.594 17.469 1 94.12 233 SER B CA 1
ATOM 5631 C C . SER B 1 233 ? 9.508 20.094 17.391 1 94.12 233 SER B C 1
ATOM 5633 O O . SER B 1 233 ? 10.609 20.516 17.047 1 94.12 233 SER B O 1
ATOM 5635 N N . LEU B 1 234 ? 8.516 20.953 17.688 1 93.94 234 LEU B N 1
ATOM 5636 C CA . LEU B 1 234 ? 8.719 22.406 17.75 1 93.94 234 LEU B CA 1
ATOM 5637 C C . LEU B 1 234 ? 9.719 22.75 18.859 1 93.94 234 LEU B C 1
ATOM 5639 O O . LEU B 1 234 ? 10.617 23.578 18.641 1 93.94 234 LEU B O 1
ATOM 5643 N N . THR B 1 235 ? 9.602 22.078 19.938 1 87.06 235 THR B N 1
ATOM 5644 C CA . THR B 1 235 ? 10.508 22.312 21.062 1 87.06 235 THR B CA 1
ATOM 5645 C C . THR B 1 235 ? 11.922 21.859 20.719 1 87.06 235 THR B C 1
ATOM 5647 O O . THR B 1 235 ? 12.891 22.578 20.984 1 87.06 235 THR B O 1
ATOM 5650 N N . ALA B 1 236 ? 12.008 20.719 20.172 1 86.75 236 ALA B N 1
ATOM 5651 C CA . ALA B 1 236 ? 13.312 20.188 19.766 1 86.75 236 ALA B CA 1
ATOM 5652 C C . ALA B 1 236 ? 13.984 21.125 18.766 1 86.75 236 ALA B C 1
ATOM 5654 O O . ALA B 1 236 ? 15.211 21.25 18.75 1 86.75 236 ALA B O 1
ATOM 5655 N N . ALA B 1 237 ? 13.18 21.766 17.953 1 91.31 237 ALA B N 1
ATOM 5656 C CA . ALA B 1 237 ? 13.703 22.656 16.906 1 91.31 237 ALA B CA 1
ATOM 5657 C C . ALA B 1 237 ? 14.18 23.984 17.516 1 91.31 237 ALA B C 1
ATOM 5659 O O . ALA B 1 237 ? 14.875 24.75 16.859 1 91.31 237 ALA B O 1
ATOM 5660 N N . GLY B 1 238 ? 13.773 24.297 18.766 1 86.38 238 GLY B N 1
ATOM 5661 C CA . GLY B 1 238 ? 14.328 25.422 19.484 1 86.38 238 GLY B CA 1
ATOM 5662 C C . GLY B 1 238 ? 13.469 26.672 19.375 1 86.38 238 GLY B C 1
ATOM 5663 O O . GLY B 1 238 ? 13.992 27.797 19.344 1 86.38 238 GLY B O 1
ATOM 5664 N N . THR B 1 239 ? 12.188 26.469 19.312 1 91.56 239 THR B N 1
ATOM 5665 C CA . THR B 1 239 ? 11.328 27.656 19.219 1 91.56 239 THR B CA 1
ATOM 5666 C C . THR B 1 239 ? 11.258 28.359 20.562 1 91.56 239 THR B C 1
ATOM 5668 O O . THR B 1 239 ? 11.25 27.719 21.625 1 91.56 239 THR B O 1
ATOM 5671 N N . ALA B 1 240 ? 11.211 29.672 20.516 1 88.88 240 ALA B N 1
ATOM 5672 C CA . ALA B 1 240 ? 10.953 30.484 21.703 1 88.88 240 ALA B CA 1
ATOM 5673 C C . ALA B 1 240 ? 9.5 30.938 21.75 1 88.88 240 ALA B C 1
ATOM 5675 O O . ALA B 1 240 ? 9.062 31.547 22.734 1 88.88 240 ALA B O 1
ATOM 5676 N N . ARG B 1 241 ? 8.758 30.656 20.734 1 94 241 ARG B N 1
ATOM 5677 C CA . ARG B 1 241 ? 7.379 31.125 20.641 1 94 241 ARG B CA 1
ATOM 5678 C C . ARG B 1 241 ? 6.43 30.188 21.375 1 94 241 ARG B C 1
ATOM 5680 O O . ARG B 1 241 ? 6.637 28.969 21.391 1 94 241 ARG B O 1
ATOM 5687 N N . PRO B 1 242 ? 5.367 30.797 21.953 1 92.5 242 PRO B N 1
ATOM 5688 C CA . PRO B 1 242 ? 4.375 29.969 22.656 1 92.5 242 PRO B CA 1
ATOM 5689 C C . PRO B 1 242 ? 3.574 29.078 21.703 1 92.5 242 PRO B C 1
ATOM 5691 O O . PRO B 1 242 ? 3.477 29.375 20.516 1 92.5 242 PRO B O 1
ATOM 5694 N N . LEU B 1 243 ? 3.061 27.953 22.281 1 94.69 243 LEU B N 1
ATOM 5695 C CA . LEU B 1 243 ? 2.227 26.984 21.562 1 94.69 243 LEU B CA 1
ATOM 5696 C C . LEU B 1 243 ? 0.781 27.062 22.031 1 94.69 243 LEU B C 1
ATOM 5698 O O . LEU B 1 243 ? 0.516 26.984 23.234 1 94.69 243 LEU B O 1
ATOM 5702 N N . LEU B 1 244 ? -0.121 27.281 21.109 1 95.94 244 LEU B N 1
ATOM 5703 C CA . LEU B 1 244 ? -1.545 27.375 21.422 1 95.94 244 LEU B CA 1
ATOM 5704 C C . LEU B 1 244 ? -2.336 26.344 20.625 1 95.94 244 LEU B C 1
ATOM 5706 O O . LEU B 1 244 ? -2.121 26.172 19.422 1 95.94 244 LEU B O 1
ATOM 5710 N N . ALA B 1 245 ? -3.191 25.562 21.312 1 97.44 245 ALA B N 1
ATOM 5711 C CA . ALA B 1 245 ? -4.09 24.625 20.641 1 97.44 245 ALA B CA 1
ATOM 5712 C C . ALA B 1 245 ? -5.543 25.078 20.75 1 97.44 245 ALA B C 1
ATOM 5714 O O . ALA B 1 245 ? -6.059 25.266 21.859 1 97.44 245 ALA B O 1
ATOM 5715 N N . LEU B 1 246 ? -6.164 25.359 19.609 1 97.5 246 LEU B N 1
ATOM 5716 C CA . LEU B 1 246 ? -7.617 25.516 19.578 1 97.5 246 LEU B CA 1
ATOM 5717 C C . LEU B 1 246 ? -8.312 24.172 19.688 1 97.5 246 LEU B C 1
ATOM 5719 O O . LEU B 1 246 ? -8.039 23.25 18.906 1 97.5 246 LEU B O 1
ATOM 5723 N N . VAL B 1 247 ? -9.172 24.016 20.688 1 96.75 247 VAL B N 1
ATOM 5724 C CA . VAL B 1 247 ? -9.828 22.734 20.906 1 96.75 247 VAL B CA 1
ATOM 5725 C C . VAL B 1 247 ? -11.344 22.922 20.953 1 96.75 247 VAL B C 1
ATOM 5727 O O . VAL B 1 247 ? -11.836 23.953 21.406 1 96.75 247 VAL B O 1
ATOM 5730 N N . THR B 1 248 ? -12.047 22 20.391 1 94.94 248 THR B N 1
ATOM 5731 C CA . THR B 1 248 ? -13.508 22 20.484 1 94.94 248 THR B CA 1
ATOM 5732 C C . THR B 1 248 ? -13.984 21 21.531 1 94.94 248 THR B C 1
ATOM 5734 O O . THR B 1 248 ? -13.172 20.359 22.203 1 94.94 248 THR B O 1
ATOM 5737 N N . ASP B 1 249 ? -15.289 20.875 21.625 1 91.88 249 ASP B N 1
ATOM 5738 C CA . ASP B 1 249 ? -15.898 20.016 22.625 1 91.88 249 ASP B CA 1
ATOM 5739 C C . ASP B 1 249 ? -15.695 18.547 22.281 1 91.88 249 ASP B C 1
ATOM 5741 O O . ASP B 1 249 ? -15.922 17.672 23.109 1 91.88 249 ASP B O 1
ATOM 5745 N N . GLY B 1 250 ? -15.172 18.297 21.156 1 93.75 250 GLY B N 1
ATOM 5746 C CA . GLY B 1 250 ? -14.953 16.906 20.75 1 93.75 250 GLY B CA 1
ATOM 5747 C C . GLY B 1 250 ? -13.695 16.297 21.328 1 93.75 250 GLY B C 1
ATOM 5748 O O . GLY B 1 250 ? -13.508 15.086 21.281 1 93.75 250 GLY B O 1
ATOM 5749 N N . VAL B 1 251 ? -12.875 17.078 21.953 1 95.5 251 VAL B N 1
ATOM 5750 C CA . VAL B 1 251 ? -11.672 16.594 22.609 1 95.5 251 VAL B CA 1
ATOM 5751 C C . VAL B 1 251 ? -11.992 16.203 24.047 1 95.5 251 VAL B C 1
ATOM 5753 O O . VAL B 1 251 ? -12.578 17 24.797 1 95.5 251 VAL B O 1
ATOM 5756 N N . SER B 1 252 ? -11.648 15.055 24.453 1 94.19 252 SER B N 1
ATOM 5757 C CA . SER B 1 252 ? -11.969 14.523 25.781 1 94.19 252 SER B CA 1
ATOM 5758 C C . SER B 1 252 ? -11.141 15.211 26.859 1 94.19 252 SER B C 1
ATOM 5760 O O . SER B 1 252 ? -10.164 15.898 26.562 1 94.19 252 SER B O 1
ATOM 5762 N N . ALA B 1 253 ? -11.602 15.031 28.109 1 92.62 253 ALA B N 1
ATOM 5763 C CA . ALA B 1 253 ? -10.844 15.547 29.234 1 92.62 253 ALA B CA 1
ATOM 5764 C C . ALA B 1 253 ? -9.43 14.969 29.266 1 92.62 253 ALA B C 1
ATOM 5766 O O . ALA B 1 253 ? -8.461 15.688 29.547 1 92.62 253 ALA B O 1
ATOM 5767 N N . GLU B 1 254 ? -9.344 13.688 28.938 1 88.5 254 GLU B N 1
ATOM 5768 C CA . GLU B 1 254 ? -8.039 13.039 28.875 1 88.5 254 GLU B CA 1
ATOM 5769 C C . GLU B 1 254 ? -7.176 13.648 27.766 1 88.5 254 GLU B C 1
ATOM 5771 O O . GLU B 1 254 ? -5.969 13.82 27.938 1 88.5 254 GLU B O 1
ATOM 5776 N N . GLY B 1 255 ? -7.805 13.914 26.656 1 92.75 255 GLY B N 1
ATOM 5777 C CA . GLY B 1 255 ? -7.102 14.562 25.547 1 92.75 255 GLY B CA 1
ATOM 5778 C C . GLY B 1 255 ? -6.586 15.945 25.906 1 92.75 255 GLY B C 1
ATOM 5779 O O . GLY B 1 255 ? -5.449 16.297 25.578 1 92.75 255 GLY B O 1
ATOM 5780 N N . LEU B 1 256 ? -7.438 16.688 26.625 1 93 256 LEU B N 1
ATOM 5781 C CA . LEU B 1 256 ? -7.043 18.016 27.062 1 93 256 LEU B CA 1
ATOM 5782 C C . LEU B 1 256 ? -5.848 17.953 28.016 1 93 256 LEU B C 1
ATOM 5784 O O . LEU B 1 256 ? -4.922 18.766 27.906 1 93 256 LEU B O 1
ATOM 5788 N N . ASP B 1 257 ? -5.879 16.984 28.844 1 87.38 257 ASP B N 1
ATOM 5789 C CA . ASP B 1 257 ? -4.781 16.812 29.781 1 87.38 257 ASP B CA 1
ATOM 5790 C C . ASP B 1 257 ? -3.486 16.453 29.062 1 87.38 257 ASP B C 1
ATOM 5792 O O . ASP B 1 257 ? -2.416 16.969 29.406 1 87.38 257 ASP B O 1
ATOM 5796 N N . ALA B 1 258 ? -3.596 15.602 28.094 1 87.62 258 ALA B N 1
ATOM 5797 C CA . ALA B 1 258 ? -2.432 15.211 27.312 1 87.62 258 ALA B CA 1
ATOM 5798 C C . ALA B 1 258 ? -1.841 16.406 26.562 1 87.62 258 ALA B C 1
ATOM 5800 O O . ALA B 1 258 ? -0.619 16.562 26.5 1 87.62 258 ALA B O 1
ATOM 5801 N N . LEU B 1 259 ? -2.705 17.266 26.031 1 92.06 259 LEU B N 1
ATOM 5802 C CA . LEU B 1 259 ? -2.26 18.453 25.312 1 92.06 259 LEU B CA 1
ATOM 5803 C C . LEU B 1 259 ? -1.553 19.422 26.25 1 92.06 259 LEU B C 1
ATOM 5805 O O . LEU B 1 259 ? -0.508 19.984 25.906 1 92.06 259 LEU B O 1
ATOM 5809 N N . ARG B 1 260 ? -2.117 19.562 27.406 1 87.88 260 ARG B N 1
ATOM 5810 C CA . ARG B 1 260 ? -1.481 20.438 28.391 1 87.88 260 ARG B CA 1
ATOM 5811 C C . ARG B 1 260 ? -0.105 19.906 28.781 1 87.88 260 ARG B C 1
ATOM 5813 O O . ARG B 1 260 ? 0.861 20.656 28.859 1 87.88 260 ARG B O 1
ATOM 5820 N N . ARG B 1 261 ? -0.069 18.641 28.891 1 83.19 261 ARG B N 1
ATOM 5821 C CA . ARG B 1 261 ? 1.194 18.016 29.266 1 83.19 261 ARG B CA 1
ATOM 5822 C C . ARG B 1 261 ? 2.23 18.172 28.156 1 83.19 261 ARG B C 1
ATOM 5824 O O . ARG B 1 261 ? 3.426 18.297 28.438 1 83.19 261 ARG B O 1
ATOM 5831 N N . ALA B 1 262 ? 1.782 18.234 26.984 1 87.38 262 ALA B N 1
ATOM 5832 C CA . ALA B 1 262 ? 2.676 18.344 25.844 1 87.38 262 ALA B CA 1
ATOM 5833 C C . ALA B 1 262 ? 3.178 19.781 25.672 1 87.38 262 ALA B C 1
ATOM 5835 O O . ALA B 1 262 ? 4.129 20.016 24.922 1 87.38 262 ALA B O 1
ATOM 5836 N N . GLY B 1 263 ? 2.537 20.766 26.328 1 84.62 263 GLY B N 1
ATOM 5837 C CA . GLY B 1 263 ? 3.037 22.141 26.297 1 84.62 263 GLY B CA 1
ATOM 5838 C C . GLY B 1 263 ? 2.125 23.078 25.547 1 84.62 263 GLY B C 1
ATOM 5839 O O . GLY B 1 263 ? 2.48 24.234 25.312 1 84.62 263 GLY B O 1
ATOM 5840 N N . TRP B 1 264 ? 0.962 22.625 25.297 1 91.5 264 TRP B N 1
ATOM 5841 C CA . TRP B 1 264 ? 0.019 23.484 24.594 1 91.5 264 TRP B CA 1
ATOM 5842 C C . TRP B 1 264 ? -0.794 24.312 25.578 1 91.5 264 TRP B C 1
ATOM 5844 O O . TRP B 1 264 ? -1.285 23.781 26.578 1 91.5 264 TRP B O 1
ATOM 5854 N N . GLU B 1 265 ? -0.796 25.656 25.344 1 90.5 265 GLU B N 1
ATOM 5855 C CA . GLU B 1 265 ? -1.897 26.453 25.891 1 90.5 265 GLU B CA 1
ATOM 5856 C C . GLU B 1 265 ? -3.201 26.156 25.156 1 90.5 265 GLU B C 1
ATOM 5858 O O . GLU B 1 265 ? -3.209 26 23.922 1 90.5 265 GLU B O 1
ATOM 5863 N N . LEU B 1 266 ? -4.301 26.016 25.969 1 92.81 266 LEU B N 1
ATOM 5864 C CA . LEU B 1 266 ? -5.539 25.594 25.328 1 92.81 266 LEU B CA 1
ATOM 5865 C C . LEU B 1 266 ? -6.531 26.75 25.234 1 92.81 266 LEU B C 1
ATOM 5867 O O . LEU B 1 266 ? -6.641 27.547 26.156 1 92.81 266 LEU B O 1
ATOM 5871 N N . LEU B 1 267 ? -7.145 26.891 24.109 1 94.25 267 LEU B N 1
ATOM 5872 C CA . LEU B 1 267 ? -8.258 27.812 23.875 1 94.25 267 LEU B CA 1
ATOM 5873 C C . LEU B 1 267 ? -9.461 27.078 23.312 1 94.25 267 LEU B C 1
ATOM 5875 O O . LEU B 1 267 ? -9.383 26.5 22.219 1 94.25 267 LEU B O 1
ATOM 5879 N N . GLN B 1 268 ? -10.57 27.078 24 1 93.56 268 GLN B N 1
ATOM 5880 C CA . GLN B 1 268 ? -11.797 26.422 23.547 1 93.56 268 GLN B CA 1
ATOM 5881 C C . GLN B 1 268 ? -12.531 27.266 22.516 1 93.56 268 GLN B C 1
ATOM 5883 O O . GLN B 1 268 ? -12.75 28.469 22.75 1 93.56 268 GLN B O 1
ATOM 5888 N N . VAL B 1 269 ? -12.875 26.672 21.406 1 93.56 269 VAL B N 1
ATOM 5889 C CA . VAL B 1 269 ? -13.641 27.359 20.375 1 93.56 269 VAL B CA 1
ATOM 5890 C C . VAL B 1 269 ? -14.789 26.469 19.891 1 93.56 269 VAL B C 1
ATOM 5892 O O . VAL B 1 269 ? -14.789 25.266 20.141 1 93.56 269 VAL B O 1
ATOM 5895 N N . GLY B 1 270 ? -15.789 27.062 19.266 1 90.81 270 GLY B N 1
ATOM 5896 C CA . GLY B 1 270 ? -16.891 26.312 18.688 1 90.81 270 GLY B CA 1
ATOM 5897 C C . GLY B 1 270 ? -16.609 25.859 17.266 1 90.81 270 GLY B C 1
ATOM 5898 O O . GLY B 1 270 ? -15.664 26.344 16.625 1 90.81 270 GLY B O 1
ATOM 5899 N N . LEU B 1 271 ? -17.469 24.922 16.781 1 93.81 271 LEU B N 1
ATOM 5900 C CA . LEU B 1 271 ? -17.359 24.469 15.391 1 93.81 271 LEU B CA 1
ATOM 5901 C C . LEU B 1 271 ? -18 25.484 14.445 1 93.81 271 LEU B C 1
ATOM 5903 O O . LEU B 1 271 ? -19.016 26.094 14.773 1 93.81 271 LEU B O 1
ATOM 5907 N N . ALA B 1 272 ? -17.422 25.703 13.328 1 95.38 272 ALA B N 1
ATOM 5908 C CA . ALA B 1 272 ? -18.031 26.5 12.266 1 95.38 272 ALA B CA 1
ATOM 5909 C C . ALA B 1 272 ? -19.172 25.734 11.602 1 95.38 272 ALA B C 1
ATOM 5911 O O . ALA B 1 272 ? -19.281 24.516 11.742 1 95.38 272 ALA B O 1
ATOM 5912 N N . GLY B 1 273 ? -19.969 26.516 10.906 1 96 273 GLY B N 1
ATOM 5913 C CA . GLY B 1 273 ? -21.031 25.906 10.125 1 96 273 GLY B CA 1
ATOM 5914 C C . GLY B 1 273 ? -22.219 25.484 10.969 1 96 273 GLY B C 1
ATOM 5915 O O . GLY B 1 273 ? -22.406 25.984 12.078 1 96 273 GLY B O 1
ATOM 5916 N N . HIS B 1 274 ? -23.047 24.594 10.336 1 94.5 274 HIS B N 1
ATOM 5917 C CA . HIS B 1 274 ? -24.312 24.203 10.969 1 94.5 274 HIS B CA 1
ATOM 5918 C C . HIS B 1 274 ? -24.438 22.688 11.086 1 94.5 274 HIS B C 1
ATOM 5920 O O . HIS B 1 274 ? -24.312 21.969 10.086 1 94.5 274 HIS B O 1
ATOM 5926 N N . GLU B 1 275 ? -24.734 22.312 12.305 1 91.06 275 GLU B N 1
ATOM 5927 C CA . GLU B 1 275 ? -25 20.891 12.516 1 91.06 275 GLU B CA 1
ATOM 5928 C C . GLU B 1 275 ? -26.172 20.422 11.672 1 91.06 275 GLU B C 1
ATOM 5930 O O . GLU B 1 275 ? -27.188 21.125 11.547 1 91.06 275 GLU B O 1
ATOM 5935 N N . GLY B 1 276 ? -26.125 19.219 11.109 1 90.19 276 GLY B N 1
ATOM 5936 C CA . GLY B 1 276 ? -27.188 18.688 10.281 1 90.19 276 GLY B CA 1
ATOM 5937 C C . GLY B 1 276 ? -27.078 19.078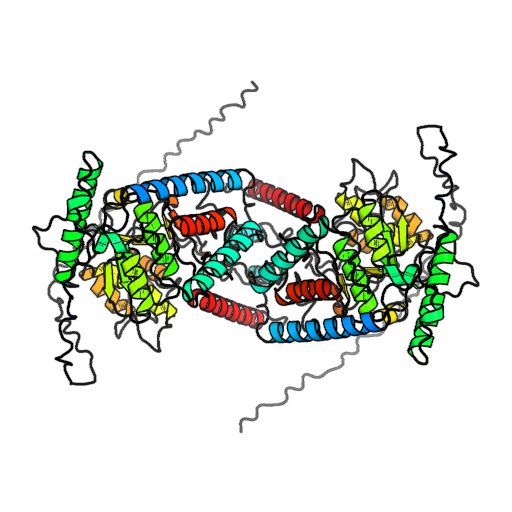 8.82 1 90.19 276 GLY B C 1
ATOM 5938 O O . GLY B 1 276 ? -27.531 18.359 7.938 1 90.19 276 GLY B O 1
ATOM 5939 N N . LEU B 1 277 ? -26.547 20.297 8.578 1 93.31 277 LEU B N 1
ATOM 5940 C CA . LEU B 1 277 ? -26.406 20.766 7.203 1 93.31 277 LEU B CA 1
ATOM 5941 C C . LEU B 1 277 ? -24.984 20.516 6.688 1 93.31 277 LEU B C 1
ATOM 5943 O O . LEU B 1 277 ? -24.781 20.328 5.484 1 93.31 277 LEU B O 1
ATOM 5947 N N . ASP B 1 278 ? -24.062 20.656 7.566 1 94.81 278 ASP B N 1
ATOM 5948 C CA . ASP B 1 278 ? -22.656 20.438 7.258 1 94.81 278 ASP B CA 1
ATOM 5949 C C . ASP B 1 278 ? -22.125 19.188 7.98 1 94.81 278 ASP B C 1
ATOM 5951 O O . ASP B 1 278 ? -22.469 18.953 9.141 1 94.81 278 ASP B O 1
ATOM 5955 N N . THR B 1 279 ? -21.281 18.375 7.324 1 90.19 279 THR B N 1
ATOM 5956 C CA . THR B 1 279 ? -20.719 17.203 7.969 1 90.19 279 THR B CA 1
ATOM 5957 C C . THR B 1 279 ? -19.75 17.609 9.086 1 90.19 279 THR B C 1
ATOM 5959 O O . THR B 1 279 ? -19.188 18.703 9.055 1 90.19 279 THR B O 1
ATOM 5962 N N . PRO B 1 280 ? -19.594 16.75 10.055 1 88 280 PRO B N 1
ATOM 5963 C CA . PRO B 1 280 ? -18.625 17.031 11.117 1 88 280 PRO B CA 1
ATOM 5964 C C . PRO B 1 280 ? -17.219 17.312 10.586 1 88 280 PRO B C 1
ATOM 5966 O O . PRO B 1 280 ? -16.516 18.172 11.117 1 88 280 PRO B O 1
ATOM 5969 N N . GLN B 1 281 ? -16.906 16.656 9.578 1 88.81 281 GLN B N 1
ATOM 5970 C CA . GLN B 1 281 ? -15.578 16.844 8.984 1 88.81 281 GLN B CA 1
ATOM 5971 C C . GLN B 1 281 ? -15.43 18.25 8.398 1 88.81 281 GLN B C 1
ATOM 5973 O O . GLN B 1 281 ? -14.438 18.938 8.664 1 88.81 281 GLN B O 1
ATOM 5978 N N . ALA B 1 282 ? -16.375 18.609 7.617 1 92.81 282 ALA B N 1
ATOM 5979 C CA . ALA B 1 282 ? -16.328 19.938 7.023 1 92.81 282 ALA B CA 1
ATOM 5980 C C . ALA B 1 282 ? -16.328 21.016 8.102 1 92.81 282 ALA B C 1
ATOM 5982 O O . ALA B 1 282 ? -15.562 21.984 8.016 1 92.81 282 ALA B O 1
ATOM 5983 N N . ARG B 1 283 ? -17.172 20.844 9.102 1 95.06 283 ARG B N 1
ATOM 5984 C CA . ARG B 1 283 ? -17.234 21.812 10.195 1 95.06 283 ARG B CA 1
ATOM 5985 C C . ARG B 1 283 ? -15.891 21.938 10.891 1 95.06 283 ARG B C 1
ATOM 5987 O O . ARG B 1 283 ? -15.461 23.031 11.25 1 95.06 283 ARG B O 1
ATOM 5994 N N . GLY B 1 284 ? -15.289 20.797 11.055 1 94.31 284 GLY B N 1
ATOM 5995 C CA . GLY B 1 284 ? -13.961 20.797 11.641 1 94.31 284 GLY B CA 1
ATOM 5996 C C . GLY B 1 284 ? -12.938 21.531 10.797 1 94.31 284 GLY B C 1
ATOM 5997 O O . GLY B 1 284 ? -12.18 22.359 11.312 1 94.31 284 GLY B O 1
ATOM 5998 N N . PHE B 1 285 ? -12.914 21.297 9.531 1 94.75 285 PHE B N 1
ATOM 5999 C CA . PHE B 1 285 ? -11.977 21.953 8.617 1 94.75 285 PHE B CA 1
ATOM 6000 C C . PHE B 1 285 ? -12.164 23.469 8.633 1 94.75 285 PHE B C 1
ATOM 6002 O O . PHE B 1 285 ? -11.195 24.203 8.758 1 94.75 285 PHE B O 1
ATOM 6009 N N . PHE B 1 286 ? -13.375 23.922 8.602 1 97.5 286 PHE B N 1
ATOM 6010 C CA . PHE B 1 286 ? -13.688 25.328 8.453 1 97.5 286 PHE B CA 1
ATOM 6011 C C . PHE B 1 286 ? -13.531 26.062 9.773 1 97.5 286 PHE B C 1
ATOM 6013 O O . PHE B 1 286 ? -13.477 27.297 9.805 1 97.5 286 PHE B O 1
ATOM 6020 N N . SER B 1 287 ? -13.438 25.391 10.859 1 96.62 287 SER B N 1
ATOM 6021 C CA . SER B 1 287 ? -13.258 26.016 12.164 1 96.62 287 SER B CA 1
ATOM 6022 C C . SER B 1 287 ? -11.883 26.672 12.273 1 96.62 287 SER B C 1
ATOM 6024 O O . SER B 1 287 ? -11.641 27.469 13.188 1 96.62 287 SER B O 1
ATOM 6026 N N . LYS B 1 288 ? -11.062 26.469 11.328 1 97.19 288 LYS B N 1
ATOM 6027 C CA . LYS B 1 288 ? -9.789 27.188 11.242 1 97.19 288 LYS B CA 1
ATOM 6028 C C . LYS B 1 288 ? -10.016 28.688 11.117 1 97.19 288 LYS B C 1
ATOM 6030 O O . LYS B 1 288 ? -9.086 29.469 11.305 1 97.19 288 LYS B O 1
ATOM 6035 N N . ILE B 1 289 ? -11.211 29.141 10.82 1 96.75 289 ILE B N 1
ATOM 6036 C CA . ILE B 1 289 ? -11.492 30.562 10.672 1 96.75 289 ILE B CA 1
ATOM 6037 C C . ILE B 1 289 ? -11.242 31.281 12 1 96.75 289 ILE B C 1
ATOM 6039 O O . ILE B 1 289 ? -11 32.5 12.023 1 96.75 289 ILE B O 1
ATOM 6043 N N . TRP B 1 290 ? -11.234 30.562 13.117 1 96 290 TRP B N 1
ATOM 6044 C CA . TRP B 1 290 ? -11.008 31.141 14.438 1 96 290 TRP B CA 1
ATOM 6045 C C . TRP B 1 290 ? -9.609 31.734 14.531 1 96 290 TRP B C 1
ATOM 6047 O O . TRP B 1 290 ? -9.336 32.562 15.406 1 96 290 TRP B O 1
ATOM 6057 N N . LEU B 1 291 ? -8.742 31.344 13.695 1 96.81 291 LEU B N 1
ATOM 6058 C CA . LEU B 1 291 ? -7.383 31.875 13.68 1 96.81 291 LEU B CA 1
ATOM 6059 C C . LEU B 1 291 ? -7.387 33.375 13.508 1 96.81 291 LEU B C 1
ATOM 6061 O O . LEU B 1 291 ? -6.539 34.062 14.07 1 96.81 291 LEU B O 1
ATOM 6065 N N . TRP B 1 292 ? -8.312 33.938 12.773 1 95.25 292 TRP B N 1
ATOM 6066 C CA . TRP B 1 292 ? -8.352 35.344 12.477 1 95.25 292 TRP B CA 1
ATOM 6067 C C . TRP B 1 292 ? -8.961 36.125 13.641 1 95.25 292 TRP B C 1
ATOM 6069 O O . TRP B 1 292 ? -8.859 37.375 13.695 1 95.25 292 TRP B O 1
ATOM 6079 N N . ALA B 1 293 ? -9.523 35.469 14.625 1 93.94 293 ALA B N 1
ATOM 6080 C CA . ALA B 1 293 ? -10.133 36.125 15.781 1 93.94 293 ALA B CA 1
ATOM 6081 C C . ALA B 1 293 ? -9.141 36.25 16.922 1 93.94 293 ALA B C 1
ATOM 6083 O O . ALA B 1 293 ? -9.438 36.875 17.953 1 93.94 293 ALA B O 1
ATOM 6084 N N . LEU B 1 294 ? -7.969 35.656 16.797 1 94.5 294 LEU B N 1
ATOM 6085 C CA . LEU B 1 294 ? -7.012 35.594 17.906 1 94.5 294 LEU B CA 1
ATOM 6086 C C . LEU B 1 294 ? -6.418 36.969 18.188 1 94.5 294 LEU B C 1
ATOM 6088 O O . LEU B 1 294 ? -6.168 37.719 17.25 1 94.5 294 LEU B O 1
ATOM 6092 N N . PRO B 1 295 ? -6.137 37.312 19.469 1 92.69 295 PRO B N 1
ATOM 6093 C CA . PRO B 1 295 ? -5.605 38.625 19.844 1 92.69 295 PRO B CA 1
ATOM 6094 C C . PRO B 1 295 ? -4.082 38.688 19.75 1 92.69 295 PRO B C 1
ATOM 6096 O O . PRO B 1 295 ? -3.422 39.156 20.688 1 92.69 295 PRO B O 1
ATOM 6099 N N . PHE B 1 296 ? -3.523 38.281 18.641 1 94.19 296 PHE B N 1
ATOM 6100 C CA . PHE B 1 296 ? -2.078 38.219 18.438 1 94.19 296 PHE B CA 1
ATOM 6101 C C . PHE B 1 296 ? -1.667 39 17.203 1 94.19 296 PHE B C 1
ATOM 6103 O O . PHE B 1 296 ? -2.514 39.344 16.375 1 94.19 296 PHE B O 1
ATOM 6110 N N . HIS B 1 297 ? -0.443 39.312 17.141 1 92.75 297 HIS B N 1
ATOM 6111 C CA . HIS B 1 297 ? 0.106 40.062 16.016 1 92.75 297 HIS B CA 1
ATOM 6112 C C . HIS B 1 297 ? 0.293 39.156 14.805 1 92.75 297 HIS B C 1
ATOM 6114 O O . HIS B 1 297 ? -0.059 39.531 13.688 1 92.75 297 HIS B O 1
ATOM 6120 N N . LYS B 1 298 ? 0.9 37.969 15.039 1 94.88 298 LYS B N 1
ATOM 6121 C CA . LYS B 1 298 ? 1.161 37.031 13.969 1 94.88 298 LYS B CA 1
ATOM 6122 C C . LYS B 1 298 ? 0.958 35.594 14.461 1 94.88 298 LYS B C 1
ATOM 6124 O O . LYS B 1 298 ? 1.277 35.281 15.609 1 94.88 298 LYS B O 1
ATOM 6129 N N . VAL B 1 299 ? 0.43 34.781 13.523 1 96.44 299 VAL B N 1
ATOM 6130 C CA . VAL B 1 299 ? 0.133 33.406 13.852 1 96.44 299 VAL B CA 1
ATOM 6131 C C . VAL B 1 299 ? 0.713 32.469 12.781 1 96.44 299 VAL B C 1
ATOM 6133 O O . VAL B 1 299 ? 0.597 32.75 11.586 1 96.44 299 VAL B O 1
ATOM 6136 N N . ILE B 1 300 ? 1.465 31.484 13.195 1 97.56 300 ILE B N 1
ATOM 6137 C CA . ILE B 1 300 ? 1.763 30.344 12.336 1 97.56 300 ILE B CA 1
ATOM 6138 C C . ILE B 1 300 ? 0.911 29.156 12.75 1 97.56 300 ILE B C 1
ATOM 6140 O O . ILE B 1 300 ? 1.047 28.641 13.867 1 97.56 300 ILE B O 1
ATOM 6144 N N . TYR B 1 301 ? -0.01 28.781 11.859 1 98.19 301 TYR B N 1
ATOM 6145 C CA . TYR B 1 301 ? -0.817 27.578 12.086 1 98.19 301 TYR B CA 1
ATOM 6146 C C . TYR B 1 301 ? -0.133 26.344 11.516 1 98.19 301 TYR B C 1
ATOM 6148 O O . TYR B 1 301 ? 0.413 26.391 10.406 1 98.19 301 TYR B O 1
ATOM 6156 N N . ILE B 1 302 ? -0.146 25.203 12.281 1 98.69 302 ILE B N 1
ATOM 6157 C CA . ILE B 1 302 ? 0.464 23.953 11.844 1 98.69 302 ILE B CA 1
ATOM 6158 C C . ILE B 1 302 ? -0.47 22.797 12.156 1 98.69 302 ILE B C 1
ATOM 6160 O O . ILE B 1 302 ? -0.909 22.625 13.297 1 98.69 302 ILE B O 1
ATOM 6164 N N . ASP B 1 303 ? -0.777 21.922 11.148 1 97.75 303 ASP B N 1
ATOM 6165 C CA . ASP B 1 303 ? -1.565 20.719 11.375 1 97.75 303 ASP B CA 1
ATOM 6166 C C . ASP B 1 303 ? -0.844 19.766 12.32 1 97.75 303 ASP B C 1
ATOM 6168 O O . ASP B 1 303 ? 0.386 19.766 12.398 1 97.75 303 ASP B O 1
ATOM 6172 N N . THR B 1 304 ? -1.648 18.922 12.938 1 97.44 304 THR B N 1
ATOM 6173 C CA . THR B 1 304 ? -1.112 18.031 13.961 1 97.44 304 THR B CA 1
ATOM 6174 C C . THR B 1 304 ? -0.302 16.906 13.328 1 97.44 304 THR B C 1
ATOM 6176 O O . THR B 1 304 ? 0.479 16.234 14.008 1 97.44 304 THR B O 1
ATOM 6179 N N . ASP B 1 305 ? -0.475 16.688 12.047 1 97.25 305 ASP B N 1
ATOM 6180 C CA . ASP B 1 305 ? 0.24 15.602 11.375 1 97.25 305 ASP B CA 1
ATOM 6181 C C . ASP B 1 305 ? 1.494 16.125 10.68 1 97.25 305 ASP B C 1
ATOM 6183 O O . ASP B 1 305 ? 1.891 15.602 9.633 1 97.25 305 ASP B O 1
ATOM 6187 N N . ILE B 1 306 ? 2.039 17.156 11.172 1 98.25 306 ILE B N 1
ATOM 6188 C CA . ILE B 1 306 ? 3.289 17.719 10.664 1 98.25 306 ILE B CA 1
ATOM 6189 C C . ILE B 1 306 ? 4.406 17.484 11.68 1 98.25 306 ILE B C 1
ATOM 6191 O O . ILE B 1 306 ? 4.203 17.672 12.883 1 98.25 306 ILE B O 1
ATOM 6195 N N . LEU B 1 307 ? 5.535 16.984 11.25 1 97.94 307 LEU B N 1
ATOM 6196 C CA . LEU B 1 307 ? 6.777 16.891 12.016 1 97.94 307 LEU B CA 1
ATOM 6197 C C . LEU B 1 307 ? 7.719 18.031 11.656 1 97.94 307 LEU B C 1
ATOM 6199 O O . LEU B 1 307 ? 8.125 18.172 10.5 1 97.94 307 LEU B O 1
ATOM 6203 N N . VAL B 1 308 ? 8.07 18.859 12.617 1 97.81 308 VAL B N 1
ATOM 6204 C CA . VAL B 1 308 ? 8.93 20.016 12.398 1 97.81 308 VAL B CA 1
ATOM 6205 C C . VAL B 1 308 ? 10.398 19.594 12.492 1 97.81 308 VAL B C 1
ATOM 6207 O O . VAL B 1 308 ? 10.805 18.969 13.469 1 97.81 308 VAL B O 1
ATOM 6210 N N . LEU B 1 309 ? 11.156 19.969 11.461 1 96.56 309 LEU B N 1
ATOM 6211 C CA . LEU B 1 309 ? 12.531 19.469 11.375 1 96.56 309 LEU B CA 1
ATOM 6212 C C . LEU B 1 309 ? 13.523 20.547 11.758 1 96.56 309 LEU B C 1
ATOM 6214 O O . LEU B 1 309 ? 14.664 20.25 12.125 1 96.56 309 LEU B O 1
ATOM 6218 N N . ARG B 1 310 ? 13.07 21.828 11.609 1 94.19 310 ARG B N 1
ATOM 6219 C CA . ARG B 1 310 ? 13.945 22.969 11.844 1 94.19 310 ARG B CA 1
ATOM 6220 C C . ARG B 1 310 ? 13.203 24.094 12.57 1 94.19 310 ARG B C 1
ATOM 6222 O O . ARG B 1 310 ? 11.969 24.109 12.586 1 94.19 310 ARG B O 1
ATOM 6229 N N . ASN B 1 311 ? 14.117 24.953 13.172 1 94.5 311 ASN B N 1
ATOM 6230 C CA . ASN B 1 311 ? 13.508 26.109 13.812 1 94.5 311 ASN B CA 1
ATOM 6231 C C . ASN B 1 311 ? 12.766 26.984 12.797 1 94.5 311 ASN B C 1
ATOM 6233 O O . ASN B 1 311 ? 13.312 27.312 11.742 1 94.5 311 ASN B O 1
ATOM 6237 N N . LEU B 1 312 ? 11.492 27.297 13.109 1 96.56 312 LEU B N 1
ATOM 6238 C CA . LEU B 1 312 ? 10.641 28.016 12.172 1 96.56 312 LEU B CA 1
ATOM 6239 C C . LEU B 1 312 ? 10.406 29.453 12.633 1 96.56 312 LEU B C 1
ATOM 6241 O O . LEU B 1 312 ? 9.648 30.203 12 1 96.56 312 LEU B O 1
ATOM 6245 N N . ASP B 1 313 ? 11.07 29.906 13.68 1 94.25 313 ASP B N 1
ATOM 6246 C CA . ASP B 1 313 ? 10.797 31.219 14.266 1 94.25 313 ASP B CA 1
ATOM 6247 C C . ASP B 1 313 ? 11.047 32.344 13.25 1 94.25 313 ASP B C 1
ATOM 6249 O O . ASP B 1 313 ? 10.352 33.344 13.25 1 94.25 313 ASP B O 1
ATOM 6253 N N . HIS B 1 314 ? 11.961 32.125 12.359 1 94 314 HIS B N 1
ATOM 6254 C CA . HIS B 1 314 ? 12.305 33.156 11.375 1 94 314 HIS B CA 1
ATOM 6255 C C . HIS B 1 314 ? 11.148 33.406 10.406 1 94 314 HIS B C 1
ATOM 6257 O O . HIS B 1 314 ? 11.086 34.469 9.766 1 94 314 HIS B O 1
ATOM 6263 N N . VAL B 1 315 ? 10.227 32.469 10.312 1 94.88 315 VAL B N 1
ATOM 6264 C CA . VAL B 1 315 ? 9.117 32.562 9.367 1 94.88 315 VAL B CA 1
ATOM 6265 C C . VAL B 1 315 ? 8.172 33.688 9.797 1 94.88 315 VAL B C 1
ATOM 6267 O O . VAL B 1 315 ? 7.523 34.312 8.961 1 94.88 315 VAL B O 1
ATOM 6270 N N . PHE B 1 316 ? 8.078 34.031 11.109 1 94.06 316 PHE B N 1
ATOM 6271 C CA . PHE B 1 316 ? 7.258 35.156 11.594 1 94.06 316 PHE B CA 1
ATOM 6272 C C . PHE B 1 316 ? 7.715 36.469 10.984 1 94.06 316 PHE B C 1
ATOM 6274 O O . PHE B 1 316 ? 6.898 37.344 10.742 1 94.06 316 PHE B O 1
ATOM 6281 N N . ASP B 1 317 ? 8.961 36.531 10.656 1 87.94 317 ASP B N 1
ATOM 6282 C CA . ASP B 1 317 ? 9.547 37.75 10.141 1 87.94 317 ASP B CA 1
ATOM 6283 C C . ASP B 1 317 ? 9.547 37.781 8.617 1 87.94 317 ASP B C 1
ATOM 6285 O O . ASP B 1 317 ? 9.297 38.812 7.996 1 87.94 317 ASP B O 1
ATOM 6289 N N . SER B 1 318 ? 9.789 36.719 7.988 1 82.19 318 SER B N 1
ATOM 6290 C CA . SER B 1 318 ? 10.023 36.625 6.551 1 82.19 318 SER B CA 1
ATOM 6291 C C . SER B 1 318 ? 8.727 36.781 5.766 1 82.19 318 SER B C 1
ATOM 6293 O O . SER B 1 318 ? 8.734 37.312 4.648 1 82.19 318 SER B O 1
ATOM 6295 N N . TYR B 1 319 ? 7.676 36.375 6.281 1 73.94 319 TYR B N 1
ATOM 6296 C CA . TYR B 1 319 ? 6.406 36.406 5.559 1 73.94 319 TYR B CA 1
ATOM 6297 C C . TYR B 1 319 ? 5.387 37.281 6.285 1 73.94 319 TYR B C 1
ATOM 6299 O O . TYR B 1 319 ? 4.18 37.094 6.133 1 73.94 319 TYR B O 1
ATOM 6307 N N . GLY B 1 320 ? 5.891 38.188 6.961 1 63.25 320 GLY B N 1
ATOM 6308 C CA . GLY B 1 320 ? 5.109 39 7.891 1 63.25 320 GLY B CA 1
ATOM 6309 C C . GLY B 1 320 ? 4.293 40.062 7.211 1 63.25 320 GLY B C 1
ATOM 6310 O O . GLY B 1 320 ? 3.359 40.625 7.801 1 63.25 320 GLY B O 1
ATOM 6311 N N . THR B 1 321 ? 4.523 40.219 5.988 1 73.94 321 THR B N 1
ATOM 6312 C CA . THR B 1 321 ? 3.822 41.344 5.398 1 73.94 321 THR B CA 1
ATOM 6313 C C . THR B 1 321 ? 2.516 40.906 4.75 1 73.94 321 THR B C 1
ATOM 6315 O O . THR B 1 321 ? 1.601 41.719 4.566 1 73.94 321 THR B O 1
ATOM 6318 N N . ALA B 1 322 ? 2.465 39.656 4.504 1 85.06 322 ALA B N 1
ATOM 6319 C CA . ALA B 1 322 ? 1.239 39.188 3.875 1 85.06 322 ALA B CA 1
ATOM 6320 C C . ALA B 1 322 ? 0.174 38.844 4.922 1 85.06 322 ALA B C 1
ATOM 6322 O O . ALA B 1 322 ? 0.495 38.438 6.039 1 85.06 322 ALA B O 1
ATOM 6323 N N . ALA B 1 323 ? -1.096 39.156 4.559 1 90.5 323 ALA B N 1
ATOM 6324 C CA . ALA B 1 323 ? -2.225 38.844 5.434 1 90.5 323 ALA B CA 1
ATOM 6325 C C . ALA B 1 323 ? -2.424 37.344 5.57 1 90.5 323 ALA B C 1
ATOM 6327 O O . ALA B 1 323 ? -2.996 36.875 6.555 1 90.5 323 ALA B O 1
ATOM 6328 N N . PHE B 1 324 ? -1.979 36.656 4.574 1 93.56 324 PHE B N 1
ATOM 6329 C CA . PHE B 1 324 ? -2.174 35.219 4.492 1 93.56 324 PHE B CA 1
ATOM 6330 C C . PHE B 1 324 ? -1.111 34.562 3.604 1 93.56 324 PHE B C 1
ATOM 6332 O O . PHE B 1 324 ? -0.922 34.969 2.457 1 93.56 324 PHE B O 1
ATOM 6339 N N . SER B 1 325 ? -0.334 33.656 4.117 1 95.56 325 SER B N 1
ATOM 6340 C CA . SER B 1 325 ? 0.657 32.906 3.365 1 95.56 325 SER B CA 1
ATOM 6341 C C . SER B 1 325 ? 0.451 31.391 3.545 1 95.56 325 SER B C 1
ATOM 6343 O O . SER B 1 325 ? 0.123 30.938 4.641 1 95.56 325 SER B O 1
ATOM 6345 N N . ALA B 1 326 ? 0.606 30.672 2.492 1 95.31 326 ALA B N 1
ATOM 6346 C CA . ALA B 1 326 ? 0.448 29.219 2.5 1 95.31 326 ALA B CA 1
ATOM 6347 C C . ALA B 1 326 ? 1.243 28.578 1.369 1 95.31 326 ALA B C 1
ATOM 6349 O O . ALA B 1 326 ? 1.61 29.234 0.4 1 95.31 326 ALA B O 1
ATOM 6350 N N . ALA B 1 327 ? 1.586 27.297 1.562 1 92 327 ALA B N 1
ATOM 6351 C CA . ALA B 1 327 ? 2.143 26.547 0.438 1 92 327 ALA B CA 1
ATOM 6352 C C . ALA B 1 327 ? 1.048 26.109 -0.532 1 92 327 ALA B C 1
ATOM 6354 O O . ALA B 1 327 ? -0.136 26.125 -0.185 1 92 327 ALA B O 1
ATOM 6355 N N . VAL B 1 328 ? 1.474 25.797 -1.681 1 88.31 328 VAL B N 1
ATOM 6356 C CA . VAL B 1 328 ? 0.535 25.312 -2.682 1 88.31 328 VAL B CA 1
ATOM 6357 C C . VAL B 1 328 ? 0.161 23.859 -2.367 1 88.31 328 VAL B C 1
ATOM 6359 O O . VAL B 1 328 ? 0.999 23.078 -1.901 1 88.31 328 VAL B O 1
ATOM 6362 N N . ASP B 1 329 ? -1.054 23.547 -2.67 1 85.94 329 ASP B N 1
ATOM 6363 C CA . ASP B 1 329 ? -1.512 22.172 -2.512 1 85.94 329 ASP B CA 1
ATOM 6364 C C . ASP B 1 329 ? -0.749 21.234 -3.438 1 85.94 329 ASP B C 1
ATOM 6366 O O . ASP B 1 329 ? -0.479 21.562 -4.594 1 85.94 329 ASP B O 1
ATOM 6370 N N . SER B 1 330 ? -0.405 20.094 -2.898 1 75.69 330 SER B N 1
ATOM 6371 C CA . SER B 1 330 ? 0.434 19.125 -3.594 1 75.69 330 SER B CA 1
ATOM 6372 C C . SER B 1 330 ? -0.37 18.344 -4.625 1 75.69 330 SER B C 1
ATOM 6374 O O . SER B 1 330 ? 0.203 17.656 -5.477 1 75.69 330 SER B O 1
ATOM 6376 N N . GLN B 1 331 ? -1.66 18.359 -4.461 1 69.38 331 GLN B N 1
ATOM 6377 C CA . GLN B 1 331 ? -2.482 17.609 -5.402 1 69.38 331 GLN B CA 1
ATOM 6378 C C . GLN B 1 331 ? -2.707 18.391 -6.688 1 69.38 331 GLN B C 1
ATOM 6380 O O . GLN B 1 331 ? -3.031 19.578 -6.645 1 69.38 331 GLN B O 1
ATOM 6385 N N . PRO B 1 332 ? -2.219 17.734 -7.762 1 61.12 332 PRO B N 1
ATOM 6386 C CA . PRO B 1 332 ? -2.492 18.406 -9.031 1 61.12 332 PRO B CA 1
ATOM 6387 C C . PRO B 1 332 ? -3.986 18.578 -9.297 1 61.12 332 PRO B C 1
ATOM 6389 O O . PRO B 1 332 ? -4.773 17.672 -9.008 1 61.12 332 PRO B O 1
ATOM 6392 N N . HIS B 1 333 ? -4.289 19.828 -9.484 1 60.31 333 HIS B N 1
ATOM 6393 C CA . HIS B 1 333 ? -5.672 20.109 -9.844 1 60.31 333 HIS B CA 1
ATOM 6394 C C . HIS B 1 333 ? -5.828 20.281 -11.352 1 60.31 333 HIS B C 1
ATOM 6396 O O . HIS B 1 333 ? -5.012 20.953 -11.992 1 60.31 333 HIS B O 1
ATOM 6402 N N . MET B 1 334 ? -6.543 19.344 -11.984 1 56.22 334 MET B N 1
ATOM 6403 C CA . MET B 1 334 ? -6.68 19.234 -13.43 1 56.22 334 MET B CA 1
ATOM 6404 C C . MET B 1 334 ? -6.953 20.609 -14.055 1 56.22 334 MET B C 1
ATOM 6406 O O . MET B 1 334 ? -6.629 20.828 -15.227 1 56.22 334 MET B O 1
ATOM 6410 N N . ASP B 1 335 ? -7.52 21.422 -13.297 1 55.41 335 ASP B N 1
ATOM 6411 C CA . ASP B 1 335 ? -7.871 22.719 -13.883 1 55.41 335 ASP B CA 1
ATOM 6412 C C . ASP B 1 335 ? -6.73 23.719 -13.734 1 55.41 335 ASP B C 1
ATOM 6414 O O . ASP B 1 335 ? -6.887 24.906 -14.047 1 55.41 335 ASP B O 1
ATOM 6418 N N . GLY B 1 336 ? -5.621 23.078 -13.289 1 61.88 336 GLY B N 1
ATOM 6419 C CA . GLY B 1 336 ? -4.477 23.953 -13.148 1 61.88 336 GLY B CA 1
ATOM 6420 C C . GLY B 1 336 ? -4.621 24.953 -12.008 1 61.88 336 GLY B C 1
ATOM 6421 O O . GLY B 1 336 ? -3.826 25.891 -11.883 1 61.88 336 GLY B O 1
ATOM 6422 N N . GLU B 1 337 ? -5.609 24.766 -11.305 1 70.25 337 GLU B N 1
ATOM 6423 C CA . GLU B 1 337 ? -5.859 25.688 -10.195 1 70.25 337 GLU B CA 1
ATOM 6424 C C . GLU B 1 337 ? -4.836 25.516 -9.078 1 70.25 337 GLU B C 1
ATOM 6426 O O . GLU B 1 337 ? -4.484 24.391 -8.734 1 70.25 337 GLU B O 1
ATOM 6431 N N . MET B 1 338 ? -4.32 26.688 -8.758 1 80.12 338 MET B N 1
ATOM 6432 C CA . MET B 1 338 ? -3.453 26.703 -7.582 1 80.12 338 MET B CA 1
ATOM 6433 C C . MET B 1 338 ? -4.258 26.953 -6.312 1 80.12 338 MET B C 1
ATOM 6435 O O . MET B 1 338 ? -4.98 27.953 -6.215 1 80.12 338 MET B O 1
ATOM 6439 N N . ILE B 1 339 ? -4.23 26.016 -5.426 1 88.44 339 ILE B N 1
ATOM 6440 C CA . ILE B 1 339 ? -4.98 26.078 -4.18 1 88.44 339 ILE B CA 1
ATOM 6441 C C . ILE B 1 339 ? -4.016 26.094 -2.996 1 88.44 339 ILE B C 1
ATOM 6443 O O . ILE B 1 339 ? -3.008 25.391 -3 1 88.44 339 ILE B O 1
ATOM 6447 N N . SER B 1 340 ? -4.324 26.953 -2.041 1 91.88 340 SER B N 1
ATOM 6448 C CA . SER B 1 340 ? -3.514 26.984 -0.829 1 91.88 340 SER B CA 1
ATOM 6449 C C . SER B 1 340 ? -3.707 25.719 -0.008 1 91.88 340 SER B C 1
ATOM 6451 O O . SER B 1 340 ? -4.816 25.172 0.068 1 91.88 340 SER B O 1
ATOM 6453 N N . GLN B 1 341 ? -2.641 25.25 0.47 1 93.25 341 GLN B N 1
ATOM 6454 C CA . GLN B 1 341 ? -2.721 24.141 1.431 1 93.25 341 GLN B CA 1
ATOM 6455 C C . GLN B 1 341 ? -2.801 24.672 2.861 1 93.25 341 GLN B C 1
ATOM 6457 O O . GLN B 1 341 ? -2.02 25.547 3.252 1 93.25 341 GLN B O 1
ATOM 6462 N N . THR B 1 342 ? -3.678 24.156 3.656 1 95.38 342 THR B N 1
ATOM 6463 C CA . THR B 1 342 ? -3.977 24.812 4.926 1 95.38 342 THR B CA 1
ATOM 6464 C C . THR B 1 342 ? -3.318 24.078 6.086 1 95.38 342 THR B C 1
ATOM 6466 O O . THR B 1 342 ? -3.705 24.25 7.242 1 95.38 342 THR B O 1
ATOM 6469 N N . GLY B 1 343 ? -2.396 23.203 5.832 1 96.5 343 GLY B N 1
ATOM 6470 C CA . GLY B 1 343 ? -1.7 22.5 6.898 1 96.5 343 GLY B CA 1
ATOM 6471 C C . GLY B 1 343 ? -0.622 23.328 7.562 1 96.5 343 GLY B C 1
ATOM 6472 O O . GLY B 1 343 ? -0.222 23.047 8.695 1 96.5 343 GLY B O 1
ATOM 6473 N N . PHE B 1 344 ? -0.095 24.266 6.859 1 97.06 344 PHE B N 1
ATOM 6474 C CA . PHE B 1 344 ? 0.884 25.234 7.336 1 97.06 344 PHE B CA 1
ATOM 6475 C C . PHE B 1 344 ? 0.55 26.641 6.836 1 97.06 344 PHE B C 1
ATOM 6477 O O . PHE B 1 344 ? 0.642 26.906 5.637 1 97.06 344 PHE B O 1
ATOM 6484 N N . LEU B 1 345 ? 0.179 27.531 7.762 1 96.88 345 LEU B N 1
ATOM 6485 C CA . LEU B 1 345 ? -0.258 28.875 7.402 1 96.88 345 LEU B CA 1
ATOM 6486 C C . LEU B 1 345 ? 0.507 29.938 8.195 1 96.88 345 LEU B C 1
ATOM 6488 O O . LEU B 1 345 ? 0.854 29.703 9.359 1 96.88 345 LEU B O 1
ATOM 6492 N N . VAL B 1 346 ? 0.803 31.047 7.578 1 96.81 346 VAL B N 1
AT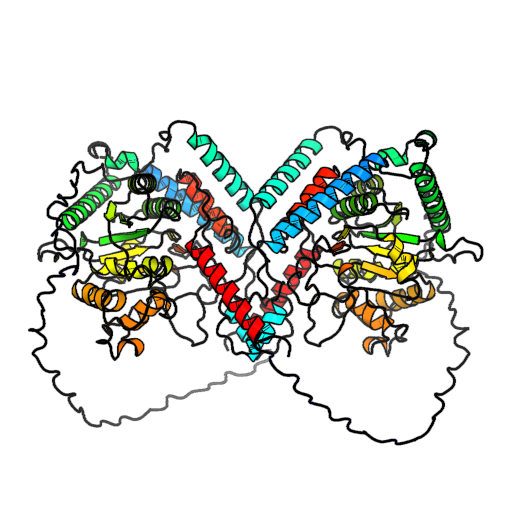OM 6493 C CA . VAL B 1 346 ? 1.25 32.25 8.242 1 96.81 346 VAL B CA 1
ATOM 6494 C C . VAL B 1 346 ? 0.226 33.375 8.023 1 96.81 346 VAL B C 1
ATOM 6496 O O . VAL B 1 346 ? -0.103 33.719 6.887 1 96.81 346 VAL B O 1
ATOM 6499 N N . LEU B 1 347 ? -0.303 33.844 9.125 1 95.5 347 LEU B N 1
ATOM 6500 C CA . LEU B 1 347 ? -1.356 34.844 8.898 1 95.5 347 LEU B CA 1
ATOM 6501 C C . LEU B 1 347 ? -1.337 35.906 9.984 1 95.5 347 LEU B C 1
ATOM 6503 O O . LEU B 1 347 ? -0.698 35.75 11.023 1 95.5 347 LEU B O 1
ATOM 6507 N N . GLN B 1 348 ? -1.93 37 9.68 1 93.94 348 GLN B N 1
ATOM 6508 C CA . GLN B 1 348 ? -2.201 38.094 10.617 1 93.94 348 GLN B CA 1
ATOM 6509 C C . GLN B 1 348 ? -3.672 38.094 11.023 1 93.94 348 GLN B C 1
ATOM 6511 O O . GLN B 1 348 ? -4.547 38.375 10.195 1 93.94 348 GLN B O 1
ATOM 6516 N N . PRO B 1 349 ? -3.883 37.844 12.328 1 93.81 349 PRO B N 1
ATOM 6517 C CA . PRO B 1 349 ? -5.273 37.938 12.781 1 93.81 349 PRO B CA 1
ATOM 6518 C C . PRO B 1 349 ? -5.914 39.281 12.492 1 93.81 349 PRO B C 1
ATOM 6520 O O . PRO B 1 349 ? -5.223 40.312 12.477 1 93.81 349 PRO B O 1
ATOM 6523 N N . SER B 1 350 ? -7.164 39.25 12.172 1 92.38 350 SER B N 1
ATOM 6524 C CA . SER B 1 350 ? -7.977 40.406 11.82 1 92.38 350 SER B CA 1
ATOM 6525 C C . SER B 1 350 ? -9.445 40.188 12.148 1 92.38 350 SER B C 1
ATOM 6527 O O . SER B 1 350 ? -10.094 39.312 11.539 1 92.38 350 SER B O 1
ATOM 6529 N N . LEU B 1 351 ? -9.953 40.969 13.047 1 91 351 LEU B N 1
ATOM 6530 C CA . LEU B 1 351 ? -11.352 40.812 13.438 1 91 351 LEU B CA 1
ATOM 6531 C C . LEU B 1 351 ? -12.281 41.094 12.25 1 91 351 LEU B C 1
ATOM 6533 O O . LEU B 1 351 ? -13.344 40.469 12.133 1 91 351 LEU B O 1
ATOM 6537 N N . GLU B 1 352 ? -11.891 42.031 11.438 1 90.81 352 GLU B N 1
ATOM 6538 C CA . GLU B 1 352 ? -12.656 42.312 10.227 1 90.81 352 GLU B CA 1
ATOM 6539 C C . GLU B 1 352 ? -12.742 41.062 9.336 1 90.81 352 GLU B C 1
ATOM 6541 O O . GLU B 1 352 ? -13.828 40.719 8.867 1 90.81 352 GLU B O 1
ATOM 6546 N N . ARG B 1 353 ? -11.641 40.469 9.117 1 93.81 353 ARG B N 1
ATOM 6547 C CA . ARG B 1 353 ? -11.625 39.281 8.273 1 93.81 353 ARG B CA 1
ATOM 6548 C C . ARG B 1 353 ? -12.383 38.125 8.938 1 93.81 353 ARG B C 1
ATOM 6550 O O . ARG B 1 353 ? -13.062 37.344 8.266 1 93.81 353 ARG B O 1
ATOM 6557 N N . PHE B 1 354 ? -12.195 37.969 10.219 1 94.38 354 PHE B N 1
ATOM 6558 C CA . PHE B 1 354 ? -12.945 36.938 10.914 1 94.38 354 PHE B CA 1
ATOM 6559 C C . PHE B 1 354 ? -14.445 37.125 10.703 1 94.38 354 PHE B C 1
ATOM 6561 O O . PHE B 1 354 ? -15.156 36.156 10.445 1 94.38 354 PHE B O 1
ATOM 6568 N N . SER B 1 355 ? -14.852 38.344 10.922 1 92.19 355 SER B N 1
ATOM 6569 C CA . SER B 1 355 ? -16.266 38.625 10.742 1 92.19 355 SER B CA 1
ATOM 6570 C C . SER B 1 355 ? -16.75 38.219 9.352 1 92.19 355 SER B C 1
ATOM 6572 O O . SER B 1 355 ? -17.797 37.562 9.219 1 92.19 355 SER B O 1
ATOM 6574 N N . ASP B 1 356 ? -16 38.594 8.344 1 94.12 356 ASP B N 1
ATOM 6575 C CA . ASP B 1 356 ? -16.328 38.219 6.977 1 94.12 356 ASP B CA 1
ATOM 6576 C C . ASP B 1 356 ? -16.438 36.688 6.832 1 94.12 356 ASP B C 1
ATOM 6578 O O . ASP B 1 356 ? -17.422 36.188 6.305 1 94.12 356 ASP B O 1
ATOM 6582 N N . LEU B 1 357 ? -15.438 36.031 7.297 1 95.94 357 LEU B N 1
ATOM 6583 C CA . LEU B 1 357 ? -15.352 34.594 7.164 1 95.94 357 LEU B CA 1
ATOM 6584 C C . LEU B 1 357 ? -16.5 33.906 7.898 1 95.94 357 LEU B C 1
ATOM 6586 O O . LEU B 1 357 ? -17.078 32.938 7.398 1 95.94 357 LEU B O 1
ATOM 6590 N N . TRP B 1 358 ? -16.797 34.406 9.055 1 94.12 358 TRP B N 1
ATOM 6591 C CA . TRP B 1 358 ? -17.875 33.844 9.852 1 94.12 358 TRP B CA 1
ATOM 6592 C C . TRP B 1 358 ? -19.203 33.938 9.125 1 94.12 358 TRP B C 1
ATOM 6594 O O . TRP B 1 358 ? -19.984 33 9.094 1 94.12 358 TRP B O 1
ATOM 6604 N N . VAL B 1 359 ? -19.469 35.062 8.57 1 94.19 359 VAL B N 1
ATOM 6605 C CA . VAL B 1 359 ? -20.719 35.281 7.863 1 94.19 359 VAL B CA 1
ATOM 6606 C C . VAL B 1 359 ? -20.828 34.344 6.676 1 94.19 359 VAL B C 1
ATOM 6608 O O . VAL B 1 359 ? -21.875 33.75 6.438 1 94.19 359 VAL B O 1
ATOM 6611 N N . ILE B 1 360 ? -19.797 34.156 5.969 1 96.25 360 ILE B N 1
ATOM 6612 C CA . ILE B 1 360 ? -19.797 33.312 4.777 1 96.25 360 ILE B CA 1
ATOM 6613 C C . ILE B 1 360 ? -19.953 31.859 5.18 1 96.25 360 ILE B C 1
ATOM 6615 O O . ILE B 1 360 ? -20.656 31.094 4.5 1 96.25 360 ILE B O 1
ATOM 6619 N N . CYS B 1 361 ? -19.359 31.391 6.281 1 96.44 361 CYS B N 1
ATOM 6620 C CA . CYS B 1 361 ? -19.328 29.984 6.672 1 96.44 361 CYS B CA 1
ATOM 6621 C C . CYS B 1 361 ? -20.547 29.625 7.512 1 96.44 361 CYS B C 1
ATOM 6623 O O . CYS B 1 361 ? -21.047 28.5 7.461 1 96.44 361 CYS B O 1
ATOM 6625 N N . CYS B 1 362 ? -21.031 30.594 8.297 1 93.69 362 CYS B N 1
ATOM 6626 C CA . CYS B 1 362 ? -21.969 30.25 9.359 1 93.69 362 CYS B CA 1
ATOM 6627 C C . CYS B 1 362 ? -23.219 31.109 9.273 1 93.69 362 CYS B C 1
ATOM 6629 O O . CYS B 1 362 ? -24.234 30.797 9.922 1 93.69 362 CYS B O 1
ATOM 6631 N N . GLY B 1 363 ? -23.219 32.094 8.461 1 92.81 363 GLY B N 1
ATOM 6632 C CA . GLY B 1 363 ? -24.359 33 8.391 1 92.81 363 GLY B CA 1
ATOM 6633 C C . GLY B 1 363 ? -25.594 32.344 7.809 1 92.81 363 GLY B C 1
ATOM 6634 O O . GLY B 1 363 ? -25.516 31.297 7.188 1 92.81 363 GLY B O 1
ATOM 6635 N N . SER B 1 364 ? -26.672 32.969 7.973 1 89 364 SER B N 1
ATOM 6636 C CA . SER B 1 364 ? -27.953 32.469 7.473 1 89 364 SER B CA 1
ATOM 6637 C C . SER B 1 364 ? -28.016 32.562 5.949 1 89 364 SER B C 1
ATOM 6639 O O . SER B 1 364 ? -28.688 31.734 5.309 1 89 364 SER B O 1
ATOM 6641 N N . ASP B 1 365 ? -27.406 33.5 5.395 1 89.69 365 ASP B N 1
ATOM 6642 C CA . ASP B 1 365 ? -27.438 33.688 3.947 1 89.69 365 ASP B CA 1
ATOM 6643 C C . ASP B 1 365 ? -26.141 33.219 3.305 1 89.69 365 ASP B C 1
ATOM 6645 O O . ASP B 1 365 ? -25.672 33.781 2.316 1 89.69 365 ASP B O 1
ATOM 6649 N N . ARG B 1 366 ? -25.469 32.344 3.918 1 93.62 366 ARG B N 1
ATOM 6650 C CA . ARG B 1 366 ? -24.203 31.844 3.379 1 93.62 366 ARG B CA 1
ATOM 6651 C C . ARG B 1 366 ? -24.375 31.328 1.956 1 93.62 366 ARG B C 1
ATOM 6653 O O . ARG B 1 366 ? -25.469 30.859 1.585 1 93.62 366 ARG B O 1
ATOM 6660 N N . PRO B 1 367 ? -23.391 31.391 1.158 1 94.5 367 PRO B N 1
ATOM 6661 C CA . PRO B 1 367 ? -23.516 31.062 -0.265 1 94.5 367 PRO B CA 1
ATOM 6662 C C . PRO B 1 367 ? -23.797 29.578 -0.511 1 94.5 367 PRO B C 1
ATOM 6664 O O . PRO B 1 367 ? -24.531 29.234 -1.443 1 94.5 367 PRO B O 1
ATOM 6667 N N . MET B 1 368 ? -23.219 28.688 0.286 1 94.62 368 MET B N 1
ATOM 6668 C CA . MET B 1 368 ? -23.406 27.25 0.136 1 94.62 368 MET B CA 1
ATOM 6669 C C . MET B 1 368 ? -23 26.516 1.405 1 94.62 368 MET B C 1
ATOM 6671 O O . MET B 1 368 ? -22.406 27.109 2.311 1 94.62 368 MET B O 1
ATOM 6675 N N . CYS B 1 369 ? -23.375 25.219 1.396 1 95.69 369 CYS B N 1
ATOM 6676 C CA . CYS B 1 369 ? -22.938 24.375 2.51 1 95.69 369 CYS B CA 1
ATOM 6677 C C . CYS B 1 369 ? -21.422 24.203 2.504 1 95.69 369 CYS B C 1
ATOM 6679 O O . CYS B 1 369 ? -20.797 24.25 1.448 1 95.69 369 CYS B O 1
ATOM 6681 N N . LEU B 1 370 ? -20.859 23.984 3.656 1 96.69 370 LEU B N 1
ATOM 6682 C CA . LEU B 1 370 ? -19.422 23.844 3.779 1 96.69 370 LEU B CA 1
ATOM 6683 C C . LEU B 1 370 ? -18.906 22.719 2.904 1 96.69 370 LEU B C 1
ATOM 6685 O O . LEU B 1 370 ? -17.844 22.828 2.277 1 96.69 370 LEU B O 1
ATOM 6689 N N . ASP B 1 371 ? -19.656 21.594 2.844 1 91 371 ASP B N 1
ATOM 6690 C CA . ASP B 1 371 ? -19.25 20.406 2.105 1 91 371 ASP B CA 1
ATOM 6691 C C . ASP B 1 371 ? -19.203 20.672 0.604 1 91 371 ASP B C 1
ATOM 6693 O O . ASP B 1 371 ? -18.562 19.922 -0.146 1 91 371 ASP B O 1
ATOM 6697 N N . ASP B 1 372 ? -19.766 21.719 0.184 1 90.5 372 ASP B N 1
ATOM 6698 C CA . ASP B 1 372 ? -19.922 21.953 -1.248 1 90.5 372 ASP B CA 1
ATOM 6699 C C . ASP B 1 372 ? -18.781 22.812 -1.783 1 90.5 372 ASP B C 1
ATOM 6701 O O . ASP B 1 372 ? -18.641 22.984 -2.996 1 90.5 372 ASP B O 1
ATOM 6705 N N . TRP B 1 373 ? -18 23.406 -0.942 1 91.69 373 TRP B N 1
ATOM 6706 C CA . TRP B 1 373 ? -16.828 24.156 -1.392 1 91.69 373 TRP B CA 1
ATOM 6707 C C . TRP B 1 373 ? -15.789 23.219 -2.002 1 91.69 373 TRP B C 1
ATOM 6709 O O . TRP B 1 373 ? -15.398 22.234 -1.391 1 91.69 373 TRP B O 1
ATOM 6719 N N . LYS B 1 374 ? -15.352 23.656 -3.166 1 84.06 374 LYS B N 1
ATOM 6720 C CA . LYS B 1 374 ? -14.297 22.859 -3.789 1 84.06 374 LYS B CA 1
ATOM 6721 C C . LYS B 1 374 ? -13.055 22.797 -2.898 1 84.06 374 LYS B C 1
ATOM 6723 O O . LYS B 1 374 ? -12.578 23.828 -2.422 1 84.06 374 LYS B O 1
ATOM 6728 N N . HIS B 1 375 ? -12.602 21.625 -2.572 1 84.56 375 HIS B N 1
ATOM 6729 C CA . HIS B 1 375 ? -11.422 21.375 -1.754 1 84.56 375 HIS B CA 1
ATOM 6730 C C . HIS B 1 375 ? -11.625 21.875 -0.331 1 84.56 375 HIS B C 1
ATOM 6732 O O . HIS B 1 375 ? -10.664 22.281 0.33 1 84.56 375 HIS B O 1
ATOM 6738 N N . PHE B 1 376 ? -12.891 22.062 0.07 1 90.94 376 PHE B N 1
ATOM 6739 C CA . PHE B 1 376 ? -13.273 22.406 1.433 1 90.94 376 PHE B CA 1
ATOM 6740 C C . PHE B 1 376 ? -12.68 23.75 1.836 1 90.94 376 PHE B C 1
ATOM 6742 O O . PHE B 1 376 ? -12.758 24.719 1.08 1 90.94 376 PHE B O 1
ATOM 6749 N N . GLU B 1 377 ? -12.141 23.828 3.029 1 94.88 377 GLU B N 1
ATOM 6750 C CA . GLU B 1 377 ? -11.695 25.109 3.555 1 94.88 377 GLU B CA 1
ATOM 6751 C C . GLU B 1 377 ? -10.461 25.609 2.807 1 94.88 377 GLU B C 1
ATOM 6753 O O . GLU B 1 377 ? -10.242 26.828 2.715 1 94.88 377 GLU B O 1
ATOM 6758 N N . GLN B 1 378 ? -9.656 24.703 2.219 1 92.94 378 GLN B N 1
ATOM 6759 C CA . GLN B 1 378 ? -8.484 25.141 1.474 1 92.94 378 GLN B CA 1
ATOM 6760 C C . GLN B 1 378 ? -8.883 25.922 0.221 1 92.94 378 GLN B C 1
ATOM 6762 O O . GLN B 1 378 ? -8.305 26.969 -0.077 1 92.94 378 GLN B O 1
ATOM 6767 N N . GLY B 1 379 ? -9.812 25.359 -0.483 1 91.06 379 GLY B N 1
ATOM 6768 C CA . GLY B 1 379 ? -10.352 26.094 -1.618 1 91.06 379 GLY B CA 1
ATOM 6769 C C . GLY B 1 379 ? -11.062 27.375 -1.221 1 91.06 379 GLY B C 1
ATOM 6770 O O . GLY B 1 379 ? -10.891 28.406 -1.868 1 91.06 379 GLY B O 1
ATOM 6771 N N . PHE B 1 380 ? -11.773 27.281 -0.147 1 95.25 380 PHE B N 1
ATOM 6772 C CA . PHE B 1 380 ? -12.531 28.438 0.354 1 95.25 380 PHE B CA 1
ATOM 6773 C C . PHE B 1 380 ? -11.594 29.594 0.682 1 95.25 380 PHE B C 1
ATOM 6775 O O . PHE B 1 380 ? -11.844 30.734 0.273 1 95.25 380 PHE B O 1
ATOM 6782 N N . PHE B 1 381 ? -10.508 29.344 1.432 1 96.44 381 PHE B N 1
ATOM 6783 C CA . PHE B 1 381 ? -9.562 30.391 1.782 1 96.44 381 PHE B CA 1
ATOM 6784 C C . PHE B 1 381 ? -8.945 31 0.531 1 96.44 381 PHE B C 1
ATOM 6786 O O . PHE B 1 381 ? -8.789 32.219 0.44 1 96.44 381 PHE B O 1
ATOM 6793 N N . THR B 1 382 ? -8.625 30.156 -0.422 1 94 382 THR B N 1
ATOM 6794 C CA . THR B 1 382 ? -8.07 30.656 -1.676 1 94 382 THR B CA 1
ATOM 6795 C C . THR B 1 382 ? -9.062 31.594 -2.373 1 94 382 THR B C 1
ATOM 6797 O O . THR B 1 382 ? -8.695 32.688 -2.787 1 94 382 THR B O 1
ATOM 6800 N N . ILE B 1 383 ? -10.25 31.172 -2.471 1 94.12 383 ILE B N 1
ATOM 6801 C CA . ILE B 1 383 ? -11.305 31.938 -3.133 1 94.12 383 ILE B CA 1
ATOM 6802 C C . ILE B 1 383 ? -11.523 33.25 -2.396 1 94.12 383 ILE B C 1
ATOM 6804 O O . ILE B 1 383 ? -11.641 34.312 -3.023 1 94.12 383 ILE B O 1
ATOM 6808 N N . TYR B 1 384 ? -11.609 33.219 -1.115 1 96.56 384 TYR B N 1
ATOM 6809 C CA . TYR B 1 384 ? -11.852 34.406 -0.311 1 96.56 384 TYR B CA 1
ATOM 6810 C C . TYR B 1 384 ? -10.742 35.438 -0.499 1 96.56 384 TYR B C 1
ATOM 6812 O O . TYR B 1 384 ? -11.016 36.625 -0.719 1 96.56 384 TYR B O 1
ATOM 6820 N N . PHE B 1 385 ? -9.539 35.031 -0.423 1 96 385 PHE B N 1
ATOM 6821 C CA . PHE B 1 385 ? -8.414 35.969 -0.466 1 96 385 PHE B CA 1
ATOM 6822 C C . PHE B 1 385 ? -8.172 36.438 -1.889 1 96 385 PHE B C 1
ATOM 6824 O O . PHE B 1 385 ? -7.727 37.594 -2.094 1 96 385 PHE B O 1
ATOM 6831 N N . ASP B 1 386 ? -8.516 35.656 -2.852 1 93.44 386 ASP B N 1
ATOM 6832 C CA . ASP B 1 386 ? -8.359 36.062 -4.25 1 93.44 386 ASP B CA 1
ATOM 6833 C C . ASP B 1 386 ? -9.586 36.812 -4.754 1 93.44 386 ASP B C 1
ATOM 6835 O O . ASP B 1 386 ? -9.602 37.281 -5.891 1 93.44 386 ASP B O 1
ATOM 6839 N N . ASP B 1 387 ? -10.555 36.844 -3.941 1 94 387 ASP B N 1
ATOM 6840 C CA . ASP B 1 387 ? -11.82 37.438 -4.348 1 94 387 ASP B CA 1
ATOM 6841 C C . ASP B 1 387 ? -12.406 36.719 -5.551 1 94 387 ASP B C 1
ATOM 6843 O O . ASP B 1 387 ? -12.695 37.312 -6.582 1 94 387 ASP B O 1
ATOM 6847 N N . GLY B 1 388 ? -12.633 35.469 -5.391 1 91.69 388 GLY B N 1
ATOM 6848 C CA . GLY B 1 388 ? -13.109 34.594 -6.445 1 91.69 388 GLY B CA 1
ATOM 6849 C C . GLY B 1 388 ? -14.562 34.812 -6.805 1 91.69 388 GLY B C 1
ATOM 6850 O O . GLY B 1 388 ? -15.32 35.375 -6.016 1 91.69 388 GLY B O 1
ATOM 6851 N N . GLU B 1 389 ? -14.992 34.25 -7.879 1 91.69 389 GLU B N 1
ATOM 6852 C CA . GLU B 1 389 ? -16.312 34.469 -8.453 1 91.69 389 GLU B CA 1
ATOM 6853 C C . GLU B 1 389 ? -17.406 33.844 -7.594 1 91.69 389 GLU B C 1
ATOM 6855 O O . GLU B 1 389 ? -18.547 34.344 -7.562 1 91.69 389 GLU B O 1
ATOM 6860 N N . GLU B 1 390 ? -17.031 32.812 -6.871 1 91.62 390 GLU B N 1
ATOM 6861 C CA . GLU B 1 390 ? -18 32.094 -6.043 1 91.62 390 GLU B CA 1
ATOM 6862 C C . GLU B 1 390 ? -18.609 33.031 -4.98 1 91.62 390 GLU B C 1
ATOM 6864 O O . GLU B 1 390 ? -19.688 32.75 -4.461 1 91.62 390 GLU B O 1
ATOM 6869 N N . LEU B 1 391 ? -17.859 34.156 -4.688 1 94.88 391 LEU B N 1
ATOM 6870 C CA . LEU B 1 391 ? -18.312 35.031 -3.619 1 94.88 391 LEU B CA 1
ATOM 6871 C C . LEU B 1 391 ? -18.844 36.344 -4.188 1 94.88 391 LEU B C 1
ATOM 6873 O O . LEU B 1 391 ? -19.219 37.25 -3.436 1 94.88 391 LEU B O 1
ATOM 6877 N N . ALA B 1 392 ? -18.938 36.5 -5.484 1 92 392 ALA B N 1
ATOM 6878 C CA . ALA B 1 392 ? -19.297 37.719 -6.156 1 92 392 ALA B CA 1
ATOM 6879 C C . ALA B 1 392 ?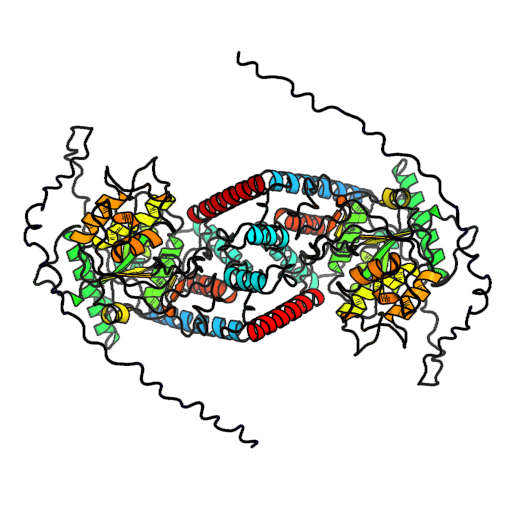 -20.672 38.219 -5.695 1 92 392 ALA B C 1
ATOM 6881 O O . ALA B 1 392 ? -20.859 39.438 -5.508 1 92 392 ALA B O 1
ATOM 6882 N N . ASN B 1 393 ? -21.609 37.344 -5.492 1 91.12 393 ASN B N 1
ATOM 6883 C CA . ASN B 1 393 ? -22.969 37.719 -5.121 1 91.12 393 ASN B CA 1
ATOM 6884 C C . ASN B 1 393 ? -23.172 37.656 -3.611 1 91.12 393 ASN B C 1
ATOM 6886 O O . ASN B 1 393 ? -24.297 37.75 -3.129 1 91.12 393 ASN B O 1
ATOM 6890 N N . HIS B 1 394 ? -22.141 37.469 -2.875 1 92.12 394 HIS B N 1
ATOM 6891 C CA . HIS B 1 394 ? -22.234 37.344 -1.428 1 92.12 394 HIS B CA 1
ATOM 6892 C C . HIS B 1 394 ? -21.25 38.25 -0.715 1 92.12 394 HIS B C 1
ATOM 6894 O O . HIS B 1 394 ? -20.609 37.844 0.258 1 92.12 394 HIS B O 1
ATOM 6900 N N . GLY B 1 395 ? -21.062 39.438 -1.24 1 88.56 395 GLY B N 1
ATOM 6901 C CA . GLY B 1 395 ? -20.234 40.438 -0.589 1 88.56 395 GLY B CA 1
ATOM 6902 C C . GLY B 1 395 ? -18.781 40.375 -1.033 1 88.56 395 GLY B C 1
ATOM 6903 O O . GLY B 1 395 ? -17.984 41.281 -0.697 1 88.56 395 GLY B O 1
ATOM 6904 N N . GLY B 1 396 ? -18.406 39.344 -1.758 1 91.19 396 GLY B N 1
ATOM 6905 C CA . GLY B 1 396 ? -17.062 39.25 -2.293 1 91.19 396 GLY B CA 1
ATOM 6906 C C . GLY B 1 396 ? -16.047 38.781 -1.264 1 91.19 396 GLY B C 1
ATOM 6907 O O . GLY B 1 396 ? -16.344 38.719 -0.07 1 91.19 396 GLY B O 1
ATOM 6908 N N . GLY B 1 397 ? -14.844 38.438 -1.697 1 94.12 397 GLY B N 1
ATOM 6909 C CA . GLY B 1 397 ? -13.711 38.156 -0.824 1 94.12 397 GLY B CA 1
ATOM 6910 C C . GLY B 1 397 ? -12.906 39.406 -0.481 1 94.12 397 GLY B C 1
ATOM 6911 O O . GLY B 1 397 ? -13.328 40.531 -0.774 1 94.12 397 GLY B O 1
ATOM 6912 N N . CYS B 1 398 ? -11.852 39.219 0.243 1 93.62 398 CYS B N 1
ATOM 6913 C CA . CYS B 1 398 ? -11.086 40.375 0.676 1 93.62 398 CYS B CA 1
ATOM 6914 C C . CYS B 1 398 ? -10.164 40.875 -0.433 1 93.62 398 CYS B C 1
ATOM 6916 O O . CYS B 1 398 ? -9.75 42.031 -0.432 1 93.62 398 CYS B O 1
ATOM 6918 N N . GLY B 1 399 ? -9.766 40 -1.348 1 93.19 399 GLY B N 1
ATOM 6919 C CA . GLY B 1 399 ? -9.023 40.406 -2.531 1 93.19 399 GLY B CA 1
ATOM 6920 C C . GLY B 1 399 ? -7.574 40.75 -2.236 1 93.19 399 GLY B C 1
ATOM 6921 O O . GLY B 1 399 ? -6.906 41.375 -3.055 1 93.19 399 GLY B O 1
ATOM 6922 N N . LEU B 1 400 ? -7.039 40.438 -1.11 1 93.44 400 LEU B N 1
ATOM 6923 C CA . LEU B 1 400 ? -5.664 40.781 -0.738 1 93.44 400 LEU B CA 1
ATOM 6924 C C . LEU B 1 400 ? -4.688 39.75 -1.342 1 93.44 400 LEU B C 1
ATOM 6926 O O . LEU B 1 400 ? -3.477 39.969 -1.333 1 93.44 400 LEU B O 1
ATOM 6930 N N . GLY B 1 401 ? -5.262 38.719 -1.874 1 91.81 401 GLY B N 1
ATOM 6931 C CA . GLY B 1 401 ? -4.398 37.625 -2.34 1 91.81 401 GLY B CA 1
ATOM 6932 C C . GLY B 1 401 ? -3.707 36.906 -1.213 1 91.81 401 GLY B C 1
ATOM 6933 O O . GLY B 1 401 ? -4.023 37.094 -0.039 1 91.81 401 GLY B O 1
ATOM 6934 N N . TRP B 1 402 ? -2.953 35.875 -1.554 1 91.69 402 TRP B N 1
ATOM 6935 C CA . TRP B 1 402 ? -2.143 35.125 -0.582 1 91.69 402 TRP B CA 1
ATOM 6936 C C . TRP B 1 402 ? -0.726 34.938 -1.104 1 91.69 402 TRP B C 1
ATOM 6938 O O . TRP B 1 402 ? -0.492 34.969 -2.314 1 91.69 402 TRP B O 1
ATOM 6948 N N . GLN B 1 403 ? 0.176 34.875 -0.234 1 92.94 403 GLN B N 1
ATOM 6949 C CA . GLN B 1 403 ? 1.581 34.688 -0.57 1 92.94 403 GLN B CA 1
ATOM 6950 C C . GLN B 1 403 ? 1.939 33.188 -0.537 1 92.94 403 GLN B C 1
ATOM 6952 O O . GLN B 1 403 ? 1.646 32.5 0.438 1 92.94 403 GLN B O 1
ATOM 6957 N N . GLU B 1 404 ? 2.572 32.812 -1.605 1 91.75 404 GLU B N 1
ATOM 6958 C CA . GLU B 1 404 ? 2.99 31.406 -1.688 1 91.75 404 GLU B CA 1
ATOM 6959 C C . GLU B 1 404 ? 4.25 31.156 -0.865 1 91.75 404 GLU B C 1
ATOM 6961 O O . GLU B 1 404 ? 5.234 31.891 -0.989 1 91.75 404 GLU B O 1
ATOM 6966 N N . LEU B 1 405 ? 4.16 30.156 -0.026 1 94.5 405 LEU B N 1
ATOM 6967 C CA . LEU B 1 405 ? 5.34 29.703 0.696 1 94.5 405 LEU B CA 1
ATOM 6968 C C . LEU B 1 405 ? 6.086 28.641 -0.106 1 94.5 405 LEU B C 1
ATOM 6970 O O . LEU B 1 405 ? 5.473 27.891 -0.872 1 94.5 405 LEU B O 1
ATOM 6974 N N . PRO B 1 406 ? 7.41 28.578 0.062 1 93.12 406 PRO B N 1
ATOM 6975 C CA . PRO B 1 406 ? 8.156 27.484 -0.565 1 93.12 406 PRO B CA 1
ATOM 6976 C C . PRO B 1 406 ? 7.656 26.109 -0.134 1 93.12 406 PRO B C 1
ATOM 6978 O O . PRO B 1 406 ? 7.145 25.953 0.978 1 93.12 406 PRO B O 1
ATOM 6981 N N . ALA B 1 407 ? 7.891 25.078 -0.965 1 92.88 407 ALA B N 1
ATOM 6982 C CA . ALA B 1 407 ? 7.395 23.719 -0.752 1 92.88 407 ALA B CA 1
ATOM 6983 C C . ALA B 1 407 ? 8.016 23.109 0.495 1 92.88 407 ALA B C 1
ATOM 6985 O O . ALA B 1 407 ? 7.453 22.172 1.077 1 92.88 407 ALA B O 1
ATOM 6986 N N . GLU B 1 408 ? 9.125 23.625 0.925 1 94.75 408 GLU B N 1
ATOM 6987 C CA . GLU B 1 408 ? 9.82 23.078 2.092 1 94.75 408 GLU B CA 1
ATOM 6988 C C . GLU B 1 408 ? 8.977 23.25 3.355 1 94.75 408 GLU B C 1
ATOM 6990 O O . GLU B 1 408 ? 9.195 22.547 4.348 1 94.75 408 GLU B O 1
ATOM 6995 N N . TYR B 1 409 ? 7.961 24.188 3.348 1 95.62 409 TYR B N 1
ATOM 6996 C CA . TYR B 1 409 ? 7.137 24.453 4.52 1 95.62 409 TYR B CA 1
ATOM 6997 C C . TYR B 1 409 ? 5.887 23.578 4.523 1 95.62 409 TYR B C 1
ATOM 6999 O O . TYR B 1 409 ? 5.062 23.672 5.438 1 95.62 409 TYR B O 1
ATOM 7007 N N . ASN B 1 410 ? 5.738 22.766 3.539 1 94.94 410 ASN B N 1
ATOM 7008 C CA . ASN B 1 410 ? 4.641 21.812 3.469 1 94.94 410 ASN B CA 1
ATOM 7009 C C . ASN B 1 410 ? 5.027 20.578 2.654 1 94.94 410 ASN B C 1
ATOM 7011 O O . ASN B 1 410 ? 4.312 20.188 1.727 1 94.94 410 ASN B O 1
ATOM 7015 N N . PHE B 1 411 ? 6.152 20.047 2.939 1 94.25 411 PHE B N 1
ATOM 7016 C CA . PHE B 1 411 ? 6.629 18.844 2.266 1 94.25 411 PHE B CA 1
ATOM 7017 C C . PHE B 1 411 ? 5.758 17.641 2.627 1 94.25 411 PHE B C 1
ATOM 7019 O O . PHE B 1 411 ? 6.027 16.938 3.607 1 94.25 411 PHE B O 1
ATOM 7026 N N . THR B 1 412 ? 4.746 17.375 1.743 1 92.12 412 THR B N 1
ATOM 7027 C CA . THR B 1 412 ? 3.789 16.297 1.957 1 92.12 412 THR B CA 1
ATOM 7028 C C . THR B 1 412 ? 4.348 14.969 1.453 1 92.12 412 THR B C 1
ATOM 7030 O O . THR B 1 412 ? 4.418 14.742 0.244 1 92.12 412 THR B O 1
ATOM 7033 N N . VAL B 1 413 ? 4.555 14.055 2.346 1 90.31 413 VAL B N 1
ATOM 7034 C CA . VAL B 1 413 ? 5.367 12.883 2.033 1 90.31 413 VAL B CA 1
ATOM 7035 C C . VAL B 1 413 ? 4.555 11.891 1.202 1 90.31 413 VAL B C 1
ATOM 7037 O O . VAL B 1 413 ? 5.117 11.102 0.442 1 90.31 413 VAL B O 1
ATOM 7040 N N . ARG B 1 414 ? 3.205 11.906 1.374 1 85.62 414 ARG B N 1
ATOM 7041 C CA . ARG B 1 414 ? 2.373 11.07 0.513 1 85.62 414 ARG B CA 1
ATOM 7042 C C . ARG B 1 414 ? 2.633 11.375 -0.959 1 85.62 414 ARG B C 1
ATOM 7044 O O . ARG B 1 414 ? 2.551 10.484 -1.806 1 85.62 414 ARG B O 1
ATOM 7051 N N . TYR B 1 415 ? 3.039 12.633 -1.272 1 81.88 415 TYR B N 1
ATOM 7052 C CA . TYR B 1 415 ? 3.207 13.117 -2.637 1 81.88 415 TYR B CA 1
ATOM 7053 C C . TYR B 1 415 ? 4.656 13.5 -2.904 1 81.88 415 TYR B C 1
ATOM 7055 O O . TYR B 1 415 ? 4.938 14.32 -3.785 1 81.88 415 TYR B O 1
ATOM 7063 N N . CYS B 1 416 ? 5.551 12.953 -2.176 1 83.19 416 CYS B N 1
ATOM 7064 C CA . CYS B 1 416 ? 6.945 13.375 -2.17 1 83.19 416 CYS B CA 1
ATOM 7065 C C . CYS B 1 416 ? 7.586 13.156 -3.535 1 83.19 416 CYS B C 1
ATOM 7067 O O . CYS B 1 416 ? 8.633 13.734 -3.832 1 83.19 416 CYS B O 1
ATOM 7069 N N . LYS B 1 417 ? 6.902 12.445 -4.391 1 76.19 417 LYS B N 1
ATOM 7070 C CA . LYS B 1 417 ? 7.484 12.141 -5.695 1 76.19 417 LYS B CA 1
ATOM 7071 C C . LYS B 1 417 ? 6.996 13.117 -6.758 1 76.19 417 LYS B C 1
ATOM 7073 O O . LYS B 1 417 ? 7.441 13.07 -7.906 1 76.19 417 LYS B O 1
ATOM 7078 N N . ARG B 1 418 ? 6.156 13.922 -6.414 1 77.06 418 ARG B N 1
ATOM 7079 C CA . ARG B 1 418 ? 5.66 14.914 -7.363 1 77.06 418 ARG B CA 1
ATOM 7080 C C . ARG B 1 418 ? 6.703 15.992 -7.625 1 77.06 418 ARG B C 1
ATOM 7082 O O . ARG B 1 418 ? 7.48 16.344 -6.73 1 77.06 418 ARG B O 1
ATOM 7089 N N . PRO B 1 419 ? 6.617 16.656 -8.797 1 74.38 419 PRO B N 1
ATOM 7090 C CA . PRO B 1 419 ? 7.617 17.656 -9.18 1 74.38 419 PRO B CA 1
ATOM 7091 C C . PRO B 1 419 ? 7.688 18.828 -8.203 1 74.38 419 PRO B C 1
ATOM 7093 O O . PRO B 1 419 ? 8.758 19.422 -8.008 1 74.38 419 PRO B O 1
ATOM 7096 N N . LEU B 1 420 ? 6.617 19.125 -7.578 1 79.38 420 LEU B N 1
ATOM 7097 C CA . LEU B 1 420 ? 6.574 20.203 -6.605 1 79.38 420 LEU B CA 1
ATOM 7098 C C . LEU B 1 420 ? 7.637 20.016 -5.527 1 79.38 420 LEU B C 1
ATOM 7100 O O . LEU B 1 420 ? 8.156 21 -4.984 1 79.38 420 LEU B O 1
ATOM 7104 N N . PHE B 1 421 ? 8 18.75 -5.344 1 84.44 421 PHE B N 1
ATOM 7105 C CA . PHE B 1 421 ? 8.883 18.438 -4.223 1 84.44 421 PHE B CA 1
ATOM 7106 C C . PHE B 1 421 ? 10.242 17.969 -4.715 1 84.44 421 PHE B C 1
ATOM 7108 O O . PHE B 1 421 ? 11.031 17.422 -3.945 1 84.44 421 PHE B O 1
ATOM 7115 N N . ASP B 1 422 ? 10.531 18.172 -5.934 1 78.31 422 ASP B N 1
ATOM 7116 C CA . ASP B 1 422 ? 11.812 17.781 -6.496 1 78.31 422 ASP B CA 1
ATOM 7117 C C . ASP B 1 422 ? 12.969 18.359 -5.688 1 78.31 422 ASP B C 1
ATOM 7119 O O . ASP B 1 422 ? 12.984 19.562 -5.387 1 78.31 422 ASP B O 1
ATOM 7123 N N . GLY B 1 423 ? 13.844 17.5 -5.352 1 79.38 423 GLY B N 1
ATOM 7124 C CA . GLY B 1 423 ? 15.062 17.906 -4.672 1 79.38 423 GLY B CA 1
ATOM 7125 C C . GLY B 1 423 ? 14.875 18.094 -3.176 1 79.38 423 GLY B C 1
ATOM 7126 O O . GLY B 1 423 ? 15.828 18.391 -2.459 1 79.38 423 GLY B O 1
ATOM 7127 N N . LEU B 1 424 ? 13.672 17.875 -2.699 1 86.81 424 LEU B N 1
ATOM 7128 C CA . LEU B 1 424 ? 13.422 18.031 -1.27 1 86.81 424 LEU B CA 1
ATOM 7129 C C . LEU B 1 424 ? 13.602 16.719 -0.532 1 86.81 424 LEU B C 1
ATOM 7131 O O . LEU B 1 424 ? 13.445 15.648 -1.124 1 86.81 424 LEU B O 1
ATOM 7135 N N . GLY B 1 425 ? 14.031 16.688 0.596 1 86.94 425 GLY B N 1
ATOM 7136 C CA . GLY B 1 425 ? 14.195 15.648 1.607 1 86.94 425 GLY B CA 1
ATOM 7137 C C . GLY B 1 425 ? 14.312 16.203 3.014 1 86.94 425 GLY B C 1
ATOM 7138 O O . GLY B 1 425 ? 14.227 17.422 3.217 1 86.94 425 GLY B O 1
ATOM 7139 N N . PRO B 1 426 ? 14.445 15.266 3.922 1 87 426 PRO B N 1
ATOM 7140 C CA . PRO B 1 426 ? 14.469 15.727 5.309 1 87 426 PRO B CA 1
ATOM 7141 C C . PRO B 1 426 ? 15.602 16.719 5.574 1 87 426 PRO B C 1
ATOM 7143 O O . PRO B 1 426 ? 15.477 17.594 6.445 1 87 426 PRO B O 1
ATOM 7146 N N . ALA B 1 427 ? 16.625 16.688 4.793 1 83.5 427 ALA B N 1
ATOM 7147 C CA . ALA B 1 427 ? 17.766 17.578 5.008 1 83.5 427 ALA B CA 1
ATOM 7148 C C . ALA B 1 427 ? 17.438 19 4.551 1 83.5 427 ALA B C 1
ATOM 7150 O O . ALA B 1 427 ? 18.031 19.969 5.047 1 83.5 427 ALA B O 1
ATOM 7151 N N . LYS B 1 428 ? 16.531 19.094 3.658 1 89.38 428 LYS B N 1
ATOM 7152 C CA . LYS B 1 428 ? 16.25 20.406 3.072 1 89.38 428 LYS B CA 1
ATOM 7153 C C . LYS B 1 428 ? 14.867 20.906 3.463 1 89.38 428 LYS B C 1
ATOM 7155 O O . LYS B 1 428 ? 14.586 22.094 3.4 1 89.38 428 LYS B O 1
ATOM 7160 N N . ALA B 1 429 ? 14.023 20.062 3.859 1 94.69 429 ALA B N 1
ATOM 7161 C CA . ALA B 1 429 ? 12.656 20.438 4.215 1 94.69 429 ALA B CA 1
ATOM 7162 C C . ALA B 1 429 ? 12.602 21.078 5.602 1 94.69 429 ALA B C 1
ATOM 7164 O O . ALA B 1 429 ? 13.398 20.734 6.477 1 94.69 429 ALA B O 1
ATOM 7165 N N . ALA B 1 430 ? 11.734 22.047 5.785 1 96.31 430 ALA B N 1
ATOM 7166 C CA . ALA B 1 430 ? 11.5 22.641 7.098 1 96.31 430 ALA B CA 1
ATOM 7167 C C . ALA B 1 430 ? 10.586 21.75 7.941 1 96.31 430 ALA B C 1
ATOM 7169 O O . ALA B 1 430 ? 10.727 21.688 9.164 1 96.31 430 ALA B O 1
ATOM 7170 N N . VAL B 1 431 ? 9.633 21.141 7.262 1 97.56 431 VAL B N 1
ATOM 7171 C CA . VAL B 1 431 ? 8.68 20.25 7.922 1 97.56 431 VAL B CA 1
ATOM 7172 C C . VAL B 1 431 ? 8.383 19.047 7.023 1 97.56 431 VAL B C 1
ATOM 7174 O O . VAL B 1 431 ? 8.625 19.094 5.816 1 97.56 431 VAL B O 1
ATOM 7177 N N . VAL B 1 432 ? 7.957 17.938 7.613 1 96.88 432 VAL B N 1
ATOM 7178 C CA . VAL B 1 432 ? 7.371 16.812 6.91 1 96.88 432 VAL B CA 1
ATOM 7179 C C . VAL B 1 432 ? 5.887 16.703 7.25 1 96.88 432 VAL B C 1
ATOM 7181 O O . VAL B 1 432 ? 5.516 16.625 8.422 1 96.88 432 VAL B O 1
ATOM 7184 N N . HIS B 1 433 ? 5.059 16.781 6.207 1 97 433 HIS B N 1
ATOM 7185 C CA . HIS B 1 433 ? 3.609 16.766 6.379 1 97 433 HIS B CA 1
ATOM 7186 C C . HIS B 1 433 ? 3.02 15.406 6.012 1 97 433 HIS B C 1
ATOM 7188 O O . HIS B 1 433 ? 3.146 14.953 4.871 1 97 433 HIS B O 1
ATOM 7194 N N . PHE B 1 434 ? 2.371 14.758 6.949 1 95.5 434 PHE B N 1
ATOM 7195 C CA . PHE B 1 434 ? 1.817 13.422 6.77 1 95.5 434 PHE B CA 1
ATOM 7196 C C . PHE B 1 434 ? 0.322 13.492 6.484 1 95.5 434 PHE B C 1
ATOM 7198 O O . PHE B 1 434 ? -0.455 12.703 7.031 1 95.5 434 PHE B O 1
ATOM 7205 N N . ALA B 1 435 ? -0.079 14.383 5.598 1 91.12 435 ALA B N 1
ATOM 7206 C CA . ALA B 1 435 ? -1.474 14.492 5.176 1 91.12 435 ALA B CA 1
ATOM 7207 C C . ALA B 1 435 ? -1.943 13.203 4.508 1 91.12 435 ALA B C 1
ATOM 7209 O O . ALA B 1 435 ? -1.303 12.711 3.576 1 91.12 435 ALA B O 1
ATOM 7210 N N . CYS B 1 436 ? -3.043 12.633 4.969 1 84.12 436 CYS B N 1
ATOM 7211 C CA . CYS B 1 436 ? -3.609 11.383 4.469 1 84.12 436 CYS B CA 1
ATOM 7212 C C . CYS B 1 436 ? -2.59 10.25 4.547 1 84.12 436 CYS B C 1
ATOM 7214 O O . CYS B 1 436 ? -2.559 9.375 3.678 1 84.12 436 CYS B O 1
ATOM 7216 N N . ALA B 1 437 ? -1.684 10.312 5.375 1 90.12 437 ALA B N 1
ATOM 7217 C CA . ALA B 1 437 ? -0.641 9.32 5.617 1 90.12 437 ALA B CA 1
ATOM 7218 C C . ALA B 1 437 ? -0.188 9.344 7.074 1 90.12 437 ALA B C 1
ATOM 7220 O O . ALA B 1 437 ? 1.005 9.219 7.363 1 90.12 437 ALA B O 1
ATOM 7221 N N . LYS B 1 438 ? -1.077 9.578 7.922 1 94.44 438 LYS B N 1
ATOM 7222 C CA . LYS B 1 438 ? -0.776 9.758 9.336 1 94.44 438 LYS B CA 1
ATOM 7223 C C . LYS B 1 438 ? -0.166 8.5 9.938 1 94.44 438 LYS B C 1
ATOM 7225 O O . LYS B 1 438 ? -0.797 7.438 9.945 1 94.44 438 LYS B O 1
ATOM 7230 N N . PRO B 1 439 ? 1.016 8.594 10.57 1 94.38 439 PRO B N 1
ATOM 7231 C CA . PRO B 1 439 ? 1.739 7.402 11.023 1 94.38 439 PRO B CA 1
ATOM 7232 C C . PRO B 1 439 ? 1.052 6.707 12.195 1 94.38 439 PRO B C 1
ATOM 7234 O O . PRO B 1 439 ? 1.307 5.527 12.453 1 94.38 439 PRO B O 1
ATOM 7237 N N . TRP B 1 440 ? 0.161 7.402 12.969 1 94.19 440 TRP B N 1
ATOM 7238 C CA . TRP B 1 440 ? -0.488 6.77 14.109 1 94.19 440 TRP B CA 1
ATOM 7239 C C . TRP B 1 440 ? -1.776 6.07 13.688 1 94.19 440 TRP B C 1
ATOM 7241 O O . TRP B 1 440 ? -2.469 5.477 14.516 1 94.19 440 TRP B O 1
ATOM 7251 N N . ASP B 1 441 ? -2.104 6.156 12.453 1 91.94 441 ASP B N 1
ATOM 7252 C CA . ASP B 1 441 ? -3.176 5.379 11.844 1 91.94 441 ASP B CA 1
ATOM 7253 C C . ASP B 1 441 ? -2.617 4.191 11.062 1 91.94 441 ASP B C 1
ATOM 7255 O O . ASP B 1 441 ? -2.092 4.359 9.961 1 91.94 441 ASP B O 1
ATOM 7259 N N . TRP B 1 442 ? -2.881 3.043 11.594 1 88.44 442 TRP B N 1
ATOM 7260 C CA . TRP B 1 442 ? -2.305 1.832 11.016 1 88.44 442 TRP B CA 1
ATOM 7261 C C . TRP B 1 442 ? -2.703 1.682 9.555 1 88.44 442 TRP B C 1
ATOM 7263 O O . TRP B 1 442 ? -1.902 1.234 8.727 1 88.44 442 TRP B O 1
ATOM 7273 N N . GLY B 1 443 ? -3.852 2.016 9.219 1 83.12 443 GLY B N 1
ATOM 7274 C CA . GLY B 1 443 ? -4.355 1.873 7.859 1 83.12 443 GLY B CA 1
ATOM 7275 C C . GLY B 1 443 ? -3.711 2.836 6.879 1 83.12 443 GLY B C 1
ATOM 7276 O O . GLY B 1 443 ? -3.803 2.648 5.664 1 83.12 443 GLY B O 1
ATOM 7277 N N . GLN B 1 444 ? -2.922 3.799 7.344 1 87.62 444 GLN B N 1
ATOM 7278 C CA . GLN B 1 444 ? -2.352 4.824 6.477 1 87.62 444 GLN B CA 1
ATOM 7279 C C . GLN B 1 444 ? -0.83 4.719 6.426 1 87.62 444 GLN B C 1
ATOM 7281 O O . GLN B 1 444 ? -0.174 5.469 5.703 1 87.62 444 GLN B O 1
ATOM 7286 N N . LYS B 1 445 ? -0.259 3.848 7.148 1 87 445 LYS B N 1
ATOM 7287 C CA . LYS B 1 445 ? 1.186 3.83 7.359 1 87 445 LYS B CA 1
ATOM 7288 C C . LYS B 1 445 ? 1.931 3.617 6.047 1 87 445 LYS B C 1
ATOM 7290 O O . LYS B 1 445 ? 3.09 4.016 5.914 1 87 445 LYS B O 1
ATOM 7295 N N . ASN B 1 446 ? 1.248 3.012 5.016 1 85.69 446 ASN B N 1
ATOM 7296 C CA . ASN B 1 446 ? 1.938 2.734 3.762 1 85.69 446 ASN B CA 1
ATOM 7297 C C . ASN B 1 446 ? 1.664 3.814 2.721 1 85.69 446 ASN B C 1
ATOM 7299 O O . ASN B 1 446 ? 2.002 3.652 1.547 1 85.69 446 ASN B O 1
ATOM 7303 N N . TYR B 1 447 ? 1.12 4.879 3.053 1 85.06 447 TYR B N 1
ATOM 7304 C CA . TYR B 1 447 ? 0.871 5.98 2.129 1 85.06 447 TYR B CA 1
ATOM 7305 C C . TYR B 1 447 ? 2.033 6.969 2.129 1 85.06 447 TYR B C 1
ATOM 7307 O O . TYR B 1 447 ? 1.954 8.031 1.507 1 85.06 447 TYR B O 1
ATOM 7315 N N . SER B 1 448 ? 3.029 6.68 2.83 1 88.81 448 SER B N 1
ATOM 7316 C CA . SER B 1 448 ? 4.305 7.391 2.793 1 88.81 448 SER B CA 1
ATOM 7317 C C . SER B 1 448 ? 5.477 6.414 2.756 1 88.81 448 SER B C 1
ATOM 7319 O O . SER B 1 448 ? 5.348 5.266 3.184 1 88.81 448 SER B O 1
ATOM 7321 N N . PRO B 1 449 ? 6.629 6.859 2.141 1 87.88 449 PRO B N 1
ATOM 7322 C CA . PRO B 1 449 ? 7.801 5.988 2.191 1 87.88 449 PRO B CA 1
ATOM 7323 C C . PRO B 1 449 ? 8.148 5.543 3.611 1 87.88 449 PRO B C 1
ATOM 7325 O O . PRO B 1 449 ? 8.031 6.332 4.555 1 87.88 449 PRO B O 1
ATOM 7328 N N . ALA B 1 450 ? 8.625 4.34 3.705 1 90.56 450 ALA B N 1
ATOM 7329 C CA . ALA B 1 450 ? 8.914 3.738 5.004 1 90.56 450 ALA B CA 1
ATOM 7330 C C . ALA B 1 450 ? 9.906 4.586 5.797 1 90.56 450 ALA B C 1
ATOM 7332 O O . ALA B 1 450 ? 9.82 4.668 7.023 1 90.56 450 ALA B O 1
ATOM 7333 N N . ALA B 1 451 ? 10.867 5.188 5.125 1 92.88 451 ALA B N 1
ATOM 7334 C CA . ALA B 1 451 ? 11.898 5.984 5.785 1 92.88 451 ALA B CA 1
ATOM 7335 C C . ALA B 1 451 ? 11.273 7.113 6.602 1 92.88 451 ALA B C 1
ATOM 7337 O O . ALA B 1 451 ? 11.734 7.41 7.707 1 92.88 451 ALA B O 1
ATOM 7338 N N . TYR B 1 452 ? 10.234 7.742 6.121 1 94.5 452 TYR B N 1
ATOM 7339 C CA . TYR B 1 452 ? 9.594 8.859 6.816 1 94.5 452 TYR B CA 1
ATOM 7340 C C . TYR B 1 452 ? 8.75 8.359 7.984 1 94.5 452 TYR B C 1
ATOM 7342 O O . TYR B 1 452 ? 8.695 9.008 9.031 1 94.5 452 TYR B O 1
ATOM 7350 N N . VAL B 1 453 ? 8.102 7.258 7.797 1 94.94 453 VAL B N 1
ATOM 7351 C CA . VAL B 1 453 ? 7.305 6.684 8.875 1 94.94 453 VAL B CA 1
ATOM 7352 C C . VAL B 1 453 ? 8.219 6.285 10.039 1 94.94 453 VAL B C 1
ATOM 7354 O O . VAL B 1 453 ? 7.914 6.562 11.195 1 94.94 453 VAL B O 1
ATOM 7357 N N . ARG B 1 454 ? 9.359 5.641 9.727 1 95 454 ARG B N 1
ATOM 7358 C CA . ARG B 1 454 ? 10.328 5.281 10.75 1 95 454 ARG B CA 1
ATOM 7359 C C . ARG B 1 454 ? 10.828 6.516 11.5 1 95 454 ARG B C 1
ATOM 7361 O O . ARG B 1 454 ? 10.945 6.5 12.727 1 95 454 ARG B O 1
ATOM 7368 N N . MET B 1 455 ? 11.117 7.535 10.719 1 95.62 455 MET B N 1
ATOM 7369 C CA . MET B 1 455 ? 11.57 8.789 11.312 1 95.62 455 MET B CA 1
ATOM 7370 C C . MET B 1 455 ? 10.547 9.305 12.32 1 95.62 455 MET B C 1
ATOM 7372 O O . MET B 1 455 ? 10.906 9.68 13.438 1 95.62 455 MET B O 1
ATOM 7376 N N . TYR B 1 456 ? 9.289 9.312 12 1 96.88 456 TYR B N 1
ATOM 7377 C CA . TYR B 1 456 ? 8.211 9.797 12.844 1 96.88 456 TYR B CA 1
ATOM 7378 C C . TYR B 1 456 ? 8.086 8.945 14.109 1 96.88 456 TYR B C 1
ATOM 7380 O O . TYR B 1 456 ? 8.008 9.484 15.219 1 96.88 456 TYR B O 1
ATOM 7388 N N . LEU B 1 457 ? 8.094 7.648 13.945 1 94.94 457 LEU B N 1
ATOM 7389 C CA . LEU B 1 457 ? 7.918 6.719 15.055 1 94.94 457 LEU B CA 1
ATOM 7390 C C . LEU B 1 457 ? 9.109 6.777 16 1 94.94 457 LEU B C 1
ATOM 7392 O O . LEU B 1 457 ? 8.938 6.805 17.219 1 94.94 457 LEU B O 1
ATOM 7396 N N . LYS B 1 458 ? 10.297 6.797 15.469 1 94.06 458 LYS B N 1
ATOM 7397 C CA . LYS B 1 458 ? 11.5 6.848 16.297 1 94.06 458 LYS B CA 1
ATOM 7398 C C . LYS B 1 458 ? 11.578 8.164 17.062 1 94.06 458 LYS B C 1
ATOM 7400 O O . LYS B 1 458 ? 12 8.188 18.219 1 94.06 458 LYS B O 1
ATOM 7405 N N . PHE B 1 459 ? 11.195 9.266 16.438 1 94.44 459 PHE B N 1
ATOM 7406 C CA . PHE B 1 459 ? 11.172 10.539 17.141 1 94.44 459 PHE B CA 1
ATOM 7407 C C . PHE B 1 459 ? 10.148 10.508 18.281 1 94.44 459 PHE B C 1
ATOM 7409 O O . PHE B 1 459 ? 10.438 10.961 19.391 1 94.44 459 PHE B O 1
ATOM 7416 N N . ALA B 1 460 ? 8.953 9.984 17.969 1 92.94 460 ALA B N 1
ATOM 7417 C CA . ALA B 1 460 ? 7.914 9.875 19 1 92.94 460 ALA B CA 1
ATOM 7418 C C . ALA B 1 460 ? 8.406 9.07 20.188 1 92.94 460 ALA B C 1
ATOM 7420 O O . ALA B 1 460 ? 8.18 9.453 21.344 1 92.94 460 ALA B O 1
ATOM 7421 N N . ARG B 1 461 ? 9.055 8.008 19.891 1 88.56 461 ARG B N 1
ATOM 7422 C CA . ARG B 1 461 ? 9.609 7.168 20.953 1 88.56 461 ARG B CA 1
ATOM 7423 C C . ARG B 1 461 ? 10.656 7.922 21.75 1 88.56 461 ARG B C 1
ATOM 7425 O O . ARG B 1 461 ? 10.656 7.879 22.984 1 88.56 461 ARG B O 1
ATOM 7432 N N . ALA B 1 462 ? 11.57 8.594 21.062 1 86.44 462 ALA B N 1
ATOM 7433 C CA . ALA B 1 462 ? 12.625 9.352 21.719 1 86.44 462 ALA B CA 1
ATOM 7434 C C . ALA B 1 462 ? 12.039 10.469 22.578 1 86.44 462 ALA B C 1
ATOM 7436 O O . ALA B 1 462 ? 12.586 10.805 23.641 1 86.44 462 ALA B O 1
ATOM 7437 N N . ALA B 1 463 ? 10.898 11.008 22.141 1 87.38 463 ALA B N 1
ATOM 7438 C CA . ALA B 1 463 ? 10.25 12.102 22.844 1 87.38 463 ALA B CA 1
ATOM 7439 C C . ALA B 1 463 ? 9.422 11.578 24.016 1 87.38 463 ALA B C 1
ATOM 7441 O O . ALA B 1 463 ? 8.828 12.359 24.766 1 87.38 463 ALA B O 1
ATOM 7442 N N . GLY B 1 464 ? 9.344 10.297 24.141 1 81.88 464 GLY B N 1
ATOM 7443 C CA . GLY B 1 464 ? 8.633 9.695 25.25 1 81.88 464 GLY B CA 1
ATOM 7444 C C . GLY B 1 464 ? 7.129 9.75 25.109 1 81.88 464 GLY B C 1
ATOM 7445 O O . GLY B 1 464 ? 6.398 9.758 26.094 1 81.88 464 GLY B O 1
ATOM 7446 N N . ILE B 1 465 ? 6.633 9.82 23.906 1 87.94 465 ILE B N 1
ATOM 7447 C CA . ILE B 1 465 ? 5.199 9.891 23.641 1 87.94 465 ILE B CA 1
ATOM 7448 C C . ILE B 1 465 ? 4.574 8.508 23.828 1 87.94 465 ILE B C 1
ATOM 7450 O O . ILE B 1 465 ? 5.086 7.512 23.312 1 87.94 465 ILE B O 1
ATOM 7454 N N . VAL B 1 466 ? 3.496 8.461 24.594 1 83.56 466 VAL B N 1
ATOM 7455 C CA . VAL B 1 466 ? 2.727 7.227 24.672 1 83.56 466 VAL B CA 1
ATOM 7456 C C . VAL B 1 466 ? 1.927 7.023 23.391 1 83.56 466 VAL B C 1
ATOM 7458 O O . VAL B 1 466 ? 1.018 7.801 23.094 1 83.56 466 VAL B O 1
ATOM 7461 N N . TRP B 1 467 ? 2.285 5.941 22.797 1 88.12 467 TRP B N 1
ATOM 7462 C CA . TRP B 1 467 ? 1.723 5.699 21.469 1 88.12 467 TRP B CA 1
ATOM 7463 C C . TRP B 1 467 ? 0.247 5.328 21.578 1 88.12 467 TRP B C 1
ATOM 7465 O O . TRP B 1 467 ? -0.18 4.699 22.547 1 88.12 467 TRP B O 1
ATOM 7475 N N . LYS B 1 468 ? -0.513 5.812 20.656 1 84.75 468 LYS B N 1
ATOM 7476 C CA . LYS B 1 468 ? -1.916 5.445 20.484 1 84.75 468 LYS B CA 1
ATOM 7477 C C . LYS B 1 468 ? -2.238 5.16 19.031 1 84.75 468 LYS B C 1
ATOM 7479 O O . LYS B 1 468 ? -2.059 6.023 18.172 1 84.75 468 LYS B O 1
ATOM 7484 N N . THR B 1 469 ? -2.594 3.939 18.828 1 83.94 469 THR B N 1
ATOM 7485 C CA . THR B 1 469 ? -3.098 3.598 17.5 1 83.94 469 THR B CA 1
ATOM 7486 C C . THR B 1 469 ? -4.52 4.117 17.312 1 83.94 469 THR B C 1
ATOM 7488 O O . THR B 1 469 ? -5.406 3.816 18.125 1 83.94 469 THR B O 1
ATOM 7491 N N . VAL B 1 470 ? -4.645 4.945 16.266 1 87.19 470 VAL B N 1
ATOM 7492 C CA . VAL B 1 470 ? -5.934 5.602 16.062 1 87.19 470 VAL B CA 1
ATOM 7493 C C . VAL B 1 470 ? -6.434 5.332 14.648 1 87.19 470 VAL B C 1
ATOM 7495 O O . VAL B 1 470 ? -5.645 5.312 13.695 1 87.19 470 VAL B O 1
ATOM 7498 N N . GLU B 1 471 ? -7.668 4.977 14.5 1 81.06 471 GLU B N 1
ATOM 7499 C CA . GLU B 1 471 ? -8.344 5.039 13.203 1 81.06 471 GLU B CA 1
ATOM 7500 C C . GLU B 1 471 ? -9 6.402 12.992 1 81.06 471 GLU B C 1
ATOM 7502 O O . GLU B 1 471 ? -10.062 6.684 13.547 1 81.06 471 GLU B O 1
ATOM 7507 N N . CYS B 1 472 ? -8.32 7.168 12.227 1 81 472 CYS B N 1
ATOM 7508 C CA . CYS B 1 472 ? -8.758 8.555 12.07 1 81 472 CYS B CA 1
ATOM 7509 C C . CYS B 1 472 ? -10.07 8.625 11.297 1 81 472 CYS B C 1
ATOM 7511 O O . CYS B 1 472 ? -10.117 8.289 10.109 1 81 472 CYS B O 1
ATOM 7513 N N . SER B 1 473 ? -11.055 9.086 11.82 1 70.06 473 SER B N 1
ATOM 7514 C CA . SER B 1 473 ? -12.422 9.086 11.297 1 70.06 473 SER B CA 1
ATOM 7515 C C . SER B 1 473 ? -12.531 9.93 10.039 1 70.06 473 SER B C 1
ATOM 7517 O O . SER B 1 473 ? -13.195 9.539 9.078 1 70.06 473 SER B O 1
ATOM 7519 N N . ALA B 1 474 ? -11.922 11.102 10.086 1 71.06 474 ALA B N 1
ATOM 7520 C CA . ALA B 1 474 ? -12.031 12 8.938 1 71.06 474 ALA B CA 1
ATOM 7521 C C . ALA B 1 474 ? -11.477 11.352 7.672 1 71.06 474 ALA B C 1
ATOM 7523 O O . ALA B 1 474 ? -12.055 11.492 6.59 1 71.06 474 ALA B O 1
ATOM 7524 N N . ASP B 1 475 ? -10.414 10.648 7.859 1 70.38 475 ASP B N 1
ATOM 7525 C CA . ASP B 1 475 ? -9.789 10.008 6.707 1 70.38 475 ASP B CA 1
ATOM 7526 C C . ASP B 1 475 ? -10.617 8.82 6.219 1 70.38 475 ASP B C 1
ATOM 7528 O O . ASP B 1 475 ? -10.742 8.594 5.016 1 70.38 475 ASP B O 1
ATOM 7532 N N . ARG B 1 476 ? -11.227 8.102 7.113 1 72.5 476 ARG B N 1
ATOM 7533 C CA . ARG B 1 476 ? -12.109 7.004 6.738 1 72.5 476 ARG B CA 1
ATOM 7534 C C . ARG B 1 476 ? -13.344 7.52 6.004 1 72.5 476 ARG B C 1
ATOM 7536 O O . ARG B 1 476 ? -13.812 6.891 5.055 1 72.5 476 ARG B O 1
ATOM 7543 N N . ALA B 1 477 ? -13.773 8.633 6.52 1 67.38 477 ALA B N 1
ATOM 7544 C CA . ALA B 1 477 ? -14.922 9.25 5.867 1 67.38 477 ALA B CA 1
ATOM 7545 C C . ALA B 1 477 ? -14.602 9.633 4.426 1 67.38 477 ALA B C 1
ATOM 7547 O O . ALA B 1 477 ? -15.398 9.383 3.518 1 67.38 477 ALA B O 1
ATOM 7548 N N . ARG B 1 478 ? -13.516 10.195 4.277 1 65.56 478 ARG B N 1
ATOM 7549 C CA . ARG B 1 478 ? -13.07 10.57 2.939 1 65.56 478 ARG B CA 1
ATOM 7550 C C . ARG B 1 478 ? -12.984 9.352 2.027 1 65.56 478 ARG B C 1
ATOM 7552 O O . ARG B 1 478 ? -13.398 9.406 0.869 1 65.56 478 ARG B O 1
ATOM 7559 N N . ASP B 1 479 ? -12.461 8.273 2.592 1 63.28 479 ASP B N 1
ATOM 7560 C CA . ASP B 1 479 ? -12.344 7.035 1.831 1 63.28 479 ASP B CA 1
ATOM 7561 C C . ASP B 1 479 ? -13.719 6.516 1.411 1 63.28 479 ASP B C 1
ATOM 7563 O O . ASP B 1 479 ? -13.898 6.062 0.279 1 63.28 479 ASP B O 1
ATOM 7567 N N . ARG B 1 480 ? -14.609 6.621 2.293 1 64.69 480 ARG B N 1
ATOM 7568 C CA . ARG B 1 480 ? -15.969 6.164 2.012 1 64.69 480 ARG B CA 1
ATOM 7569 C C . ARG B 1 480 ? -16.609 7 0.907 1 64.69 480 ARG B C 1
ATOM 7571 O O . ARG B 1 480 ? -17.25 6.461 0.003 1 64.69 480 ARG B O 1
ATOM 7578 N N . VAL B 1 481 ? -16.422 8.266 1.019 1 63.41 481 VAL B N 1
ATOM 7579 C CA . VAL B 1 481 ? -16.969 9.164 0.014 1 63.41 481 VAL B CA 1
ATOM 7580 C C . VAL B 1 481 ? -16.359 8.859 -1.351 1 63.41 481 VAL B C 1
ATOM 7582 O O . VAL B 1 481 ? -17.078 8.805 -2.357 1 63.41 481 VAL B O 1
ATOM 7585 N N . ASN B 1 482 ? -15.109 8.648 -1.354 1 61.28 482 ASN B N 1
ATOM 7586 C CA . ASN B 1 482 ? -14.422 8.32 -2.598 1 61.28 482 ASN B CA 1
ATOM 7587 C C . ASN B 1 482 ? -14.922 7 -3.182 1 61.28 482 ASN B C 1
ATOM 7589 O O . ASN B 1 482 ? -15.125 6.887 -4.391 1 61.28 482 ASN B O 1
ATOM 7593 N N . GLN B 1 483 ? -15.148 6.055 -2.281 1 61 483 GLN B N 1
ATOM 7594 C CA . GLN B 1 483 ? -15.664 4.762 -2.717 1 61 483 GLN B CA 1
ATOM 7595 C C . GLN B 1 483 ? -17.062 4.902 -3.301 1 61 483 GLN B C 1
ATOM 7597 O O . GLN B 1 483 ? -17.391 4.273 -4.312 1 61 483 GLN B O 1
ATOM 7602 N N . GLU B 1 484 ? -17.828 5.715 -2.648 1 63.94 484 GLU B N 1
ATOM 7603 C CA . GLU B 1 484 ? -19.172 5.945 -3.129 1 63.94 484 GLU B CA 1
ATOM 7604 C C . GLU B 1 484 ? -19.172 6.625 -4.496 1 63.94 484 GLU B C 1
ATOM 7606 O O . GLU B 1 484 ? -19.953 6.254 -5.383 1 63.94 484 GLU B O 1
ATOM 7611 N N . LYS B 1 485 ? -18.391 7.52 -4.59 1 60.81 485 LYS B N 1
ATOM 7612 C CA . LYS B 1 485 ? -18.25 8.203 -5.875 1 60.81 485 LYS B CA 1
ATOM 7613 C C . LYS B 1 485 ? -17.812 7.227 -6.969 1 60.81 485 LYS B C 1
ATOM 7615 O O . LYS B 1 485 ? -18.328 7.281 -8.086 1 60.81 485 LYS B O 1
ATOM 7620 N N . MET B 1 486 ? -16.953 6.391 -6.668 1 59.88 486 MET B N 1
ATOM 7621 C CA . MET B 1 486 ? -16.484 5.398 -7.625 1 59.88 486 MET B CA 1
ATOM 7622 C C . MET B 1 486 ? -17.594 4.434 -8.016 1 59.88 486 MET B C 1
ATOM 7624 O O . MET B 1 486 ? -17.719 4.059 -9.18 1 59.88 486 MET B O 1
ATOM 7628 N N . ARG B 1 487 ? -18.297 4.086 -7.016 1 62.44 487 ARG B N 1
ATOM 7629 C CA . ARG B 1 487 ? -19.453 3.225 -7.289 1 62.44 487 ARG B CA 1
ATOM 7630 C C . ARG B 1 487 ? -20.422 3.898 -8.242 1 62.44 487 ARG B C 1
ATOM 7632 O O . ARG B 1 487 ? -20.969 3.25 -9.133 1 62.44 487 ARG B O 1
ATOM 7639 N N . GLU B 1 488 ? -20.594 5.09 -8.039 1 63.44 488 GLU B N 1
ATOM 7640 C CA . GLU B 1 488 ? -21.5 5.848 -8.906 1 63.44 488 GLU B CA 1
ATOM 7641 C C . GLU B 1 488 ? -20.969 5.922 -10.336 1 63.44 488 GLU B C 1
ATOM 7643 O O . GLU B 1 488 ? -21.719 5.777 -11.297 1 63.44 488 GLU B O 1
ATOM 7648 N N . ILE B 1 489 ? -19.797 6.191 -10.422 1 60.31 489 ILE B N 1
ATOM 7649 C CA . ILE B 1 489 ? -19.141 6.262 -11.727 1 60.31 489 ILE B CA 1
ATOM 7650 C C . ILE B 1 489 ? -19.25 4.91 -12.43 1 60.31 489 ILE B C 1
ATOM 7652 O O . ILE B 1 489 ? -19.547 4.844 -13.617 1 60.31 489 ILE B O 1
ATOM 7656 N N . GLN B 1 490 ? -18.938 3.938 -11.672 1 58.28 490 GLN B N 1
ATOM 7657 C CA . GLN B 1 490 ? -19.062 2.59 -12.227 1 58.28 490 GLN B CA 1
ATOM 7658 C C . GLN B 1 490 ? -20.484 2.297 -12.664 1 58.28 490 GLN B C 1
ATOM 7660 O O . GLN B 1 490 ? -20.703 1.68 -13.711 1 58.28 490 GLN B O 1
ATOM 7665 N N . ALA B 1 491 ? -21.297 2.678 -11.797 1 59.06 491 ALA B N 1
ATOM 7666 C CA . ALA B 1 491 ? -22.703 2.48 -12.102 1 59.06 491 ALA B CA 1
ATOM 7667 C C . ALA B 1 491 ? -23.109 3.268 -13.344 1 59.06 491 ALA B C 1
ATOM 7669 O O . ALA B 1 491 ? -23.922 2.793 -14.156 1 59.06 491 ALA B O 1
ATOM 7670 N N . ARG B 1 492 ? -22.641 4.461 -13.312 1 55.81 492 ARG B N 1
ATOM 7671 C CA . ARG B 1 492 ? -22.953 5.297 -14.477 1 55.81 492 ARG B CA 1
ATOM 7672 C C . ARG B 1 492 ? -22.219 4.801 -15.719 1 55.81 492 ARG B C 1
ATOM 7674 O O . ARG B 1 492 ? -22.688 4.996 -16.844 1 55.81 492 ARG B O 1
ATOM 7681 N N . GLY B 1 493 ? -20.984 4.559 -15.547 1 49.75 493 GLY B N 1
ATOM 7682 C CA . GLY B 1 493 ? -20.188 4 -16.641 1 49.75 493 GLY B CA 1
ATOM 7683 C C . GLY B 1 493 ? -20.5 2.537 -16.906 1 49.75 493 GLY B C 1
ATOM 7684 O O . GLY B 1 493 ? -19.766 1.873 -17.641 1 49.75 493 GLY B O 1
ATOM 7685 N N . GLY B 1 494 ? -21.234 1.788 -16.219 1 40.53 494 GLY B N 1
ATOM 7686 C CA . GLY B 1 494 ? -21.625 0.441 -16.594 1 40.53 494 GLY B CA 1
ATOM 7687 C C . GLY B 1 494 ? -21.625 0.205 -18.078 1 40.53 494 GLY B C 1
ATOM 7688 O O . GLY B 1 494 ? -21.844 1.133 -18.859 1 40.53 494 GLY B O 1
ATOM 7689 N N . LEU B 1 495 ? -20.844 -1.026 -18.453 1 35.44 495 LEU B N 1
ATOM 7690 C CA . LEU B 1 495 ? -20.734 -1.75 -19.719 1 35.44 495 LEU B CA 1
ATOM 7691 C C . LEU B 1 495 ? -22.062 -1.742 -20.469 1 35.44 495 LEU B C 1
ATOM 7693 O O . LEU B 1 495 ? -23.016 -2.396 -20.047 1 35.44 495 LEU B O 1
ATOM 7697 N N . GLY B 1 496 ? -22.766 -0.759 -20.688 1 27.67 496 GLY B N 1
ATOM 7698 C CA . GLY B 1 496 ? -23.562 -0.926 -21.891 1 27.67 496 GLY B CA 1
ATOM 7699 C C . GLY B 1 496 ? -22.719 -1.297 -23.109 1 27.67 496 GLY B C 1
ATOM 7700 O O . GLY B 1 496 ? -21.562 -0.9 -23.219 1 27.67 496 GLY B O 1
#

Foldseek 3Di:
DPCPDDPCPDDDPPPDDDDDDDPDPDDPDPDPPPPPDPPPVPPPDDPPPVVPPPDPPPVPPQQQAFQADPVLLQVLLVLLVVLQVQLVVVCVVPPPDFFPPDPPCPPPDPVVSVVNRQQRGLQDFFDDDPVLVVLLVVLQVVLVVVVVPDPPPQPPSFRNVNRHDDCVVVPPDDPVNVLVVLLVQLVVLQVVQPVVHWQDEADPPRPQLSQEAEEEEDEALQLLLLLLQQLSQQSSQPDSHAAEYEYEPRYDPVSVVSNVRSRYHYDYDYFWADPPQADPLLSRVLSCLCVLRGRHFKYKYAYSLKRFNHHCSCVCVVFVPAQKEAAWDLRDDPVNDTWGDDRIMIHGRDSVQSVVSRCQGYNPVHLGHQVPQDVGVRSVVQCQCCQHPSCVVPVTHPNSGYHHDQCLRPCEQLNCSRPSNPPDGSVRHRMYGPVQQRLLAPVRVRSGPVSVSCSSSVSCVSSSRNRHRHDDPSSVVVVVVVVVVVVVCCVVVPDD/DDDDDDPCPDDDDPPDDDDDDDPPPDDDDDDPVPPPDPPPVPPPDDPCPVVPPPDPPPVPPQFQAFLADPVLLQVLLVLLVVLQVQLVVVCVVPPPDWFPPDPPCPPPPPVVSVVSRQQRGLQDFFDDDPVLVVLLVVLQVVLVVVVVPDPPPQPPSFRNCNRHDDCVVVPPDDPVNVLVVLLVQLVVLQVVQPVVHWQDEADPPRPQLSQEAEEEEDEALQLLLLLLQQLSQQSSQPDSHAAEYEYEPRYDPVSVVSNVRSRYHYDYDYFWADPPQADPLLSRVLSCLCVLRGRHFKYKYAYSLKRFNHHCSCVCPPFVPAQKEAAWDLRDDPVNDTWGDDRIMIHGRDSVQSVVSRCQGYNPVHLGHQVPQDVGVRSVVQCQCCQHPSCVVPVTHPNSGYHHDQCLRPCEQLNCSRPSNPPDGSVRHRMYGPVQQRLLEPVRVRSGPVSVSCSSSSSCVSSSRNRHRHNDPSSVVVVVVVVVVVVVCCVVVPDD

Nearest PDB structures (foldseek):
  3u2w-assembly1_B  TM=7.707E-01  e=1.547E-12  Homo sapiens
  3t7n-assembly1_A  TM=7.259E-01  e=4.865E-13  Homo sapiens
  3u2x-assembly1_A  TM=7.284E-01  e=1.547E-12  Homo sapiens
  3usq-assembly1_A  TM=7.444E-01  e=2.923E-12  Oryctolagus cuniculus
  3v8z-assembly1_A  TM=7.384E-01  e=2.066E-12  Oryctolagus cuniculus

Solvent-accessible surface area (backbone atoms only — not comparable to full-atom values): 54353 Å² total; per-residue (Å²): 126,87,73,81,78,76,84,67,92,66,88,74,85,74,82,83,79,90,80,84,81,80,78,72,75,81,79,80,79,81,70,80,67,70,77,65,72,81,76,69,81,69,74,75,78,76,78,70,67,75,75,68,75,60,74,72,76,69,70,69,72,68,64,29,74,61,20,57,52,69,65,57,24,50,50,45,29,53,50,51,53,52,37,27,52,52,32,39,54,48,42,67,73,52,51,74,67,50,54,42,58,54,60,61,41,83,76,45,55,67,74,56,38,52,52,41,28,63,36,24,21,20,59,53,67,40,63,54,45,70,66,51,51,50,51,50,52,52,41,47,51,51,32,61,58,44,72,75,52,79,83,72,68,48,48,87,57,35,19,48,50,20,14,71,47,74,65,77,71,63,68,47,83,63,79,60,35,59,52,51,51,47,29,49,53,22,38,51,47,42,50,53,35,56,71,69,32,73,73,38,78,69,59,90,80,54,65,54,84,39,25,42,34,40,33,34,72,43,58,36,57,75,44,42,66,33,41,34,45,26,40,49,24,43,47,26,30,61,52,56,58,38,44,36,30,39,32,30,89,51,38,44,72,67,42,52,49,50,39,42,29,39,44,36,43,81,43,84,48,75,73,38,47,46,86,92,74,29,50,72,58,42,20,52,55,44,32,59,54,55,59,23,32,44,47,41,53,36,37,39,38,42,44,36,51,32,48,43,68,42,60,60,66,65,52,66,66,74,55,55,83,42,65,31,31,23,19,65,45,86,65,69,39,90,82,68,57,86,36,41,29,77,50,33,33,38,33,41,38,32,59,68,56,24,52,52,51,44,41,48,57,53,37,94,79,32,85,60,53,56,72,70,36,63,74,33,48,28,34,45,53,41,33,31,25,56,37,31,75,90,29,59,91,66,82,42,37,78,52,77,39,69,42,76,41,62,50,35,63,53,32,39,45,29,39,48,50,25,76,84,35,63,91,58,43,59,82,66,24,40,25,43,24,27,65,90,18,38,69,48,20,62,59,25,45,33,23,24,54,53,53,58,46,42,38,52,51,52,48,34,54,74,69,55,53,75,48,62,84,33,83,47,59,65,61,51,49,50,50,50,51,52,43,50,52,40,50,48,46,47,61,69,62,48,89,118,130,88,68,86,84,80,88,68,92,75,93,79,86,77,82,82,78,89,78,83,82,81,78,70,75,79,79,82,80,82,71,78,67,68,76,64,70,81,78,69,79,69,76,74,77,79,78,72,67,76,75,68,76,60,72,71,75,68,68,69,72,68,65,22,68,58,19,57,53,70,65,56,20,50,51,46,30,51,49,49,53,52,40,27,51,52,34,38,54,47,41,68,73,53,50,73,65,56,50,42,59,54,64,64,42,82,77,46,56,66,75,54,39,51,52,41,28,62,36,23,21,23,56,54,66,39,62,55,45,70,66,51,52,50,52,50,51,51,40,46,50,51,33,60,59,41,72,76,50,80,82,72,68,49,46,86,57,37,17,48,51,23,10,69,47,74,64,78,70,64,65,46,84,63,77,60,35,59,51,51,52,47,29,51,52,23,39,50,47,43,50,54,37,56,72,70,32,72,75,39,79,68,59,90,83,52,65,53,84,40,26,42,35,40,34,35,72,41,57,34,55,75,44,42,65,33,40,34,45,27,39,51,25,41,47,24,32,61,51,57,58,36,43,35,31,39,32,30,87,51,36,45,74,69,41,52,50,50,39,42,32,38,40,36,43,79,43,82,48,76,72,37,46,44,85,91,72,28,51,72,59,42,18,52,55,44,31,60,53,55,58,24,34,44,49,39,53,35,38,38,38,41,44,36,52,32,47,42,66,41,61,60,67,65,53,66,65,75,53,54,83,41,65,31,29,23,19,65,46,85,66,66,40,93,83,66,58,85,35,42,28,77,49,33,32,36,32,41,38,32,58,69,56,24,51,53,52,45,40,48,57,51,35,93,80,31,86,60,53,56,70,70,36,63,73,35,50,28,33,44,52,40,33,32,25,56,38,32,75,90,28,59,91,66,82,42,35,77,51,76,40,68,41,79,42,62,50,36,61,53,34,37,45,30,40,50,52,24,76,84,35,65,92,58,44,58,82,66,24,39,26,43,24,28,66,90,17,37,68,48,20,62,60,24,44,35,24,25,54,55,52,58,45,41,40,53,52,52,49,34,53,75,69,53,55,75,48,63,84,32,83,47,58,64,61,52,48,51,49,49,52,51,46,50,50,41,49,48,45,46,62,69,59,48,88,118

Secondary structure (DSSP, 8-state):
-----------------------------S-TTS----------S-------------------S--S-HHHHHHHHHHHHHHHHHHHHHHHHS---S----TT-TTS-HHHHHHHHHHHTTTSPPPP-HHHHHHHHHHHHHHHHHTTS-GGGS-TT-THHHHHS-GGG---SSHHHHHHHHHHHHHHHHHHHHHH-TTPPPPTTS-GGG-EEEEEEESSGGGHHHHHHHHHHHHHHT--S-EEEEE-TTS-HHHHHHHHHHT-EEEE-PPSS-BTTB-HHHHHHHGGGGGGGSSSSEEEEE-TTEEE-S--TTHHHHTTT-SEEEEEPSS--TT----EEEEEEEE---HHHHHHHHHHHHSTT-SS-GGGSTTHHHHHHHHHHHT-GGGTTTT-------EEEPGGGGEEGGGTTSGGGTT--TTT-SEEE-TT--TTSGGGGGGS-HHHHHHHHHHHHHTTPPP-----HHHHHHHHHHHHHHHHHHHHH---/-----------------------------S-TTS----------S----------------------S-HHHHHHHHHHHHHHHHHHHHHHHHS---S----TT-TTS-HHHHHHHHHHHTTTSPPPP-HHHHHHHHHHHHHHHHHTTS-GGGS-TT-THHHHHS-GGG---SSHHHHHHHHHHHHHHHHHHHHHH-TTPPPPTTS-GGG-EEEEEEESSGGGHHHHHHHHHHHHHHT--S-EEEEE-TTS-HHHHHHHHHHT-EEEE-PPSS-BTTB-HHHHHHHGGGGGGGSSSSEEEEE-TTEEE-S--TTHHHHTTTSSEEEEEPSS--TT----EEEEEEEE---HHHHHHHHHHHHSTT-SS-GGGSTTHHHHHHHHHHHT-GGGTTTT-------EEEPGGGGEEGGGTTSGGGTT--TTT-SEEE-TT--TTSGGGGGGS-HHHHHHHHHHHHHTTPPP-----HHHHHHHHHHHHHHHHHHHHS---

Sequence (992 aa):
MALLPSAHWAPCVDVGNSAAGQKTPPLLRPDAAERACRLRFLVPGSSKVAEGHSAFPWHSALPPFFPFPIGAAEELRETMQALCQEADAELLRDPPGCTWLPEGCEDAPPEIREKLMQMTAGAGMFPADAEVDRLWIEMDAAAHARGGADRDGLPSWSLKRFRDEDFSSLSSAGEDAAFVDEVQRRWGAVREALARGLWTEIPDDAPRDLLEVYVTHLTNDDYVVGAEILAASLTAAGTARPLLALVTDGVSAEGLDALRRAGWELLQVGLAGHEGLDTPQARGFFSKIWLWALPFHKVIYIDTDILVLRNLDHVFDSYGTAAFSAAVDSQPHMDGEMISQTGFLVLQPSLERFSDLWVICCGSDRPMCLDDWKHFEQGFFTIYFDDGEELANHGGGCGLGWQELPAEYNFTVRYCKRPLFDGLGPAKAAVVHFACAKPWDWGQKNYSPAAYVRMYLKFARAAGIVWKTVECSADRARDRVNQEKMREIQARGGLGMALLPSAHWAPCVDVGNSAAGQKTPPLLRPDAAERACRLRFLVPGSSKVAEGHSAFPWHSALPPFFPFPIGAAEELRETMQALCQEADAELLRDPPGCTWLPEGCEDAPPEIREKLMQMTAGAGMFPADAEVDRLWIEMDAAAHARGGADRDGLPSWSLKRFRDEDFSSLSSAGEDAAFVDEVQRRWGAVREALARGLWTEIPDDAPRDLLEVYVTHLTNDDYVVGAEILAASLTAAGTARPLLALVTDGVSAEGLDALRRAGWELLQVGLAGHEGLDTPQARGFFSKIWLWALPFHKVIYIDTDILVLRNLDHVFDSYGTAAFSAAVDSQPHMDGEMISQTGFLVLQPSLERFSDLWVICCGSDRPMCLDDWKHFEQGFFTIYFDDGEELANHGGGCGLGWQELPAEYNFTVRYCKRPLFDGLGPAKAAVVHFACAKPWDWGQKNYSPAAYVRMYLKFARAAGIVWKTVECSADRARDRVNQEKMREIQARGGLG

InterPro domains:
  IPR002495 Glycosyl transferase, family 8 [PF01501] (220-441)
  IPR029044 Nucleotide-diphospho-sugar transferases [G3DSA:3.90.550.10] (211-463)
  IPR029044 Nucleotide-diphospho-sugar transferases [SSF53448] (213-461)
  IPR050587 GNT1/Glycosyltransferase 8 [PTHR11183] (186-448)